Protein AF-A0A1V6HUH7-F1 (afdb_monomer_lite)

Radius of gyration: 45.91 Å; chains: 1; bounding box: 106×110×140 Å

Secondary structure (DSSP, 8-state):
--------------------------------------------------PPPPPPPP-PPPPPPPP--HHHH-HHHHHGGGSSEE-GGGGSTTTHHHHB----SS----BSS-TTHHHHHHHHHHHHHT-SSEE-HHHHTT-HHHHB-SSEESSGGGBSS-HHHHHTTTS-HHHHSSTT--THHHH-GGGTB-SSEESSGGGBSS-TTHHHHTT--SSTTTT-GGGTT---TTS-GGGTB-TT--SSTT-B-SEE-GGGG-GGGTB--PPTTSPPPBSS-HHHHHHTT-HHHHHHTTSSEE-HHHHHT-HHHHB-SSEESSGGGBSS-HHHHHHTT-HHHHHHHTSSEE-HHHHHT-GGGTB-SSEESSGGGBSS-HHHHHHTT-THHHHHHTSSEE-HHHHTT-GGGTB-SSEESBTTTBSS-HHHHHHTT-HHHHHHHTSSEE-HHHHTT-HHHHB-TTEESSGGGBSS-HHHHHHHHTHHHHHHTTTSEEPHHHHHT-HHHHB-SSEESSGGGBSS-HHHHHHTT---HHHHTT-SEE-HHHHHT--TTTB-TTEESSGGGBSS-HHHHHTTT-HHHHHHHTSTT-EE-HHHHHT-HHHHB-SSEESSGGGBSS-HHHHHHTTS-TT-HHHHHHTTT---TTS-HHHHB-SSEESSGGGB-SEE-HHHHHT-GGGTEEPPPTT-TT---EESS-HHHHHHHHH--GGGGTS-SEE-HHHHTT-GGGTB-SSEESSGGGBSS-HHHHHHHH-HHHHHHTTSSEE-HHHHHT-HHHHB-SSEESSGGGBSS-HHHHHTTT-HHHHGGGGSSEE-HHHHTT-GGGTB-SSEESSGGGBSS-HHHHHTTT--TTSHHHHHH-SS-GGGS-HHHHB-SSEESSGGGB-SEE-TTTT-GGGTB-TTS-BSS-HHHHHTTT-TTHHHHTTSTTB-GGGGG-TTTTB-SSEESSGGGBSSSSHHHHHHHH-HHHHHHHHH-SB-----SGGG-HHHHB-SSB-SSGGGBSS-HHHHHHHHHTTGGGTSS--STT-B-TTTSSB--HHHHB-TT-BSSGGGBSS-TTTTTGGGTB-TTS-B---TT--------

Structure (mmCIF, N/CA/C/O backbone):
data_AF-A0A1V6HUH7-F1
#
_entry.id   AF-A0A1V6HUH7-F1
#
loop_
_atom_site.group_PDB
_atom_site.id
_atom_site.type_symbol
_atom_site.label_atom_id
_atom_site.label_alt_id
_atom_site.label_comp_id
_atom_site.label_asym_id
_atom_site.label_entity_id
_atom_site.label_seq_id
_atom_site.pdbx_PDB_ins_code
_atom_site.Cartn_x
_atom_site.Cartn_y
_atom_site.Cartn_z
_atom_site.occupancy
_atom_site.B_iso_or_equiv
_atom_site.auth_seq_id
_atom_site.auth_comp_id
_atom_site.auth_asym_id
_atom_site.auth_atom_id
_atom_site.pdbx_PDB_model_num
ATOM 1 N N . MET A 1 1 ? 53.514 27.948 12.349 1.00 33.12 1 MET A N 1
ATOM 2 C CA . MET A 1 1 ? 53.124 29.070 13.242 1.00 33.12 1 MET A CA 1
ATOM 3 C C . MET A 1 1 ? 51.648 28.864 13.582 1.00 33.12 1 MET A C 1
ATOM 5 O O . MET A 1 1 ? 50.913 28.508 12.678 1.00 33.12 1 MET A O 1
ATOM 9 N N . MET A 1 2 ? 51.278 28.674 14.856 1.00 27.22 2 MET A N 1
ATOM 10 C CA . MET A 1 2 ? 50.781 29.710 15.797 1.00 27.22 2 MET A CA 1
ATOM 11 C C . MET A 1 2 ? 49.550 30.485 15.288 1.00 27.22 2 MET A C 1
ATOM 13 O O . MET A 1 2 ? 49.614 30.989 14.176 1.00 27.22 2 MET A O 1
ATOM 17 N N . ARG A 1 3 ? 48.463 30.707 16.048 1.00 28.12 3 ARG A N 1
ATOM 18 C CA . ARG A 1 3 ? 47.975 30.233 17.378 1.00 28.12 3 ARG A CA 1
ATOM 19 C C . ARG A 1 3 ? 46.440 30.488 17.391 1.00 28.12 3 ARG A C 1
ATOM 21 O O . ARG A 1 3 ? 46.024 31.475 16.806 1.00 28.12 3 ARG A O 1
ATOM 28 N N . GLU A 1 4 ? 45.547 29.588 17.822 1.00 32.38 4 GLU A N 1
ATOM 29 C CA . GLU A 1 4 ? 45.215 29.111 19.191 1.00 32.38 4 GLU A CA 1
ATOM 30 C C . GLU A 1 4 ? 44.094 29.937 19.894 1.00 32.38 4 GLU A C 1
ATOM 32 O O . GLU A 1 4 ? 43.924 31.113 19.606 1.00 32.38 4 GLU A O 1
ATOM 37 N N . HIS A 1 5 ? 43.379 29.309 20.848 1.00 30.08 5 HIS A N 1
ATOM 38 C CA . HIS A 1 5 ? 42.247 29.785 21.690 1.00 30.08 5 HIS A CA 1
ATOM 39 C C . HIS A 1 5 ? 40.830 29.689 21.060 1.00 30.08 5 HIS A C 1
ATOM 41 O O . HIS A 1 5 ? 40.658 30.003 19.892 1.00 30.08 5 HIS A O 1
ATOM 47 N N . ARG A 1 6 ? 39.781 29.095 21.683 1.00 30.72 6 ARG A N 1
ATOM 48 C CA . ARG A 1 6 ? 39.228 29.087 23.081 1.00 30.72 6 ARG A CA 1
ATOM 49 C C . ARG A 1 6 ? 38.495 30.405 23.429 1.00 30.72 6 ARG A C 1
ATOM 51 O O . ARG A 1 6 ? 39.038 31.452 23.129 1.00 30.72 6 ARG A O 1
ATOM 58 N N . ARG A 1 7 ? 37.354 30.459 24.146 1.00 29.11 7 ARG A N 1
ATOM 59 C CA . ARG A 1 7 ? 36.340 29.477 24.639 1.00 29.11 7 ARG A CA 1
ATOM 60 C C . ARG A 1 7 ? 35.140 30.280 25.227 1.00 29.11 7 ARG A C 1
ATOM 62 O O . ARG A 1 7 ? 35.404 31.317 25.811 1.00 29.11 7 ARG A O 1
ATOM 69 N N . ARG A 1 8 ? 33.931 29.682 25.263 1.00 27.91 8 ARG A N 1
ATOM 70 C CA . ARG A 1 8 ? 32.873 29.800 26.321 1.00 27.91 8 ARG A CA 1
ATOM 71 C C . ARG A 1 8 ? 32.186 31.153 26.660 1.00 27.91 8 ARG A C 1
ATOM 73 O O . ARG A 1 8 ? 32.861 32.113 26.977 1.00 27.91 8 ARG A O 1
ATOM 80 N N . GLU A 1 9 ? 30.853 31.056 26.853 1.00 26.16 9 GLU A N 1
ATOM 81 C CA . GLU A 1 9 ? 30.036 31.655 27.956 1.00 26.16 9 GLU A CA 1
ATOM 82 C C . GLU A 1 9 ? 29.889 33.212 28.013 1.00 26.16 9 GLU A C 1
ATOM 84 O O . GLU A 1 9 ? 30.775 33.931 27.585 1.00 26.16 9 GLU A O 1
ATOM 89 N N . ARG A 1 10 ? 28.793 33.843 28.496 1.00 26.03 10 ARG A N 1
ATOM 90 C CA . ARG A 1 10 ? 27.577 33.389 29.220 1.00 26.03 10 ARG A CA 1
ATOM 91 C C . ARG A 1 10 ? 26.394 34.397 29.119 1.00 26.03 10 ARG A C 1
ATOM 93 O O . ARG A 1 10 ? 26.531 35.481 28.572 1.00 26.03 10 ARG A O 1
ATOM 100 N N . GLU A 1 11 ? 25.256 33.981 29.685 1.00 25.92 11 GLU A N 1
ATOM 101 C CA . GLU A 1 11 ? 24.039 34.697 30.158 1.00 25.92 11 GLU A CA 1
ATOM 102 C C . GLU A 1 11 ? 24.117 36.252 30.304 1.00 25.92 11 GLU A C 1
ATOM 104 O O . GLU A 1 11 ? 25.067 36.772 30.877 1.00 25.92 11 GLU A O 1
ATOM 109 N N . THR A 1 12 ? 23.115 37.071 29.918 1.00 26.47 12 THR A N 1
ATOM 110 C CA . THR A 1 12 ? 21.889 37.378 30.723 1.00 26.47 12 THR A CA 1
ATOM 111 C C . THR A 1 12 ? 20.906 38.388 30.038 1.00 26.47 12 THR A C 1
ATOM 113 O O . THR A 1 12 ? 21.226 39.003 29.027 1.00 26.47 12 THR A O 1
ATOM 116 N N . LYS A 1 13 ? 19.686 38.562 30.601 1.00 28.05 13 LYS A N 1
ATOM 117 C CA . LYS A 1 13 ? 18.668 39.644 30.353 1.00 28.05 13 LYS A CA 1
ATOM 118 C C . LYS A 1 13 ? 18.924 40.864 31.295 1.00 28.05 13 LYS A C 1
ATOM 120 O O . LYS A 1 13 ? 19.726 40.643 32.200 1.00 28.05 13 LYS A O 1
ATOM 125 N N . PRO A 1 14 ? 18.255 42.064 31.245 1.00 38.94 14 PRO A N 1
ATOM 126 C CA . PRO A 1 14 ? 16.984 42.509 30.595 1.00 38.94 14 PRO A CA 1
ATOM 127 C C . PRO A 1 14 ? 17.091 43.892 29.855 1.00 38.94 14 PRO A C 1
ATOM 129 O O . PRO A 1 14 ? 18.195 44.354 29.619 1.00 38.94 14 PRO A O 1
ATOM 132 N N . GLY A 1 15 ? 16.048 44.662 29.462 1.00 25.06 15 GLY A N 1
ATOM 133 C CA . GLY A 1 15 ? 14.610 44.386 29.229 1.00 25.06 15 GLY A CA 1
ATOM 134 C C . GLY A 1 15 ? 13.552 45.264 29.965 1.00 25.06 15 GLY A C 1
ATOM 135 O O . GLY A 1 15 ? 13.201 44.891 31.080 1.00 25.06 15 GLY A O 1
ATOM 136 N N . ARG A 1 16 ? 12.973 46.326 29.329 1.00 27.45 16 ARG A N 1
ATOM 137 C CA . ARG A 1 16 ? 11.622 46.982 29.541 1.00 27.45 16 ARG A CA 1
ATOM 138 C C . ARG A 1 16 ? 11.537 48.495 29.134 1.00 27.45 16 ARG A C 1
ATOM 140 O O . ARG A 1 16 ? 12.169 49.300 29.798 1.00 27.45 16 ARG A O 1
ATOM 147 N N . ARG A 1 17 ? 10.533 48.861 28.293 1.00 29.30 17 ARG A N 1
ATOM 148 C CA . ARG A 1 17 ? 9.677 50.110 28.318 1.00 29.30 17 ARG A CA 1
ATOM 149 C C . ARG A 1 17 ? 10.360 51.496 28.042 1.00 29.30 17 ARG A C 1
ATOM 151 O O . ARG A 1 17 ? 11.567 51.579 28.156 1.00 29.30 17 ARG A O 1
ATOM 158 N N . ARG A 1 18 ? 9.690 52.622 27.673 1.00 29.50 18 ARG A N 1
ATOM 159 C CA . ARG A 1 18 ? 8.258 53.013 27.430 1.00 29.50 18 ARG A CA 1
ATOM 160 C C . ARG A 1 18 ? 8.142 54.345 26.614 1.00 29.50 18 ARG A C 1
ATOM 162 O O . ARG A 1 18 ? 8.992 55.195 26.822 1.00 29.50 18 ARG A O 1
ATOM 169 N N . SER A 1 19 ? 7.013 54.571 25.906 1.00 27.91 19 SER A N 1
ATOM 170 C CA . SER A 1 19 ? 6.429 55.889 25.470 1.00 27.91 19 SER A CA 1
ATOM 171 C C . SER A 1 19 ? 7.223 56.786 24.474 1.00 27.91 19 SER A C 1
ATOM 173 O O . SER A 1 19 ? 8.429 56.635 24.371 1.00 27.91 19 SER A O 1
ATOM 175 N N . GLY A 1 20 ? 6.644 57.753 23.724 1.00 26.67 20 GLY A N 1
ATOM 176 C CA . GLY A 1 20 ? 5.230 58.027 23.353 1.00 26.67 20 GLY A CA 1
ATOM 177 C C . GLY A 1 20 ? 4.867 59.521 23.072 1.00 26.67 20 GLY A C 1
ATOM 178 O O . GLY A 1 20 ? 5.392 60.387 23.761 1.00 26.67 20 GLY A O 1
ATOM 179 N N . VAL A 1 21 ? 3.855 59.781 22.204 1.00 30.52 21 VAL A N 1
ATOM 180 C CA . VAL A 1 21 ? 3.099 61.073 21.978 1.00 30.52 21 VAL A CA 1
ATOM 181 C C . VAL A 1 21 ? 3.918 62.173 21.202 1.00 30.52 21 VAL A C 1
ATOM 183 O O . VAL A 1 21 ? 5.135 62.053 21.178 1.00 30.52 21 VAL A O 1
ATOM 186 N N . LEU A 1 22 ? 3.424 63.198 20.450 1.00 29.03 22 LEU A N 1
ATOM 187 C CA . LEU A 1 22 ? 2.208 64.066 20.487 1.00 29.03 22 LEU A CA 1
ATOM 188 C C . LEU A 1 22 ? 1.906 64.833 19.142 1.00 29.03 22 LEU A C 1
ATOM 190 O O . LEU A 1 22 ? 2.706 64.759 18.218 1.00 29.03 22 LEU A O 1
ATOM 194 N N . LEU A 1 23 ? 0.798 65.616 19.107 1.00 26.67 23 LEU A N 1
ATOM 195 C CA . LEU A 1 23 ? 0.203 66.513 18.055 1.00 26.67 23 LEU A CA 1
ATOM 196 C C . LEU A 1 23 ? -0.615 65.809 16.925 1.00 26.67 23 LEU A C 1
ATOM 198 O O . LEU A 1 23 ? -0.088 64.879 16.332 1.00 26.67 23 LEU A O 1
ATOM 202 N N . THR A 1 24 ? -1.913 66.043 16.590 1.00 34.25 24 THR A N 1
ATOM 203 C CA . THR A 1 24 ? -2.933 67.163 16.541 1.00 34.25 24 THR A CA 1
ATOM 204 C C . THR A 1 24 ? -3.090 67.802 15.137 1.00 34.25 24 THR A C 1
ATOM 206 O O . THR A 1 24 ? -2.081 67.932 14.462 1.00 34.25 24 THR A O 1
ATOM 209 N N . LEU A 1 25 ? -4.262 68.240 14.614 1.00 29.91 25 LEU A N 1
ATOM 210 C CA . LEU A 1 25 ? -5.561 68.682 15.205 1.00 29.91 25 LEU A CA 1
ATOM 211 C C . LEU A 1 25 ? -6.788 68.477 14.230 1.00 29.91 25 LEU A C 1
ATOM 213 O O . LEU A 1 25 ? -6.630 67.849 13.190 1.00 29.91 25 LEU A O 1
ATOM 217 N N . ALA A 1 26 ? -8.003 68.957 14.575 1.00 32.00 26 ALA A N 1
ATOM 218 C CA . ALA A 1 26 ? -9.331 68.705 13.930 1.00 32.00 26 ALA A CA 1
ATOM 219 C C . ALA A 1 26 ? -9.796 69.813 12.924 1.00 32.00 26 ALA A C 1
ATOM 221 O O . ALA A 1 26 ? -9.052 70.771 12.741 1.00 32.00 26 ALA A O 1
ATOM 222 N N . GLY A 1 27 ? -10.974 69.818 12.250 1.00 29.88 27 GLY A N 1
ATOM 223 C CA . GLY A 1 27 ? -12.229 69.005 12.280 1.00 29.88 27 GLY A CA 1
ATOM 224 C C . GLY A 1 27 ? -13.001 69.052 10.920 1.00 29.88 27 GLY A C 1
ATOM 225 O O . GLY A 1 27 ? -12.342 68.860 9.908 1.00 29.88 27 GLY A O 1
ATOM 226 N N . LEU A 1 28 ? -14.324 69.300 10.747 1.00 28.30 28 LEU A N 1
ATOM 227 C CA . LEU A 1 28 ? -15.473 69.570 11.651 1.00 28.30 28 LEU A CA 1
ATOM 228 C C . LEU A 1 28 ? -16.851 69.632 10.875 1.00 28.30 28 LEU A C 1
ATOM 230 O O . LEU A 1 28 ? -16.940 70.437 9.958 1.00 28.30 28 LEU A O 1
ATOM 234 N N . LEU A 1 29 ? -17.929 68.927 11.315 1.00 28.75 29 LEU A N 1
ATOM 235 C CA . LEU A 1 29 ? -19.394 69.082 10.957 1.00 28.75 29 LEU A CA 1
ATOM 236 C C . LEU A 1 29 ? -19.836 68.864 9.463 1.00 28.75 29 LEU A C 1
ATOM 238 O O . LEU A 1 29 ? -19.012 69.004 8.575 1.00 28.75 29 LEU A O 1
ATOM 242 N N . ALA A 1 30 ? -21.071 68.506 9.032 1.00 30.23 30 ALA A N 1
ATOM 243 C CA . ALA A 1 30 ? -22.425 68.181 9.580 1.00 30.23 30 ALA A CA 1
ATOM 244 C C . ALA A 1 30 ? -23.266 67.428 8.465 1.00 30.23 30 ALA A C 1
ATOM 246 O O . ALA A 1 30 ? -22.713 67.241 7.387 1.00 30.23 30 ALA A O 1
ATOM 247 N N . VAL A 1 31 ? -24.574 67.048 8.494 1.00 28.53 31 VAL A N 1
ATOM 248 C CA . VAL A 1 31 ? -25.590 66.538 9.474 1.00 28.53 31 VAL A CA 1
ATOM 249 C C . VAL A 1 31 ? -26.885 66.071 8.708 1.00 28.53 31 VAL A C 1
ATOM 251 O O . VAL A 1 31 ? -27.250 66.710 7.733 1.00 28.53 31 VAL A O 1
ATOM 254 N N . LEU A 1 32 ? -27.555 64.982 9.158 1.00 27.91 32 LEU A N 1
ATOM 255 C CA . LEU A 1 32 ? -28.967 64.484 8.966 1.00 27.91 32 LEU A CA 1
ATOM 256 C C . LEU A 1 32 ? -29.867 64.839 7.737 1.00 27.91 32 LEU A C 1
ATOM 258 O O . LEU A 1 32 ? -30.107 66.014 7.491 1.00 27.91 32 LEU A O 1
ATOM 262 N N . ALA A 1 33 ? -30.604 63.836 7.186 1.00 27.78 33 ALA A N 1
ATOM 263 C CA . ALA A 1 33 ? -32.102 63.782 7.183 1.00 27.78 33 ALA A CA 1
ATOM 264 C C . ALA A 1 33 ? -32.773 62.521 6.530 1.00 27.78 33 ALA A C 1
ATOM 266 O O . ALA A 1 33 ? -32.511 62.179 5.386 1.00 27.78 33 ALA A O 1
ATOM 267 N N . LEU A 1 34 ? -33.702 61.899 7.280 1.00 27.98 34 LEU A N 1
ATOM 268 C CA . LEU A 1 34 ? -35.026 61.308 6.926 1.00 27.98 34 LEU A CA 1
ATOM 269 C C . LEU A 1 34 ? -35.337 60.596 5.569 1.00 27.98 34 LEU A C 1
ATOM 271 O O . LEU A 1 34 ? -35.591 61.254 4.570 1.00 27.98 34 LEU A O 1
ATOM 275 N N . GLY A 1 35 ? -35.641 59.284 5.651 1.00 24.25 35 GLY A N 1
ATOM 276 C CA . GLY A 1 35 ? -36.964 58.692 5.304 1.00 24.25 35 GLY A CA 1
ATOM 277 C C . GLY A 1 35 ? -37.366 58.364 3.841 1.00 24.25 35 GLY A C 1
ATOM 278 O O . GLY A 1 35 ? -37.070 59.104 2.915 1.00 24.25 35 GLY A O 1
ATOM 279 N N . GLY A 1 36 ? -38.159 57.288 3.655 1.00 24.41 36 GLY A N 1
ATOM 280 C CA . GLY A 1 36 ? -38.955 57.038 2.430 1.00 24.41 36 GLY A CA 1
ATOM 281 C C . GLY A 1 36 ? -39.114 55.565 1.995 1.00 24.41 36 GLY A C 1
ATOM 282 O O . GLY A 1 36 ? -38.124 54.864 1.819 1.00 24.41 36 GLY A O 1
ATOM 283 N N . VAL A 1 37 ? -40.358 55.109 1.765 1.00 32.62 37 VAL A N 1
ATOM 284 C CA . VAL A 1 37 ? -40.715 53.824 1.110 1.00 32.62 37 VAL A CA 1
ATOM 285 C C . VAL A 1 37 ? -41.872 54.065 0.127 1.00 32.62 37 VAL A C 1
ATOM 287 O O . VAL A 1 37 ? -42.890 54.628 0.527 1.00 32.62 37 VAL A O 1
ATOM 290 N N . PRO A 1 38 ? -41.718 53.679 -1.152 1.00 34.59 38 PRO A N 1
ATOM 291 C CA . PRO A 1 38 ? -42.667 52.762 -1.818 1.00 34.59 38 PRO A CA 1
ATOM 292 C C . PRO A 1 38 ? -41.907 51.671 -2.628 1.00 34.59 38 PRO A C 1
ATOM 294 O O . PRO A 1 38 ? -40.770 51.900 -3.022 1.00 34.59 38 PRO A O 1
ATOM 297 N N . LEU A 1 39 ? -42.345 50.426 -2.876 1.00 26.42 39 LEU A N 1
ATOM 298 C CA . LEU A 1 39 ? -43.655 49.744 -2.954 1.00 26.42 39 LEU A CA 1
ATOM 299 C C . LEU A 1 39 ? -44.374 49.887 -4.323 1.00 26.42 39 LEU A C 1
ATOM 301 O O . LEU A 1 39 ? -44.527 50.992 -4.829 1.00 26.42 39 LEU A O 1
ATOM 305 N N . LEU A 1 40 ? -44.852 48.745 -4.861 1.00 26.80 40 LEU A N 1
ATOM 306 C CA . LEU A 1 40 ? -45.458 48.505 -6.199 1.00 26.80 40 LEU A CA 1
ATOM 307 C C . LEU A 1 40 ? -44.445 48.464 -7.377 1.00 26.80 40 LEU A C 1
ATOM 309 O O . LEU A 1 40 ? -43.486 49.220 -7.392 1.00 26.80 40 LEU A O 1
ATOM 313 N N . ALA A 1 41 ? -44.567 47.585 -8.386 1.00 27.20 41 ALA A N 1
ATOM 314 C CA . ALA A 1 41 ? -45.742 46.836 -8.866 1.00 27.20 41 ALA A CA 1
ATOM 315 C C . ALA A 1 41 ? -45.476 45.342 -9.218 1.00 27.20 41 ALA A C 1
ATOM 317 O O . ALA A 1 41 ? -44.340 44.880 -9.248 1.00 27.20 41 ALA A O 1
ATOM 318 N N . GLN A 1 42 ? -46.552 44.586 -9.490 1.00 30.86 42 GLN A N 1
ATOM 319 C CA . GLN A 1 42 ? -46.575 43.140 -9.800 1.00 30.86 42 GLN A CA 1
ATOM 320 C C . GLN A 1 42 ? -46.895 42.856 -11.285 1.00 30.86 42 GLN A C 1
ATOM 322 O O . GLN A 1 42 ? -47.629 43.648 -11.879 1.00 30.86 42 GLN A O 1
ATOM 327 N N . LYS A 1 43 ? -46.520 41.670 -11.819 1.00 26.80 43 LYS A N 1
ATOM 328 C CA . LYS A 1 43 ? -47.393 40.793 -12.658 1.00 26.80 43 LYS A CA 1
ATOM 329 C C . LYS A 1 43 ? -46.732 39.472 -13.119 1.00 26.80 43 LYS A C 1
ATOM 331 O O . LYS A 1 43 ? -45.542 39.457 -13.388 1.00 26.80 43 LYS A O 1
ATOM 336 N N . GLY A 1 44 ? -47.556 38.426 -13.310 1.00 25.28 44 GLY A N 1
ATOM 337 C CA . GLY A 1 44 ? -47.246 37.170 -14.038 1.00 25.28 44 GLY A CA 1
ATOM 338 C C . GLY A 1 44 ? -46.491 36.112 -13.210 1.00 25.28 44 GLY A C 1
ATOM 339 O O . GLY A 1 44 ? -45.307 36.285 -12.972 1.00 25.28 44 GLY A O 1
ATOM 340 N N . LEU A 1 45 ? -47.098 35.083 -12.598 1.00 25.78 45 LEU A N 1
ATOM 341 C CA . LEU A 1 45 ? -47.948 33.967 -13.085 1.00 25.78 45 LEU A CA 1
ATOM 342 C C . LEU A 1 45 ? -47.191 32.863 -13.855 1.00 25.78 45 LEU A C 1
ATOM 344 O O . LEU A 1 45 ? -46.742 33.069 -14.975 1.00 25.78 45 LEU A O 1
ATOM 348 N N . GLY A 1 46 ? -47.152 31.668 -13.252 1.00 26.31 46 GLY A N 1
ATOM 349 C CA . GLY A 1 46 ? -46.595 30.419 -13.792 1.00 26.31 46 GLY A CA 1
ATOM 350 C C . GLY A 1 46 ? -46.311 29.444 -12.642 1.00 26.31 46 GLY A C 1
ATOM 351 O O . GLY A 1 46 ? -45.442 29.719 -11.821 1.00 26.31 46 GLY A O 1
ATOM 352 N N . GLY A 1 47 ? -47.095 28.369 -12.504 1.00 26.53 47 GLY A N 1
ATOM 353 C CA . GLY A 1 47 ? -47.101 27.515 -11.303 1.00 26.53 47 GLY A CA 1
ATOM 354 C C . GLY A 1 47 ? -46.495 26.120 -11.495 1.00 26.53 47 GLY A C 1
ATOM 355 O O . GLY A 1 47 ? -46.443 25.608 -12.609 1.00 26.53 47 GLY A O 1
ATOM 356 N N . GLY A 1 48 ? -46.094 25.482 -10.388 1.00 28.73 48 GLY A N 1
ATOM 357 C CA . GLY A 1 48 ? -45.612 24.095 -10.371 1.00 28.73 48 GLY A CA 1
ATOM 358 C C . GLY A 1 48 ? -45.002 23.692 -9.026 1.00 28.73 48 GLY A C 1
ATOM 359 O O . GLY A 1 48 ? -43.797 23.812 -8.836 1.00 28.73 48 GLY A O 1
ATOM 360 N N . GLN A 1 49 ? -45.819 23.221 -8.078 1.00 27.69 49 GLN A N 1
ATOM 361 C CA . GLN A 1 49 ? -45.325 22.715 -6.790 1.00 27.69 49 GLN A CA 1
ATOM 362 C C . GLN A 1 49 ? -44.921 21.235 -6.879 1.00 27.69 49 GLN A C 1
ATOM 364 O O . GLN A 1 49 ? -45.709 20.401 -7.320 1.00 27.69 49 GLN A O 1
ATOM 369 N N . LYS A 1 50 ? -43.737 20.903 -6.353 1.00 26.97 50 LYS A N 1
ATOM 370 C CA . LYS A 1 50 ? -43.382 19.580 -5.806 1.00 26.97 50 LYS A CA 1
ATOM 371 C C . LYS A 1 50 ? -42.487 19.780 -4.561 1.00 26.97 50 LYS A C 1
ATOM 373 O O . LYS A 1 50 ? -41.995 20.892 -4.366 1.00 26.97 50 LYS A O 1
ATOM 378 N N . PRO A 1 51 ? -42.393 18.791 -3.652 1.00 29.50 51 PRO A N 1
ATOM 379 C CA . PRO A 1 51 ? -42.161 19.055 -2.229 1.00 29.50 51 PRO A CA 1
ATOM 380 C C . PRO A 1 51 ? -40.725 19.453 -1.864 1.00 29.50 51 PRO A C 1
ATOM 382 O O . PRO A 1 51 ? -39.763 19.111 -2.548 1.00 29.50 51 PRO A O 1
ATOM 385 N N . ALA A 1 52 ? -40.599 20.149 -0.731 1.00 24.12 52 ALA A N 1
ATOM 386 C CA . ALA A 1 52 ? -39.320 20.549 -0.158 1.00 24.12 52 ALA A CA 1
ATOM 387 C C . ALA A 1 52 ? -38.557 19.355 0.446 1.00 24.12 52 ALA A C 1
ATOM 389 O O . ALA A 1 52 ? -39.128 18.541 1.172 1.00 24.12 52 ALA A O 1
ATOM 390 N N . ALA A 1 53 ? -37.248 19.302 0.196 1.00 28.11 53 ALA A N 1
ATOM 391 C CA . ALA A 1 53 ? -36.319 18.451 0.937 1.00 28.11 53 ALA A CA 1
ATOM 392 C C . ALA A 1 53 ? -35.946 19.109 2.288 1.00 28.11 53 ALA A C 1
ATOM 394 O O . ALA A 1 53 ? -35.942 20.340 2.376 1.00 28.11 53 ALA A O 1
ATOM 395 N N . PRO A 1 54 ? -35.620 18.331 3.338 1.00 30.03 54 PRO A N 1
ATOM 396 C CA . PRO A 1 54 ? -35.321 18.876 4.661 1.00 30.03 54 PRO A CA 1
ATOM 397 C C . PRO A 1 54 ? -34.035 19.714 4.684 1.00 30.03 54 PRO A C 1
ATOM 399 O O . PRO A 1 54 ? -33.035 19.389 4.038 1.00 30.03 54 PRO A O 1
ATOM 402 N N . SER A 1 55 ? -34.060 20.789 5.474 1.00 25.75 55 SER A N 1
ATOM 403 C CA . SER A 1 55 ? -32.960 21.744 5.625 1.00 25.75 55 SER A CA 1
ATOM 404 C C . SER A 1 55 ? -31.668 21.078 6.100 1.00 25.75 55 SER A C 1
ATOM 406 O O . SER A 1 55 ? -31.600 20.556 7.213 1.00 25.75 55 SER A O 1
ATOM 408 N N . ARG A 1 56 ? -30.599 21.167 5.299 1.00 30.25 56 ARG A N 1
ATOM 409 C CA . ARG A 1 56 ? -29.240 20.895 5.790 1.00 30.25 56 ARG A CA 1
ATOM 410 C C . ARG A 1 56 ? -28.785 22.036 6.701 1.00 30.25 56 ARG A C 1
ATOM 412 O O . ARG A 1 56 ? -29.053 23.203 6.418 1.00 30.25 56 ARG A O 1
ATOM 419 N N . LEU A 1 57 ? -28.092 21.679 7.782 1.00 32.94 57 LEU A N 1
ATOM 420 C CA . LEU A 1 57 ? -27.509 22.619 8.742 1.00 32.94 57 LEU A CA 1
ATOM 421 C C . LEU A 1 57 ? -26.581 23.625 8.041 1.00 32.94 57 LEU A C 1
ATOM 423 O O . LEU A 1 57 ? -25.867 23.279 7.098 1.00 32.94 57 LEU A O 1
ATOM 427 N N . GLY A 1 58 ? -26.622 24.878 8.496 1.00 29.83 58 GLY A N 1
ATOM 428 C CA . GLY A 1 58 ? -25.942 25.989 7.838 1.00 29.83 58 GLY A CA 1
ATOM 429 C C . GLY A 1 58 ? -24.417 25.898 7.906 1.00 29.83 58 GLY A C 1
ATOM 430 O O . GLY A 1 58 ? -23.843 25.683 8.970 1.00 29.83 58 GLY A O 1
ATOM 431 N N . VAL A 1 59 ? -23.767 26.144 6.767 1.00 29.25 59 VAL A N 1
ATOM 432 C CA . VAL A 1 59 ? -22.333 26.447 6.677 1.00 29.25 59 VAL A CA 1
ATOM 433 C C . VAL A 1 59 ? -22.200 27.794 5.976 1.00 29.25 59 VAL A C 1
ATOM 435 O O . VAL A 1 59 ? -22.487 27.912 4.783 1.00 29.25 59 VAL A O 1
ATOM 438 N N . GLU A 1 60 ? -21.794 28.823 6.717 1.00 29.53 60 GLU A N 1
ATOM 439 C CA . GLU A 1 60 ? -21.595 30.163 6.166 1.00 29.53 60 GLU A CA 1
ATOM 440 C C . GLU A 1 60 ? -20.415 30.178 5.184 1.00 29.53 60 GLU A C 1
ATOM 442 O O . GLU A 1 60 ? -19.295 29.779 5.513 1.00 29.53 60 GLU A O 1
ATOM 447 N N . ARG A 1 61 ? -20.647 30.666 3.960 1.00 32.84 61 ARG A N 1
ATOM 448 C CA . ARG A 1 61 ? -19.579 30.873 2.973 1.00 32.84 61 ARG A CA 1
ATOM 449 C C . ARG A 1 61 ? -18.930 32.238 3.188 1.00 32.84 61 ARG A C 1
ATOM 451 O O . ARG A 1 61 ? -19.599 33.263 3.086 1.00 32.84 61 ARG A O 1
ATOM 458 N N . LYS A 1 62 ? -17.615 32.258 3.421 1.00 32.47 62 LYS A N 1
ATOM 459 C CA . LYS A 1 62 ? -16.818 33.497 3.405 1.00 32.47 62 LYS A CA 1
ATOM 460 C C . LYS A 1 62 ? -16.709 34.065 1.974 1.00 32.47 62 LYS A C 1
ATOM 462 O O . LYS A 1 62 ? -16.773 33.283 1.023 1.00 32.47 62 LYS A O 1
ATOM 467 N N . PRO A 1 63 ? -16.518 35.388 1.796 1.00 40.53 63 PRO A N 1
ATOM 468 C CA . PRO A 1 63 ? -16.371 35.996 0.471 1.00 40.53 63 PRO A CA 1
ATOM 469 C C . PRO A 1 63 ? -15.086 35.554 -0.245 1.00 40.53 63 PRO A C 1
ATOM 471 O O . PRO A 1 63 ? -14.044 35.386 0.389 1.00 40.53 63 PRO A O 1
ATOM 474 N N . GLY A 1 64 ? -15.156 35.408 -1.571 1.00 35.69 64 GLY A N 1
ATOM 475 C CA . GLY A 1 64 ? -13.997 35.146 -2.430 1.00 35.69 64 GLY A CA 1
ATOM 476 C C . GLY A 1 64 ? -13.278 36.425 -2.878 1.00 35.69 64 GLY A C 1
ATOM 477 O O . GLY A 1 64 ? -13.860 37.508 -2.891 1.00 35.69 64 GLY A O 1
ATOM 478 N N . LEU A 1 65 ? -12.009 36.288 -3.270 1.00 45.28 65 LEU A N 1
ATOM 479 C CA . LEU A 1 65 ? -11.202 37.362 -3.861 1.00 45.28 65 LEU A CA 1
ATOM 480 C C . LEU A 1 65 ? -11.585 37.598 -5.334 1.00 45.28 65 LEU A C 1
ATOM 482 O O . LEU A 1 65 ? -11.869 36.650 -6.064 1.00 45.28 65 LEU A O 1
ATOM 486 N N . ALA A 1 66 ? -11.556 38.857 -5.779 1.00 51.47 66 ALA A N 1
ATOM 487 C CA . ALA A 1 66 ? -11.791 39.222 -7.177 1.00 51.47 66 ALA A CA 1
ATOM 488 C C . ALA A 1 66 ? -10.545 38.982 -8.055 1.00 51.47 66 ALA A C 1
ATOM 490 O O . ALA A 1 66 ? -9.413 39.165 -7.604 1.00 51.47 66 ALA A O 1
ATOM 491 N N . ALA A 1 67 ? -10.758 38.596 -9.315 1.00 57.62 67 ALA A N 1
ATOM 492 C CA . ALA A 1 67 ? -9.689 38.328 -10.278 1.00 57.62 67 ALA A CA 1
ATOM 493 C C . ALA A 1 67 ? -9.140 39.612 -10.933 1.00 57.62 67 ALA A C 1
ATOM 495 O O . ALA A 1 67 ? -9.876 40.574 -11.147 1.00 57.62 67 ALA A O 1
ATOM 496 N N . LYS A 1 68 ? -7.851 39.586 -11.290 1.00 68.62 68 LYS A N 1
ATOM 497 C CA . LYS A 1 68 ? -7.112 40.660 -11.983 1.00 68.62 68 LYS A CA 1
ATOM 498 C C . LYS A 1 68 ? -6.777 40.289 -13.432 1.00 68.62 68 LYS A C 1
ATOM 500 O O . LYS A 1 68 ? -6.852 39.114 -13.804 1.00 68.62 68 LYS A O 1
ATOM 505 N N . ALA A 1 69 ? -6.369 41.266 -14.241 1.00 75.62 69 ALA A N 1
ATOM 506 C CA . ALA A 1 69 ? -5.797 41.016 -15.563 1.00 75.62 69 ALA A CA 1
ATOM 507 C C . ALA A 1 69 ? -4.342 40.517 -15.461 1.00 75.62 69 ALA A C 1
ATOM 509 O O . ALA A 1 69 ? -3.571 40.970 -14.616 1.00 75.62 69 ALA A O 1
ATOM 510 N N . CYS A 1 70 ? -3.936 39.602 -16.348 1.00 77.00 70 CYS A N 1
ATOM 511 C CA . CYS A 1 70 ? -2.639 38.915 -16.269 1.00 77.00 70 CYS A CA 1
ATOM 512 C C . CYS A 1 70 ? -1.438 39.880 -16.236 1.00 77.00 70 CYS A C 1
ATOM 514 O O . CYS A 1 70 ? -0.509 39.695 -15.448 1.00 77.00 70 CYS A O 1
ATOM 516 N N . ILE A 1 71 ? -1.480 40.945 -17.040 1.00 77.94 71 ILE A N 1
ATOM 517 C CA . ILE A 1 71 ? -0.409 41.949 -17.134 1.00 77.94 71 ILE A CA 1
ATOM 518 C C . ILE A 1 71 ? -0.310 42.908 -15.931 1.00 77.94 71 ILE A C 1
ATOM 520 O O . ILE A 1 71 ? 0.649 43.674 -15.859 1.00 77.94 71 ILE A O 1
ATOM 524 N N . GLU A 1 72 ? -1.260 42.886 -14.985 1.00 75.19 72 GLU A N 1
ATOM 525 C CA . GLU A 1 72 ? -1.128 43.618 -13.711 1.00 75.19 72 GLU A CA 1
ATOM 526 C C . GLU A 1 72 ? -0.082 42.976 -12.791 1.00 75.19 72 GLU A C 1
ATOM 528 O O . GLU A 1 72 ? 0.531 43.666 -11.978 1.00 75.19 72 GLU A O 1
ATOM 533 N N . CYS A 1 73 ? 0.117 41.660 -12.916 1.00 74.38 73 CYS A N 1
ATOM 534 C CA . CYS A 1 73 ? 1.130 40.909 -12.177 1.00 74.38 73 CYS A CA 1
ATOM 535 C C . CYS A 1 73 ? 2.364 40.622 -13.047 1.00 74.38 73 CYS A C 1
ATOM 537 O O . CYS A 1 73 ? 3.488 40.761 -12.576 1.00 74.38 73 CYS A O 1
ATOM 539 N N . HIS A 1 74 ? 2.179 40.310 -14.335 1.00 78.19 74 HIS A N 1
ATOM 540 C CA . HIS A 1 74 ? 3.265 39.999 -15.281 1.00 78.19 74 HIS A CA 1
ATOM 541 C C . HIS A 1 74 ? 3.824 41.249 -15.984 1.00 78.19 74 HIS A C 1
ATOM 543 O O . HIS A 1 74 ? 3.928 41.317 -17.211 1.00 78.19 74 HIS A O 1
ATOM 549 N N . GLY A 1 75 ? 4.173 42.268 -15.192 1.00 75.12 75 GLY A N 1
ATOM 550 C CA . GLY A 1 75 ? 4.633 43.571 -15.690 1.00 75.12 75 GLY A CA 1
ATOM 551 C C . GLY A 1 75 ? 5.955 43.524 -16.469 1.00 75.12 75 GLY A C 1
ATOM 552 O O . GLY A 1 75 ? 6.126 44.285 -17.421 1.00 75.12 75 GLY A O 1
ATOM 553 N N . GLU A 1 76 ? 6.858 42.607 -16.111 1.00 76.12 76 GLU A N 1
ATOM 554 C CA . GLU A 1 76 ? 8.123 42.379 -16.822 1.00 76.12 76 GLU A CA 1
ATOM 555 C C . GLU A 1 76 ? 7.882 41.784 -18.214 1.00 76.12 76 GLU A C 1
ATOM 557 O O . GLU A 1 76 ? 8.388 42.312 -19.203 1.00 76.12 76 GLU A O 1
ATOM 562 N N . VAL A 1 77 ? 7.026 40.762 -18.323 1.00 79.75 77 VAL A N 1
ATOM 563 C CA . VAL A 1 77 ? 6.642 40.168 -19.614 1.00 79.75 77 VAL A CA 1
ATOM 564 C C . VAL A 1 77 ? 6.049 41.241 -20.529 1.00 79.75 77 VAL A C 1
ATOM 566 O O . VAL A 1 77 ? 6.495 41.383 -21.665 1.00 79.75 77 VAL A O 1
ATOM 569 N N . ARG A 1 78 ? 5.133 42.083 -20.021 1.00 81.75 78 ARG A N 1
ATOM 570 C CA . ARG A 1 78 ? 4.528 43.200 -20.777 1.00 81.75 78 ARG A CA 1
ATOM 571 C C . ARG A 1 78 ? 5.565 44.134 -21.424 1.00 81.75 78 ARG A C 1
ATOM 573 O O . ARG A 1 78 ? 5.277 44.700 -22.478 1.00 81.75 78 ARG A O 1
ATOM 580 N N . SER A 1 79 ? 6.755 44.293 -20.835 1.00 81.19 79 SER A N 1
ATOM 581 C CA . SER A 1 79 ? 7.817 45.144 -21.397 1.00 81.19 79 SER A CA 1
ATOM 582 C C . SER A 1 79 ? 8.352 44.646 -22.747 1.00 81.19 79 SER A C 1
ATOM 584 O O . SER A 1 79 ? 8.760 45.463 -23.566 1.00 81.19 79 SER A O 1
ATOM 586 N N . GLN A 1 80 ? 8.270 43.339 -23.033 1.00 83.69 80 GLN A N 1
ATOM 587 C CA . GLN A 1 80 ? 8.819 42.727 -24.252 1.00 83.69 80 GLN A CA 1
ATOM 588 C C . GLN A 1 80 ? 8.130 43.209 -25.544 1.00 83.69 80 GLN A C 1
ATOM 590 O O . GLN A 1 80 ? 8.690 43.057 -26.627 1.00 83.69 80 GLN A O 1
ATOM 595 N N . ARG A 1 81 ? 6.953 43.850 -25.447 1.00 84.94 81 ARG A N 1
ATOM 596 C CA . ARG A 1 81 ? 6.249 44.477 -26.584 1.00 84.94 81 ARG A CA 1
ATOM 597 C C . ARG A 1 81 ? 6.997 45.659 -27.224 1.00 84.94 81 ARG A C 1
ATOM 599 O O . ARG A 1 81 ? 6.533 46.163 -28.240 1.00 84.94 81 ARG A O 1
ATOM 606 N N . SER A 1 82 ? 8.109 46.120 -26.645 1.00 84.75 82 SER A N 1
ATOM 607 C CA . SER A 1 82 ? 8.963 47.177 -27.212 1.00 84.75 82 SER A CA 1
ATOM 608 C C . SER A 1 82 ? 10.009 46.678 -28.221 1.00 84.75 82 SER A C 1
ATOM 610 O O . SER A 1 82 ? 10.636 47.501 -28.888 1.00 84.75 82 SER A O 1
ATOM 612 N N . ARG A 1 83 ? 10.209 45.357 -28.336 1.00 88.19 83 ARG A N 1
ATOM 613 C CA . ARG A 1 83 ? 11.156 44.744 -29.282 1.00 88.19 83 ARG A CA 1
ATOM 614 C C . ARG A 1 83 ? 10.708 44.900 -30.736 1.00 88.19 83 ARG A C 1
ATOM 616 O O . ARG A 1 83 ? 9.518 45.038 -31.014 1.00 88.19 83 ARG A O 1
ATOM 623 N N . LYS A 1 84 ? 11.656 44.833 -31.677 1.00 90.56 84 LYS A N 1
ATOM 624 C CA . LYS A 1 84 ? 11.409 45.113 -33.110 1.00 90.56 84 LYS A CA 1
ATOM 625 C C . LYS A 1 84 ? 10.367 44.190 -33.755 1.00 90.56 84 LYS A C 1
ATOM 627 O O . LYS A 1 84 ? 9.587 44.644 -34.589 1.00 90.56 84 LYS A O 1
ATOM 632 N N . VAL A 1 85 ? 10.358 42.905 -33.396 1.00 91.75 85 VAL A N 1
ATOM 633 C CA . VAL A 1 85 ? 9.447 41.887 -33.939 1.00 91.75 85 VAL A CA 1
ATOM 634 C C . VAL A 1 85 ? 8.603 41.331 -32.795 1.00 91.75 85 VAL A C 1
ATOM 636 O O . VAL A 1 85 ? 9.105 40.626 -31.926 1.00 91.75 85 VAL A O 1
ATOM 639 N N . VAL A 1 86 ? 7.307 41.648 -32.794 1.00 90.62 86 VAL A N 1
ATOM 640 C CA . VAL A 1 86 ? 6.342 41.217 -31.767 1.00 90.62 86 VAL A CA 1
ATOM 641 C C . VAL A 1 86 ? 5.348 40.242 -32.389 1.00 90.62 86 VAL A C 1
ATOM 643 O O . VAL A 1 86 ? 4.786 40.530 -33.447 1.00 90.62 86 VAL A O 1
ATOM 646 N N . HIS A 1 87 ? 5.124 39.104 -31.734 1.00 91.06 87 HIS A N 1
ATOM 647 C CA . HIS A 1 87 ? 4.181 38.080 -32.172 1.00 91.06 87 HIS A CA 1
ATOM 648 C C . HIS A 1 87 ? 2.725 38.545 -31.969 1.00 91.06 87 HIS A C 1
ATOM 650 O O . HIS A 1 87 ? 2.395 39.138 -30.941 1.00 91.06 87 HIS A O 1
ATOM 656 N N . GLU A 1 88 ? 1.842 38.290 -32.940 1.00 86.56 88 GLU A N 1
ATOM 657 C CA . GLU A 1 88 ? 0.493 38.880 -32.974 1.00 86.56 88 GLU A CA 1
ATOM 658 C C . GLU A 1 88 ? -0.379 38.562 -31.739 1.00 86.56 88 GLU A C 1
ATOM 660 O O . GLU A 1 88 ? -0.902 39.509 -31.144 1.00 86.56 88 GLU A O 1
ATOM 665 N N . PRO A 1 89 ? -0.482 37.305 -31.246 1.00 85.44 89 PRO A N 1
ATOM 666 C CA . PRO A 1 89 ? -1.275 37.001 -30.048 1.00 85.44 89 PRO A CA 1
ATOM 667 C C . PRO A 1 89 ? -0.791 37.753 -28.801 1.00 85.44 89 PRO A C 1
ATOM 669 O O . PRO A 1 89 ? -1.576 38.068 -27.908 1.00 85.44 89 PRO A O 1
ATOM 672 N N . PHE A 1 90 ? 0.500 38.095 -28.754 1.00 87.19 90 PHE A N 1
ATOM 673 C CA . PHE A 1 90 ? 1.121 38.786 -27.631 1.00 87.19 90 PHE A CA 1
ATOM 674 C C . PHE A 1 90 ? 0.879 40.309 -27.632 1.00 87.19 90 PHE A C 1
ATOM 676 O O . PHE A 1 90 ? 1.049 40.961 -26.595 1.00 87.19 90 PHE A O 1
ATOM 683 N N . ARG A 1 91 ? 0.435 40.905 -28.751 1.00 82.19 91 ARG A N 1
ATOM 684 C CA . ARG A 1 91 ? 0.232 42.364 -28.880 1.00 82.19 91 ARG A CA 1
ATOM 685 C C . ARG A 1 91 ? -0.871 42.936 -27.984 1.00 82.19 91 ARG A C 1
ATOM 687 O O . ARG A 1 91 ? -0.820 44.124 -27.672 1.00 82.19 91 ARG A O 1
ATOM 694 N N . ASN A 1 92 ? -1.838 42.128 -27.544 1.00 76.44 92 ASN A N 1
ATOM 695 C CA . ASN A 1 92 ? -2.992 42.585 -26.762 1.00 76.44 92 ASN A CA 1
ATOM 696 C C . ASN A 1 92 ? -3.138 41.846 -25.416 1.00 76.44 92 ASN A C 1
ATOM 698 O O . ASN A 1 92 ? -2.672 40.722 -25.253 1.00 76.44 92 ASN A O 1
ATOM 702 N N . ASP A 1 93 ? -3.802 42.473 -24.440 1.00 68.94 93 ASP A N 1
ATOM 703 C CA . ASP A 1 93 ? -3.888 41.969 -23.054 1.00 68.94 93 ASP A CA 1
ATOM 704 C C . ASP A 1 93 ? -4.894 40.825 -22.839 1.00 68.94 93 ASP A C 1
ATOM 706 O O . ASP A 1 93 ? -4.977 40.287 -21.736 1.00 68.94 93 ASP A O 1
ATOM 710 N N . LYS A 1 94 ? -5.659 40.450 -23.872 1.00 70.38 94 LYS A N 1
ATOM 711 C CA . LYS A 1 94 ? -6.607 39.322 -23.839 1.00 70.38 94 LYS A CA 1
ATOM 712 C C . LYS A 1 94 ? -6.029 38.057 -24.483 1.00 70.38 94 LYS A C 1
ATOM 714 O O . LYS A 1 94 ? -6.460 36.959 -24.150 1.00 70.38 94 LYS A O 1
ATOM 719 N N . GLY A 1 95 ? -5.032 38.200 -25.359 1.00 76.38 95 GLY A N 1
ATOM 720 C CA . GLY A 1 95 ? -4.364 37.090 -26.044 1.00 76.38 95 GLY A CA 1
ATOM 721 C C . GLY A 1 95 ? -3.514 36.200 -25.133 1.00 76.38 95 GLY A C 1
ATOM 722 O O . GLY A 1 95 ? -3.237 35.063 -25.489 1.00 76.38 95 GLY A O 1
ATOM 723 N N . CYS A 1 96 ? -3.160 36.647 -23.921 1.00 83.81 96 CYS A N 1
ATOM 724 C CA . CYS A 1 96 ? -2.411 35.822 -22.965 1.00 83.81 96 CYS A CA 1
ATOM 725 C C . CYS A 1 96 ? -3.084 34.462 -22.692 1.00 83.81 96 CYS A C 1
ATOM 727 O O . CYS A 1 96 ? -2.391 33.466 -22.500 1.00 83.81 96 CYS A O 1
ATOM 729 N N . GLU A 1 97 ? -4.418 34.408 -22.708 1.00 84.12 97 GLU A N 1
ATOM 730 C CA . GLU A 1 97 ? -5.191 33.198 -22.408 1.00 84.12 97 GLU A CA 1
ATOM 731 C C . GLU A 1 97 ? -5.337 32.222 -23.586 1.00 84.12 97 GLU A C 1
ATOM 733 O O . GLU A 1 97 ? -5.773 31.094 -23.360 1.00 84.12 97 GLU A O 1
ATOM 738 N N . SER A 1 98 ? -4.940 32.587 -24.816 1.00 83.50 98 SER A N 1
ATOM 739 C CA . SER A 1 98 ? -4.862 31.609 -25.916 1.00 83.50 98 SER A CA 1
ATOM 740 C C . SER A 1 98 ? -3.658 30.676 -25.772 1.00 83.50 98 SER A C 1
ATOM 742 O O . SER A 1 98 ? -3.710 29.547 -26.246 1.00 83.50 98 SER A O 1
ATOM 744 N N . CYS A 1 99 ? -2.596 31.131 -25.096 1.00 84.38 99 CYS A N 1
ATOM 745 C CA . CYS A 1 99 ? -1.366 30.359 -24.901 1.00 84.38 99 CYS A CA 1
ATOM 746 C C . CYS A 1 99 ? -1.154 29.903 -23.451 1.00 84.38 99 CYS A C 1
ATOM 748 O O . CYS A 1 99 ? -0.601 28.828 -23.246 1.00 84.38 99 CYS A O 1
ATOM 750 N N . HIS A 1 100 ? -1.615 30.659 -22.446 1.00 84.12 100 HIS A N 1
ATOM 751 C CA . HIS A 1 100 ? -1.432 30.338 -21.025 1.00 84.12 100 HIS A CA 1
ATOM 752 C C . HIS A 1 100 ? -2.748 30.078 -20.286 1.00 84.12 100 HIS A C 1
ATOM 754 O O . HIS A 1 100 ? -3.762 30.734 -20.521 1.00 84.12 100 HIS A O 1
ATOM 760 N N . ARG A 1 101 ? -2.709 29.169 -19.308 1.00 82.69 101 ARG A N 1
ATOM 761 C CA . ARG A 1 101 ? -3.789 28.958 -18.334 1.00 82.69 101 ARG A CA 1
ATOM 762 C C . ARG A 1 101 ? -3.665 29.959 -17.178 1.00 82.69 101 ARG A C 1
ATOM 764 O O . ARG A 1 101 ? -2.563 30.337 -16.778 1.00 82.69 101 ARG A O 1
ATOM 771 N N . ARG A 1 102 ? -4.798 30.378 -16.601 1.00 75.19 102 ARG A N 1
ATOM 772 C CA . ARG A 1 102 ? -4.811 31.228 -15.396 1.00 75.19 102 ARG A CA 1
ATOM 773 C C . ARG A 1 102 ? -4.324 30.433 -14.181 1.00 75.19 102 ARG A C 1
ATOM 775 O O . ARG A 1 102 ? -4.902 29.400 -13.860 1.00 75.19 102 ARG A O 1
ATOM 782 N N . HIS A 1 103 ? -3.321 30.955 -13.478 1.00 61.50 103 HIS A N 1
ATOM 783 C CA . HIS A 1 103 ? -2.836 30.419 -12.202 1.00 61.50 103 HIS A CA 1
ATOM 784 C C . HIS A 1 103 ? -3.294 31.271 -11.009 1.00 61.50 103 HIS A C 1
ATOM 786 O O . HIS A 1 103 ? -3.753 32.403 -11.172 1.00 61.50 103 HIS A O 1
ATOM 792 N N . GLY A 1 104 ? -3.257 30.672 -9.816 1.00 62.00 104 GLY A N 1
ATOM 793 C CA . GLY A 1 104 ? -3.737 31.277 -8.572 1.00 62.00 104 GLY A CA 1
ATOM 794 C C . GLY A 1 104 ? -2.620 31.909 -7.738 1.00 62.00 104 GLY A C 1
ATOM 795 O O . GLY A 1 104 ? -1.610 32.369 -8.255 1.00 62.00 104 GLY A O 1
ATOM 796 N N . ILE A 1 105 ? -2.792 31.900 -6.411 1.00 51.41 105 ILE A N 1
ATOM 797 C CA . ILE A 1 105 ? -1.764 32.366 -5.457 1.00 51.41 105 ILE A CA 1
ATOM 798 C C . ILE A 1 105 ? -0.505 31.475 -5.508 1.00 51.41 105 ILE A C 1
ATOM 800 O O . ILE A 1 105 ? 0.601 31.956 -5.278 1.00 51.41 105 ILE A O 1
ATOM 804 N N . VAL A 1 106 ? -0.662 30.191 -5.851 1.00 46.59 106 VAL A N 1
ATOM 805 C CA . VAL A 1 106 ? 0.450 29.298 -6.205 1.00 46.59 106 VAL A CA 1
ATOM 806 C C . VAL A 1 106 ? 0.733 29.481 -7.699 1.00 46.59 106 VAL A C 1
ATOM 808 O O . VAL A 1 106 ? -0.023 29.004 -8.547 1.00 46.59 106 VAL A O 1
ATOM 811 N N . GLY A 1 107 ? 1.777 30.251 -8.006 1.00 49.78 107 GLY A N 1
ATOM 812 C CA . GLY A 1 107 ? 2.068 30.745 -9.352 1.00 49.78 107 GLY A CA 1
ATOM 813 C C . GLY A 1 107 ? 2.828 29.759 -10.237 1.00 49.78 107 GLY A C 1
ATOM 814 O O . GLY A 1 107 ? 4.001 29.984 -10.525 1.00 49.78 107 GLY A O 1
ATOM 815 N N . THR A 1 108 ? 2.165 28.701 -10.703 1.00 52.59 108 THR A N 1
ATOM 816 C CA . THR A 1 108 ? 2.711 27.804 -11.736 1.00 52.59 108 THR A CA 1
ATOM 817 C C . THR A 1 108 ? 2.277 28.283 -13.121 1.00 52.59 108 THR A C 1
ATOM 819 O O . THR A 1 108 ? 1.086 28.290 -13.431 1.00 52.59 108 THR A O 1
ATOM 822 N N . LEU A 1 109 ? 3.225 28.687 -13.972 1.00 58.56 109 LEU A N 1
ATOM 823 C CA . LEU A 1 109 ? 2.933 29.041 -15.363 1.00 58.56 109 LEU A CA 1
ATOM 824 C C . LEU A 1 109 ? 2.672 27.760 -16.169 1.00 58.56 109 LEU A C 1
ATOM 826 O O . LEU A 1 109 ? 3.590 26.976 -16.376 1.00 58.56 109 LEU A O 1
ATOM 830 N N . ALA A 1 110 ? 1.437 27.565 -16.629 1.00 72.25 110 ALA A N 1
ATOM 831 C CA . ALA A 1 110 ? 1.051 26.442 -17.481 1.00 72.25 110 ALA A CA 1
ATOM 832 C C . ALA A 1 110 ? 0.577 26.944 -18.850 1.00 72.25 110 ALA A C 1
ATOM 834 O O . ALA A 1 110 ? -0.122 27.962 -18.936 1.00 72.25 110 ALA A O 1
ATOM 835 N N . LEU A 1 111 ? 0.938 26.229 -19.915 1.00 82.81 111 LEU A N 1
ATOM 836 C CA . LEU A 1 111 ? 0.425 26.479 -21.259 1.00 82.81 111 LEU A CA 1
ATOM 837 C C . LEU A 1 111 ? -0.992 25.902 -21.430 1.00 82.81 111 LEU A C 1
ATOM 839 O O . LEU A 1 111 ? -1.466 25.109 -20.614 1.00 82.81 111 LEU A O 1
ATOM 843 N N . GLN A 1 112 ? -1.700 26.322 -22.480 1.00 82.81 112 GLN A N 1
ATOM 844 C CA . GLN A 1 112 ? -2.998 25.740 -22.846 1.00 82.81 112 GLN A CA 1
ATOM 845 C C . GLN A 1 112 ? -2.856 24.334 -23.442 1.00 82.81 112 GLN A C 1
ATOM 847 O O . GLN A 1 112 ? -3.704 23.478 -23.187 1.00 82.81 112 GLN A O 1
ATOM 852 N N . GLN A 1 113 ? -1.777 24.104 -24.185 1.00 85.19 113 GLN A N 1
ATOM 853 C CA . GLN A 1 113 ? -1.290 22.833 -24.726 1.00 85.19 113 GLN A CA 1
ATOM 854 C C . GLN A 1 113 ? 0.245 22.919 -24.751 1.00 85.19 113 GLN A C 1
ATOM 856 O O . GLN A 1 113 ? 0.773 24.030 -24.717 1.00 85.19 113 GLN A O 1
ATOM 861 N N . GLU A 1 114 ? 0.955 21.799 -24.838 1.00 82.69 114 GLU A N 1
ATOM 862 C CA . GLU A 1 114 ? 2.416 21.826 -24.992 1.00 82.69 114 GLU A CA 1
ATOM 863 C C . GLU A 1 114 ? 2.831 22.143 -26.445 1.00 82.69 114 GLU A C 1
ATOM 865 O O . GLU A 1 114 ? 2.017 22.080 -27.377 1.00 82.69 114 GLU A O 1
ATOM 870 N N . GLU A 1 115 ? 4.099 22.507 -26.654 1.00 83.38 115 GLU A N 1
ATOM 871 C CA . GLU A 1 115 ? 4.686 22.556 -28.001 1.00 83.38 115 GLU A CA 1
ATOM 872 C C . GLU A 1 115 ? 4.837 21.118 -28.560 1.00 83.38 115 GLU A C 1
ATOM 874 O O . GLU A 1 115 ? 5.000 20.181 -27.779 1.00 83.38 115 GLU A O 1
ATOM 879 N N . PRO A 1 116 ? 4.723 20.895 -29.885 1.00 88.50 116 PRO A N 1
ATOM 880 C CA . PRO A 1 116 ? 4.433 21.871 -30.938 1.00 88.50 116 PRO A CA 1
ATOM 881 C C . PRO A 1 116 ? 2.925 22.077 -31.183 1.00 88.50 116 PRO A C 1
ATOM 883 O O . PRO A 1 116 ? 2.546 22.965 -31.947 1.00 88.50 116 PRO A O 1
ATOM 886 N N . ALA A 1 117 ? 2.046 21.292 -30.545 1.00 87.75 117 ALA A N 1
ATOM 887 C CA . ALA A 1 117 ? 0.597 21.315 -30.783 1.00 87.75 117 ALA A CA 1
ATOM 888 C C . ALA A 1 117 ? -0.024 22.706 -30.549 1.00 87.75 117 ALA A C 1
ATOM 890 O O . ALA A 1 117 ? -0.831 23.181 -31.356 1.00 87.75 117 ALA A O 1
ATOM 891 N N . LEU A 1 118 ? 0.427 23.412 -29.503 1.00 89.12 118 LEU A N 1
ATOM 892 C CA . LEU A 1 118 ? 0.040 24.801 -29.255 1.00 89.12 118 LEU A CA 1
ATOM 893 C C . LEU A 1 118 ? 0.385 25.719 -30.438 1.00 89.12 118 LEU A C 1
ATOM 895 O O . LEU A 1 118 ? -0.423 26.563 -30.822 1.00 89.12 118 LEU A O 1
ATOM 899 N N . CYS A 1 119 ? 1.563 25.544 -31.035 1.00 88.25 119 CYS A N 1
ATOM 900 C CA . CYS A 1 119 ? 2.041 26.345 -32.157 1.00 88.25 119 CYS A CA 1
ATOM 901 C C . CYS A 1 119 ? 1.243 26.038 -33.431 1.00 88.25 119 CYS A C 1
ATOM 903 O O . CYS A 1 119 ? 0.750 26.961 -34.083 1.00 88.25 119 CYS A O 1
ATOM 905 N N . TYR A 1 120 ? 1.054 24.758 -33.768 1.00 89.69 120 TYR A N 1
ATOM 906 C CA . TYR A 1 120 ? 0.320 24.345 -34.972 1.00 89.69 120 TYR A CA 1
ATOM 907 C C . TYR A 1 120 ? -1.167 24.725 -34.936 1.00 89.69 120 TYR A C 1
ATOM 909 O O . TYR A 1 120 ? -1.738 24.981 -35.995 1.00 89.69 120 TYR A O 1
ATOM 917 N N . SER A 1 121 ? -1.762 24.923 -33.751 1.00 87.38 121 SER A N 1
ATOM 918 C CA . SER A 1 121 ? -3.119 25.486 -33.625 1.00 87.38 121 SER A CA 1
ATOM 919 C C . SER A 1 121 ? -3.300 26.851 -34.323 1.00 87.38 121 SER A C 1
ATOM 921 O O . SER A 1 121 ? -4.405 27.174 -34.761 1.00 87.38 121 SER A O 1
ATOM 923 N N . CYS A 1 122 ? -2.209 27.611 -34.499 1.00 86.50 122 CYS A N 1
ATOM 924 C CA . CYS A 1 122 ? -2.154 28.848 -35.289 1.00 86.50 122 CYS A CA 1
ATOM 925 C C . CYS A 1 122 ? -1.288 28.726 -36.563 1.00 86.50 122 CYS A C 1
ATOM 927 O O . CYS A 1 122 ? -1.506 29.467 -37.521 1.00 86.50 122 CYS A O 1
ATOM 929 N N . HIS A 1 123 ? -0.318 27.805 -36.595 1.00 87.31 123 HIS A N 1
ATOM 930 C CA . HIS A 1 123 ? 0.674 27.641 -37.669 1.00 87.31 123 HIS A CA 1
ATOM 931 C C . HIS A 1 123 ? 0.510 26.339 -38.481 1.00 87.31 123 HIS A C 1
ATOM 933 O O . HIS A 1 123 ? 1.487 25.796 -38.991 1.00 87.31 123 HIS A O 1
ATOM 939 N N . ALA A 1 124 ? -0.722 25.853 -38.653 1.00 84.44 124 ALA A N 1
ATOM 940 C CA . ALA A 1 124 ? -1.049 24.624 -39.391 1.00 84.44 124 ALA A CA 1
ATOM 941 C C . ALA A 1 124 ? -0.424 24.464 -40.808 1.00 84.44 124 ALA A C 1
ATOM 943 O O . ALA A 1 124 ? -0.185 23.328 -41.218 1.00 84.44 124 ALA A O 1
ATOM 944 N N . PRO A 1 125 ? -0.110 25.522 -41.592 1.00 85.69 125 PRO A N 1
ATOM 945 C CA . PRO A 1 125 ? 0.652 25.349 -42.835 1.00 85.69 125 PRO A CA 1
ATOM 946 C C . PRO A 1 125 ? 2.074 24.801 -42.617 1.00 85.69 125 PRO A C 1
ATOM 948 O O . PRO A 1 125 ? 2.564 24.041 -43.451 1.00 85.69 125 PRO A O 1
ATOM 951 N N . SER A 1 126 ? 2.719 25.152 -41.500 1.00 84.19 126 SER A N 1
ATOM 952 C CA . SER A 1 126 ? 4.078 24.711 -41.159 1.00 84.19 126 SER A CA 1
ATOM 953 C C . SER A 1 126 ? 4.128 23.237 -40.756 1.00 84.19 126 SER A C 1
ATOM 955 O O . SER A 1 126 ? 5.069 22.544 -41.121 1.00 84.19 126 SER A O 1
ATOM 957 N N . GLU A 1 127 ? 3.085 22.736 -40.085 1.00 83.56 127 GLU A N 1
ATOM 958 C CA . GLU A 1 127 ? 2.942 21.323 -39.696 1.00 83.56 127 GLU A CA 1
ATOM 959 C C . GLU A 1 127 ? 3.136 20.375 -40.893 1.00 83.56 127 GLU A C 1
ATOM 961 O O . GLU A 1 127 ? 3.841 19.376 -40.793 1.00 83.56 127 GLU A O 1
ATOM 966 N N . LYS A 1 128 ? 2.584 20.732 -42.060 1.00 79.56 128 LYS A N 1
ATOM 967 C CA . LYS A 1 128 ? 2.764 19.976 -43.313 1.00 79.56 128 LYS A CA 1
ATOM 968 C C . LYS A 1 128 ? 4.111 20.231 -43.986 1.00 79.56 128 LYS A C 1
ATOM 970 O O . LYS A 1 128 ? 4.631 19.347 -44.659 1.00 79.56 128 LYS A O 1
ATOM 975 N N . ALA A 1 129 ? 4.677 21.427 -43.827 1.00 78.06 129 ALA A N 1
ATOM 976 C CA . ALA A 1 129 ? 5.985 21.768 -44.382 1.00 78.06 129 ALA A CA 1
ATOM 977 C C . ALA A 1 129 ? 7.136 21.036 -43.669 1.00 78.06 129 ALA A C 1
ATOM 979 O O . ALA A 1 129 ? 8.179 20.819 -44.280 1.00 78.06 129 ALA A O 1
ATOM 980 N N . PHE A 1 130 ? 6.946 20.630 -42.412 1.00 86.69 130 PHE A N 1
ATOM 981 C CA . PHE A 1 130 ? 7.942 19.921 -41.603 1.00 86.69 130 PHE A CA 1
ATOM 982 C C . PHE A 1 130 ? 7.827 18.384 -41.663 1.00 86.69 130 PHE A C 1
ATOM 984 O O . PHE A 1 130 ? 8.526 17.693 -40.934 1.00 86.69 130 PHE A O 1
ATOM 991 N N . GLN A 1 131 ? 6.996 17.828 -42.555 1.00 81.19 131 GLN A N 1
ATOM 992 C CA . GLN A 1 131 ? 6.839 16.378 -42.782 1.00 81.19 131 GLN A CA 1
ATOM 993 C C . GLN A 1 131 ? 7.622 15.899 -44.025 1.00 81.19 131 GLN A C 1
ATOM 995 O O . GLN A 1 131 ? 7.095 15.173 -44.868 1.00 81.19 131 GLN A O 1
ATOM 1000 N N . GLN A 1 132 ? 8.868 16.357 -44.185 1.00 82.44 132 GLN A N 1
ATOM 1001 C CA . GLN A 1 132 ? 9.733 16.011 -45.326 1.00 82.44 132 GLN A CA 1
ATOM 1002 C C . GLN A 1 132 ? 10.738 14.903 -44.971 1.00 82.44 132 GLN A C 1
ATOM 1004 O O . GLN A 1 132 ? 10.869 14.528 -43.811 1.00 82.44 132 GLN A O 1
ATOM 1009 N N . ALA A 1 133 ? 11.449 14.371 -45.973 1.00 84.69 133 ALA A N 1
ATOM 1010 C CA . ALA A 1 133 ? 12.352 13.227 -45.806 1.00 84.69 133 ALA A CA 1
ATOM 1011 C C . ALA A 1 133 ? 13.509 13.480 -44.820 1.00 84.69 133 ALA A C 1
ATOM 1013 O O . ALA A 1 133 ? 13.939 12.554 -44.136 1.00 84.69 133 ALA A O 1
ATOM 1014 N N . HIS A 1 134 ? 13.987 14.724 -44.720 1.00 89.38 134 HIS A N 1
ATOM 1015 C CA . HIS A 1 134 ? 14.974 15.132 -43.726 1.00 89.38 134 HIS A CA 1
ATOM 1016 C C . HIS A 1 134 ? 14.463 16.357 -42.965 1.00 89.38 134 HIS A C 1
ATOM 1018 O O . HIS A 1 134 ? 14.236 17.421 -43.544 1.00 89.38 134 HIS A O 1
ATOM 1024 N N . VAL A 1 135 ? 14.285 16.192 -41.655 1.00 90.19 135 VAL A N 1
ATOM 1025 C CA . VAL A 1 135 ? 13.823 17.226 -40.721 1.00 90.19 135 VAL A CA 1
ATOM 1026 C C . VAL A 1 135 ? 14.940 17.491 -39.719 1.00 90.19 135 VAL A C 1
ATOM 1028 O O . VAL A 1 135 ? 15.610 16.566 -39.263 1.00 90.19 135 VAL A O 1
ATOM 1031 N N . HIS A 1 136 ? 15.166 18.756 -39.388 1.00 90.81 136 HIS A N 1
ATOM 1032 C CA . HIS A 1 136 ? 16.138 19.152 -38.381 1.00 90.81 136 HIS A CA 1
ATOM 1033 C C . HIS A 1 136 ? 15.624 18.767 -36.987 1.00 90.81 136 HIS A C 1
ATOM 1035 O O . HIS A 1 136 ? 14.473 19.060 -36.662 1.00 90.81 136 HIS A O 1
ATOM 1041 N N . ALA A 1 137 ? 16.454 18.110 -36.170 1.00 87.19 137 ALA A N 1
ATOM 1042 C CA . ALA A 1 137 ? 16.005 17.451 -34.938 1.00 87.19 137 ALA A CA 1
ATOM 1043 C C . ALA A 1 137 ? 15.168 18.353 -33.994 1.00 87.19 137 ALA A C 1
ATOM 1045 O O . ALA A 1 137 ? 14.046 17.952 -33.685 1.00 87.19 137 ALA A O 1
ATOM 1046 N N . PRO A 1 138 ? 15.543 19.621 -33.699 1.00 88.25 138 PRO A N 1
ATOM 1047 C CA . PRO A 1 138 ? 14.723 20.511 -32.860 1.00 88.25 138 PRO A CA 1
ATOM 1048 C C . PRO A 1 138 ? 13.319 20.823 -33.411 1.00 88.25 138 PRO A C 1
ATOM 1050 O O . PRO A 1 138 ? 12.446 21.272 -32.670 1.00 88.25 138 PRO A O 1
ATOM 1053 N N . VAL A 1 139 ? 13.086 20.615 -34.712 1.00 86.69 139 VAL A N 1
ATOM 1054 C CA . VAL A 1 139 ? 11.772 20.745 -35.363 1.00 86.69 139 VAL A CA 1
ATOM 1055 C C . VAL A 1 139 ? 11.013 19.416 -35.341 1.00 86.69 139 VAL A C 1
ATOM 1057 O O . VAL A 1 139 ? 9.811 19.420 -35.083 1.00 86.69 139 VAL A O 1
ATOM 1060 N N . GLY A 1 140 ? 11.702 18.287 -35.546 1.00 84.50 140 GLY A N 1
ATOM 1061 C CA . GLY A 1 140 ? 11.122 16.942 -35.430 1.00 84.50 140 GLY A CA 1
ATOM 1062 C C . GLY A 1 140 ? 10.663 16.608 -34.005 1.00 84.50 140 GLY A C 1
ATOM 1063 O O . GLY A 1 140 ? 9.577 16.070 -33.818 1.00 84.50 140 GLY A O 1
ATOM 1064 N N . GLU A 1 141 ? 11.437 17.029 -33.004 1.00 85.06 141 GLU A N 1
ATOM 1065 C CA . GLU A 1 141 ? 11.102 16.984 -31.572 1.00 85.06 141 GLU A CA 1
ATOM 1066 C C . GLU A 1 141 ? 9.960 17.946 -31.183 1.00 85.06 141 GLU A C 1
ATOM 1068 O O . GLU A 1 141 ? 9.430 17.875 -30.077 1.00 85.06 141 GLU A O 1
ATOM 1073 N N . GLY A 1 142 ? 9.600 18.895 -32.057 1.00 84.38 142 GLY A N 1
ATOM 1074 C CA . GLY A 1 142 ? 8.598 19.925 -31.773 1.00 84.38 142 GLY A CA 1
ATOM 1075 C C . GLY A 1 142 ? 9.058 21.052 -30.837 1.00 84.38 142 GLY A C 1
ATOM 1076 O O . GLY A 1 142 ? 8.232 21.859 -30.409 1.00 84.38 142 GLY A O 1
ATOM 1077 N N . ASN A 1 143 ? 10.361 21.155 -30.555 1.00 87.25 143 ASN A N 1
ATOM 1078 C CA . ASN A 1 143 ? 10.990 22.116 -29.641 1.00 87.25 143 ASN A CA 1
ATOM 1079 C C . ASN A 1 143 ? 11.074 23.550 -30.221 1.00 87.25 143 ASN A C 1
ATOM 1081 O O . ASN A 1 143 ? 12.123 24.201 -30.187 1.00 87.25 143 ASN A O 1
ATOM 1085 N N . CYS A 1 144 ? 9.967 24.079 -30.753 1.00 89.19 144 CYS A N 1
ATOM 1086 C CA . CYS A 1 144 ? 9.906 25.348 -31.490 1.00 89.19 144 CYS A CA 1
ATOM 1087 C C . CYS A 1 144 ? 10.461 26.554 -30.708 1.00 89.19 144 CYS A C 1
ATOM 1089 O O . CYS A 1 144 ? 11.162 27.400 -31.278 1.00 89.19 144 CYS A O 1
ATOM 1091 N N . SER A 1 145 ? 10.190 26.650 -29.402 1.00 89.50 145 SER A N 1
ATOM 1092 C CA . SER A 1 145 ? 10.685 27.764 -28.590 1.00 89.50 145 SER A CA 1
ATOM 1093 C C . SER A 1 145 ? 12.181 27.694 -28.258 1.00 89.50 145 SER A C 1
ATOM 1095 O O . SER A 1 145 ? 12.697 28.656 -27.687 1.00 89.50 145 SER A O 1
ATOM 1097 N N . SER A 1 146 ? 12.918 26.643 -28.634 1.00 88.12 146 SER A N 1
ATOM 1098 C CA . SER A 1 146 ? 14.383 26.590 -28.469 1.00 88.12 146 SER A CA 1
ATOM 1099 C C . SER A 1 146 ? 15.087 27.680 -29.294 1.00 88.12 146 SER A C 1
ATOM 1101 O O . SER A 1 146 ? 15.859 28.474 -28.751 1.00 88.12 146 SER A O 1
ATOM 1103 N N . CYS A 1 147 ? 14.743 27.798 -30.581 1.00 90.38 147 CYS A N 1
ATOM 1104 C CA . CYS A 1 147 ? 15.284 28.798 -31.503 1.00 90.38 147 CYS A CA 1
ATOM 1105 C C . CYS A 1 147 ? 14.461 30.097 -31.534 1.00 90.38 147 CYS A C 1
ATOM 1107 O O . CYS A 1 147 ? 15.037 31.182 -31.663 1.00 90.38 147 CYS A O 1
ATOM 1109 N N . HIS A 1 148 ? 13.132 30.022 -31.384 1.00 92.00 148 HIS A N 1
ATOM 1110 C CA . HIS A 1 148 ? 12.231 31.174 -31.524 1.00 92.00 148 HIS A CA 1
ATOM 1111 C C . HIS A 1 148 ? 11.754 31.742 -30.176 1.00 92.00 148 HIS A C 1
ATOM 1113 O O . HIS A 1 148 ? 11.534 31.029 -29.198 1.00 92.00 148 HIS A O 1
ATOM 1119 N N . ALA A 1 149 ? 11.548 33.058 -30.120 1.00 91.81 149 ALA A N 1
ATOM 1120 C CA . ALA A 1 149 ? 10.944 33.753 -28.988 1.00 91.81 149 ALA A CA 1
ATOM 1121 C C . ALA A 1 149 ? 9.446 33.995 -29.245 1.00 91.81 149 ALA A C 1
ATOM 1123 O O . ALA A 1 149 ? 9.068 35.008 -29.832 1.00 91.81 149 ALA A O 1
ATOM 1124 N N . ALA A 1 150 ? 8.587 33.097 -28.750 1.00 88.38 150 ALA A N 1
ATOM 1125 C CA . ALA A 1 150 ? 7.132 33.078 -28.988 1.00 88.38 150 ALA A CA 1
ATOM 1126 C C . ALA A 1 150 ? 6.335 34.343 -28.564 1.00 88.38 150 ALA A C 1
ATOM 1128 O O . ALA A 1 150 ? 5.136 34.431 -28.836 1.00 88.38 150 ALA A O 1
ATOM 1129 N N . HIS A 1 151 ? 6.976 35.330 -27.928 1.00 90.31 151 HIS A N 1
ATOM 1130 C CA . HIS A 1 151 ? 6.393 36.635 -27.587 1.00 90.31 151 HIS A CA 1
ATOM 1131 C C . HIS A 1 151 ? 6.953 37.775 -28.447 1.00 90.31 151 HIS A C 1
ATOM 1133 O O . HIS A 1 151 ? 6.195 38.438 -29.157 1.00 90.31 151 HIS A O 1
ATOM 1139 N N . ALA A 1 152 ? 8.264 38.031 -28.378 1.00 91.25 152 ALA A N 1
ATOM 1140 C CA . ALA A 1 152 ? 8.924 39.068 -29.169 1.00 91.25 152 ALA A CA 1
ATOM 1141 C C . ALA A 1 152 ? 10.455 38.897 -29.215 1.00 91.25 152 ALA A C 1
ATOM 1143 O O . ALA A 1 152 ? 11.076 38.510 -28.219 1.00 91.25 152 ALA A O 1
ATOM 1144 N N . SER A 1 153 ? 11.071 39.281 -30.335 1.00 93.00 153 SER A N 1
ATOM 1145 C CA . SER A 1 153 ? 12.526 39.331 -30.534 1.00 93.00 153 SER A CA 1
ATOM 1146 C C . SER A 1 153 ? 12.954 40.590 -31.295 1.00 93.00 153 SER A C 1
ATOM 1148 O O . SER A 1 153 ? 12.134 41.285 -31.890 1.00 93.00 153 SER A O 1
ATOM 1150 N N . ASP A 1 154 ? 14.252 40.873 -31.296 1.00 92.62 154 ASP A N 1
ATOM 1151 C CA . ASP A 1 154 ? 14.867 41.943 -32.088 1.00 92.62 154 ASP A CA 1
ATOM 1152 C C . ASP A 1 154 ? 15.497 41.440 -33.401 1.00 92.62 154 ASP A C 1
ATOM 1154 O O . ASP A 1 154 ? 15.994 42.248 -34.191 1.00 92.62 154 ASP A O 1
ATOM 1158 N N . ASN A 1 155 ? 15.436 40.125 -33.650 1.00 92.81 155 ASN A N 1
ATOM 1159 C CA . ASN A 1 155 ? 15.899 39.466 -34.874 1.00 92.81 155 ASN A CA 1
ATOM 1160 C C . ASN A 1 155 ? 14.716 39.073 -35.789 1.00 92.81 155 ASN A C 1
ATOM 1162 O O . ASN A 1 155 ? 13.603 38.850 -35.291 1.00 92.81 155 ASN A O 1
ATOM 1166 N N . PRO A 1 156 ? 14.934 38.937 -37.114 1.00 89.00 156 PRO A N 1
ATOM 1167 C CA . PRO A 1 156 ? 13.953 38.368 -38.040 1.00 89.00 156 PRO A CA 1
ATOM 1168 C C . PRO A 1 156 ? 13.460 36.978 -37.610 1.00 89.00 156 PRO A C 1
ATOM 1170 O O . PRO A 1 156 ? 14.130 36.266 -36.865 1.00 89.00 156 PRO A O 1
ATOM 1173 N N . GLY A 1 157 ? 12.261 36.592 -38.059 1.00 87.94 157 GLY A N 1
ATOM 1174 C CA . GLY A 1 157 ? 11.689 35.268 -37.767 1.00 87.94 157 GLY A CA 1
ATOM 1175 C C . GLY A 1 157 ? 11.457 34.970 -36.277 1.00 87.94 157 GLY A C 1
ATOM 1176 O O . GLY A 1 157 ? 11.304 33.810 -35.915 1.00 87.94 157 GLY A O 1
ATOM 1177 N N . LEU A 1 158 ? 11.462 35.986 -35.402 1.00 92.31 158 LEU A N 1
ATOM 1178 C CA . LEU A 1 158 ? 11.450 35.841 -33.937 1.00 92.31 158 LEU A CA 1
ATOM 1179 C C . LEU A 1 158 ? 12.649 35.055 -33.358 1.00 92.31 158 LEU A C 1
ATOM 1181 O O . LEU A 1 158 ? 12.586 34.643 -32.200 1.00 92.31 158 LEU A O 1
ATOM 1185 N N . LEU A 1 159 ? 13.748 34.867 -34.101 1.00 92.56 159 LEU A N 1
ATOM 1186 C CA . LEU A 1 159 ? 14.923 34.120 -33.625 1.00 92.56 159 LEU A CA 1
ATOM 1187 C C . LEU A 1 159 ? 15.506 34.728 -32.340 1.00 92.56 159 LEU A C 1
ATOM 1189 O O . LEU A 1 159 ? 15.594 35.951 -32.199 1.00 92.56 159 LEU A O 1
ATOM 1193 N N . ARG A 1 160 ? 15.927 33.893 -31.385 1.00 91.44 160 ARG A N 1
ATOM 1194 C CA . ARG A 1 160 ? 16.482 34.349 -30.094 1.00 91.44 160 ARG A CA 1
ATOM 1195 C C . ARG A 1 160 ? 17.848 35.035 -30.218 1.00 91.44 160 ARG A C 1
ATOM 1197 O O . ARG A 1 160 ? 18.188 35.833 -29.348 1.00 91.44 160 ARG A O 1
ATOM 1204 N N . ARG A 1 161 ? 18.602 34.750 -31.283 1.00 91.38 161 ARG A N 1
ATOM 1205 C CA . ARG A 1 161 ? 19.915 35.328 -31.629 1.00 91.38 161 ARG A CA 1
ATOM 1206 C C . ARG A 1 161 ? 19.963 35.620 -33.147 1.00 91.38 161 ARG A C 1
ATOM 1208 O O . ARG A 1 161 ? 18.999 35.286 -33.841 1.00 91.38 161 ARG A O 1
ATOM 1215 N N . PRO A 1 162 ? 21.032 36.233 -33.688 1.00 90.50 162 PRO A N 1
ATOM 1216 C CA . PRO A 1 162 ? 21.331 36.192 -35.124 1.00 90.50 162 PRO A CA 1
ATOM 1217 C C . PRO A 1 162 ? 21.381 34.755 -35.679 1.00 90.50 162 PRO A C 1
ATOM 1219 O O . PRO A 1 162 ? 21.509 33.801 -34.914 1.00 90.50 162 PRO A O 1
ATOM 1222 N N . GLU A 1 163 ? 21.288 34.585 -37.003 1.00 87.19 163 GLU A N 1
ATOM 1223 C CA . GLU A 1 163 ? 21.189 33.263 -37.657 1.00 87.19 163 GLU A CA 1
ATOM 1224 C C . GLU A 1 163 ? 22.349 32.327 -37.278 1.00 87.19 163 GLU A C 1
ATOM 1226 O O . GLU A 1 163 ? 22.128 31.295 -36.647 1.00 87.19 163 GLU A O 1
ATOM 1231 N N . VAL A 1 164 ? 23.590 32.725 -37.580 1.00 87.25 164 VAL A N 1
ATOM 1232 C CA . VAL A 1 164 ? 24.792 31.912 -37.319 1.00 87.25 164 VAL A CA 1
ATOM 1233 C C . VAL A 1 164 ? 24.964 31.626 -35.819 1.00 87.25 164 VAL A C 1
ATOM 1235 O O . VAL A 1 164 ? 25.259 30.497 -35.440 1.00 87.25 164 VAL A O 1
ATOM 1238 N N . GLU A 1 165 ? 24.690 32.600 -34.944 1.00 89.38 165 GLU A N 1
ATOM 1239 C CA . GLU A 1 165 ? 24.691 32.411 -33.480 1.00 89.38 165 GLU A CA 1
ATOM 1240 C C . GLU A 1 165 ? 23.566 31.494 -32.970 1.00 89.38 165 GLU A C 1
ATOM 1242 O O . GLU A 1 165 ? 23.659 30.956 -31.867 1.00 89.38 165 GLU A O 1
ATOM 1247 N N . THR A 1 166 ? 22.480 31.333 -33.728 1.00 90.00 166 THR A N 1
ATOM 1248 C CA . THR A 1 166 ? 21.396 30.405 -33.380 1.00 90.00 166 THR A CA 1
ATOM 1249 C C . THR A 1 166 ? 21.807 28.973 -33.711 1.00 90.00 166 THR A C 1
ATOM 1251 O O . THR A 1 166 ? 21.610 28.094 -32.878 1.00 90.00 166 THR A O 1
ATOM 1254 N N . CYS A 1 167 ? 22.456 28.746 -34.858 1.00 88.38 167 CYS A N 1
ATOM 1255 C CA . CYS A 1 167 ? 22.996 27.437 -35.237 1.00 88.38 167 CYS A CA 1
ATOM 1256 C C . CYS A 1 167 ? 24.183 27.023 -34.344 1.00 88.38 167 CYS A C 1
ATOM 1258 O O . CYS A 1 167 ? 24.200 25.927 -33.782 1.00 88.38 167 CYS A O 1
ATOM 1260 N N . LEU A 1 168 ? 25.156 27.919 -34.144 1.00 87.88 168 LEU A N 1
ATOM 1261 C CA . LEU A 1 168 ? 26.353 27.662 -33.327 1.00 87.88 168 LEU A CA 1
ATOM 1262 C C . LEU A 1 168 ? 26.092 27.675 -31.806 1.00 87.88 168 LEU A C 1
ATOM 1264 O O . LEU A 1 168 ? 27.021 27.545 -31.014 1.00 87.88 168 LEU A O 1
ATOM 1268 N N . ALA A 1 169 ? 24.832 27.806 -31.378 1.00 86.88 169 ALA A N 1
ATOM 1269 C CA . ALA A 1 169 ? 24.429 27.503 -30.004 1.00 86.88 169 ALA A CA 1
ATOM 1270 C C . ALA A 1 169 ? 24.291 25.989 -29.740 1.00 86.88 169 ALA A C 1
ATOM 1272 O O . ALA A 1 169 ? 24.229 25.591 -28.578 1.00 86.88 169 ALA A O 1
ATOM 1273 N N . CYS A 1 170 ? 24.237 25.170 -30.799 1.00 86.38 170 CYS A N 1
ATOM 1274 C CA . CYS A 1 170 ? 24.134 23.708 -30.731 1.00 86.38 170 CYS A CA 1
ATOM 1275 C C . CYS A 1 170 ? 25.233 22.997 -31.543 1.00 86.38 170 CYS A C 1
ATOM 1277 O O . CYS A 1 170 ? 25.686 21.930 -31.141 1.00 86.38 170 CYS A O 1
ATOM 1279 N N . HIS A 1 171 ? 25.693 23.582 -32.655 1.00 84.62 171 HIS A N 1
ATOM 1280 C CA . HIS A 1 171 ? 26.806 23.053 -33.450 1.00 84.62 171 HIS A CA 1
ATOM 1281 C C . HIS A 1 171 ? 28.152 23.661 -33.024 1.00 84.62 171 HIS A C 1
ATOM 1283 O O . HIS A 1 171 ? 28.237 24.862 -32.773 1.00 84.62 171 HIS A O 1
ATOM 1289 N N . ASP A 1 172 ? 29.216 22.852 -32.982 1.00 82.62 172 ASP A N 1
ATOM 1290 C CA . ASP A 1 172 ? 30.551 23.298 -32.556 1.00 82.62 172 ASP A CA 1
ATOM 1291 C C . ASP A 1 172 ? 31.131 24.394 -33.468 1.00 82.62 172 ASP A C 1
ATOM 1293 O O . ASP A 1 172 ? 31.520 24.143 -34.608 1.00 82.62 172 ASP A O 1
ATOM 1297 N N . ALA A 1 173 ? 31.272 25.607 -32.933 1.00 77.56 173 ALA A N 1
ATOM 1298 C CA . ALA A 1 173 ? 31.881 26.734 -33.631 1.00 77.56 173 ALA A CA 1
ATOM 1299 C C . ALA A 1 173 ? 33.341 26.479 -34.061 1.00 77.56 173 ALA A C 1
ATOM 1301 O O . ALA A 1 173 ? 33.770 27.031 -35.078 1.00 77.56 173 ALA A O 1
ATOM 1302 N N . ALA A 1 174 ? 34.103 25.640 -33.348 1.00 75.44 174 ALA A N 1
ATOM 1303 C CA . ALA A 1 174 ? 35.488 25.337 -33.707 1.00 75.44 174 ALA A CA 1
ATOM 1304 C C . ALA A 1 174 ? 35.596 24.503 -34.998 1.00 75.44 174 ALA A C 1
ATOM 1306 O O . ALA A 1 174 ? 36.595 24.619 -35.714 1.00 75.44 174 ALA A O 1
ATOM 1307 N N . ALA A 1 175 ? 34.564 23.736 -35.362 1.00 70.31 175 ALA A N 1
ATOM 1308 C CA . ALA A 1 175 ? 34.476 23.056 -36.652 1.00 70.31 175 ALA A CA 1
ATOM 1309 C C . ALA A 1 175 ? 34.359 24.037 -37.839 1.00 70.31 175 ALA A C 1
ATOM 1311 O O . ALA A 1 175 ? 34.990 23.809 -38.872 1.00 70.31 175 ALA A O 1
ATOM 1312 N N . PHE A 1 176 ? 33.615 25.141 -37.680 1.00 74.75 176 PHE A N 1
ATOM 1313 C CA . PHE A 1 176 ? 33.230 26.064 -38.766 1.00 74.75 176 PHE A CA 1
ATOM 1314 C C . PHE A 1 176 ? 34.019 27.387 -38.811 1.00 74.75 176 PHE A C 1
ATOM 1316 O O . PHE A 1 176 ? 33.724 28.249 -39.635 1.00 74.75 176 PHE A O 1
ATOM 1323 N N . GLN A 1 177 ? 35.012 27.595 -37.939 1.00 73.31 177 GLN A N 1
ATOM 1324 C CA . GLN A 1 177 ? 35.769 28.861 -37.856 1.00 73.31 177 GLN A CA 1
ATOM 1325 C C . GLN A 1 177 ? 37.285 28.689 -38.081 1.00 73.31 177 GLN A C 1
ATOM 1327 O O . GLN A 1 177 ? 38.094 29.513 -37.655 1.00 73.31 177 GLN A O 1
ATOM 1332 N N . LYS A 1 178 ? 37.688 27.630 -38.792 1.00 70.06 178 LYS A N 1
ATOM 1333 C CA . LYS A 1 178 ? 39.097 27.284 -39.041 1.00 70.06 178 LYS A CA 1
ATOM 1334 C C . LYS A 1 178 ? 39.731 28.146 -40.147 1.00 70.06 178 LYS A C 1
ATOM 1336 O O . LYS A 1 178 ? 39.030 28.624 -41.051 1.00 70.06 178 LYS A O 1
ATOM 1341 N N . PRO A 1 179 ? 41.069 28.313 -40.163 1.00 59.44 179 PRO A N 1
ATOM 1342 C CA . PRO A 1 179 ? 41.792 28.648 -41.389 1.00 59.44 179 PRO A CA 1
ATOM 1343 C C . PRO A 1 179 ? 41.454 27.606 -42.467 1.00 59.44 179 PRO A C 1
ATOM 1345 O O . PRO A 1 179 ? 41.439 26.418 -42.177 1.00 59.44 179 PRO A O 1
ATOM 1348 N N . GLY A 1 180 ? 41.133 28.041 -43.687 1.00 69.44 180 GLY A N 1
ATOM 1349 C CA . GLY A 1 180 ? 40.666 27.140 -44.751 1.00 69.44 180 GLY A CA 1
ATOM 1350 C C . GLY A 1 180 ? 39.152 26.879 -44.800 1.00 69.44 180 GLY A C 1
ATOM 1351 O O . GLY A 1 180 ? 38.692 26.345 -45.800 1.00 69.44 180 GLY A O 1
ATOM 1352 N N . THR A 1 181 ? 38.345 27.305 -43.816 1.00 77.88 181 THR A N 1
ATOM 1353 C CA . THR A 1 181 ? 36.870 27.255 -43.933 1.00 77.88 181 THR A CA 1
ATOM 1354 C C . THR A 1 181 ? 36.368 27.975 -45.191 1.00 77.88 181 THR A C 1
ATOM 1356 O O . THR A 1 181 ? 36.757 29.115 -45.468 1.00 77.88 181 THR A O 1
ATOM 1359 N N . HIS A 1 182 ? 35.451 27.321 -45.909 1.00 84.62 182 HIS A N 1
ATOM 1360 C CA . HIS A 1 182 ? 34.777 27.842 -47.097 1.00 84.62 182 HIS A CA 1
ATOM 1361 C C . HIS A 1 182 ? 33.900 29.071 -46.749 1.00 84.62 182 HIS A C 1
ATOM 1363 O O . HIS A 1 182 ? 33.098 28.973 -45.819 1.00 84.62 182 HIS A O 1
ATOM 1369 N N . PRO A 1 183 ? 34.009 30.227 -47.444 1.00 81.69 183 PRO A N 1
ATOM 1370 C CA . PRO A 1 183 ? 33.424 31.487 -46.963 1.00 81.69 183 PRO A CA 1
ATOM 1371 C C . PRO A 1 183 ? 31.917 31.474 -46.631 1.00 81.69 183 PRO A C 1
ATOM 1373 O O . PRO A 1 183 ? 31.577 31.966 -45.553 1.00 81.69 183 PRO A O 1
ATOM 1376 N N . PRO A 1 184 ? 31.017 30.857 -47.432 1.00 83.38 184 PRO A N 1
ATOM 1377 C CA . PRO A 1 184 ? 29.586 30.800 -47.106 1.00 83.38 184 PRO A CA 1
ATOM 1378 C C . PRO A 1 184 ? 29.280 30.198 -45.725 1.00 83.38 184 PRO A C 1
ATOM 1380 O O . PRO A 1 184 ? 28.367 30.664 -45.045 1.00 83.38 184 PRO A O 1
ATOM 1383 N N . ALA A 1 185 ? 30.086 29.231 -45.266 1.00 79.62 185 ALA A N 1
ATOM 1384 C CA . ALA A 1 185 ? 29.920 28.575 -43.966 1.00 79.62 185 ALA A CA 1
ATOM 1385 C C . ALA A 1 185 ? 30.221 29.488 -42.757 1.00 79.62 185 ALA A C 1
ATOM 1387 O O . ALA A 1 185 ? 29.914 29.112 -41.628 1.00 79.62 185 ALA A O 1
ATOM 1388 N N . ARG A 1 186 ? 30.789 30.686 -42.971 1.00 76.38 186 ARG A N 1
ATOM 1389 C CA . ARG A 1 186 ? 30.981 31.711 -41.925 1.00 76.38 186 ARG A CA 1
ATOM 1390 C C . ARG A 1 186 ? 29.903 32.794 -41.916 1.00 76.38 186 ARG A C 1
ATOM 1392 O O . ARG A 1 186 ? 29.774 33.497 -40.918 1.00 76.38 186 ARG A O 1
ATOM 1399 N N . GLU A 1 187 ? 29.190 32.973 -43.026 1.00 79.62 187 GLU A N 1
ATOM 1400 C CA . GLU A 1 187 ? 28.385 34.175 -43.283 1.00 79.62 187 GLU A CA 1
ATOM 1401 C C . GLU A 1 187 ? 26.875 33.901 -43.252 1.00 79.62 187 GLU A C 1
ATOM 1403 O O . GLU A 1 187 ? 26.133 34.691 -42.669 1.00 79.62 187 GLU A O 1
ATOM 1408 N N . ALA A 1 188 ? 26.414 32.781 -43.825 1.00 85.38 188 ALA A N 1
ATOM 1409 C CA . ALA A 1 188 ? 25.002 32.389 -43.812 1.00 85.38 188 ALA A CA 1
ATOM 1410 C C . ALA A 1 188 ? 24.839 30.871 -43.996 1.00 85.38 188 ALA A C 1
ATOM 1412 O O . ALA A 1 188 ? 24.877 30.356 -45.116 1.00 85.38 188 ALA A O 1
ATOM 1413 N N . CYS A 1 189 ? 24.599 30.139 -42.903 1.00 87.31 189 CYS A N 1
ATOM 1414 C CA . CYS A 1 189 ? 24.334 28.696 -42.949 1.00 87.31 189 CYS A CA 1
ATOM 1415 C C . CYS A 1 189 ? 23.104 28.377 -43.823 1.00 87.31 189 CYS A C 1
ATOM 1417 O O . CYS A 1 189 ? 23.105 27.409 -44.587 1.00 87.31 189 CYS A O 1
ATOM 1419 N N . GLY A 1 190 ? 22.085 29.245 -43.773 1.00 88.12 190 GLY A N 1
ATOM 1420 C CA . GLY A 1 190 ? 20.866 29.158 -44.571 1.00 88.12 190 GLY A CA 1
ATOM 1421 C C . GLY A 1 190 ? 21.048 29.374 -46.079 1.00 88.12 190 GLY A C 1
ATOM 1422 O O . GLY A 1 190 ? 20.061 29.264 -46.809 1.00 88.12 190 GLY A O 1
ATOM 1423 N N . ALA A 1 191 ? 22.261 29.667 -46.568 1.00 87.62 191 ALA A N 1
ATOM 1424 C CA . ALA A 1 191 ? 22.560 29.719 -48.000 1.00 87.62 191 ALA A CA 1
ATOM 1425 C C . ALA A 1 191 ? 22.613 28.314 -48.630 1.00 87.62 191 ALA A C 1
ATOM 1427 O O . ALA A 1 191 ? 22.057 28.105 -49.708 1.00 87.62 191 ALA A O 1
ATOM 1428 N N . CYS A 1 192 ? 23.235 27.349 -47.943 1.00 89.19 192 CYS A N 1
ATOM 1429 C CA . CYS A 1 192 ? 23.366 25.965 -48.414 1.00 89.19 192 CYS A CA 1
ATOM 1430 C C . CYS A 1 192 ? 22.339 25.016 -47.782 1.00 89.19 192 CYS A C 1
ATOM 1432 O O . CYS A 1 192 ? 21.916 24.074 -48.451 1.00 89.19 192 CYS A O 1
ATOM 1434 N N . HIS A 1 193 ? 21.912 25.273 -46.540 1.00 91.00 193 HIS A N 1
ATOM 1435 C CA . HIS A 1 193 ? 20.985 24.414 -45.795 1.00 91.00 193 HIS A CA 1
ATOM 1436 C C . HIS A 1 193 ? 19.588 25.030 -45.641 1.00 91.00 193 HIS A C 1
ATOM 1438 O O . HIS A 1 193 ? 19.431 26.254 -45.677 1.00 91.00 193 HIS A O 1
ATOM 1444 N N . ASP A 1 194 ? 18.576 24.192 -45.404 1.00 91.75 194 ASP A N 1
ATOM 1445 C CA . ASP A 1 194 ? 17.337 24.616 -44.751 1.00 91.75 194 ASP A CA 1
ATOM 1446 C C . ASP A 1 194 ? 17.353 24.234 -43.257 1.00 91.75 194 ASP A C 1
ATOM 1448 O O . ASP A 1 194 ? 17.531 23.059 -42.935 1.00 91.75 194 ASP A O 1
ATOM 1452 N N . PRO A 1 195 ? 17.166 25.189 -42.326 1.00 90.06 195 PRO A N 1
ATOM 1453 C CA . PRO A 1 195 ? 17.272 24.926 -40.891 1.00 90.06 195 PRO A CA 1
ATOM 1454 C C . PRO A 1 195 ? 16.045 24.223 -40.279 1.00 90.06 195 PRO A C 1
ATOM 1456 O O . PRO A 1 195 ? 16.029 24.025 -39.063 1.00 90.06 195 PRO A O 1
ATOM 1459 N N . HIS A 1 196 ? 15.028 23.859 -41.075 1.00 91.94 196 HIS A N 1
ATOM 1460 C CA . HIS A 1 196 ? 13.848 23.134 -40.590 1.00 91.94 196 HIS A CA 1
ATOM 1461 C C . HIS A 1 196 ? 13.645 21.787 -41.286 1.00 91.94 196 HIS A C 1
ATOM 1463 O O . HIS A 1 196 ? 13.597 20.764 -40.606 1.00 91.94 196 HIS A O 1
ATOM 1469 N N . ALA A 1 197 ? 13.474 21.771 -42.613 1.00 90.12 197 ALA A N 1
ATOM 1470 C CA . ALA A 1 197 ? 13.126 20.555 -43.351 1.00 90.12 197 ALA A CA 1
ATOM 1471 C C . ALA A 1 197 ? 13.391 20.679 -44.861 1.00 90.12 197 ALA A C 1
ATOM 1473 O O . ALA A 1 197 ? 13.167 21.731 -45.460 1.00 90.12 197 ALA A O 1
ATOM 1474 N N . THR A 1 198 ? 13.819 19.582 -45.487 1.00 90.56 198 THR A N 1
ATOM 1475 C CA . THR A 1 198 ? 14.105 19.489 -46.930 1.00 90.56 198 THR A CA 1
ATOM 1476 C C . THR A 1 198 ? 13.965 18.037 -47.425 1.00 90.56 198 THR A C 1
ATOM 1478 O O . THR A 1 198 ? 14.048 17.101 -46.620 1.00 90.56 198 THR A O 1
ATOM 1481 N N . PRO A 1 199 ? 13.782 17.783 -48.736 1.00 87.19 199 PRO A N 1
ATOM 1482 C CA . PRO A 1 199 ? 13.817 16.432 -49.291 1.00 87.19 199 PRO A CA 1
ATOM 1483 C C . PRO A 1 199 ? 15.235 15.856 -49.450 1.00 87.19 199 PRO A C 1
ATOM 1485 O O . PRO A 1 199 ? 15.353 14.683 -49.787 1.00 87.19 199 PRO A O 1
ATOM 1488 N N . THR A 1 200 ? 16.304 16.644 -49.259 1.00 88.25 200 THR A N 1
ATOM 1489 C CA . THR A 1 200 ? 17.698 16.216 -49.511 1.00 88.25 200 THR A CA 1
ATOM 1490 C C . THR A 1 200 ? 18.520 16.017 -48.239 1.00 88.25 200 THR A C 1
ATOM 1492 O O . THR A 1 200 ? 18.411 16.789 -47.284 1.00 88.25 200 THR A O 1
ATOM 1495 N N . ALA A 1 201 ? 19.385 14.999 -48.250 1.00 81.44 201 ALA A N 1
ATOM 1496 C CA . ALA A 1 201 ? 20.272 14.655 -47.140 1.00 81.44 201 ALA A CA 1
ATOM 1497 C C . ALA A 1 201 ? 21.199 15.818 -46.726 1.00 81.44 201 ALA A C 1
ATOM 1499 O O . ALA A 1 201 ? 21.439 16.758 -47.486 1.00 81.44 201 ALA A O 1
ATOM 1500 N N . GLY A 1 202 ? 21.702 15.774 -45.487 1.00 83.50 202 GLY A N 1
ATOM 1501 C CA . GLY A 1 202 ? 22.537 16.846 -44.922 1.00 83.50 202 GLY A CA 1
ATOM 1502 C C . GLY A 1 202 ? 21.804 18.182 -44.721 1.00 83.50 202 GLY A C 1
ATOM 1503 O O . GLY A 1 202 ? 22.447 19.218 -44.575 1.00 83.50 202 GLY A O 1
ATOM 1504 N N . LEU A 1 203 ? 20.465 18.173 -44.748 1.00 90.56 203 LEU A N 1
ATOM 1505 C CA . LEU A 1 203 ? 19.602 19.358 -44.716 1.00 90.56 203 LEU A CA 1
ATOM 1506 C C . LEU A 1 203 ? 19.903 20.397 -45.815 1.00 90.56 203 LEU A C 1
ATOM 1508 O O . LEU A 1 203 ? 19.649 21.584 -45.634 1.00 90.56 203 LEU A O 1
ATOM 1512 N N . LEU A 1 204 ? 20.451 19.980 -46.959 1.00 90.69 204 LEU A N 1
ATOM 1513 C CA . LEU A 1 204 ? 20.799 20.892 -48.053 1.00 90.69 204 LEU A CA 1
ATOM 1514 C C . LEU A 1 204 ? 19.555 21.496 -48.743 1.00 90.69 204 LEU A C 1
ATOM 1516 O O . LEU A 1 204 ? 18.441 20.985 -48.634 1.00 90.69 204 LEU A O 1
ATOM 1520 N N . ARG A 1 205 ? 19.733 22.590 -49.494 1.00 89.31 205 ARG A N 1
ATOM 1521 C CA . ARG A 1 205 ? 18.684 23.158 -50.370 1.00 89.31 205 ARG A CA 1
ATOM 1522 C C . ARG A 1 205 ? 18.582 22.474 -51.737 1.00 89.31 205 ARG A C 1
ATOM 1524 O O . ARG A 1 205 ? 17.573 22.634 -52.421 1.00 89.31 205 ARG A O 1
ATOM 1531 N N . GLN A 1 206 ? 19.640 21.782 -52.152 1.00 88.81 206 GLN A N 1
ATOM 1532 C CA . GLN A 1 206 ? 19.791 21.032 -53.404 1.00 88.81 206 GLN A CA 1
ATOM 1533 C C . GLN A 1 206 ? 20.746 19.849 -53.129 1.00 88.81 206 GLN A C 1
ATOM 1535 O O . GLN A 1 206 ? 21.525 19.941 -52.179 1.00 88.81 206 GLN A O 1
ATOM 1540 N N . PRO A 1 207 ? 20.709 18.750 -53.903 1.00 85.81 207 PRO A N 1
ATOM 1541 C CA . PRO A 1 207 ? 21.653 17.642 -53.724 1.00 85.81 207 PRO A CA 1
ATOM 1542 C C . PRO A 1 207 ? 23.114 18.035 -54.035 1.00 85.81 207 PRO A C 1
ATOM 1544 O O . PRO A 1 207 ? 23.386 19.122 -54.543 1.00 85.81 207 PRO A O 1
ATOM 1547 N N . ASP A 1 208 ? 24.062 17.157 -53.700 1.00 81.25 208 ASP A N 1
ATOM 1548 C CA . ASP A 1 208 ? 25.443 17.201 -54.208 1.00 81.25 208 ASP A CA 1
ATOM 1549 C C . ASP A 1 208 ? 25.488 16.411 -55.534 1.00 81.25 208 ASP A C 1
ATOM 1551 O O . ASP A 1 208 ? 24.996 15.278 -55.545 1.00 81.25 208 ASP A O 1
ATOM 1555 N N . PRO A 1 209 ? 26.050 16.953 -56.635 1.00 79.62 209 PRO A N 1
ATOM 1556 C CA . PRO A 1 209 ? 26.853 18.179 -56.733 1.00 79.62 209 PRO A CA 1
ATOM 1557 C C . PRO A 1 209 ? 26.079 19.481 -57.019 1.00 79.62 209 PRO A C 1
ATOM 1559 O O . PRO A 1 209 ? 26.704 20.546 -57.056 1.00 79.62 209 PRO A O 1
ATOM 1562 N N . GLU A 1 210 ? 24.759 19.445 -57.234 1.00 85.19 210 GLU A N 1
ATOM 1563 C CA . GLU A 1 210 ? 23.929 20.590 -57.654 1.00 85.19 210 GLU A CA 1
ATOM 1564 C C . GLU A 1 210 ? 24.132 21.840 -56.783 1.00 85.19 210 GLU A C 1
ATOM 1566 O O . GLU A 1 210 ? 24.373 22.927 -57.313 1.00 85.19 210 GLU A O 1
ATOM 1571 N N . VAL A 1 211 ? 24.111 21.695 -55.454 1.00 86.56 211 VAL A N 1
ATOM 1572 C CA . VAL A 1 211 ? 24.301 22.802 -54.503 1.00 86.56 211 VAL A CA 1
ATOM 1573 C C . VAL A 1 211 ? 25.678 23.456 -54.648 1.00 86.56 211 VAL A C 1
ATOM 1575 O O . VAL A 1 211 ? 25.789 24.680 -54.557 1.00 86.56 211 VAL A O 1
ATOM 1578 N N . CYS A 1 212 ? 26.719 22.678 -54.946 1.00 83.38 212 CYS A N 1
ATOM 1579 C CA . CYS A 1 212 ? 28.080 23.172 -55.135 1.00 83.38 212 CYS A CA 1
ATOM 1580 C C . CYS A 1 212 ? 28.229 23.874 -56.491 1.00 83.38 212 CYS A C 1
ATOM 1582 O O . CYS A 1 212 ? 28.677 25.025 -56.550 1.00 83.38 212 CYS A O 1
ATOM 1584 N N . VAL A 1 213 ? 27.789 23.243 -57.586 1.00 79.81 213 VAL A N 1
ATOM 1585 C CA . VAL A 1 213 ? 27.828 23.878 -58.916 1.00 79.81 213 VAL A CA 1
ATOM 1586 C C . VAL A 1 213 ? 26.871 25.067 -59.019 1.00 79.81 213 VAL A C 1
ATOM 1588 O O . VAL A 1 213 ? 27.091 25.938 -59.856 1.00 79.81 213 VAL A O 1
ATOM 1591 N N . SER A 1 214 ? 25.880 25.197 -58.125 1.00 81.50 214 SER A N 1
ATOM 1592 C CA . SER A 1 214 ? 25.022 26.387 -58.038 1.00 81.50 214 SER A CA 1
ATOM 1593 C C . SER A 1 214 ? 25.822 27.684 -57.837 1.00 81.50 214 SER A C 1
ATOM 1595 O O . SER A 1 214 ? 25.392 28.724 -58.341 1.00 81.50 214 SER A O 1
ATOM 1597 N N . CYS A 1 215 ? 27.006 27.618 -57.215 1.00 81.31 215 CYS A N 1
ATOM 1598 C CA . CYS A 1 215 ? 27.973 28.717 -57.117 1.00 81.31 215 CYS A CA 1
ATOM 1599 C C . CYS A 1 215 ? 29.204 28.514 -58.023 1.00 81.31 215 CYS A C 1
ATOM 1601 O O . CYS A 1 215 ? 29.734 29.485 -58.558 1.00 81.31 215 CYS A O 1
ATOM 1603 N N . HIS A 1 216 ? 29.643 27.272 -58.251 1.00 78.12 216 HIS A N 1
ATOM 1604 C CA . HIS A 1 216 ? 30.839 26.937 -59.039 1.00 78.12 216 HIS A CA 1
ATOM 1605 C C . HIS A 1 216 ? 30.527 26.578 -60.509 1.00 78.12 216 HIS A C 1
ATOM 1607 O O . HIS A 1 216 ? 30.951 25.535 -61.004 1.00 78.12 216 HIS A O 1
ATOM 1613 N N . ARG A 1 217 ? 29.772 27.434 -61.214 1.00 64.75 217 ARG A N 1
ATOM 1614 C CA . ARG A 1 217 ? 29.194 27.122 -62.543 1.00 64.75 217 ARG A CA 1
ATOM 1615 C C . ARG A 1 217 ? 30.219 26.969 -63.673 1.00 64.75 217 ARG A C 1
ATOM 1617 O O . ARG A 1 217 ? 30.079 26.076 -64.503 1.00 64.75 217 ARG A O 1
ATOM 1624 N N . ASP A 1 218 ? 31.255 27.806 -63.705 1.00 55.78 218 ASP A N 1
ATOM 1625 C CA . ASP A 1 218 ? 32.152 27.939 -64.867 1.00 55.78 218 ASP A CA 1
ATOM 1626 C C . ASP A 1 218 ? 33.365 26.984 -64.831 1.00 55.78 218 ASP A C 1
ATOM 1628 O O . ASP A 1 218 ? 34.516 27.400 -64.950 1.00 55.78 218 ASP A O 1
ATOM 1632 N N . GLY A 1 219 ? 33.123 25.683 -64.626 1.00 52.81 219 GLY A N 1
ATOM 1633 C CA . GLY A 1 219 ? 34.098 24.599 -64.864 1.00 52.81 219 GLY A CA 1
ATOM 1634 C C . GLY A 1 219 ? 35.363 24.558 -63.984 1.00 52.81 219 GLY A C 1
ATOM 1635 O O . GLY A 1 219 ? 36.174 23.645 -64.133 1.00 52.81 219 GLY A O 1
ATOM 1636 N N . GLY A 1 220 ? 35.535 25.498 -63.047 1.00 54.66 220 GLY A N 1
ATOM 1637 C CA . GLY A 1 220 ? 36.772 25.718 -62.277 1.00 54.66 220 GLY A CA 1
ATOM 1638 C C . GLY A 1 220 ? 37.240 24.583 -61.348 1.00 54.66 220 GLY A C 1
ATOM 1639 O O . GLY A 1 220 ? 38.311 24.701 -60.754 1.00 54.66 220 GLY A O 1
ATOM 1640 N N . SER A 1 221 ? 36.470 23.499 -61.230 1.00 55.38 221 SER A N 1
ATOM 1641 C CA . SER A 1 221 ? 36.822 22.259 -60.519 1.00 55.38 221 SER A CA 1
ATOM 1642 C C . SER A 1 221 ? 36.722 21.016 -61.419 1.00 55.38 221 SER A C 1
ATOM 1644 O O . SER A 1 221 ? 37.636 20.192 -61.420 1.00 55.38 221 SER A O 1
ATOM 1646 N N . ALA A 1 222 ? 35.658 20.899 -62.223 1.00 52.56 222 ALA A N 1
ATOM 1647 C CA . ALA A 1 222 ? 35.278 19.685 -62.959 1.00 52.56 222 ALA A CA 1
ATOM 1648 C C . ALA A 1 222 ? 36.354 19.098 -63.898 1.00 52.56 222 ALA A C 1
ATOM 1650 O O . ALA A 1 222 ? 36.346 17.891 -64.145 1.00 52.56 222 ALA A O 1
ATOM 1651 N N . THR A 1 223 ? 37.274 19.924 -64.409 1.00 54.19 223 THR A N 1
ATOM 1652 C CA . THR A 1 223 ? 38.435 19.518 -65.233 1.00 54.19 223 THR A CA 1
ATOM 1653 C C . THR A 1 223 ? 39.682 20.357 -64.912 1.00 54.19 223 THR A C 1
ATOM 1655 O O . THR A 1 223 ? 40.458 20.718 -65.799 1.00 54.19 223 THR A O 1
ATOM 1658 N N . ALA A 1 224 ? 39.844 20.781 -63.656 1.00 57.19 224 ALA A N 1
ATOM 1659 C CA . ALA A 1 224 ? 40.924 21.688 -63.273 1.00 57.19 224 ALA A CA 1
ATOM 1660 C C . ALA A 1 224 ? 42.306 20.993 -63.275 1.00 57.19 224 ALA A C 1
ATOM 1662 O O . ALA A 1 224 ? 42.404 19.839 -62.856 1.00 57.19 224 ALA A O 1
ATOM 1663 N N . PRO A 1 225 ? 43.413 21.709 -63.575 1.00 59.31 225 PRO A N 1
ATOM 1664 C CA . PRO A 1 225 ? 44.776 21.187 -63.385 1.00 59.31 225 PRO A CA 1
ATOM 1665 C C . PRO A 1 225 ? 45.081 20.734 -61.945 1.00 59.31 225 PRO A C 1
ATOM 1667 O O . PRO A 1 225 ? 46.019 19.980 -61.718 1.00 59.31 225 PRO A O 1
ATOM 1670 N N . ARG A 1 226 ? 44.276 21.181 -60.969 1.00 65.44 226 ARG A N 1
ATOM 1671 C CA . ARG A 1 226 ? 44.341 20.775 -59.556 1.00 65.44 226 ARG A CA 1
ATOM 1672 C C . ARG A 1 226 ? 43.837 19.350 -59.287 1.00 65.44 226 ARG A C 1
ATOM 1674 O O . ARG A 1 226 ? 44.091 18.844 -58.206 1.00 65.44 226 ARG A O 1
ATOM 1681 N N . HIS A 1 227 ? 43.171 18.716 -60.253 1.00 72.00 227 HIS A N 1
ATOM 1682 C CA . HIS A 1 227 ? 42.770 17.303 -60.218 1.00 72.00 227 HIS A CA 1
ATOM 1683 C C . HIS A 1 227 ? 43.589 16.474 -61.226 1.00 72.00 227 HIS A C 1
ATOM 1685 O O . HIS A 1 227 ? 43.063 15.575 -61.871 1.00 72.00 227 HIS A O 1
ATOM 1691 N N . ALA A 1 228 ? 44.860 16.845 -61.439 1.00 65.81 228 ALA A N 1
ATOM 1692 C CA . ALA A 1 228 ? 45.816 16.196 -62.349 1.00 65.81 228 ALA A CA 1
ATOM 1693 C C . ALA A 1 228 ? 45.339 15.990 -63.811 1.00 65.81 228 ALA A C 1
ATOM 1695 O O . ALA A 1 228 ? 45.942 15.231 -64.564 1.00 65.81 228 ALA A O 1
ATOM 1696 N N . GLY A 1 229 ? 44.283 16.692 -64.241 1.00 63.78 229 GLY A N 1
ATOM 1697 C CA . GLY A 1 229 ? 43.669 16.541 -65.566 1.00 63.78 229 GLY A CA 1
ATOM 1698 C C . GLY A 1 229 ? 42.542 15.502 -65.645 1.00 63.78 229 GLY A C 1
ATOM 1699 O O . GLY A 1 229 ? 41.886 15.418 -66.683 1.00 63.78 229 GLY A O 1
ATOM 1700 N N . PHE A 1 230 ? 42.257 14.765 -64.567 1.00 64.50 230 PHE A N 1
ATOM 1701 C CA . PHE A 1 230 ? 41.064 13.923 -64.476 1.00 64.50 230 PHE A CA 1
ATOM 1702 C C . PHE A 1 230 ? 39.795 14.783 -64.438 1.00 64.50 230 PHE A C 1
ATOM 1704 O O . PHE A 1 230 ? 39.792 15.900 -63.910 1.00 64.50 230 PHE A O 1
ATOM 1711 N N . SER A 1 231 ? 38.692 14.259 -64.985 1.00 68.25 231 SER A N 1
ATOM 1712 C CA . SER A 1 231 ? 37.392 14.916 -64.856 1.00 68.25 231 SER A CA 1
ATOM 1713 C C . SER A 1 231 ? 36.600 14.344 -63.688 1.00 68.25 231 SER A C 1
ATOM 1715 O O . SER A 1 231 ? 36.335 13.147 -63.646 1.00 68.25 231 SER A O 1
ATOM 1717 N N . VAL A 1 232 ? 36.163 15.226 -62.790 1.00 68.19 232 VAL A N 1
ATOM 1718 C CA . VAL A 1 232 ? 35.283 14.904 -61.652 1.00 68.19 232 VAL A CA 1
ATOM 1719 C C . VAL A 1 232 ? 33.809 15.222 -61.959 1.00 68.19 232 VAL A C 1
ATOM 1721 O O . VAL A 1 232 ? 32.990 15.400 -61.062 1.00 68.19 232 VAL A O 1
ATOM 1724 N N . THR A 1 233 ? 33.452 15.321 -63.244 1.00 68.19 233 THR A N 1
ATOM 1725 C CA . THR A 1 233 ? 32.078 15.595 -63.692 1.00 68.19 233 THR A CA 1
ATOM 1726 C C . THR A 1 233 ? 31.157 14.434 -63.313 1.00 68.19 233 THR A C 1
ATOM 1728 O O . THR A 1 233 ? 31.325 13.327 -63.815 1.00 68.19 233 THR A O 1
ATOM 1731 N N . GLY A 1 234 ? 30.178 14.688 -62.441 1.00 65.94 234 GLY A N 1
ATOM 1732 C CA . GLY A 1 234 ? 29.273 13.658 -61.915 1.00 65.94 234 GLY A CA 1
ATOM 1733 C 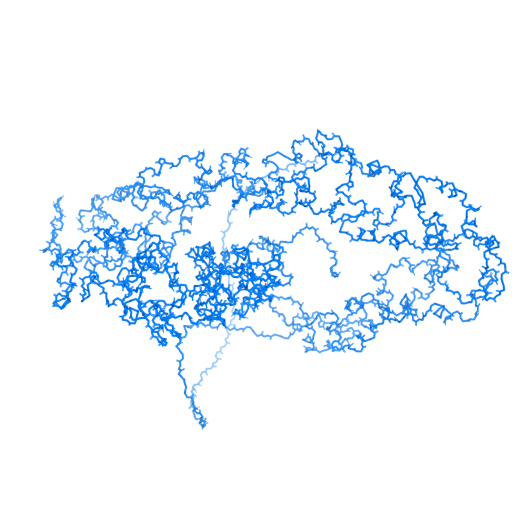C . GLY A 1 234 ? 29.816 12.878 -60.710 1.00 65.94 234 GLY A C 1
ATOM 1734 O O . GLY A 1 234 ? 29.139 11.970 -60.235 1.00 65.94 234 GLY A O 1
ATOM 1735 N N . ALA A 1 235 ? 30.997 13.226 -60.188 1.00 71.12 235 ALA A N 1
ATOM 1736 C CA . ALA A 1 235 ? 31.449 12.740 -58.888 1.00 71.12 235 ALA A CA 1
ATOM 1737 C C . ALA A 1 235 ? 30.789 13.546 -57.754 1.00 71.12 235 ALA A C 1
ATOM 1739 O O . ALA A 1 235 ? 30.658 14.767 -57.856 1.00 71.12 235 ALA A O 1
ATOM 1740 N N . ALA A 1 236 ? 30.431 12.873 -56.657 1.00 79.81 236 ALA A N 1
ATOM 1741 C CA . ALA A 1 236 ? 30.013 13.535 -55.423 1.00 79.81 236 ALA A CA 1
ATOM 1742 C C . ALA A 1 236 ? 31.190 14.351 -54.864 1.00 79.81 236 ALA A C 1
ATOM 1744 O O . ALA A 1 236 ? 32.204 13.779 -54.463 1.00 79.81 236 ALA A O 1
ATOM 1745 N N . CYS A 1 237 ? 31.097 15.683 -54.859 1.00 81.19 237 CYS A N 1
ATOM 1746 C CA . CYS A 1 237 ? 32.218 16.549 -54.486 1.00 81.19 237 CYS A CA 1
ATOM 1747 C C . CYS A 1 237 ? 32.624 16.364 -53.016 1.00 81.19 237 CYS A C 1
ATOM 1749 O O . CYS A 1 237 ? 33.798 16.518 -52.670 1.00 81.19 237 CYS A O 1
ATOM 1751 N N . ILE A 1 238 ? 31.677 15.975 -52.159 1.00 82.69 238 ILE A N 1
ATOM 1752 C CA . ILE A 1 238 ? 31.911 15.750 -50.728 1.00 82.69 238 ILE A CA 1
ATOM 1753 C C . ILE A 1 238 ? 32.639 14.433 -50.401 1.00 82.69 238 ILE A C 1
ATOM 1755 O O . ILE A 1 238 ? 32.948 14.197 -49.233 1.00 82.69 238 ILE A O 1
ATOM 1759 N N . SER A 1 239 ? 32.917 13.557 -51.378 1.00 78.56 239 SER A N 1
ATOM 1760 C CA . SER A 1 239 ? 33.672 12.313 -51.136 1.00 78.56 239 SER A CA 1
ATOM 1761 C C . SER A 1 239 ? 35.162 12.576 -50.888 1.00 78.56 239 SER A C 1
ATOM 1763 O O . SER A 1 239 ? 35.757 11.949 -50.016 1.00 78.56 239 SER A O 1
ATOM 1765 N N . CYS A 1 240 ? 35.742 13.549 -51.598 1.00 80.69 240 CYS A N 1
ATOM 1766 C CA . CYS A 1 240 ? 37.145 13.954 -51.464 1.00 80.69 240 CYS A CA 1
ATOM 1767 C C . CYS A 1 240 ? 37.322 15.284 -50.713 1.00 80.69 240 CYS A C 1
ATOM 1769 O O . CYS A 1 240 ? 38.381 15.510 -50.122 1.00 80.69 240 CYS A O 1
ATOM 1771 N N . HIS A 1 241 ? 36.306 16.158 -50.714 1.00 83.94 241 HIS A N 1
ATOM 1772 C CA . HIS A 1 241 ? 36.371 17.469 -50.064 1.00 83.94 241 HIS A CA 1
ATOM 1773 C C . HIS A 1 241 ? 35.522 17.570 -48.792 1.00 83.94 241 HIS A C 1
ATOM 1775 O O . HIS A 1 241 ? 34.429 17.015 -48.702 1.00 83.94 241 HIS A O 1
ATOM 1781 N N . ALA A 1 242 ? 35.993 18.380 -47.845 1.00 85.31 242 ALA A N 1
ATOM 1782 C CA . ALA A 1 242 ? 35.253 18.825 -46.670 1.00 85.31 242 ALA A CA 1
ATOM 1783 C C . ALA A 1 242 ? 34.696 20.250 -46.920 1.00 85.31 242 ALA A C 1
ATOM 1785 O O . ALA A 1 242 ? 35.416 21.238 -46.731 1.00 85.31 242 ALA A O 1
ATOM 1786 N N . PRO A 1 243 ? 33.421 20.409 -47.339 1.00 80.75 243 PRO A N 1
ATOM 1787 C CA . PRO A 1 243 ? 32.881 21.681 -47.849 1.00 80.75 243 PRO A CA 1
ATOM 1788 C C . PRO A 1 243 ? 32.750 22.796 -46.797 1.00 80.75 243 PRO A C 1
ATOM 1790 O O . PRO A 1 243 ? 32.516 23.950 -47.151 1.00 80.75 243 PRO A O 1
ATOM 1793 N N . HIS A 1 244 ? 32.919 22.479 -45.511 1.00 84.31 244 HIS A N 1
ATOM 1794 C CA . HIS A 1 244 ? 32.930 23.445 -44.404 1.00 84.31 244 HIS A CA 1
ATOM 1795 C C . HIS A 1 244 ? 34.352 23.906 -44.016 1.00 84.31 244 HIS A C 1
ATOM 1797 O O . HIS A 1 244 ? 34.512 24.865 -43.260 1.00 84.31 244 HIS A O 1
ATOM 1803 N N . GLY A 1 245 ? 35.394 23.267 -44.557 1.00 74.81 245 GLY A N 1
ATOM 1804 C CA . GLY A 1 245 ? 36.800 23.513 -44.231 1.00 74.81 245 GLY A CA 1
ATOM 1805 C C . GLY A 1 245 ? 37.562 22.203 -44.055 1.00 74.81 245 GLY A C 1
ATOM 1806 O O . GLY A 1 245 ? 37.322 21.480 -43.090 1.00 74.81 245 GLY A O 1
ATOM 1807 N N . GLY A 1 246 ? 38.471 21.914 -44.987 1.00 68.25 246 GLY A N 1
ATOM 1808 C CA . GLY A 1 246 ? 39.343 20.738 -44.946 1.00 68.25 246 GLY A CA 1
ATOM 1809 C C . GLY A 1 246 ? 40.642 20.956 -44.172 1.00 68.25 246 GLY A C 1
ATOM 1810 O O . GLY A 1 246 ? 40.817 21.968 -43.491 1.00 68.25 246 GLY A O 1
ATOM 1811 N N . GLY A 1 247 ? 41.572 20.008 -44.307 1.00 64.31 247 GLY A N 1
ATOM 1812 C CA . GLY A 1 247 ? 42.905 20.096 -43.695 1.00 64.31 247 GLY A CA 1
ATOM 1813 C C . GLY A 1 247 ? 43.798 21.195 -44.289 1.00 64.31 247 GLY A C 1
ATOM 1814 O O . GLY A 1 247 ? 44.762 21.620 -43.654 1.00 64.31 247 GLY A O 1
ATOM 1815 N N . ASP A 1 248 ? 43.478 21.679 -45.493 1.00 68.75 248 ASP A N 1
ATOM 1816 C CA . ASP A 1 248 ? 44.232 22.704 -46.213 1.00 68.75 248 ASP A CA 1
ATOM 1817 C C . ASP A 1 248 ? 43.339 23.609 -47.093 1.00 68.75 248 ASP A C 1
ATOM 1819 O O . ASP A 1 248 ? 42.109 23.525 -47.106 1.00 68.75 248 ASP A O 1
ATOM 1823 N N . THR A 1 249 ? 43.970 24.493 -47.872 1.00 69.62 249 THR A N 1
ATOM 1824 C CA . THR A 1 249 ? 43.296 25.403 -48.817 1.00 69.62 249 THR A CA 1
ATOM 1825 C C . THR A 1 249 ? 42.793 24.731 -50.104 1.00 69.62 249 THR A C 1
ATOM 1827 O O . THR A 1 249 ? 42.175 25.407 -50.928 1.00 69.62 249 THR A O 1
ATOM 1830 N N . ARG A 1 250 ? 43.018 23.420 -50.288 1.00 75.88 250 ARG A N 1
ATOM 1831 C CA . ARG A 1 250 ? 42.388 22.583 -51.327 1.00 75.88 250 ARG A CA 1
ATOM 1832 C C . ARG A 1 250 ? 41.082 21.945 -50.826 1.00 75.88 250 ARG A C 1
ATOM 1834 O O . ARG A 1 250 ? 40.408 21.274 -51.603 1.00 75.88 250 ARG A O 1
ATOM 1841 N N . LEU A 1 251 ? 40.707 22.175 -49.560 1.00 79.12 251 LEU A N 1
ATOM 1842 C CA . LEU A 1 251 ? 39.523 21.614 -48.897 1.00 79.12 251 LEU A CA 1
ATOM 1843 C C . LEU A 1 251 ? 39.501 20.077 -48.862 1.00 79.12 251 LEU A C 1
ATOM 1845 O O . LEU A 1 251 ? 38.421 19.501 -48.786 1.00 79.12 251 LEU A O 1
ATOM 1849 N N . LEU A 1 252 ? 40.650 19.401 -48.931 1.00 81.19 252 LEU A N 1
ATOM 1850 C CA . LEU A 1 252 ? 40.696 17.936 -48.836 1.00 81.19 252 LEU A CA 1
ATOM 1851 C C . LEU A 1 252 ? 40.296 17.453 -47.430 1.00 81.19 252 LEU A C 1
ATOM 1853 O O . LEU A 1 252 ? 40.505 18.163 -46.437 1.00 81.19 252 LEU A O 1
ATOM 1857 N N . ARG A 1 253 ? 39.719 16.246 -47.363 1.00 82.31 253 ARG A N 1
ATOM 1858 C CA . ARG A 1 253 ? 39.400 15.545 -46.106 1.00 82.31 253 ARG A CA 1
ATOM 1859 C C . ARG A 1 253 ? 40.634 15.342 -45.216 1.00 82.31 253 ARG A C 1
ATOM 1861 O O . ARG A 1 253 ? 41.770 15.401 -45.685 1.00 82.31 253 ARG A O 1
ATOM 1868 N N . ALA A 1 254 ? 40.408 15.149 -43.916 1.00 79.56 254 ALA A N 1
ATOM 1869 C CA . ALA A 1 254 ? 41.457 15.256 -42.893 1.00 79.56 254 ALA A CA 1
ATOM 1870 C C . ALA A 1 254 ? 42.599 14.223 -43.004 1.00 79.56 254 ALA A C 1
ATOM 1872 O O . ALA A 1 254 ? 43.716 14.504 -42.565 1.00 79.56 254 ALA A O 1
ATOM 1873 N N . ALA A 1 255 ? 42.338 13.055 -43.589 1.00 82.44 255 ALA A N 1
ATOM 1874 C CA . ALA A 1 255 ? 43.323 12.041 -43.927 1.00 82.44 255 ALA A CA 1
ATOM 1875 C C . ALA A 1 255 ? 43.234 11.721 -45.428 1.00 82.44 255 ALA A C 1
ATOM 1877 O O . ALA A 1 255 ? 42.173 11.393 -45.951 1.00 82.44 255 ALA A O 1
ATOM 1878 N N . VAL A 1 256 ? 44.368 11.760 -46.124 1.00 83.31 256 VAL A N 1
ATOM 1879 C CA . VAL A 1 256 ? 44.499 11.319 -47.523 1.00 83.31 256 VAL A CA 1
ATOM 1880 C C . VAL A 1 256 ? 45.429 10.115 -47.581 1.00 83.31 256 VAL A C 1
ATOM 1882 O O . VAL A 1 256 ? 46.324 9.993 -46.746 1.00 83.31 256 VAL A O 1
ATOM 1885 N N . HIS A 1 257 ? 45.165 9.179 -48.483 1.00 85.25 257 HIS A N 1
ATOM 1886 C CA . HIS A 1 257 ? 46.006 8.003 -48.662 1.00 85.25 257 HIS A CA 1
ATOM 1887 C C . HIS A 1 257 ? 47.230 8.406 -49.494 1.00 85.25 257 HIS A C 1
ATOM 1889 O O . HIS A 1 257 ? 47.060 8.945 -50.583 1.00 85.25 257 HIS A O 1
ATOM 1895 N N . ASP A 1 258 ? 48.447 8.188 -48.988 1.00 78.69 258 ASP A N 1
ATOM 1896 C CA . ASP A 1 258 ? 49.682 8.764 -49.554 1.00 78.69 258 ASP A CA 1
ATOM 1897 C C . ASP A 1 258 ? 49.880 8.574 -51.084 1.00 78.69 258 ASP A C 1
ATOM 1899 O O . ASP A 1 258 ? 50.374 9.507 -51.720 1.00 78.69 258 ASP A O 1
ATOM 1903 N N . PRO A 1 259 ? 49.441 7.469 -51.732 1.00 81.81 259 PRO A N 1
ATOM 1904 C CA . PRO A 1 259 ? 49.455 7.331 -53.196 1.00 81.81 259 PRO A CA 1
ATOM 1905 C C . PRO A 1 259 ? 48.554 8.303 -53.987 1.00 81.81 259 PRO A C 1
ATOM 1907 O O . PRO A 1 259 ? 48.538 8.240 -55.213 1.00 81.81 259 PRO A O 1
ATOM 1910 N N . ILE A 1 260 ? 47.792 9.197 -53.345 1.00 75.06 260 ILE A N 1
ATOM 1911 C CA . ILE A 1 260 ? 46.846 10.114 -54.013 1.00 75.06 260 ILE A CA 1
ATOM 1912 C C . ILE A 1 260 ? 47.500 11.042 -55.056 1.00 75.06 260 ILE A C 1
ATOM 1914 O O . ILE A 1 260 ? 46.838 11.424 -56.020 1.00 75.06 260 ILE A O 1
ATOM 1918 N N . ASP A 1 261 ? 48.790 11.363 -54.900 1.00 73.38 261 ASP A N 1
ATOM 1919 C CA . ASP A 1 261 ? 49.561 12.163 -55.864 1.00 73.38 261 ASP A CA 1
ATOM 1920 C C . ASP A 1 261 ? 50.121 11.330 -57.054 1.00 73.38 261 ASP A C 1
ATOM 1922 O O . ASP A 1 261 ? 50.575 11.918 -58.038 1.00 73.38 261 ASP A O 1
ATOM 1926 N N . ASP A 1 262 ? 50.048 9.987 -57.024 1.00 78.62 262 ASP A N 1
ATOM 1927 C CA . ASP A 1 262 ? 50.296 9.093 -58.176 1.00 78.62 262 ASP A CA 1
ATOM 1928 C C . ASP A 1 262 ? 49.150 8.088 -58.370 1.00 78.62 262 ASP A C 1
ATOM 1930 O O . ASP A 1 262 ? 49.199 6.920 -57.966 1.00 78.62 262 ASP A O 1
ATOM 1934 N N . CYS A 1 263 ? 48.126 8.533 -59.095 1.00 77.62 263 CYS A N 1
ATOM 1935 C CA . CYS A 1 263 ? 46.983 7.703 -59.452 1.00 77.62 263 CYS A CA 1
ATOM 1936 C C . CYS A 1 263 ? 47.347 6.470 -60.307 1.00 77.62 263 CYS A C 1
ATOM 1938 O O . CYS A 1 263 ? 46.559 5.527 -60.346 1.00 77.62 263 CYS A O 1
ATOM 1940 N N . THR A 1 264 ? 48.494 6.462 -61.006 1.00 80.94 264 THR A N 1
ATOM 1941 C CA . THR A 1 264 ? 48.845 5.407 -61.982 1.00 80.94 264 THR A CA 1
ATOM 1942 C C . THR A 1 264 ? 49.384 4.127 -61.343 1.00 80.94 264 THR A C 1
ATOM 1944 O O . THR A 1 264 ? 49.367 3.072 -61.975 1.00 80.94 264 THR A O 1
ATOM 1947 N N . SER A 1 265 ? 49.774 4.193 -60.068 1.00 81.94 265 SER A N 1
ATOM 1948 C CA . SER A 1 265 ? 50.072 3.028 -59.227 1.00 81.94 265 SER A CA 1
ATOM 1949 C C . SER A 1 265 ? 48.871 2.071 -59.094 1.00 81.94 265 SER A C 1
ATOM 1951 O O . SER A 1 265 ? 49.014 0.855 -59.235 1.00 81.94 265 SER A O 1
ATOM 1953 N N . CYS A 1 266 ? 47.672 2.626 -58.886 1.00 83.31 266 CYS A N 1
ATOM 1954 C CA . CYS A 1 266 ? 46.445 1.870 -58.615 1.00 83.31 266 CYS A CA 1
ATOM 1955 C C . CYS A 1 266 ? 45.444 1.845 -59.780 1.00 83.31 266 CYS A C 1
ATOM 1957 O O . CYS A 1 266 ? 44.602 0.949 -59.814 1.00 83.31 266 CYS A O 1
ATOM 1959 N N . HIS A 1 267 ? 45.490 2.810 -60.708 1.00 83.50 267 HIS A N 1
ATOM 1960 C CA . HIS A 1 267 ? 44.478 2.992 -61.755 1.00 83.50 267 HIS A CA 1
ATOM 1961 C C . HIS A 1 267 ? 45.067 3.143 -63.169 1.00 83.50 267 HIS A C 1
ATOM 1963 O O . HIS A 1 267 ? 46.050 3.853 -63.379 1.00 83.50 267 HIS A O 1
ATOM 1969 N N . GLU A 1 268 ? 44.403 2.565 -64.174 1.00 80.19 268 GLU A N 1
ATOM 1970 C CA . GLU A 1 268 ? 44.749 2.790 -65.586 1.00 80.19 268 GLU A CA 1
ATOM 1971 C C . GLU A 1 268 ? 44.188 4.126 -66.117 1.00 80.19 268 GLU A C 1
ATOM 1973 O O . GLU A 1 268 ? 43.104 4.573 -65.737 1.00 80.19 268 GLU A O 1
ATOM 1978 N N . MET A 1 269 ? 44.896 4.774 -67.049 1.00 67.00 269 MET A N 1
ATOM 1979 C CA . MET A 1 269 ? 44.485 6.072 -67.609 1.00 67.00 269 MET A CA 1
ATOM 1980 C C . MET A 1 269 ? 43.247 5.958 -68.522 1.00 67.00 269 MET A C 1
ATOM 1982 O O . MET A 1 269 ? 43.357 5.587 -69.691 1.00 67.00 269 MET A O 1
ATOM 1986 N N . ALA A 1 270 ? 42.073 6.338 -68.009 1.00 59.62 270 ALA A N 1
ATOM 1987 C CA . ALA A 1 270 ? 40.803 6.309 -68.742 1.00 59.62 270 ALA A CA 1
ATOM 1988 C C . ALA A 1 270 ? 40.430 7.656 -69.417 1.00 59.62 270 ALA A C 1
ATOM 1990 O O . ALA A 1 270 ? 40.858 8.721 -68.961 1.00 59.62 270 ALA A O 1
ATOM 1991 N N . PRO A 1 271 ? 39.598 7.649 -70.482 1.00 55.41 271 PRO A N 1
ATOM 1992 C CA . PRO A 1 271 ? 39.047 8.867 -71.081 1.00 55.41 271 PRO A CA 1
ATOM 1993 C C . PRO A 1 271 ? 38.111 9.645 -70.141 1.00 55.41 271 PRO A C 1
ATOM 1995 O O . PRO A 1 271 ? 37.517 9.097 -69.212 1.00 55.41 271 PRO A O 1
ATOM 1998 N N . ALA A 1 272 ? 37.917 10.936 -70.429 1.00 52.22 272 ALA A N 1
ATOM 1999 C CA . ALA A 1 272 ? 37.010 11.791 -69.665 1.00 52.22 272 ALA A CA 1
ATOM 2000 C C . ALA A 1 272 ? 35.554 11.281 -69.718 1.00 52.22 272 ALA A C 1
ATOM 2002 O O . ALA A 1 272 ? 34.968 11.180 -70.795 1.00 52.22 272 ALA A O 1
ATOM 2003 N N . GLY A 1 273 ? 34.969 11.015 -68.545 1.00 53.22 273 GLY A N 1
ATOM 2004 C CA . GLY A 1 273 ? 33.569 10.596 -68.384 1.00 53.22 273 GLY A CA 1
ATOM 2005 C C . GLY A 1 273 ? 33.362 9.172 -67.848 1.00 53.22 273 GLY A C 1
ATOM 2006 O O . GLY A 1 273 ? 32.221 8.789 -67.606 1.00 53.22 273 GLY A O 1
ATOM 2007 N N . THR A 1 274 ? 34.430 8.398 -67.629 1.00 55.50 274 THR A N 1
ATOM 2008 C CA . THR A 1 274 ? 34.372 7.048 -67.030 1.00 55.50 274 THR A CA 1
ATOM 2009 C C . THR A 1 274 ? 35.339 6.910 -65.846 1.00 55.50 274 THR A C 1
ATOM 2011 O O . THR A 1 274 ? 36.474 7.374 -65.972 1.00 55.50 274 THR A O 1
ATOM 2014 N N . PRO A 1 275 ? 34.956 6.248 -64.732 1.00 59.62 275 PRO A N 1
ATOM 2015 C CA . PRO A 1 275 ? 35.888 5.905 -63.655 1.00 59.62 275 PRO A CA 1
ATOM 2016 C C . PRO A 1 275 ? 37.045 5.029 -64.170 1.00 59.62 275 PRO A C 1
ATOM 2018 O O . PRO A 1 275 ? 36.787 4.100 -64.941 1.00 59.62 275 PRO A O 1
ATOM 2021 N N . PRO A 1 276 ? 38.302 5.290 -63.769 1.00 69.25 276 PRO A N 1
ATOM 2022 C CA . PRO A 1 276 ? 39.447 4.520 -64.243 1.00 69.25 276 PRO A CA 1
ATOM 2023 C C . PRO A 1 276 ? 39.536 3.142 -63.553 1.00 69.25 276 PRO A C 1
ATOM 2025 O O . PRO A 1 276 ? 39.404 3.070 -62.325 1.00 69.25 276 PRO A O 1
ATOM 2028 N N . PRO A 1 277 ? 39.757 2.042 -64.301 1.00 77.25 277 PRO A N 1
ATOM 2029 C CA . PRO A 1 277 ? 39.811 0.693 -63.737 1.00 77.25 277 PRO A CA 1
ATOM 2030 C C . PRO A 1 277 ? 41.076 0.486 -62.891 1.00 77.25 277 PRO A C 1
ATOM 2032 O O . PRO A 1 277 ? 42.056 1.214 -63.044 1.00 77.25 277 PRO A O 1
ATOM 2035 N N . LEU A 1 278 ? 41.042 -0.503 -61.994 1.00 84.88 278 LEU A N 1
ATOM 2036 C CA . LEU A 1 278 ? 42.173 -0.853 -61.129 1.00 84.88 278 LEU A CA 1
ATOM 2037 C C . LEU A 1 278 ? 43.220 -1.700 -61.866 1.00 84.88 278 LEU A C 1
ATOM 2039 O O . LEU A 1 278 ? 42.866 -2.545 -62.686 1.00 84.88 278 LEU A O 1
ATOM 2043 N N . THR A 1 279 ? 44.493 -1.524 -61.507 1.00 86.12 279 THR A N 1
ATOM 2044 C CA . THR A 1 279 ? 45.639 -2.262 -62.074 1.00 86.12 279 THR A CA 1
ATOM 2045 C C . THR A 1 279 ? 45.704 -3.737 -61.649 1.00 86.12 279 THR A C 1
ATOM 2047 O O . THR A 1 279 ? 46.289 -4.554 -62.360 1.00 86.12 279 THR A O 1
ATOM 2050 N N . ALA A 1 280 ? 45.081 -4.104 -60.524 1.00 85.12 280 ALA A N 1
ATOM 2051 C CA . ALA A 1 280 ? 44.911 -5.485 -60.063 1.00 85.12 280 ALA A CA 1
ATOM 2052 C C . ALA A 1 280 ? 43.628 -5.647 -59.218 1.00 85.12 280 ALA A C 1
ATOM 2054 O O . ALA A 1 280 ? 42.942 -4.673 -58.899 1.00 85.12 280 ALA A O 1
ATOM 2055 N N . ALA A 1 281 ? 43.280 -6.885 -58.849 1.00 81.88 281 ALA A N 1
ATOM 2056 C CA . ALA A 1 281 ? 42.121 -7.164 -57.998 1.00 81.88 281 ALA A CA 1
ATOM 2057 C C . ALA A 1 281 ? 42.334 -6.624 -56.571 1.00 81.88 281 ALA A C 1
ATOM 2059 O O . ALA A 1 281 ? 43.391 -6.840 -55.986 1.00 81.88 281 ALA A O 1
ATOM 2060 N N . GLY A 1 282 ? 41.321 -5.967 -55.989 1.00 80.94 282 GLY A N 1
ATOM 2061 C CA . GLY A 1 282 ? 41.464 -5.118 -54.791 1.00 80.94 282 GLY A CA 1
ATOM 2062 C C . GLY A 1 282 ? 42.275 -5.714 -53.631 1.00 80.94 282 GLY A C 1
ATOM 2063 O O . GLY A 1 282 ? 43.237 -5.094 -53.190 1.00 80.94 282 GLY A O 1
ATOM 2064 N N . ARG A 1 283 ? 41.957 -6.936 -53.176 1.00 85.06 283 ARG A N 1
ATOM 2065 C CA . ARG A 1 283 ? 42.706 -7.603 -52.091 1.00 85.06 283 ARG A CA 1
ATOM 2066 C C . ARG A 1 283 ? 44.189 -7.799 -52.433 1.00 85.06 283 ARG A C 1
ATOM 2068 O O . ARG A 1 283 ? 45.046 -7.599 -51.579 1.00 85.06 283 ARG A O 1
ATOM 2075 N N . GLU A 1 284 ? 44.484 -8.211 -53.663 1.00 85.62 284 GLU A N 1
ATOM 2076 C CA . GLU A 1 284 ? 45.853 -8.444 -54.131 1.00 85.62 284 GLU A CA 1
ATOM 2077 C C . GLU A 1 284 ? 46.608 -7.115 -54.258 1.00 85.62 284 GLU A C 1
ATOM 2079 O O . GLU A 1 284 ? 47.702 -6.983 -53.717 1.00 85.62 284 GLU A O 1
ATOM 2084 N N . LEU A 1 285 ? 45.974 -6.110 -54.872 1.00 87.88 285 LEU A N 1
ATOM 2085 C CA . LEU A 1 285 ? 46.502 -4.753 -55.026 1.00 87.88 285 LEU A CA 1
ATOM 2086 C C . LEU A 1 285 ? 46.855 -4.112 -53.673 1.00 87.88 285 LEU A C 1
ATOM 2088 O O . LEU A 1 285 ? 47.931 -3.544 -53.523 1.00 87.88 285 LEU A O 1
ATOM 2092 N N . CYS A 1 286 ? 45.989 -4.244 -52.662 1.00 87.38 286 CYS A N 1
ATOM 2093 C CA . CYS A 1 286 ? 46.271 -3.738 -51.319 1.00 87.38 286 CYS A CA 1
ATOM 2094 C C . CYS A 1 286 ? 47.431 -4.492 -50.646 1.00 87.38 286 CYS A C 1
ATOM 2096 O O . CYS A 1 286 ? 48.346 -3.866 -50.111 1.00 87.38 286 CYS A O 1
ATOM 2098 N N . LEU A 1 287 ? 47.428 -5.830 -50.667 1.00 86.81 287 LEU A N 1
ATOM 2099 C CA . LEU A 1 287 ? 48.444 -6.624 -49.962 1.00 86.81 287 LEU A CA 1
ATOM 2100 C C . LEU A 1 287 ? 49.839 -6.574 -50.615 1.00 86.81 287 LEU A C 1
ATOM 2102 O O . LEU A 1 287 ? 50.816 -6.863 -49.930 1.00 86.81 287 LEU A O 1
ATOM 2106 N N . GLN A 1 288 ? 49.959 -6.131 -51.873 1.00 87.12 288 GLN A N 1
ATOM 2107 C CA . GLN A 1 288 ? 51.249 -5.813 -52.509 1.00 87.12 288 GLN A CA 1
ATOM 2108 C C . GLN A 1 288 ? 51.996 -4.642 -51.840 1.00 87.12 288 GLN A C 1
ATOM 2110 O O . GLN A 1 288 ? 53.214 -4.550 -51.977 1.00 87.12 288 GLN A O 1
ATOM 2115 N N . CYS A 1 289 ? 51.301 -3.760 -51.109 1.00 85.25 289 CYS A N 1
ATOM 2116 C CA . CYS A 1 289 ? 51.921 -2.689 -50.313 1.00 85.25 289 CYS A CA 1
ATOM 2117 C C . CYS A 1 289 ? 51.732 -2.874 -48.796 1.00 85.25 289 CYS A C 1
ATOM 2119 O O . CYS A 1 289 ? 52.522 -2.359 -48.007 1.00 85.25 289 CYS A O 1
ATOM 2121 N N . HIS A 1 290 ? 50.718 -3.633 -48.376 1.00 86.38 290 HIS A N 1
ATOM 2122 C CA . HIS A 1 290 ? 50.407 -3.925 -46.974 1.00 86.38 290 HIS A CA 1
ATOM 2123 C C . HIS A 1 290 ? 50.961 -5.289 -46.517 1.00 86.38 290 HIS A C 1
ATOM 2125 O O . HIS A 1 290 ? 50.234 -6.124 -45.976 1.00 86.38 290 HIS A O 1
ATOM 2131 N N . GLU A 1 291 ? 52.266 -5.514 -46.713 1.00 81.06 291 GLU A N 1
ATOM 2132 C CA . GLU A 1 291 ? 52.945 -6.795 -46.433 1.00 81.06 291 GLU A CA 1
ATOM 2133 C C . GLU A 1 291 ? 52.672 -7.319 -45.008 1.00 81.06 291 GLU A C 1
ATOM 2135 O O . GLU A 1 291 ? 52.308 -8.479 -44.827 1.00 81.06 291 GLU A O 1
ATOM 2140 N N . THR A 1 292 ? 52.745 -6.451 -43.991 1.00 80.19 292 THR A N 1
ATOM 2141 C CA . THR A 1 292 ? 52.506 -6.847 -42.585 1.00 80.19 292 THR A CA 1
ATOM 2142 C C . THR A 1 292 ? 51.078 -7.339 -42.310 1.00 80.19 292 THR A C 1
ATOM 2144 O O . THR A 1 292 ? 50.869 -8.124 -41.390 1.00 80.19 292 THR A O 1
ATOM 2147 N N . GLN A 1 293 ? 50.088 -6.937 -43.115 1.00 83.88 293 GLN A N 1
ATOM 2148 C CA . GLN A 1 293 ? 48.715 -7.447 -43.013 1.00 83.88 293 GLN A CA 1
ATOM 2149 C C . GLN A 1 293 ? 48.590 -8.817 -43.698 1.00 83.88 293 GLN A C 1
ATOM 2151 O O . GLN A 1 293 ? 47.800 -9.653 -43.260 1.00 83.88 293 GLN A O 1
ATOM 2156 N N . ALA A 1 294 ? 49.394 -9.094 -44.731 1.00 77.94 294 ALA A N 1
ATOM 2157 C CA . ALA A 1 294 ? 49.429 -10.411 -45.367 1.00 77.94 294 ALA A CA 1
ATOM 2158 C C . ALA A 1 294 ? 49.941 -11.504 -44.406 1.00 77.94 294 ALA A C 1
ATOM 2160 O O . ALA A 1 294 ? 49.470 -12.638 -44.475 1.00 77.94 294 ALA A O 1
ATOM 2161 N N . GLU A 1 295 ? 50.839 -11.161 -43.475 1.00 77.38 295 GLU A N 1
ATOM 2162 C CA . GLU A 1 295 ? 51.305 -12.071 -42.417 1.00 77.38 295 GLU A CA 1
ATOM 2163 C C . GLU A 1 295 ? 50.222 -12.358 -41.356 1.00 77.38 295 GLU A C 1
ATOM 2165 O O . GLU A 1 295 ? 50.050 -13.509 -40.949 1.00 77.38 295 GLU A O 1
ATOM 2170 N N . GLU A 1 296 ? 49.436 -11.351 -40.940 1.00 75.19 296 GLU A N 1
ATOM 2171 C CA . GLU A 1 296 ? 48.358 -11.525 -39.944 1.00 75.19 296 GLU A CA 1
ATOM 2172 C C . GLU A 1 296 ? 47.272 -12.521 -40.395 1.00 75.19 296 GLU A C 1
ATOM 2174 O O . GLU A 1 296 ? 46.644 -13.172 -39.558 1.00 75.19 296 GLU A O 1
ATOM 2179 N N . ALA A 1 297 ? 47.084 -12.710 -41.706 1.00 73.00 297 ALA A N 1
ATOM 2180 C CA . ALA A 1 297 ? 46.104 -13.643 -42.270 1.00 73.00 297 ALA A CA 1
ATOM 2181 C C . ALA A 1 297 ? 46.347 -15.130 -41.915 1.00 73.00 297 ALA A C 1
ATOM 2183 O O . ALA A 1 297 ? 45.483 -15.964 -42.189 1.00 73.00 297 ALA A O 1
ATOM 2184 N N . GLY A 1 298 ? 47.498 -15.473 -41.318 1.00 73.44 298 GLY A N 1
ATOM 2185 C CA . GLY A 1 298 ? 47.830 -16.824 -40.849 1.00 73.44 298 GLY A CA 1
ATOM 2186 C C . GLY A 1 298 ? 47.532 -17.123 -39.369 1.00 73.44 298 GLY A C 1
ATOM 2187 O O . GLY A 1 298 ? 47.819 -18.236 -38.929 1.00 73.44 298 GLY A O 1
ATOM 2188 N N . ALA A 1 299 ? 47.013 -16.167 -38.587 1.00 82.88 299 ALA A N 1
ATOM 2189 C CA . ALA A 1 299 ? 46.792 -16.350 -37.145 1.00 82.88 299 ALA A CA 1
ATOM 2190 C C . ALA A 1 299 ? 45.591 -17.264 -36.811 1.00 82.88 299 ALA A C 1
ATOM 2192 O O . ALA A 1 299 ? 44.742 -17.562 -37.653 1.00 82.88 299 ALA A O 1
ATOM 2193 N N . ARG A 1 300 ? 45.500 -17.715 -35.552 1.00 86.12 300 ARG A N 1
ATOM 2194 C CA . ARG A 1 300 ? 44.527 -18.733 -35.109 1.00 86.12 300 ARG A CA 1
ATOM 2195 C C . ARG A 1 300 ? 43.057 -18.323 -35.229 1.00 86.12 300 ARG A C 1
ATOM 2197 O O . ARG A 1 300 ? 42.199 -19.191 -35.405 1.00 86.12 300 ARG A O 1
ATOM 2204 N N . VAL A 1 301 ? 42.751 -17.037 -35.085 1.00 89.69 301 VAL A N 1
ATOM 2205 C CA . VAL A 1 301 ? 41.414 -16.459 -35.265 1.00 89.69 301 VAL A CA 1
ATOM 2206 C C . VAL A 1 301 ? 41.546 -15.298 -36.242 1.00 89.69 301 VAL A C 1
ATOM 2208 O O . VAL A 1 301 ? 42.287 -14.356 -35.980 1.00 89.69 301 VAL A O 1
ATOM 2211 N N . VAL A 1 302 ? 40.819 -15.351 -37.357 1.00 90.19 302 VAL A N 1
ATOM 2212 C CA . VAL A 1 302 ? 40.827 -14.319 -38.406 1.00 90.19 302 VAL A CA 1
ATOM 2213 C C . VAL A 1 302 ? 39.417 -13.750 -38.550 1.00 90.19 302 VAL A C 1
ATOM 2215 O O . VAL A 1 302 ? 38.434 -14.490 -38.475 1.00 90.19 302 VAL A O 1
ATOM 2218 N N . HIS A 1 303 ? 39.304 -12.437 -38.730 1.00 92.00 303 HIS A N 1
ATOM 2219 C CA . HIS A 1 303 ? 38.037 -11.757 -38.969 1.00 92.00 303 HIS A CA 1
ATOM 2220 C C . HIS A 1 303 ? 37.507 -12.074 -40.377 1.00 92.00 303 HIS A C 1
ATOM 2222 O O . HIS A 1 303 ? 38.260 -12.009 -41.348 1.00 92.00 303 HIS A O 1
ATOM 2228 N N . ALA A 1 304 ? 36.214 -12.394 -40.505 1.00 88.81 304 ALA A N 1
ATOM 2229 C CA . ALA A 1 304 ? 35.636 -12.895 -41.758 1.00 88.81 304 ALA A CA 1
ATOM 2230 C C . ALA A 1 304 ? 35.845 -11.925 -42.936 1.00 88.81 304 ALA A C 1
ATOM 2232 O O . ALA A 1 304 ? 36.482 -12.289 -43.920 1.00 88.81 304 ALA A O 1
ATOM 2233 N N . ALA A 1 305 ? 35.452 -10.656 -42.779 1.00 87.88 305 ALA A N 1
ATOM 2234 C CA . ALA A 1 305 ? 35.627 -9.629 -43.811 1.00 87.88 305 ALA A CA 1
ATOM 2235 C C . ALA A 1 305 ? 37.099 -9.430 -44.238 1.00 87.88 305 ALA A C 1
ATOM 2237 O O . ALA A 1 305 ? 37.378 -9.095 -45.388 1.00 87.88 305 ALA A O 1
ATOM 2238 N N . PHE A 1 306 ? 38.058 -9.685 -43.338 1.00 89.00 306 PHE A N 1
ATOM 2239 C CA . PHE A 1 306 ? 39.486 -9.630 -43.657 1.00 89.00 306 PHE A CA 1
ATOM 2240 C C . PHE A 1 306 ? 39.963 -10.880 -44.419 1.00 89.00 306 PHE A C 1
ATOM 2242 O O . PHE A 1 306 ? 40.715 -10.765 -45.389 1.00 89.00 306 PHE A O 1
ATOM 2249 N N . ALA A 1 307 ? 39.484 -12.069 -44.040 1.00 86.12 307 ALA A N 1
ATOM 2250 C CA . ALA A 1 307 ? 39.757 -13.318 -44.754 1.00 86.12 307 ALA A CA 1
ATOM 2251 C C . ALA A 1 307 ? 39.187 -13.310 -46.188 1.00 86.12 307 ALA A C 1
ATOM 2253 O O . ALA A 1 307 ? 39.865 -13.762 -47.119 1.00 86.12 307 ALA A O 1
ATOM 2254 N N . ASP A 1 308 ? 37.989 -12.745 -46.357 1.00 85.88 308 ASP A N 1
ATOM 2255 C CA . ASP A 1 308 ? 37.288 -12.585 -47.638 1.00 85.88 308 ASP A CA 1
ATOM 2256 C C . ASP A 1 308 ? 37.886 -11.462 -48.512 1.00 85.88 308 ASP A C 1
ATOM 2258 O O . ASP A 1 308 ? 37.716 -11.461 -49.731 1.00 85.88 308 ASP A O 1
ATOM 2262 N N . GLY A 1 309 ? 38.660 -10.541 -47.921 1.00 85.31 309 GLY A N 1
ATOM 2263 C CA . GLY A 1 309 ? 39.337 -9.453 -48.635 1.00 85.31 309 GLY A CA 1
ATOM 2264 C C . GLY A 1 309 ? 38.487 -8.202 -48.870 1.00 85.31 309 GLY A C 1
ATOM 2265 O O . GLY A 1 309 ? 38.792 -7.431 -49.779 1.00 85.31 309 GLY A O 1
ATOM 2266 N N . ALA A 1 310 ? 37.448 -7.984 -48.061 1.00 88.81 310 ALA A N 1
ATOM 2267 C CA . ALA A 1 310 ? 36.540 -6.836 -48.118 1.00 88.81 310 ALA A CA 1
ATOM 2268 C C . ALA A 1 310 ? 37.171 -5.550 -47.532 1.00 88.81 310 ALA A C 1
ATOM 2270 O O . ALA A 1 310 ? 36.599 -4.866 -46.688 1.00 88.81 310 ALA A O 1
ATOM 2271 N N . CYS A 1 311 ? 38.398 -5.222 -47.953 1.00 88.00 311 CYS A N 1
ATOM 2272 C CA . CYS A 1 311 ? 39.195 -4.131 -47.383 1.00 88.00 311 CYS A CA 1
ATOM 2273 C C . CYS A 1 311 ? 38.504 -2.759 -47.496 1.00 88.00 311 CYS A C 1
ATOM 2275 O O . CYS A 1 311 ? 38.626 -1.930 -46.595 1.00 88.00 311 CYS A O 1
ATOM 2277 N N . THR A 1 312 ? 37.764 -2.532 -48.585 1.00 89.31 312 THR A N 1
ATOM 2278 C CA . THR A 1 312 ? 37.071 -1.267 -48.886 1.00 89.31 312 THR A CA 1
ATOM 2279 C C . THR A 1 312 ? 35.840 -1.002 -48.029 1.00 89.31 312 THR A C 1
ATOM 2281 O O . THR A 1 312 ? 35.416 0.144 -47.914 1.00 89.31 312 THR A O 1
ATOM 2284 N N . ASP A 1 313 ? 35.285 -2.038 -47.404 1.00 90.06 313 ASP A N 1
ATOM 2285 C CA . ASP A 1 313 ? 34.109 -1.927 -46.539 1.00 90.06 313 ASP A CA 1
ATOM 2286 C C . ASP A 1 313 ? 34.503 -1.296 -45.190 1.00 90.06 313 ASP A C 1
ATOM 2288 O O . ASP A 1 313 ? 33.680 -0.691 -44.507 1.00 90.06 313 ASP A O 1
ATOM 2292 N N . CYS A 1 314 ? 35.795 -1.376 -44.840 1.00 89.31 314 CYS A N 1
ATOM 2293 C CA . CYS A 1 314 ? 36.393 -0.705 -43.690 1.00 89.31 314 CYS A CA 1
ATOM 2294 C C . CYS A 1 314 ? 37.235 0.525 -44.062 1.00 89.31 314 CYS A C 1
ATOM 2296 O O . CYS A 1 314 ? 37.210 1.497 -43.309 1.00 89.31 314 CYS A O 1
ATOM 2298 N N . HIS A 1 315 ? 37.961 0.521 -45.189 1.00 89.75 315 HIS A N 1
ATOM 2299 C CA . HIS A 1 315 ? 38.925 1.570 -45.555 1.00 89.75 315 HIS A CA 1
ATOM 2300 C C . HIS A 1 315 ? 38.613 2.262 -46.892 1.00 89.75 315 HIS A C 1
ATOM 2302 O O . HIS A 1 315 ? 38.477 1.625 -47.932 1.00 89.75 315 HIS A O 1
ATOM 2308 N N . SER A 1 316 ? 38.611 3.595 -46.888 1.00 89.31 316 SER A N 1
ATOM 2309 C CA . SER A 1 316 ? 38.620 4.423 -48.094 1.00 89.31 316 SER A CA 1
ATOM 2310 C C . SER A 1 316 ? 40.005 4.371 -48.759 1.00 89.31 316 SER A C 1
ATOM 2312 O O . SER A 1 316 ? 40.983 4.793 -48.143 1.00 89.31 316 SER A O 1
ATOM 2314 N N . PRO A 1 317 ? 40.138 3.916 -50.017 1.00 86.50 317 PRO A N 1
ATOM 2315 C CA . PRO A 1 317 ? 41.439 3.806 -50.683 1.00 86.50 317 PRO A CA 1
ATOM 2316 C C . PRO A 1 317 ? 42.025 5.155 -51.146 1.00 86.50 317 PRO A C 1
ATOM 2318 O O . PRO A 1 317 ? 43.124 5.178 -51.701 1.00 86.50 317 PRO A O 1
ATOM 2321 N N . HIS A 1 318 ? 41.313 6.274 -50.943 1.00 85.44 318 HIS A N 1
ATOM 2322 C CA . HIS A 1 318 ? 41.715 7.604 -51.424 1.00 85.44 318 HIS A CA 1
ATOM 2323 C C . HIS A 1 318 ? 41.773 8.658 -50.310 1.00 85.44 318 HIS A C 1
ATOM 2325 O O . HIS A 1 318 ? 42.810 9.294 -50.132 1.00 85.44 318 HIS A O 1
ATOM 2331 N N . ALA A 1 319 ? 40.680 8.868 -49.567 1.00 84.38 319 ALA A N 1
ATOM 2332 C CA . ALA A 1 319 ? 40.620 9.862 -48.489 1.00 84.38 319 ALA A CA 1
ATOM 2333 C C . ALA A 1 319 ? 39.468 9.615 -47.500 1.00 84.38 319 ALA A C 1
ATOM 2335 O O . ALA A 1 319 ? 38.388 9.154 -47.881 1.00 84.38 319 ALA A O 1
ATOM 2336 N N . SER A 1 320 ? 39.662 10.003 -46.242 1.00 86.00 320 SER A N 1
ATOM 2337 C CA . SER A 1 320 ? 38.648 9.995 -45.186 1.00 86.00 320 SER A CA 1
ATOM 2338 C C . SER A 1 320 ? 38.860 11.158 -44.213 1.00 86.00 320 SER A C 1
ATOM 2340 O O . SER A 1 320 ? 39.930 11.750 -44.148 1.00 86.00 320 SER A O 1
ATOM 2342 N N . ASP A 1 321 ? 37.849 11.486 -43.413 1.00 80.12 321 ASP A N 1
ATOM 2343 C CA . ASP A 1 321 ? 38.022 12.369 -42.252 1.00 80.12 321 ASP A CA 1
ATOM 2344 C C . ASP A 1 321 ? 38.458 11.594 -40.990 1.00 80.12 321 ASP A C 1
ATOM 2346 O O . ASP A 1 321 ? 38.661 12.184 -39.928 1.00 80.12 321 ASP A O 1
ATOM 2350 N N . VAL A 1 322 ? 38.639 10.271 -41.106 1.00 84.12 322 VAL A N 1
ATOM 2351 C CA . VAL A 1 322 ? 39.021 9.360 -40.020 1.00 84.12 322 VAL A CA 1
ATOM 2352 C C . VAL A 1 322 ? 40.442 8.822 -40.226 1.00 84.12 322 VAL A C 1
ATOM 2354 O O . VAL A 1 322 ? 40.852 8.456 -41.329 1.00 84.12 322 VAL A O 1
ATOM 2357 N N . LYS A 1 323 ? 41.208 8.751 -39.129 1.00 80.94 323 LYS A N 1
ATOM 2358 C CA . LYS A 1 323 ? 42.563 8.174 -39.084 1.00 80.94 323 LYS A CA 1
ATOM 2359 C C . LYS A 1 323 ? 42.566 6.722 -39.593 1.00 80.94 323 LYS A C 1
ATOM 2361 O O . LYS A 1 323 ? 41.583 6.008 -39.436 1.00 80.94 323 LYS A O 1
ATOM 2366 N N . ALA A 1 324 ? 43.687 6.291 -40.181 1.00 83.94 324 ALA A N 1
ATOM 2367 C CA . ALA A 1 324 ? 43.835 4.990 -40.853 1.00 83.94 324 ALA A CA 1
ATOM 2368 C C . ALA A 1 324 ? 42.853 4.771 -42.027 1.00 83.94 324 ALA A C 1
ATOM 2370 O O . ALA A 1 324 ? 42.563 3.637 -42.400 1.00 83.94 324 ALA A O 1
ATOM 2371 N N . GLN A 1 325 ? 42.368 5.867 -42.624 1.00 88.56 325 GLN A N 1
ATOM 2372 C CA . GLN A 1 325 ? 41.466 5.883 -43.778 1.00 88.56 325 GLN A CA 1
ATOM 2373 C C . GLN A 1 325 ? 40.126 5.163 -43.578 1.00 88.56 325 GLN A C 1
ATOM 2375 O O . GLN A 1 325 ? 39.496 4.781 -44.558 1.00 88.56 325 GLN A O 1
ATOM 2380 N N . LEU A 1 326 ? 39.656 4.972 -42.342 1.00 89.69 326 LEU A N 1
ATOM 2381 C CA . LEU A 1 326 ? 38.396 4.257 -42.112 1.00 89.69 326 LEU A CA 1
ATOM 2382 C C . LEU A 1 326 ? 37.214 4.970 -42.795 1.00 89.69 326 LEU A C 1
ATOM 2384 O O . LEU A 1 326 ? 37.128 6.197 -42.747 1.00 89.69 326 LEU A O 1
ATOM 2388 N N . VAL A 1 327 ? 36.296 4.231 -43.429 1.00 87.88 327 VAL A N 1
ATOM 2389 C CA . VAL A 1 327 ? 35.135 4.820 -44.140 1.00 87.88 327 VAL A CA 1
ATOM 2390 C C . VAL A 1 327 ? 34.156 5.533 -43.199 1.00 87.88 327 VAL A C 1
ATOM 2392 O O . VAL A 1 327 ? 33.473 6.472 -43.606 1.00 87.88 327 VAL A O 1
ATOM 2395 N N . ALA A 1 328 ? 34.136 5.122 -41.931 1.00 88.06 328 ALA A N 1
ATOM 2396 C CA . ALA A 1 328 ? 33.372 5.714 -40.842 1.00 88.06 328 ALA A CA 1
ATOM 2397 C C . ALA A 1 328 ? 34.219 5.751 -39.557 1.00 88.06 328 ALA A C 1
ATOM 2399 O O . ALA A 1 328 ? 35.297 5.159 -39.482 1.00 88.06 328 ALA A O 1
ATOM 2400 N N . ALA A 1 329 ? 33.738 6.449 -38.524 1.00 88.88 329 ALA A N 1
ATOM 2401 C CA . ALA A 1 329 ? 34.361 6.392 -37.202 1.00 88.88 329 ALA A CA 1
ATOM 2402 C C . ALA A 1 329 ? 34.330 4.951 -36.662 1.00 88.88 329 ALA A C 1
ATOM 2404 O O . ALA A 1 329 ? 33.343 4.246 -36.860 1.00 88.88 329 ALA A O 1
ATOM 2405 N N . GLN A 1 330 ? 35.386 4.530 -35.957 1.00 88.56 330 GLN A N 1
ATOM 2406 C CA . GLN A 1 330 ? 35.598 3.133 -35.552 1.00 88.56 330 GLN A CA 1
ATOM 2407 C C . GLN A 1 330 ? 34.394 2.503 -34.833 1.00 88.56 330 GLN A C 1
ATOM 2409 O O . GLN A 1 330 ? 34.037 1.370 -35.140 1.00 88.56 330 GLN A O 1
ATOM 2414 N N . LYS A 1 331 ? 33.731 3.257 -33.943 1.00 89.31 331 LYS A N 1
ATOM 2415 C CA . LYS A 1 331 ? 32.482 2.843 -33.284 1.00 89.31 331 LYS A CA 1
ATOM 2416 C C . LYS A 1 331 ? 31.425 2.407 -34.301 1.00 89.31 331 LYS A C 1
ATOM 2418 O O . LYS A 1 331 ? 31.011 1.254 -34.279 1.00 89.31 331 LYS A O 1
ATOM 2423 N N . ASN A 1 332 ? 31.051 3.328 -35.191 1.00 88.94 332 ASN A N 1
ATOM 2424 C CA . ASN A 1 332 ? 30.024 3.138 -36.213 1.00 88.94 332 ASN A CA 1
ATOM 2425 C C . ASN A 1 332 ? 30.386 1.965 -37.129 1.00 88.94 332 ASN A C 1
ATOM 2427 O O . ASN A 1 332 ? 29.598 1.042 -37.278 1.00 88.94 332 ASN A O 1
ATOM 2431 N N . LEU A 1 333 ? 31.623 1.954 -37.640 1.00 89.75 333 LEU A N 1
ATOM 2432 C CA . LEU A 1 333 ? 32.120 0.905 -38.529 1.00 89.75 333 LEU A CA 1
ATOM 2433 C C . LEU A 1 333 ? 31.993 -0.503 -37.919 1.00 89.75 333 LEU A C 1
ATOM 2435 O O . LEU A 1 333 ? 31.666 -1.455 -38.623 1.00 89.75 333 LEU A O 1
ATOM 2439 N N . CYS A 1 334 ? 32.236 -0.650 -36.614 1.00 89.31 334 CYS A N 1
ATOM 2440 C CA . CYS A 1 334 ? 32.015 -1.917 -35.926 1.00 89.31 334 CYS A CA 1
ATOM 2441 C C . CYS A 1 334 ? 30.519 -2.210 -35.712 1.00 89.31 334 CYS A C 1
ATOM 2443 O O . CYS A 1 334 ? 30.089 -3.337 -35.949 1.00 89.31 334 CYS A O 1
ATOM 2445 N N . THR A 1 335 ? 29.716 -1.232 -35.280 1.00 90.88 335 THR A N 1
ATOM 2446 C CA . THR A 1 335 ? 28.279 -1.428 -34.996 1.00 90.88 335 THR A CA 1
ATOM 2447 C C . THR A 1 335 ? 27.427 -1.690 -36.238 1.00 90.88 335 THR A C 1
ATOM 2449 O O . THR A 1 335 ? 26.469 -2.452 -36.149 1.00 90.88 335 THR A O 1
ATOM 2452 N N . ASP A 1 336 ? 27.802 -1.143 -37.398 1.00 89.12 336 ASP A N 1
ATOM 2453 C CA . ASP A 1 336 ? 27.075 -1.312 -38.666 1.00 89.12 336 ASP A CA 1
ATOM 2454 C C . ASP A 1 336 ? 27.041 -2.789 -39.126 1.00 89.12 336 ASP A C 1
ATOM 2456 O O . ASP A 1 336 ? 26.109 -3.205 -39.814 1.00 89.12 336 ASP A O 1
ATOM 2460 N N . CYS A 1 337 ? 28.015 -3.599 -38.685 1.00 88.62 337 CYS A N 1
ATOM 2461 C CA . CYS A 1 337 ? 28.056 -5.055 -38.881 1.00 88.62 337 CYS A CA 1
ATOM 2462 C C . CYS A 1 337 ? 27.748 -5.864 -37.604 1.00 88.62 337 CYS A C 1
ATOM 2464 O O . CYS A 1 337 ? 27.283 -7.001 -37.697 1.00 88.62 337 CYS A O 1
ATOM 2466 N N . HIS A 1 338 ? 28.001 -5.313 -36.411 1.00 89.56 338 HIS A N 1
ATOM 2467 C CA . HIS A 1 338 ? 27.746 -5.967 -35.124 1.00 89.56 338 HIS A CA 1
ATOM 2468 C C . HIS A 1 338 ? 26.533 -5.344 -34.411 1.00 89.56 338 HIS A C 1
ATOM 2470 O O . HIS A 1 338 ? 26.671 -4.524 -33.498 1.00 89.56 338 HIS A O 1
ATOM 2476 N N . SER A 1 339 ? 25.332 -5.795 -34.788 1.00 85.44 339 SER A N 1
ATOM 2477 C CA . SER A 1 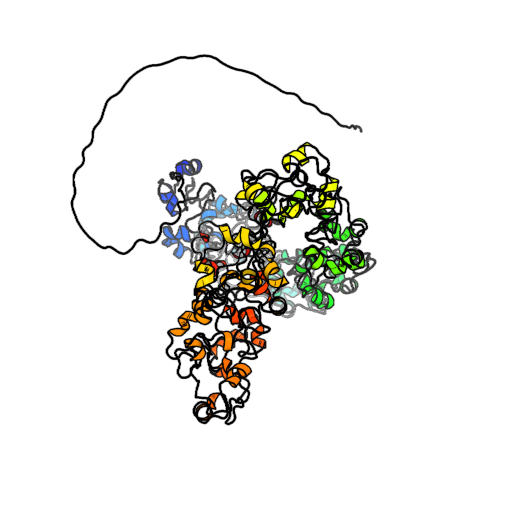339 ? 24.052 -5.433 -34.151 1.00 85.44 339 SER A CA 1
ATOM 2478 C C . SER A 1 339 ? 24.096 -5.533 -32.626 1.00 85.44 339 SER A C 1
ATOM 2480 O O . SER A 1 339 ? 23.731 -4.597 -31.921 1.00 85.44 339 SER A O 1
ATOM 2482 N N . ASP A 1 340 ? 24.625 -6.640 -32.118 1.00 86.50 340 ASP A N 1
ATOM 2483 C CA . ASP A 1 340 ? 24.621 -6.989 -30.698 1.00 86.50 340 ASP A CA 1
ATOM 2484 C C . ASP A 1 340 ? 25.506 -6.022 -29.886 1.00 86.50 340 ASP A C 1
ATOM 2486 O O . ASP A 1 340 ? 25.184 -5.668 -28.751 1.00 86.50 340 ASP A O 1
ATOM 2490 N N . LEU A 1 341 ? 26.585 -5.518 -30.503 1.00 88.00 341 LEU A N 1
ATOM 2491 C CA . LEU A 1 341 ? 27.439 -4.473 -29.935 1.00 88.00 341 LEU A CA 1
ATOM 2492 C C . LEU A 1 341 ? 26.711 -3.120 -29.897 1.00 88.00 341 LEU A C 1
ATOM 2494 O O . LEU A 1 341 ? 26.895 -2.350 -28.957 1.00 88.00 341 LEU A O 1
ATOM 2498 N N . THR A 1 342 ? 25.854 -2.838 -30.881 1.00 88.12 342 THR A N 1
ATOM 2499 C CA . THR A 1 342 ? 25.001 -1.636 -30.891 1.00 88.12 342 THR A CA 1
ATOM 2500 C C . THR A 1 342 ? 24.049 -1.645 -29.699 1.00 88.12 342 THR A C 1
ATOM 2502 O O . THR A 1 342 ? 23.940 -0.642 -28.994 1.00 88.12 342 THR A O 1
ATOM 2505 N N . GLU A 1 343 ? 23.422 -2.793 -29.419 1.00 87.12 343 GLU A N 1
ATOM 2506 C CA . GLU A 1 343 ? 22.587 -2.972 -28.229 1.00 87.12 343 GLU A CA 1
ATOM 2507 C C . GLU A 1 343 ? 23.406 -2.833 -26.939 1.00 87.12 343 GLU A C 1
ATOM 2509 O O . GLU A 1 343 ? 23.011 -2.077 -26.055 1.00 87.12 343 GLU A O 1
ATOM 2514 N N . GLN A 1 344 ? 24.563 -3.499 -26.828 1.00 88.69 344 GLN A N 1
ATOM 2515 C CA . GLN A 1 344 ? 25.442 -3.412 -25.651 1.00 88.69 344 GLN A CA 1
ATOM 2516 C C . GLN A 1 344 ? 25.892 -1.975 -25.344 1.00 88.69 344 GLN A C 1
ATOM 2518 O O . GLN A 1 344 ? 25.836 -1.550 -24.190 1.00 88.69 344 GLN A O 1
ATOM 2523 N N . LEU A 1 345 ? 26.302 -1.214 -26.363 1.00 88.44 345 LEU A N 1
ATOM 2524 C CA . LEU A 1 345 ? 26.762 0.173 -26.227 1.00 88.44 345 LEU A CA 1
ATOM 2525 C C . LEU A 1 345 ? 25.630 1.176 -25.945 1.00 88.44 345 LEU A C 1
ATOM 2527 O O . LEU A 1 345 ? 25.921 2.312 -25.566 1.00 88.44 345 LEU A O 1
ATOM 2531 N N . ALA A 1 346 ? 24.368 0.772 -26.115 1.00 87.38 346 ALA A N 1
ATOM 2532 C CA . ALA A 1 346 ? 23.180 1.557 -25.779 1.00 87.38 346 ALA A CA 1
ATOM 2533 C C . ALA A 1 346 ? 22.622 1.266 -24.367 1.00 87.38 346 ALA A C 1
ATOM 2535 O O . ALA A 1 346 ? 21.669 1.918 -23.938 1.00 87.38 346 ALA A O 1
ATOM 2536 N N . ARG A 1 347 ? 23.191 0.301 -23.627 1.00 89.19 347 ARG A N 1
ATOM 2537 C CA . ARG A 1 347 ? 22.761 -0.029 -22.254 1.00 89.19 347 ARG A CA 1
ATOM 2538 C C . ARG A 1 347 ? 23.160 1.067 -21.245 1.00 89.19 347 ARG A C 1
ATOM 2540 O O . ARG A 1 347 ? 24.099 1.813 -21.512 1.00 89.19 347 ARG A O 1
ATOM 2547 N N . PRO A 1 348 ? 22.509 1.158 -20.064 1.00 86.25 348 PRO A N 1
ATOM 2548 C CA . PRO A 1 348 ? 22.698 2.269 -19.120 1.00 86.25 348 PRO A CA 1
ATOM 2549 C C . PRO A 1 348 ? 24.110 2.456 -18.541 1.00 86.25 348 PRO A C 1
ATOM 2551 O O . PRO A 1 348 ? 24.433 3.557 -18.095 1.00 86.25 348 PRO A O 1
ATOM 2554 N N . SER A 1 349 ? 24.952 1.417 -18.522 1.00 88.88 349 SER A N 1
ATOM 2555 C CA . SER A 1 349 ? 26.341 1.492 -18.046 1.00 88.88 349 SER A CA 1
ATOM 2556 C C . SER A 1 349 ? 27.325 1.036 -19.136 1.00 88.88 349 SER A C 1
ATOM 2558 O O . SER A 1 349 ? 27.953 -0.017 -18.975 1.00 88.88 349 SER A O 1
ATOM 2560 N N . PRO A 1 350 ? 27.502 1.797 -20.233 1.00 89.50 350 PRO A N 1
ATOM 2561 C CA . PRO A 1 350 ? 28.445 1.444 -21.287 1.00 89.50 350 PRO A CA 1
ATOM 2562 C C . PRO A 1 350 ? 29.888 1.580 -20.773 1.00 89.50 350 PRO A C 1
ATOM 2564 O O . PRO A 1 350 ? 30.187 2.454 -19.955 1.00 89.50 350 PRO A O 1
ATOM 2567 N N . HIS A 1 351 ? 30.798 0.718 -21.225 1.00 92.25 351 HIS A N 1
ATOM 2568 C CA . HIS A 1 351 ? 32.201 0.784 -20.808 1.00 92.25 351 HIS A CA 1
ATOM 2569 C C . HIS A 1 351 ? 32.931 1.890 -21.575 1.00 92.25 351 HIS A C 1
ATOM 2571 O O . HIS A 1 351 ? 32.900 1.886 -22.800 1.00 92.25 351 HIS A O 1
ATOM 2577 N N . GLU A 1 352 ? 33.584 2.833 -20.884 1.00 89.31 352 GLU A N 1
ATOM 2578 C CA . GLU A 1 352 ? 34.101 4.074 -21.492 1.00 89.31 352 GLU A CA 1
ATOM 2579 C C . GLU A 1 352 ? 34.941 3.871 -22.773 1.00 89.31 352 GLU A C 1
ATOM 2581 O O . GLU A 1 352 ? 34.580 4.491 -23.776 1.00 89.31 352 GLU A O 1
ATOM 2586 N N . PRO A 1 353 ? 35.957 2.982 -22.839 1.00 90.31 353 PRO A N 1
ATOM 2587 C CA . PRO A 1 353 ? 36.735 2.789 -24.069 1.00 90.31 353 PRO A CA 1
ATOM 2588 C C . PRO A 1 353 ? 35.875 2.264 -25.229 1.00 90.31 353 PRO A C 1
ATOM 2590 O O . PRO A 1 353 ? 35.994 2.715 -26.368 1.00 90.31 353 PRO A O 1
ATOM 2593 N N . ALA A 1 354 ? 34.934 1.358 -24.943 1.00 89.19 354 ALA A N 1
ATOM 2594 C CA . ALA A 1 354 ? 34.000 0.834 -25.938 1.00 89.19 354 ALA A CA 1
ATOM 2595 C C . ALA A 1 354 ? 32.963 1.899 -26.362 1.00 89.19 354 ALA A C 1
ATOM 2597 O O . ALA A 1 354 ? 32.637 2.026 -27.543 1.00 89.19 354 ALA A O 1
ATOM 2598 N N . ALA A 1 355 ? 32.498 2.725 -25.420 1.00 88.00 355 ALA A N 1
ATOM 2599 C CA . ALA A 1 355 ? 31.572 3.830 -25.648 1.00 88.00 355 ALA A CA 1
ATOM 2600 C C . ALA A 1 355 ? 32.190 4.948 -26.504 1.00 88.00 355 ALA A C 1
ATOM 2602 O O . ALA A 1 355 ? 31.493 5.513 -27.354 1.00 88.00 355 ALA A O 1
ATOM 2603 N N . ALA A 1 356 ? 33.482 5.227 -26.306 1.00 87.94 356 ALA A N 1
ATOM 2604 C CA . ALA A 1 356 ? 34.297 6.142 -27.102 1.00 87.94 356 ALA A CA 1
ATOM 2605 C C . ALA A 1 356 ? 34.644 5.587 -28.498 1.00 87.94 356 ALA A C 1
ATOM 2607 O O . ALA A 1 356 ? 34.976 6.356 -29.399 1.00 87.94 356 ALA A O 1
ATOM 2608 N N . GLY A 1 357 ? 34.512 4.271 -28.707 1.00 87.12 357 GLY A N 1
ATOM 2609 C CA . GLY A 1 357 ? 34.809 3.605 -29.976 1.00 87.12 357 GLY A CA 1
ATOM 2610 C C . GLY A 1 357 ? 36.238 3.085 -30.107 1.00 87.12 357 GLY A C 1
ATOM 2611 O O . GLY A 1 357 ? 36.642 2.724 -31.208 1.00 87.12 357 GLY A O 1
ATOM 2612 N N . GLU A 1 358 ? 37.002 3.018 -29.016 1.00 89.50 358 GLU A N 1
ATOM 2613 C CA . GLU A 1 358 ? 38.400 2.573 -28.981 1.00 89.50 358 GLU A CA 1
ATOM 2614 C C . GLU A 1 358 ? 38.519 1.037 -29.037 1.00 89.50 358 GLU A C 1
ATOM 2616 O O . GLU A 1 358 ? 39.282 0.418 -28.299 1.00 89.50 358 GLU A O 1
ATOM 2621 N N . CYS A 1 359 ? 37.756 0.383 -29.919 1.00 90.12 359 CYS A N 1
ATOM 2622 C CA . CYS A 1 359 ? 37.623 -1.077 -29.978 1.00 90.12 359 CYS A CA 1
ATOM 2623 C C . CYS A 1 359 ? 38.983 -1.795 -30.122 1.00 90.12 359 CYS A C 1
ATOM 2625 O O . CYS A 1 359 ? 39.173 -2.886 -29.583 1.00 90.12 359 CYS A O 1
ATOM 2627 N N . THR A 1 360 ? 39.952 -1.157 -30.789 1.00 90.25 360 THR A N 1
ATOM 2628 C CA . THR A 1 360 ? 41.338 -1.639 -30.951 1.00 90.25 360 THR A CA 1
ATOM 2629 C C . THR A 1 360 ? 42.197 -1.621 -29.686 1.00 90.25 360 THR A C 1
ATOM 2631 O O . THR A 1 360 ? 43.292 -2.173 -29.710 1.00 90.25 360 THR A O 1
ATOM 2634 N N . ALA A 1 361 ? 41.739 -1.022 -28.583 1.00 89.44 361 ALA A N 1
ATOM 2635 C CA . ALA A 1 361 ? 42.405 -1.152 -27.286 1.00 89.44 361 ALA A CA 1
ATOM 2636 C C . ALA A 1 361 ? 42.257 -2.573 -26.705 1.00 89.44 361 ALA A C 1
ATOM 2638 O O . ALA A 1 361 ? 43.134 -3.039 -25.983 1.00 89.44 361 ALA A O 1
ATOM 2639 N N . CYS A 1 362 ? 41.169 -3.277 -27.049 1.00 90.19 362 CYS A N 1
ATOM 2640 C CA . CYS A 1 362 ? 40.873 -4.620 -26.539 1.00 90.19 362 CYS A CA 1
ATOM 2641 C C . CYS A 1 362 ? 40.840 -5.707 -27.627 1.00 90.19 362 CYS A C 1
ATOM 2643 O O . CYS A 1 362 ? 41.091 -6.868 -27.308 1.00 90.19 362 CYS A O 1
ATOM 2645 N N . HIS A 1 363 ? 40.550 -5.361 -28.888 1.00 91.88 363 HIS A N 1
ATOM 2646 C CA . HIS A 1 363 ? 40.390 -6.304 -30.004 1.00 91.88 363 HIS A CA 1
ATOM 2647 C C . HIS A 1 363 ? 41.388 -6.050 -31.151 1.00 91.88 363 HIS A C 1
ATOM 2649 O O . HIS A 1 363 ? 41.763 -4.914 -31.429 1.00 91.88 363 HIS A O 1
ATOM 2655 N N . ARG A 1 364 ? 41.767 -7.100 -31.888 1.00 91.19 364 ARG A N 1
ATOM 2656 C CA . ARG A 1 364 ? 42.561 -7.027 -33.126 1.00 91.19 364 ARG A CA 1
ATOM 2657 C C . ARG A 1 364 ? 41.635 -7.199 -34.345 1.00 91.19 364 ARG A C 1
ATOM 2659 O O . ARG A 1 364 ? 41.171 -8.310 -34.578 1.00 91.19 364 ARG A O 1
ATOM 2666 N N . PRO A 1 365 ? 41.344 -6.148 -35.135 1.00 89.75 365 PRO A N 1
ATOM 2667 C CA . PRO A 1 365 ? 40.257 -6.174 -36.125 1.00 89.75 365 PRO A CA 1
ATOM 2668 C C . PRO A 1 365 ? 40.511 -7.069 -37.351 1.00 89.75 365 PRO A C 1
ATOM 2670 O O . PRO A 1 365 ? 39.565 -7.387 -38.065 1.00 89.75 365 PRO A O 1
ATOM 2673 N N . HIS A 1 366 ? 41.756 -7.487 -37.601 1.00 90.75 366 HIS A N 1
ATOM 2674 C CA . HIS A 1 366 ? 42.100 -8.407 -38.692 1.00 90.75 366 HIS A CA 1
ATOM 2675 C C . HIS A 1 366 ? 42.223 -9.853 -38.209 1.00 90.75 366 HIS A C 1
ATOM 2677 O O . HIS A 1 366 ? 41.528 -10.733 -38.714 1.00 90.75 366 HIS A O 1
ATOM 2683 N N . ALA A 1 367 ? 43.112 -10.109 -37.243 1.00 89.00 367 ALA A N 1
ATOM 2684 C CA . ALA A 1 367 ? 43.401 -11.448 -36.743 1.00 89.00 367 ALA A CA 1
ATOM 2685 C C . ALA A 1 367 ? 44.094 -11.432 -35.363 1.00 89.00 367 ALA A C 1
ATOM 2687 O O . ALA A 1 367 ? 44.682 -10.427 -34.953 1.00 89.00 367 ALA A O 1
ATOM 2688 N N . GLY A 1 368 ? 44.049 -12.559 -34.647 1.00 87.81 368 GLY A N 1
ATOM 2689 C CA . GLY A 1 368 ? 44.680 -12.741 -33.338 1.00 87.81 368 GLY A CA 1
ATOM 2690 C C . GLY A 1 368 ? 44.547 -14.164 -32.783 1.00 87.81 368 GLY A C 1
ATOM 2691 O O . GLY A 1 368 ? 43.969 -15.044 -33.414 1.00 87.81 368 GLY A O 1
ATOM 2692 N N . GLU A 1 369 ? 45.073 -14.397 -31.577 1.00 85.62 369 GLU A N 1
ATOM 2693 C CA . GLU A 1 369 ? 45.134 -15.742 -30.972 1.00 85.62 369 GLU A CA 1
ATOM 2694 C C . GLU A 1 369 ? 43.959 -16.089 -30.041 1.00 85.62 369 GLU A C 1
ATOM 2696 O O . GLU A 1 369 ? 43.711 -17.264 -29.754 1.00 85.62 369 GLU A O 1
ATOM 2701 N N . HIS A 1 370 ? 43.215 -15.086 -29.570 1.00 87.50 370 HIS A N 1
ATOM 2702 C CA . HIS A 1 370 ? 42.151 -15.260 -28.582 1.00 87.50 370 HIS A CA 1
ATOM 2703 C C . HIS A 1 370 ? 40.750 -15.231 -29.216 1.00 87.50 370 HIS A C 1
ATOM 2705 O O . HIS A 1 370 ? 40.492 -14.542 -30.207 1.00 87.50 370 HIS A O 1
ATOM 2711 N N . ARG A 1 371 ? 39.802 -15.972 -28.621 1.00 83.50 371 ARG A N 1
ATOM 2712 C CA . ARG A 1 371 ? 38.385 -15.958 -29.031 1.00 83.50 371 ARG A CA 1
ATOM 2713 C C . ARG A 1 371 ? 37.827 -14.535 -28.910 1.00 83.50 371 ARG A C 1
ATOM 2715 O O . ARG A 1 371 ? 38.090 -13.859 -27.923 1.00 83.50 371 ARG A O 1
ATOM 2722 N N . GLY A 1 372 ? 37.053 -14.099 -29.905 1.00 86.25 372 GLY A N 1
ATOM 2723 C CA . GLY A 1 372 ? 36.578 -12.711 -29.982 1.00 86.25 372 GLY A CA 1
ATOM 2724 C C . GLY A 1 372 ? 37.665 -11.712 -30.395 1.00 86.25 372 GLY A C 1
ATOM 2725 O O . GLY A 1 372 ? 37.486 -10.516 -30.191 1.00 86.25 372 GLY A O 1
ATOM 2726 N N . LEU A 1 373 ? 38.787 -12.194 -30.953 1.00 91.00 373 LEU A N 1
ATOM 2727 C CA . LEU A 1 373 ? 39.922 -11.386 -31.413 1.00 91.00 373 LEU A CA 1
ATOM 2728 C C . LEU A 1 373 ? 40.550 -10.513 -30.311 1.00 91.00 373 LEU A C 1
ATOM 2730 O O . LEU A 1 373 ? 41.131 -9.474 -30.608 1.00 91.00 373 LEU A O 1
ATOM 2734 N N . LEU A 1 374 ? 40.439 -10.911 -29.040 1.00 90.19 374 LEU A N 1
ATOM 2735 C CA . LEU A 1 374 ? 41.004 -10.150 -27.923 1.00 90.19 374 LEU A CA 1
ATOM 2736 C C . LEU A 1 374 ? 42.534 -10.026 -28.029 1.00 90.19 374 LEU A C 1
ATOM 2738 O O . LEU A 1 374 ? 43.213 -10.933 -28.516 1.00 90.19 374 LEU A O 1
ATOM 2742 N N . ALA A 1 375 ? 43.076 -8.907 -27.549 1.00 88.81 375 ALA A N 1
ATOM 2743 C CA . ALA A 1 375 ? 44.512 -8.624 -27.560 1.00 88.81 375 ALA A CA 1
ATOM 2744 C C . ALA A 1 375 ? 45.314 -9.459 -26.538 1.00 88.81 375 ALA A C 1
ATOM 2746 O O . ALA A 1 375 ? 46.497 -9.707 -26.762 1.00 88.81 375 ALA A O 1
ATOM 2747 N N . ALA A 1 376 ? 44.669 -9.912 -25.456 1.00 88.31 376 ALA A N 1
ATOM 2748 C CA . ALA A 1 376 ? 45.213 -10.812 -24.433 1.00 88.31 376 ALA A CA 1
ATOM 2749 C C . ALA A 1 376 ? 44.088 -11.680 -23.819 1.00 88.31 376 ALA A C 1
ATOM 2751 O O . ALA A 1 376 ? 42.920 -11.565 -24.208 1.00 88.31 376 ALA A O 1
ATOM 2752 N N . ALA A 1 377 ? 44.411 -12.544 -22.850 1.00 83.50 377 ALA A N 1
ATOM 2753 C CA . ALA A 1 377 ? 43.414 -13.330 -22.115 1.00 83.50 377 ALA A CA 1
ATOM 2754 C C . ALA A 1 377 ? 42.573 -12.450 -21.164 1.00 83.50 377 ALA A C 1
ATOM 2756 O O . ALA A 1 377 ? 43.082 -11.487 -20.608 1.00 83.50 377 ALA A O 1
ATOM 2757 N N . GLY A 1 378 ? 41.296 -12.787 -20.937 1.00 79.88 378 GLY A N 1
ATOM 2758 C CA . GLY A 1 378 ? 40.306 -11.895 -20.298 1.00 79.88 378 GLY A CA 1
ATOM 2759 C C . GLY A 1 378 ? 40.752 -11.197 -19.002 1.00 79.88 378 GLY A C 1
ATOM 2760 O O . GLY A 1 378 ? 40.821 -9.972 -18.966 1.00 79.88 378 GLY A O 1
ATOM 2761 N N . GLY A 1 379 ? 41.089 -11.951 -17.949 1.00 80.12 379 GLY A N 1
ATOM 2762 C CA . GLY A 1 379 ? 41.519 -11.365 -16.669 1.00 80.12 379 GLY A CA 1
ATOM 2763 C C . GLY A 1 379 ? 42.822 -10.555 -16.762 1.00 80.12 379 GLY A C 1
ATOM 2764 O O . GLY A 1 379 ? 42.940 -9.503 -16.139 1.00 80.12 379 GLY A O 1
ATOM 2765 N N . GLU A 1 380 ? 43.767 -10.997 -17.596 1.00 83.75 380 GLU A N 1
ATOM 2766 C CA . GLU A 1 380 ? 45.035 -10.304 -17.875 1.00 83.75 380 GLU A CA 1
ATOM 2767 C C . GLU A 1 380 ? 44.813 -8.995 -18.652 1.00 83.75 380 GLU A C 1
ATOM 2769 O O . GLU A 1 380 ? 45.443 -7.981 -18.359 1.00 83.75 380 GLU A O 1
ATOM 2774 N N . LEU A 1 381 ? 43.885 -8.996 -19.613 1.00 87.38 381 LEU A N 1
ATOM 2775 C CA . LEU A 1 381 ? 43.482 -7.828 -20.396 1.00 87.38 381 LEU A CA 1
ATOM 2776 C C . LEU A 1 381 ? 42.798 -6.775 -19.513 1.00 87.38 381 LEU A C 1
ATOM 2778 O O . LEU A 1 381 ? 43.098 -5.591 -19.623 1.00 87.38 381 LEU A O 1
ATOM 2782 N N . CYS A 1 382 ? 41.929 -7.201 -18.593 1.00 85.94 382 CYS A N 1
ATOM 2783 C CA . CYS A 1 382 ? 41.303 -6.307 -17.618 1.00 85.94 382 CYS A CA 1
ATOM 2784 C C . CYS A 1 382 ? 42.324 -5.717 -16.629 1.00 85.94 382 CYS A C 1
ATOM 2786 O O . CYS A 1 382 ? 42.256 -4.527 -16.315 1.00 85.94 382 CYS A O 1
ATOM 2788 N N . ALA A 1 383 ? 43.285 -6.516 -16.150 1.00 83.94 383 ALA A N 1
ATOM 2789 C CA . ALA A 1 383 ? 44.300 -6.070 -15.191 1.00 83.94 383 ALA A CA 1
ATOM 2790 C C . ALA A 1 383 ? 45.214 -4.958 -15.745 1.00 83.94 383 ALA A C 1
ATOM 2792 O O . ALA A 1 383 ? 45.624 -4.079 -14.990 1.00 83.94 383 ALA A O 1
ATOM 2793 N N . GLN A 1 384 ? 45.455 -4.925 -17.063 1.00 86.25 384 GLN A N 1
ATOM 2794 C CA . GLN A 1 384 ? 46.251 -3.882 -17.735 1.00 86.25 384 GLN A CA 1
ATOM 2795 C C . GLN A 1 384 ? 45.680 -2.457 -17.593 1.00 86.25 384 GLN A C 1
ATOM 2797 O O . GLN A 1 384 ? 46.406 -1.489 -17.820 1.00 86.25 384 GLN A O 1
ATOM 2802 N N . CYS A 1 385 ? 44.402 -2.303 -17.224 1.00 85.81 385 CYS A N 1
ATOM 2803 C CA . CYS A 1 385 ? 43.770 -0.995 -16.992 1.00 85.81 385 CYS A CA 1
ATOM 2804 C C . CYS A 1 385 ? 43.073 -0.875 -15.625 1.00 85.81 385 CYS A C 1
ATOM 2806 O O . CYS A 1 385 ? 42.912 0.233 -15.112 1.00 85.81 385 CYS A O 1
ATOM 2808 N N . HIS A 1 386 ? 42.665 -1.986 -15.007 1.00 84.50 386 HIS A N 1
ATOM 2809 C CA . HIS A 1 386 ? 41.945 -2.003 -13.734 1.00 84.50 386 HIS A CA 1
ATOM 2810 C C . HIS A 1 386 ? 42.827 -2.534 -12.590 1.00 84.50 386 HIS A C 1
ATOM 2812 O O . HIS A 1 386 ? 42.570 -3.611 -12.052 1.00 84.50 386 HIS A O 1
ATOM 2818 N N . GLU A 1 387 ? 43.826 -1.742 -12.179 1.00 73.19 387 GLU A N 1
ATOM 2819 C CA . GLU A 1 387 ? 44.764 -1.988 -11.053 1.00 73.19 387 GLU A CA 1
ATOM 2820 C C . GLU A 1 387 ? 44.078 -2.523 -9.776 1.00 73.19 387 GLU A C 1
ATOM 2822 O O . GLU A 1 387 ? 44.627 -3.335 -9.034 1.00 73.19 387 GLU A O 1
ATOM 2827 N N . SER A 1 388 ? 42.821 -2.133 -9.540 1.00 66.12 388 SER A N 1
ATOM 2828 C CA . SER A 1 388 ? 42.005 -2.632 -8.428 1.00 66.12 388 SER A CA 1
ATOM 2829 C C . SER A 1 388 ? 41.835 -4.160 -8.401 1.00 66.12 388 SER A C 1
ATOM 2831 O O . SER A 1 388 ? 41.650 -4.709 -7.315 1.00 66.12 388 SER A O 1
ATOM 2833 N N . SER A 1 389 ? 41.951 -4.853 -9.538 1.00 68.62 389 SER A N 1
ATOM 2834 C CA . SER A 1 389 ? 41.902 -6.321 -9.632 1.00 68.62 389 SER A CA 1
ATOM 2835 C C . SER A 1 389 ? 42.925 -7.016 -8.727 1.00 68.62 389 SER A C 1
ATOM 2837 O O . SER A 1 389 ? 42.571 -7.952 -8.007 1.00 68.62 389 SER A O 1
ATOM 2839 N N . GLU A 1 390 ? 44.149 -6.489 -8.653 1.00 67.25 390 GLU A N 1
ATOM 2840 C CA . GLU A 1 390 ? 45.193 -6.992 -7.756 1.00 67.25 390 GLU A CA 1
ATOM 2841 C C . GLU A 1 390 ? 44.798 -6.822 -6.278 1.00 67.25 390 GLU A C 1
ATOM 2843 O O . GLU A 1 390 ? 45.081 -7.680 -5.441 1.00 67.25 390 GLU A O 1
ATOM 2848 N N . THR A 1 391 ? 44.068 -5.749 -5.949 1.00 67.94 391 THR A N 1
ATOM 2849 C CA . THR A 1 391 ? 43.682 -5.432 -4.563 1.00 67.94 391 THR A CA 1
ATOM 2850 C C . THR A 1 391 ? 42.631 -6.383 -3.990 1.00 67.94 391 THR A C 1
ATOM 2852 O O . THR A 1 391 ? 42.697 -6.686 -2.798 1.00 67.94 391 THR A O 1
ATOM 2855 N N . PHE A 1 392 ? 41.691 -6.895 -4.802 1.00 71.75 392 PHE A N 1
ATOM 2856 C CA . PHE A 1 392 ? 40.770 -7.946 -4.344 1.00 71.75 392 PHE A CA 1
ATOM 2857 C C . PHE A 1 392 ? 41.351 -9.358 -4.486 1.00 71.75 392 PHE A C 1
ATOM 2859 O O . PHE A 1 392 ? 41.044 -10.193 -3.639 1.00 71.75 392 PHE A O 1
ATOM 2866 N N . ALA A 1 393 ? 42.246 -9.617 -5.446 1.00 69.06 393 ALA A N 1
ATOM 2867 C CA . ALA A 1 393 ? 42.994 -10.879 -5.503 1.00 69.06 393 ALA A CA 1
ATOM 2868 C C . ALA A 1 393 ? 43.907 -11.084 -4.272 1.00 69.06 393 ALA A C 1
ATOM 2870 O O . ALA A 1 393 ? 44.120 -12.214 -3.837 1.00 69.06 393 ALA A O 1
ATOM 2871 N N . ALA A 1 394 ? 44.399 -9.996 -3.668 1.00 73.56 394 ALA A N 1
ATOM 2872 C CA . ALA A 1 394 ? 45.185 -10.010 -2.433 1.00 73.56 394 ALA A CA 1
ATOM 2873 C C . ALA A 1 394 ? 44.352 -10.064 -1.128 1.00 73.56 394 ALA A C 1
ATOM 2875 O O . ALA A 1 394 ? 44.928 -10.066 -0.036 1.00 73.56 394 ALA A O 1
ATOM 2876 N N . ALA A 1 395 ? 43.014 -10.082 -1.199 1.00 81.62 395 ALA A N 1
ATOM 2877 C CA . ALA A 1 395 ? 42.156 -10.075 -0.013 1.00 81.62 395 ALA A CA 1
ATOM 2878 C C . ALA A 1 395 ? 42.132 -11.436 0.712 1.00 81.62 395 ALA A C 1
ATOM 2880 O O . ALA A 1 395 ? 42.246 -12.495 0.099 1.00 81.62 395 ALA A O 1
ATOM 2881 N N . LYS A 1 396 ? 41.923 -11.428 2.038 1.00 85.69 396 LYS A N 1
ATOM 2882 C CA . LYS A 1 396 ? 41.949 -12.655 2.864 1.00 85.69 396 LYS A CA 1
ATOM 2883 C C . LYS A 1 396 ? 40.886 -13.694 2.462 1.00 85.69 396 LYS A C 1
ATOM 2885 O O . LYS A 1 396 ? 41.102 -14.891 2.640 1.00 85.69 396 LYS A O 1
ATOM 2890 N N . VAL A 1 397 ? 39.731 -13.240 1.978 1.00 88.50 397 VAL A N 1
ATOM 2891 C CA . VAL A 1 397 ? 38.657 -14.070 1.422 1.00 88.50 397 VAL A CA 1
ATOM 2892 C C . VAL A 1 397 ? 38.294 -13.482 0.064 1.00 88.50 397 VAL A C 1
ATOM 2894 O O . VAL A 1 397 ? 37.841 -12.343 -0.001 1.00 88.50 397 VAL A O 1
ATOM 2897 N N . VAL A 1 398 ? 38.488 -14.242 -1.012 1.00 88.50 398 VAL A N 1
ATOM 2898 C CA . VAL A 1 398 ? 38.164 -13.837 -2.391 1.00 88.50 398 VAL A CA 1
ATOM 2899 C C . VAL A 1 398 ? 36.922 -14.604 -2.851 1.00 88.50 398 VAL A C 1
ATOM 2901 O O . VAL A 1 398 ? 36.726 -15.759 -2.470 1.00 88.50 398 VAL A O 1
ATOM 2904 N N . HIS A 1 399 ? 36.052 -13.966 -3.630 1.00 89.62 399 HIS A N 1
ATOM 2905 C CA . HIS A 1 399 ? 34.880 -14.620 -4.211 1.00 89.62 399 HIS A CA 1
ATOM 2906 C C . HIS A 1 399 ? 35.312 -15.481 -5.417 1.00 89.62 399 HIS A C 1
ATOM 2908 O O . HIS A 1 399 ? 36.033 -14.951 -6.263 1.00 89.62 399 HIS A O 1
ATOM 2914 N N . PRO A 1 400 ? 34.915 -16.767 -5.547 1.00 86.69 400 PRO A N 1
ATOM 2915 C CA . PRO A 1 400 ? 35.557 -17.679 -6.502 1.00 86.69 400 PRO A CA 1
ATOM 2916 C C . PRO A 1 400 ? 35.604 -17.198 -7.965 1.00 86.69 400 PRO A C 1
ATOM 2918 O O . PRO A 1 400 ? 36.706 -17.173 -8.503 1.00 86.69 400 PRO A O 1
ATOM 2921 N N . PRO A 1 401 ? 34.525 -16.666 -8.584 1.00 85.81 401 PRO A N 1
ATOM 2922 C CA . PRO A 1 401 ? 34.599 -16.140 -9.956 1.00 85.81 401 PRO A CA 1
ATOM 2923 C C . PRO A 1 401 ? 35.621 -15.003 -10.140 1.00 85.81 401 PRO A C 1
ATOM 2925 O O . PRO A 1 401 ? 36.204 -14.856 -11.211 1.00 85.81 401 PRO A O 1
ATOM 2928 N N . ALA A 1 402 ? 35.876 -14.212 -9.089 1.00 84.00 402 ALA A N 1
ATOM 2929 C CA . ALA A 1 402 ? 36.893 -13.161 -9.098 1.00 84.00 402 ALA A CA 1
ATOM 2930 C C . ALA A 1 402 ? 38.314 -13.703 -8.847 1.00 84.00 402 ALA A C 1
ATOM 2932 O O . ALA A 1 402 ? 39.276 -13.099 -9.312 1.00 84.00 402 ALA A O 1
ATOM 2933 N N . ALA A 1 403 ? 38.453 -14.835 -8.148 1.00 82.12 403 ALA A N 1
ATOM 2934 C CA . ALA A 1 403 ? 39.726 -15.539 -7.975 1.00 82.12 403 ALA A CA 1
ATOM 2935 C C . ALA A 1 403 ? 40.144 -16.306 -9.245 1.00 82.12 403 ALA A C 1
ATOM 2937 O O . ALA A 1 403 ? 41.324 -16.329 -9.584 1.00 82.12 403 ALA A O 1
ATOM 2938 N N . ASP A 1 404 ? 39.174 -16.881 -9.961 1.00 81.81 404 ASP A N 1
ATOM 2939 C CA . ASP A 1 404 ? 39.378 -17.623 -11.213 1.00 81.81 404 ASP A CA 1
ATOM 2940 C C . ASP A 1 404 ? 39.547 -16.700 -12.443 1.00 81.81 404 ASP A C 1
ATOM 2942 O O . ASP A 1 404 ? 39.876 -17.162 -13.536 1.00 81.81 404 ASP A O 1
ATOM 2946 N N . GLY A 1 405 ? 39.339 -15.386 -12.280 1.00 79.25 405 GLY A N 1
ATOM 2947 C CA . GLY A 1 405 ? 39.485 -14.382 -13.341 1.00 79.25 405 GLY A CA 1
ATOM 2948 C C . GLY A 1 405 ? 38.317 -14.314 -14.335 1.00 79.25 405 GLY A C 1
ATOM 2949 O O . GLY A 1 405 ? 38.438 -13.658 -15.372 1.00 79.25 405 GLY A O 1
ATOM 2950 N N . ASP A 1 406 ? 37.182 -14.952 -14.033 1.00 84.81 406 ASP A N 1
ATOM 2951 C CA . ASP A 1 406 ? 35.978 -14.947 -14.872 1.00 84.81 406 ASP A CA 1
ATOM 2952 C C . ASP A 1 406 ? 35.117 -13.696 -14.623 1.00 84.81 406 ASP A C 1
ATOM 2954 O O . ASP A 1 406 ? 33.975 -13.749 -14.157 1.00 84.81 406 ASP A O 1
ATOM 2958 N N . CYS A 1 407 ? 35.682 -12.528 -14.940 1.00 85.38 407 CYS A N 1
ATOM 2959 C CA . CYS A 1 407 ? 34.987 -11.246 -14.814 1.00 85.38 407 CYS A CA 1
ATOM 2960 C C . CYS A 1 407 ? 33.719 -11.185 -15.688 1.00 85.38 407 CYS A C 1
ATOM 2962 O O . CYS A 1 407 ? 32.753 -10.515 -15.323 1.00 85.38 407 CYS A O 1
ATOM 2964 N N . ALA A 1 408 ? 33.719 -11.893 -16.823 1.00 86.69 408 ALA A N 1
ATOM 2965 C CA . ALA A 1 408 ? 32.642 -11.879 -17.811 1.00 86.69 408 ALA A CA 1
ATOM 2966 C C . ALA A 1 408 ? 31.382 -12.645 -17.365 1.00 86.69 408 ALA A C 1
ATOM 2968 O O . ALA A 1 408 ? 30.304 -12.407 -17.905 1.00 86.69 408 ALA A O 1
ATOM 2969 N N . SER A 1 409 ? 31.481 -13.515 -16.352 1.00 86.06 409 SER A N 1
ATOM 2970 C CA . SER A 1 409 ? 30.303 -14.130 -15.718 1.00 86.06 409 SER A CA 1
ATOM 2971 C C . SER A 1 409 ? 29.341 -13.099 -15.104 1.00 86.06 409 SER A C 1
ATOM 2973 O O . SER A 1 409 ? 28.126 -13.299 -15.121 1.00 86.06 409 SER A O 1
ATOM 2975 N N . CYS A 1 410 ? 29.876 -11.975 -14.606 1.00 87.44 410 CYS A N 1
ATOM 2976 C CA . CYS A 1 410 ? 29.125 -10.943 -13.884 1.00 87.44 410 CYS A CA 1
ATOM 2977 C C . CYS A 1 410 ? 29.129 -9.559 -14.553 1.00 87.44 410 CYS A C 1
ATOM 2979 O O . CYS A 1 410 ? 28.258 -8.744 -14.240 1.00 87.44 410 CYS A O 1
ATOM 2981 N N . HIS A 1 411 ? 30.078 -9.274 -15.453 1.00 89.31 411 HIS A N 1
ATOM 2982 C CA . HIS A 1 411 ? 30.223 -7.977 -16.121 1.00 89.31 411 HIS A CA 1
ATOM 2983 C C . HIS A 1 411 ? 30.185 -8.100 -17.649 1.00 89.31 411 HIS A C 1
ATOM 2985 O O . HIS A 1 411 ? 30.852 -8.956 -18.220 1.00 89.31 411 HIS A O 1
ATOM 2991 N N . GLU A 1 412 ? 29.473 -7.192 -18.319 1.00 91.62 412 GLU A N 1
ATOM 2992 C CA . GLU A 1 412 ? 29.532 -7.021 -19.773 1.00 91.62 412 GLU A CA 1
ATOM 2993 C C . GLU A 1 412 ? 30.616 -5.980 -20.123 1.00 91.62 412 GLU A C 1
ATOM 2995 O O . GLU A 1 412 ? 30.397 -4.785 -19.903 1.00 91.62 412 GLU A O 1
ATOM 3000 N N . PRO A 1 413 ? 31.770 -6.370 -20.696 1.00 89.56 413 PRO A N 1
ATOM 3001 C CA . PRO A 1 413 ? 32.900 -5.464 -20.928 1.00 89.56 413 PRO A CA 1
ATOM 3002 C C . PRO A 1 413 ? 32.657 -4.398 -22.012 1.00 89.56 413 PRO A C 1
ATOM 3004 O O . PRO A 1 413 ? 33.481 -3.497 -22.166 1.00 89.56 413 PRO A O 1
ATOM 3007 N N . HIS A 1 414 ? 31.543 -4.474 -22.748 1.00 91.25 414 HIS A N 1
ATOM 3008 C CA . HIS A 1 414 ? 31.101 -3.449 -23.702 1.00 91.25 414 HIS A CA 1
ATOM 3009 C C . HIS A 1 414 ? 30.039 -2.515 -23.097 1.00 91.25 414 HIS A C 1
ATOM 3011 O O . HIS A 1 414 ? 30.112 -1.301 -23.291 1.00 91.25 414 HIS A O 1
ATOM 3017 N N . GLY A 1 415 ? 29.106 -3.043 -22.297 1.00 90.25 415 GLY A N 1
ATOM 3018 C CA . GLY A 1 415 ? 28.132 -2.232 -21.561 1.00 90.25 415 GLY A CA 1
ATOM 3019 C C . GLY A 1 415 ? 27.178 -3.028 -20.669 1.00 90.25 415 GLY A C 1
ATOM 3020 O O . GLY A 1 415 ? 26.398 -3.861 -21.133 1.00 90.25 415 GLY A O 1
ATOM 3021 N N . GLY A 1 416 ? 27.210 -2.752 -19.367 1.00 89.00 416 GLY A N 1
ATOM 3022 C CA . GLY A 1 416 ? 26.298 -3.361 -18.400 1.00 89.00 416 GLY A CA 1
ATOM 3023 C C . GLY A 1 416 ? 24.886 -2.802 -18.498 1.00 89.00 416 GLY A C 1
ATOM 3024 O O . GLY A 1 416 ? 24.690 -1.629 -18.827 1.00 89.00 416 GLY A O 1
ATOM 3025 N N . LEU A 1 417 ? 23.905 -3.633 -18.134 1.00 86.19 417 LEU A N 1
ATOM 3026 C CA . LEU A 1 417 ? 22.576 -3.130 -17.783 1.00 86.19 417 LEU A CA 1
ATOM 3027 C C . LEU A 1 417 ? 22.659 -2.261 -16.519 1.00 86.19 417 LEU A C 1
ATOM 3029 O O . LEU A 1 417 ? 22.011 -1.223 -16.447 1.00 86.19 417 LEU A O 1
ATOM 3033 N N . GLU A 1 418 ? 23.525 -2.654 -15.581 1.00 85.12 418 GLU A N 1
ATOM 3034 C CA . GLU A 1 418 ? 23.697 -2.021 -14.276 1.00 85.12 418 GLU A CA 1
ATOM 3035 C C . GLU A 1 418 ? 25.035 -1.277 -14.115 1.00 85.12 418 GLU A C 1
ATOM 3037 O O . GLU A 1 418 ? 26.029 -1.625 -14.767 1.00 85.12 418 GLU A O 1
ATOM 3042 N N . PRO A 1 419 ? 25.114 -0.292 -13.192 1.00 83.75 419 PRO A N 1
ATOM 3043 C CA . PRO A 1 419 ? 26.339 0.443 -12.889 1.00 83.75 419 PRO A CA 1
ATOM 3044 C C . PRO A 1 419 ? 27.543 -0.462 -12.602 1.00 83.75 419 PRO A C 1
ATOM 3046 O O . PRO A 1 419 ? 27.438 -1.462 -11.894 1.00 83.75 419 PRO A O 1
ATOM 3049 N N . LYS A 1 420 ? 28.723 -0.045 -13.082 1.00 84.81 420 LYS A N 1
ATOM 3050 C CA . LYS A 1 420 ? 29.969 -0.844 -13.079 1.00 84.81 420 LYS A CA 1
ATOM 3051 C C . LYS A 1 420 ? 29.879 -2.089 -13.967 1.00 84.81 420 LYS A C 1
ATOM 3053 O O . LYS A 1 420 ? 30.439 -3.132 -13.635 1.00 84.81 420 LYS A O 1
ATOM 3058 N N . LEU A 1 421 ? 29.216 -1.955 -15.112 1.00 89.69 421 LEU A N 1
ATOM 3059 C CA . LEU A 1 421 ? 29.156 -2.970 -16.166 1.00 89.69 421 LEU A CA 1
ATOM 3060 C C . LEU A 1 421 ? 28.418 -4.265 -15.784 1.00 89.69 421 LEU A C 1
ATOM 3062 O O . LEU A 1 421 ? 28.532 -5.246 -16.510 1.00 89.69 421 LEU A O 1
ATOM 3066 N N . ALA A 1 422 ? 27.683 -4.314 -14.671 1.00 88.25 422 ALA A N 1
ATOM 3067 C CA . ALA A 1 422 ? 27.049 -5.556 -14.231 1.00 88.25 422 ALA A CA 1
ATOM 3068 C C . ALA A 1 422 ? 25.975 -6.030 -15.235 1.00 88.25 422 ALA A C 1
ATOM 3070 O O . ALA A 1 422 ? 25.220 -5.231 -15.803 1.00 88.25 422 ALA A O 1
ATOM 3071 N N . THR A 1 423 ? 25.934 -7.341 -15.490 1.00 87.44 423 THR A N 1
ATOM 3072 C CA . THR A 1 423 ? 25.111 -7.937 -16.561 1.00 87.44 423 THR A CA 1
ATOM 3073 C C . THR A 1 423 ? 23.610 -7.895 -16.278 1.00 87.44 423 THR A C 1
ATOM 3075 O O . THR A 1 423 ? 22.831 -7.916 -17.229 1.00 87.44 423 THR A O 1
ATOM 3078 N N . ARG A 1 424 ? 23.189 -7.835 -15.005 1.00 82.62 424 ARG A N 1
ATOM 3079 C CA . ARG A 1 424 ? 21.781 -7.794 -14.556 1.00 82.62 424 ARG A CA 1
ATOM 3080 C C . ARG A 1 424 ? 21.638 -7.014 -13.244 1.00 82.62 424 ARG A C 1
ATOM 3082 O O . ARG A 1 424 ? 22.619 -6.852 -12.520 1.00 82.62 424 ARG A O 1
ATOM 3089 N N . GLU A 1 425 ? 20.405 -6.609 -12.921 1.00 73.31 425 GLU A N 1
ATOM 3090 C CA . GLU A 1 425 ? 20.038 -6.031 -11.618 1.00 73.31 425 GLU A CA 1
ATOM 3091 C C . GLU A 1 425 ? 20.532 -6.889 -10.443 1.00 73.31 425 GLU A C 1
ATOM 3093 O O . GLU A 1 425 ? 20.441 -8.121 -10.467 1.00 73.31 425 GLU A O 1
ATOM 3098 N N . GLY A 1 426 ? 21.006 -6.220 -9.386 1.00 69.50 426 GLY A N 1
ATOM 3099 C CA . GLY A 1 426 ? 21.678 -6.829 -8.232 1.00 69.50 426 GLY A CA 1
ATOM 3100 C C . GLY A 1 426 ? 21.014 -8.067 -7.603 1.00 69.50 426 GLY A C 1
ATOM 3101 O O . GLY A 1 426 ? 21.744 -9.018 -7.311 1.00 69.50 426 GLY A O 1
ATOM 3102 N N . PRO A 1 427 ? 19.674 -8.144 -7.417 1.00 70.31 427 PRO A N 1
ATOM 3103 C CA . PRO A 1 427 ? 19.055 -9.352 -6.883 1.00 70.31 427 PRO A CA 1
ATOM 3104 C C . PRO A 1 427 ? 19.186 -10.508 -7.874 1.00 70.31 427 PRO A C 1
ATOM 3106 O O . PRO A 1 427 ? 19.603 -11.590 -7.481 1.00 70.31 427 PRO A O 1
ATOM 3109 N N . GLY A 1 428 ? 18.868 -10.274 -9.153 1.00 76.69 428 GLY A N 1
ATOM 3110 C CA . GLY A 1 428 ? 18.904 -11.292 -10.203 1.00 76.69 428 GLY A CA 1
ATOM 3111 C C . GLY A 1 428 ? 20.305 -11.862 -10.395 1.00 76.69 428 GLY A C 1
ATOM 3112 O O . GLY A 1 428 ? 20.486 -13.071 -10.279 1.00 76.69 428 GLY A O 1
ATOM 3113 N N . LEU A 1 429 ? 21.299 -10.984 -10.574 1.00 85.75 429 LEU A N 1
ATOM 3114 C CA . LEU A 1 429 ? 22.693 -11.387 -10.769 1.00 85.75 429 LEU A CA 1
ATOM 3115 C C . LEU A 1 429 ? 23.224 -12.245 -9.611 1.00 85.75 429 LEU A C 1
ATOM 3117 O O . LEU A 1 429 ? 23.895 -13.248 -9.839 1.00 85.75 429 LEU A O 1
ATOM 3121 N N . CYS A 1 430 ? 22.932 -11.871 -8.363 1.00 85.06 430 CYS A N 1
ATOM 3122 C CA . CYS A 1 430 ? 23.431 -12.620 -7.215 1.00 85.06 430 CYS A CA 1
ATOM 3123 C C . CYS A 1 430 ? 22.669 -13.933 -6.983 1.00 85.06 430 CYS A C 1
ATOM 3125 O O . CYS A 1 430 ? 23.301 -14.950 -6.694 1.00 85.06 430 CYS A O 1
ATOM 3127 N N . VAL A 1 431 ? 21.332 -13.951 -7.074 1.00 84.88 431 VAL A N 1
ATOM 3128 C CA . VAL A 1 431 ? 20.563 -15.137 -6.651 1.00 84.88 431 VAL A CA 1
ATOM 3129 C C . VAL A 1 431 ? 20.572 -16.298 -7.641 1.00 84.88 431 VAL A C 1
ATOM 3131 O O . VAL A 1 431 ? 20.260 -17.406 -7.219 1.00 84.88 431 VAL A O 1
ATOM 3134 N N . GLU A 1 432 ? 21.027 -16.104 -8.882 1.00 84.62 432 GLU A N 1
ATOM 3135 C CA . GLU A 1 432 ? 21.312 -17.205 -9.825 1.00 84.62 432 GLU A CA 1
ATOM 3136 C C . GLU A 1 432 ? 22.319 -18.235 -9.273 1.00 84.62 432 GLU A C 1
ATOM 3138 O O . GLU A 1 432 ? 22.252 -19.409 -9.632 1.00 84.62 432 GLU A O 1
ATOM 3143 N N . CYS A 1 433 ? 23.203 -17.820 -8.355 1.00 86.31 433 CYS A N 1
ATOM 3144 C CA . CYS A 1 433 ? 24.120 -18.702 -7.620 1.00 86.31 433 CYS A CA 1
ATOM 3145 C C . CYS A 1 433 ? 23.797 -18.805 -6.113 1.00 86.31 433 CYS A C 1
ATOM 3147 O O . CYS A 1 433 ? 24.448 -19.560 -5.391 1.00 86.31 433 CYS A O 1
ATOM 3149 N N . HIS A 1 434 ? 22.816 -18.042 -5.617 1.00 86.44 434 HIS A N 1
ATOM 3150 C CA . HIS A 1 434 ? 22.509 -17.883 -4.190 1.00 86.44 434 HIS A CA 1
ATOM 3151 C C . HIS A 1 434 ? 21.029 -18.184 -3.875 1.00 86.44 434 HIS A C 1
ATOM 3153 O O . HIS A 1 434 ? 20.300 -17.347 -3.335 1.00 86.44 434 HIS A O 1
ATOM 3159 N N . ASP A 1 435 ? 20.598 -19.422 -4.142 1.00 83.88 435 ASP A N 1
ATOM 3160 C CA . ASP A 1 435 ? 19.233 -19.937 -3.904 1.00 83.88 435 ASP A CA 1
ATOM 3161 C C . ASP A 1 435 ? 18.647 -19.599 -2.521 1.00 83.88 435 ASP A C 1
ATOM 3163 O O . ASP A 1 435 ? 17.438 -19.390 -2.374 1.00 83.88 435 ASP A O 1
ATOM 3167 N N . SER A 1 436 ? 19.476 -19.569 -1.470 1.00 82.56 436 SER A N 1
ATOM 3168 C CA . SER A 1 436 ? 18.992 -19.263 -0.117 1.00 82.56 436 SER A CA 1
ATOM 3169 C C . SER A 1 436 ? 18.587 -17.795 0.050 1.00 82.56 436 SER A C 1
ATOM 3171 O O . SER A 1 436 ? 17.677 -17.496 0.817 1.00 82.56 436 SER A O 1
ATOM 3173 N N . GLN A 1 437 ? 19.179 -16.888 -0.732 1.00 84.69 437 GLN A N 1
ATOM 3174 C CA . GLN A 1 437 ? 18.859 -15.460 -0.727 1.00 84.69 437 GLN A CA 1
ATOM 3175 C C . GLN A 1 437 ? 17.618 -15.177 -1.587 1.00 84.69 437 GLN A C 1
ATOM 3177 O O . GLN A 1 437 ? 16.814 -14.325 -1.212 1.00 84.69 437 GLN A O 1
ATOM 3182 N N . ALA A 1 438 ? 17.379 -15.947 -2.660 1.00 81.62 438 ALA A N 1
ATOM 3183 C CA . ALA A 1 438 ? 16.102 -15.918 -3.387 1.00 81.62 438 ALA A CA 1
ATOM 3184 C C . ALA A 1 438 ? 14.911 -16.245 -2.464 1.00 81.62 438 ALA A C 1
ATOM 3186 O O . ALA A 1 438 ? 13.875 -15.581 -2.502 1.00 81.62 438 ALA A O 1
ATOM 3187 N N . GLN A 1 439 ? 15.075 -17.242 -1.589 1.00 83.50 439 GLN A N 1
ATOM 3188 C CA . GLN A 1 439 ? 14.053 -17.637 -0.614 1.00 83.50 439 GLN A CA 1
ATOM 3189 C C . GLN A 1 439 ? 13.818 -16.575 0.472 1.00 83.50 439 GLN A C 1
ATOM 3191 O O . GLN A 1 439 ? 12.688 -16.428 0.937 1.00 83.50 439 GLN A O 1
ATOM 3196 N N . GLU A 1 440 ? 14.849 -15.816 0.858 1.00 82.00 440 GLU A N 1
ATOM 3197 C CA . GLU A 1 440 ? 14.712 -14.663 1.757 1.00 82.00 440 GLU A CA 1
ATOM 3198 C C . GLU A 1 440 ? 13.970 -13.500 1.072 1.00 82.00 440 GLU A C 1
ATOM 3200 O O . GLU A 1 440 ? 13.027 -12.962 1.650 1.00 82.00 440 GLU A O 1
ATOM 3205 N N . LEU A 1 441 ? 14.309 -13.167 -0.181 1.00 80.12 441 LEU A N 1
ATOM 3206 C CA . LEU A 1 441 ? 13.619 -12.135 -0.974 1.00 80.12 441 LEU A CA 1
ATOM 3207 C C . LEU A 1 441 ? 12.121 -12.426 -1.194 1.00 80.12 441 LEU A C 1
ATOM 3209 O O . LEU A 1 441 ? 11.335 -11.496 -1.359 1.00 80.12 441 LEU A O 1
ATOM 3213 N N . ALA A 1 442 ? 11.709 -13.697 -1.157 1.00 81.88 442 ALA A N 1
ATOM 3214 C CA . ALA A 1 442 ? 10.310 -14.115 -1.267 1.00 81.88 442 ALA A CA 1
ATOM 3215 C C . ALA A 1 442 ? 9.489 -13.974 0.040 1.00 81.88 442 ALA A C 1
ATOM 3217 O O . ALA A 1 442 ? 8.306 -14.332 0.074 1.00 81.88 442 ALA A O 1
ATOM 3218 N N . LEU A 1 443 ? 10.080 -13.489 1.140 1.00 80.69 443 LEU A N 1
ATOM 3219 C CA . LEU A 1 443 ? 9.370 -13.252 2.403 1.00 80.69 443 LEU A CA 1
ATOM 3220 C C . LEU A 1 443 ? 8.624 -11.898 2.393 1.00 80.69 443 LEU A C 1
ATOM 3222 O O . LEU A 1 443 ? 9.087 -10.939 1.785 1.00 80.69 443 LEU A O 1
ATOM 3226 N N . PRO A 1 444 ? 7.479 -11.764 3.095 1.00 79.12 444 PRO A N 1
ATOM 3227 C CA . PRO A 1 444 ? 6.596 -10.599 2.954 1.00 79.12 444 PRO A CA 1
ATOM 3228 C C . PRO A 1 444 ? 7.129 -9.299 3.584 1.00 79.12 444 PRO A C 1
ATOM 3230 O O . PRO A 1 444 ? 6.516 -8.247 3.411 1.00 79.12 444 PRO A O 1
ATOM 3233 N N . VAL A 1 445 ? 8.235 -9.348 4.334 1.00 82.31 445 VAL A N 1
ATOM 3234 C CA . VAL A 1 445 ? 8.938 -8.166 4.847 1.00 82.31 445 VAL A CA 1
ATOM 3235 C C . VAL A 1 445 ? 10.426 -8.328 4.549 1.00 82.31 445 VAL A C 1
ATOM 3237 O O . VAL A 1 445 ? 11.108 -9.105 5.211 1.00 82.31 445 VAL A O 1
ATOM 3240 N N . VAL A 1 446 ? 10.933 -7.586 3.567 1.00 84.81 446 VAL A N 1
ATOM 3241 C CA . VAL A 1 446 ? 12.349 -7.582 3.163 1.00 84.81 446 VAL A CA 1
ATOM 3242 C C . VAL A 1 446 ? 13.010 -6.282 3.637 1.00 84.81 446 VAL A C 1
ATOM 3244 O O . VAL A 1 446 ? 12.382 -5.221 3.648 1.00 84.81 446 VAL A O 1
ATOM 3247 N N . HIS A 1 447 ? 14.271 -6.349 4.063 1.00 86.38 447 HIS A N 1
ATOM 3248 C CA . HIS A 1 447 ? 15.068 -5.186 4.446 1.00 86.38 447 HIS A CA 1
ATOM 3249 C C . HIS A 1 447 ? 15.320 -4.294 3.224 1.00 86.38 447 HIS A C 1
ATOM 3251 O O . HIS A 1 447 ? 15.711 -4.790 2.171 1.00 86.38 447 HIS A O 1
ATOM 3257 N N . LEU A 1 448 ? 15.095 -2.980 3.341 1.00 82.75 448 LEU A N 1
ATOM 3258 C CA . LEU A 1 448 ? 14.977 -2.092 2.174 1.00 82.75 448 LEU A CA 1
ATOM 3259 C C . LEU A 1 448 ? 16.186 -2.131 1.207 1.00 82.75 448 LEU A C 1
ATOM 3261 O O . LEU A 1 448 ? 15.936 -2.268 0.012 1.00 82.75 448 LEU A O 1
ATOM 3265 N N . PRO A 1 449 ? 17.460 -2.095 1.654 1.00 82.69 449 PRO A N 1
ATOM 3266 C CA . PRO A 1 449 ? 18.611 -2.309 0.769 1.00 82.69 449 PRO A CA 1
ATOM 3267 C C . PRO A 1 449 ? 18.577 -3.640 0.004 1.00 82.69 449 PRO A C 1
ATOM 3269 O O . PRO A 1 449 ? 18.887 -3.666 -1.180 1.00 82.69 449 PRO A O 1
ATOM 3272 N N . MET A 1 450 ? 18.142 -4.732 0.642 1.00 80.38 450 MET A N 1
ATOM 3273 C CA . MET A 1 450 ? 18.038 -6.050 0.004 1.00 80.38 450 MET A CA 1
ATOM 3274 C C . MET A 1 450 ? 16.873 -6.098 -0.998 1.00 80.38 450 MET A C 1
ATOM 3276 O O . MET A 1 450 ? 17.033 -6.606 -2.102 1.00 80.38 450 MET A O 1
ATOM 3280 N N . ALA A 1 451 ? 15.729 -5.499 -0.651 1.00 80.00 451 ALA A N 1
ATOM 3281 C CA . ALA A 1 451 ? 14.575 -5.355 -1.543 1.00 80.00 451 ALA A CA 1
ATOM 3282 C C . ALA A 1 451 ? 14.876 -4.477 -2.773 1.00 80.00 451 ALA A C 1
ATOM 3284 O O . ALA A 1 451 ? 14.255 -4.645 -3.817 1.00 80.00 451 ALA A O 1
ATOM 3285 N N . ALA A 1 452 ? 15.822 -3.543 -2.637 1.00 76.62 452 ALA A N 1
ATOM 3286 C CA . ALA A 1 452 ? 16.331 -2.690 -3.706 1.00 76.62 452 ALA A CA 1
ATOM 3287 C C . ALA A 1 452 ? 17.545 -3.288 -4.448 1.00 76.62 452 ALA A C 1
ATOM 3289 O O . ALA A 1 452 ? 18.124 -2.607 -5.287 1.00 76.62 452 ALA A O 1
ATOM 3290 N N . GLY A 1 453 ? 17.961 -4.522 -4.131 1.00 76.25 453 GLY A N 1
ATOM 3291 C CA . GLY A 1 453 ? 19.084 -5.189 -4.798 1.00 76.25 453 GLY A CA 1
ATOM 3292 C C . GLY A 1 453 ? 20.481 -4.689 -4.435 1.00 76.25 453 GLY A C 1
ATOM 3293 O O . GLY A 1 453 ? 21.460 -5.164 -5.006 1.00 76.25 453 GLY A O 1
ATOM 3294 N N . ASP A 1 454 ? 20.609 -3.781 -3.465 1.00 83.12 454 ASP A N 1
ATOM 3295 C CA . ASP A 1 454 ? 21.885 -3.208 -3.026 1.00 83.12 454 ASP A CA 1
ATOM 3296 C C . ASP A 1 454 ? 22.630 -4.153 -2.062 1.00 83.12 454 ASP A C 1
ATOM 3298 O O . ASP A 1 454 ? 23.025 -3.808 -0.945 1.00 83.12 454 ASP A O 1
ATOM 3302 N N . CYS A 1 455 ? 22.828 -5.398 -2.504 1.00 84.56 455 CYS A N 1
ATOM 3303 C CA . CYS A 1 455 ? 23.643 -6.398 -1.817 1.00 84.56 455 CYS A CA 1
ATOM 3304 C C . CYS A 1 455 ? 25.077 -5.878 -1.604 1.00 84.56 455 CYS A C 1
ATOM 3306 O O . CYS A 1 455 ? 25.715 -6.158 -0.584 1.00 84.56 455 CYS A O 1
ATOM 3308 N N . ALA A 1 456 ? 25.565 -5.069 -2.549 1.00 84.62 456 ALA A N 1
ATOM 3309 C CA . ALA A 1 456 ? 26.892 -4.477 -2.534 1.00 84.62 456 ALA A CA 1
ATOM 3310 C C . ALA A 1 456 ? 27.076 -3.361 -1.487 1.00 84.62 456 ALA A C 1
ATOM 3312 O O . ALA A 1 456 ? 28.227 -3.066 -1.171 1.00 84.62 456 ALA A O 1
ATOM 3313 N N . ALA A 1 457 ? 26.029 -2.770 -0.899 1.00 86.12 457 ALA A N 1
ATOM 3314 C CA . ALA A 1 457 ? 26.183 -1.870 0.251 1.00 86.12 457 ALA A CA 1
ATOM 3315 C C . ALA A 1 457 ? 26.649 -2.598 1.522 1.00 86.12 457 ALA A C 1
ATOM 3317 O O . ALA A 1 457 ? 27.388 -2.024 2.324 1.00 86.12 457 ALA A O 1
ATOM 3318 N N . CYS A 1 458 ? 26.261 -3.865 1.705 1.00 87.50 458 CYS A N 1
ATOM 3319 C CA . CYS A 1 458 ? 26.635 -4.660 2.880 1.00 87.50 458 CYS A CA 1
ATOM 3320 C C . CYS A 1 458 ? 27.766 -5.664 2.605 1.00 87.50 458 CYS A C 1
ATOM 3322 O O . CYS A 1 458 ? 28.586 -5.899 3.497 1.00 87.50 458 CYS A O 1
ATOM 3324 N N . HIS A 1 459 ? 27.857 -6.204 1.386 1.00 89.12 459 HIS A N 1
ATOM 3325 C CA . HIS A 1 459 ? 28.872 -7.181 0.979 1.00 89.12 459 HIS A CA 1
ATOM 3326 C C . HIS A 1 459 ? 29.923 -6.587 0.025 1.00 89.12 459 HIS A C 1
ATOM 3328 O O . HIS A 1 459 ? 29.715 -5.560 -0.627 1.00 89.12 459 HIS A O 1
ATOM 3334 N N . ALA A 1 460 ? 31.080 -7.239 -0.050 1.00 89.38 460 ALA A N 1
ATOM 3335 C CA . ALA A 1 460 ? 32.183 -6.947 -0.955 1.00 89.38 460 ALA A CA 1
ATOM 3336 C C . ALA A 1 460 ? 32.309 -8.099 -1.978 1.00 89.38 460 ALA A C 1
ATOM 3338 O O . ALA A 1 460 ? 33.063 -9.039 -1.740 1.00 89.38 460 ALA A O 1
ATOM 3339 N N . PRO A 1 461 ? 31.554 -8.072 -3.096 1.00 86.88 461 PRO A N 1
ATOM 3340 C CA . PRO A 1 461 ? 31.288 -9.256 -3.928 1.00 86.88 461 PRO A CA 1
ATOM 3341 C C . PRO A 1 461 ? 32.492 -9.827 -4.698 1.00 86.88 461 PRO A C 1
ATOM 3343 O O . PRO A 1 461 ? 32.344 -10.847 -5.360 1.00 86.88 461 PRO A O 1
ATOM 3346 N N . HIS A 1 462 ? 33.668 -9.194 -4.639 1.00 88.69 462 HIS A N 1
ATOM 3347 C CA . HIS A 1 462 ? 34.902 -9.714 -5.247 1.00 88.69 462 HIS A CA 1
ATOM 3348 C C . HIS A 1 462 ? 35.858 -10.297 -4.195 1.00 88.69 462 HIS A C 1
ATOM 3350 O O . HIS A 1 462 ? 36.546 -11.275 -4.463 1.00 88.69 462 HIS A O 1
ATOM 3356 N N . GLY A 1 463 ? 35.895 -9.722 -2.990 1.00 87.56 463 GLY A N 1
ATOM 3357 C CA . GLY A 1 463 ? 36.796 -10.134 -1.916 1.00 87.56 463 GLY A CA 1
ATOM 3358 C C . GLY A 1 463 ? 36.839 -9.143 -0.749 1.00 87.56 463 GLY A C 1
ATOM 3359 O O . GLY A 1 463 ? 36.430 -7.988 -0.880 1.00 87.56 463 GLY A O 1
ATOM 3360 N N . GLY A 1 464 ? 37.329 -9.595 0.406 1.00 87.25 464 GLY A N 1
ATOM 3361 C CA . GLY A 1 464 ? 37.519 -8.786 1.611 1.00 87.25 464 GLY A CA 1
ATOM 3362 C C . GLY A 1 464 ? 38.072 -9.581 2.801 1.00 87.25 464 GLY A C 1
ATOM 3363 O O . GLY A 1 464 ? 38.280 -10.788 2.731 1.00 87.25 464 GLY A O 1
ATOM 3364 N N . ASP A 1 465 ? 38.295 -8.908 3.931 1.00 84.31 465 ASP A N 1
ATOM 3365 C CA . ASP A 1 465 ? 38.980 -9.505 5.095 1.00 84.31 465 ASP A CA 1
ATOM 3366 C C . ASP A 1 465 ? 38.096 -10.373 6.010 1.00 84.31 465 ASP A C 1
ATOM 3368 O O . ASP A 1 465 ? 38.566 -10.897 7.028 1.00 84.31 465 ASP A O 1
ATOM 3372 N N . ARG A 1 466 ? 36.798 -10.485 5.698 1.00 84.06 466 ARG A N 1
ATOM 3373 C CA . ARG A 1 466 ? 35.766 -11.039 6.588 1.00 84.06 466 ARG A CA 1
ATOM 3374 C C . ARG A 1 466 ? 34.995 -12.183 5.941 1.00 84.06 466 ARG A C 1
ATOM 3376 O O . ARG A 1 466 ? 34.715 -12.176 4.744 1.00 84.06 466 ARG A O 1
ATOM 3383 N N . GLU A 1 467 ? 34.602 -13.133 6.781 1.00 81.88 467 GLU A N 1
ATOM 3384 C CA . GLU A 1 467 ? 33.692 -14.223 6.427 1.00 81.88 467 GLU A CA 1
ATOM 3385 C C . GLU A 1 467 ? 32.358 -13.667 5.901 1.00 81.88 467 GLU A C 1
ATOM 3387 O O . GLU A 1 467 ? 31.927 -12.576 6.281 1.00 81.88 467 GLU A O 1
ATOM 3392 N N . HIS A 1 468 ? 31.736 -14.390 4.966 1.00 85.69 468 HIS A N 1
ATOM 3393 C CA . HIS A 1 468 ? 30.557 -13.941 4.205 1.00 85.69 468 HIS A CA 1
ATOM 3394 C C . HIS A 1 468 ? 30.737 -12.595 3.461 1.00 85.69 468 HIS A C 1
ATOM 3396 O O . HIS A 1 468 ? 29.755 -11.973 3.055 1.00 85.69 468 HIS A O 1
ATOM 3402 N N . LEU A 1 469 ? 31.986 -12.147 3.264 1.00 90.31 469 LEU A N 1
ATOM 3403 C CA . LEU A 1 469 ? 32.364 -10.938 2.521 1.00 90.31 469 LEU A CA 1
ATOM 3404 C C . LEU A 1 469 ? 31.709 -9.641 3.038 1.00 90.31 469 LEU A C 1
ATOM 3406 O O . LEU A 1 469 ? 31.539 -8.687 2.281 1.00 90.31 469 LEU A O 1
ATOM 3410 N N . VAL A 1 470 ? 31.331 -9.567 4.319 1.00 89.44 470 VAL A N 1
ATOM 3411 C CA . VAL A 1 470 ? 30.671 -8.370 4.875 1.00 89.44 470 VAL A CA 1
ATOM 3412 C C . VAL A 1 470 ? 31.639 -7.195 5.060 1.00 89.44 470 VAL A C 1
ATOM 3414 O O . VAL A 1 470 ? 32.759 -7.337 5.562 1.00 89.44 470 VAL A O 1
ATOM 3417 N N . ARG A 1 471 ? 31.193 -5.984 4.704 1.00 85.81 471 ARG A N 1
ATOM 3418 C CA . ARG A 1 471 ? 32.011 -4.755 4.760 1.00 85.81 471 ARG A CA 1
ATOM 3419 C C . ARG A 1 471 ? 32.321 -4.266 6.177 1.00 85.81 471 ARG A C 1
ATOM 3421 O O . ARG A 1 471 ? 33.263 -3.499 6.365 1.00 85.81 471 ARG A O 1
ATOM 3428 N N . GLY A 1 472 ? 31.563 -4.708 7.177 1.00 83.19 472 GLY A N 1
ATOM 3429 C CA . GLY A 1 472 ? 31.701 -4.287 8.570 1.00 83.19 472 GLY A CA 1
ATOM 3430 C C . GLY A 1 472 ? 31.129 -5.309 9.549 1.00 83.19 472 GLY A C 1
ATOM 3431 O O . GLY A 1 472 ? 30.610 -6.347 9.150 1.00 83.19 472 GLY A O 1
ATOM 3432 N N . THR A 1 473 ? 31.230 -5.012 10.842 1.00 79.81 473 THR A N 1
ATOM 3433 C CA . THR A 1 473 ? 30.847 -5.913 11.938 1.00 79.81 473 THR A CA 1
ATOM 3434 C C . THR A 1 473 ? 29.581 -5.440 12.646 1.00 79.81 473 THR A C 1
ATOM 3436 O O . THR A 1 473 ? 29.560 -4.336 13.189 1.00 79.81 473 THR A O 1
ATOM 3439 N N . GLY A 1 474 ? 28.546 -6.289 12.682 1.00 77.75 474 GLY A N 1
ATOM 3440 C CA . GLY A 1 474 ? 27.359 -6.137 13.537 1.00 77.75 474 GLY A CA 1
ATOM 3441 C C . GLY A 1 474 ? 26.786 -4.715 13.588 1.00 77.75 474 GLY A C 1
ATOM 3442 O O . GLY A 1 474 ? 26.432 -4.133 12.561 1.00 77.75 474 GLY A O 1
ATOM 3443 N N . ALA A 1 475 ? 26.731 -4.142 14.794 1.00 79.69 475 ALA A N 1
ATOM 3444 C CA . ALA A 1 475 ? 26.193 -2.807 15.051 1.00 79.69 475 ALA A CA 1
ATOM 3445 C C . ALA A 1 475 ? 26.856 -1.669 14.254 1.00 79.69 475 ALA A C 1
ATOM 3447 O O . ALA A 1 475 ? 26.202 -0.650 14.027 1.00 79.69 475 ALA A O 1
ATOM 3448 N N . ASP A 1 476 ? 28.113 -1.811 13.825 1.00 83.06 476 ASP A N 1
ATOM 3449 C CA . ASP A 1 476 ? 28.827 -0.784 13.053 1.00 83.06 476 ASP A CA 1
ATOM 3450 C C . ASP A 1 476 ? 28.610 -0.915 11.543 1.00 83.06 476 ASP A C 1
ATOM 3452 O O . ASP A 1 476 ? 28.722 0.078 10.824 1.00 83.06 476 ASP A O 1
ATOM 3456 N N . LEU A 1 477 ? 28.213 -2.096 11.055 1.00 87.06 477 LEU A N 1
ATOM 3457 C CA . LEU A 1 477 ? 27.632 -2.227 9.717 1.00 87.06 477 LEU A CA 1
ATOM 3458 C C . LEU A 1 477 ? 26.237 -1.585 9.699 1.00 87.06 477 LEU A C 1
ATOM 3460 O O . LEU A 1 477 ? 25.976 -0.681 8.909 1.00 87.06 477 LEU A O 1
ATOM 3464 N N . CYS A 1 478 ? 25.375 -1.961 10.649 1.00 85.69 478 CYS A N 1
ATOM 3465 C CA . CYS A 1 478 ? 24.016 -1.424 10.759 1.00 85.69 478 CYS A CA 1
ATOM 3466 C C . CYS A 1 478 ? 23.993 0.104 10.964 1.00 85.69 478 CYS A C 1
ATOM 3468 O O . CYS A 1 478 ? 23.148 0.798 10.397 1.00 85.69 478 CYS A O 1
ATOM 3470 N N . ALA A 1 479 ? 24.917 0.657 11.757 1.00 83.25 479 ALA A N 1
ATOM 3471 C CA . ALA A 1 479 ? 24.949 2.087 12.071 1.00 83.25 479 ALA A CA 1
ATOM 3472 C C . ALA A 1 479 ? 25.334 2.997 10.895 1.00 83.25 479 ALA A C 1
ATOM 3474 O O . ALA A 1 479 ? 25.091 4.199 10.991 1.00 83.25 479 ALA A O 1
ATOM 3475 N N . GLN A 1 480 ? 25.886 2.467 9.798 1.00 85.00 480 GLN A N 1
ATOM 3476 C CA . GLN A 1 480 ? 26.166 3.262 8.594 1.00 85.00 480 GLN A CA 1
ATOM 3477 C C . GLN A 1 480 ? 24.866 3.760 7.944 1.00 85.00 480 GLN A C 1
ATOM 3479 O O . GLN A 1 480 ? 24.788 4.917 7.537 1.00 85.00 480 GLN A O 1
ATOM 3484 N N . CYS A 1 481 ? 23.814 2.934 7.946 1.00 84.44 481 CYS A N 1
ATOM 3485 C CA . CYS A 1 481 ? 22.475 3.316 7.488 1.00 84.44 481 CYS A CA 1
ATOM 3486 C C . CYS A 1 481 ? 21.593 3.831 8.641 1.00 84.44 481 CYS A C 1
ATOM 3488 O O . CYS A 1 481 ? 20.906 4.841 8.504 1.00 84.44 481 CYS A O 1
ATOM 3490 N N . HIS A 1 482 ? 21.640 3.190 9.814 1.00 85.75 482 HIS A N 1
ATOM 3491 C CA . HIS A 1 482 ? 20.799 3.527 10.973 1.00 85.75 482 HIS A CA 1
ATOM 3492 C C . HIS A 1 482 ? 21.419 4.576 11.917 1.00 85.75 482 HIS A C 1
ATOM 3494 O O . HIS A 1 482 ? 21.077 4.637 13.102 1.00 85.75 482 HIS A O 1
ATOM 3500 N N . ALA A 1 483 ? 22.302 5.439 11.403 1.00 83.00 483 ALA A N 1
ATOM 3501 C CA . ALA A 1 483 ? 22.937 6.516 12.166 1.00 83.00 483 ALA A CA 1
ATOM 3502 C C . ALA A 1 483 ? 21.912 7.404 12.896 1.00 83.00 483 ALA A C 1
ATOM 3504 O O . ALA A 1 483 ? 22.135 7.801 14.041 1.00 83.00 483 ALA A O 1
ATOM 3505 N N . ASP A 1 484 ? 20.757 7.672 12.276 1.00 81.19 484 ASP A N 1
ATOM 3506 C CA . ASP A 1 484 ? 19.696 8.473 12.890 1.00 81.19 484 ASP A CA 1
ATOM 3507 C C . ASP A 1 484 ? 19.031 7.821 14.102 1.00 81.19 484 ASP A C 1
ATOM 3509 O O . ASP A 1 484 ? 18.627 8.543 15.010 1.00 81.19 484 ASP A O 1
ATOM 3513 N N . LEU A 1 485 ? 18.986 6.489 14.196 1.00 80.38 485 LEU A N 1
ATOM 3514 C CA . LEU A 1 485 ? 18.485 5.815 15.397 1.00 80.38 485 LEU A CA 1
ATOM 3515 C C . LEU A 1 485 ? 19.445 6.041 16.578 1.00 80.38 485 LEU A C 1
ATOM 3517 O O . LEU A 1 485 ? 19.009 6.453 17.655 1.00 80.38 485 LEU A O 1
ATOM 3521 N N . LYS A 1 486 ? 20.763 5.895 16.351 1.00 74.81 486 LYS A N 1
ATOM 3522 C CA . LYS A 1 486 ? 21.794 6.247 17.348 1.00 74.81 486 LYS A CA 1
ATOM 3523 C C . LYS A 1 486 ? 21.749 7.749 17.707 1.00 74.81 486 LYS A C 1
ATOM 3525 O O . LYS A 1 486 ? 21.923 8.088 18.875 1.00 74.81 486 LYS A O 1
ATOM 3530 N N . ARG A 1 487 ? 21.446 8.656 16.759 1.00 80.06 487 ARG A N 1
ATOM 3531 C CA . ARG A 1 487 ? 21.253 10.101 17.040 1.00 80.06 487 ARG A CA 1
ATOM 3532 C C . ARG A 1 487 ? 19.997 10.397 17.869 1.00 80.06 487 ARG A C 1
ATOM 3534 O O . ARG A 1 487 ? 20.069 11.188 18.804 1.00 80.06 487 ARG A O 1
ATOM 3541 N N . GLN A 1 488 ? 18.856 9.788 17.549 1.00 75.12 488 GLN A N 1
ATOM 3542 C CA . GLN A 1 488 ? 17.577 10.035 18.236 1.00 75.12 488 GLN A CA 1
ATOM 3543 C C . GLN A 1 488 ? 17.565 9.518 19.682 1.00 75.12 488 GLN A C 1
ATOM 3545 O O . GLN A 1 488 ? 16.901 10.106 20.540 1.00 75.12 488 GLN A O 1
ATOM 3550 N N . LEU A 1 489 ? 18.319 8.448 19.950 1.00 77.38 489 LEU A N 1
ATOM 3551 C CA . LEU A 1 489 ? 18.483 7.847 21.275 1.00 77.38 489 LEU A CA 1
ATOM 3552 C C . LEU A 1 489 ? 19.674 8.423 22.070 1.00 77.38 489 LEU A C 1
ATOM 3554 O O . LEU A 1 489 ? 19.926 7.992 23.194 1.00 77.38 489 LEU A O 1
ATOM 3558 N N . ALA A 1 490 ? 20.387 9.427 21.549 1.00 77.69 490 ALA A N 1
ATOM 3559 C CA . ALA A 1 490 ? 21.487 10.068 22.266 1.00 77.69 490 ALA A CA 1
ATOM 3560 C C . ALA A 1 490 ? 20.996 10.733 23.570 1.00 77.69 490 ALA A C 1
ATOM 3562 O O . ALA A 1 490 ? 20.164 11.642 23.554 1.00 77.69 490 ALA A O 1
ATOM 3563 N N . GLY A 1 491 ? 21.510 10.272 24.715 1.00 76.31 491 GLY A N 1
ATOM 3564 C CA . GLY A 1 491 ? 21.069 10.721 26.043 1.00 76.31 491 GLY A CA 1
ATOM 3565 C C . GLY A 1 491 ? 19.724 10.142 26.510 1.00 76.31 491 GLY A C 1
ATOM 3566 O O . GLY A 1 491 ? 19.204 10.571 27.540 1.00 76.31 491 GLY A O 1
ATOM 3567 N N . ALA A 1 492 ? 19.151 9.179 25.783 1.00 83.00 492 ALA A N 1
ATOM 3568 C CA . ALA A 1 492 ? 18.099 8.308 26.297 1.00 83.00 492 ALA A CA 1
ATOM 3569 C C . ALA A 1 492 ? 18.699 7.219 27.207 1.00 83.00 492 ALA A C 1
ATOM 3571 O O . ALA A 1 492 ? 19.892 6.926 27.136 1.00 83.00 492 ALA A O 1
ATOM 3572 N N . ARG A 1 493 ? 17.868 6.571 28.031 1.00 88.62 493 ARG A N 1
ATOM 3573 C CA . ARG A 1 493 ? 18.232 5.284 28.632 1.00 88.62 493 ARG A CA 1
ATOM 3574 C C . ARG A 1 493 ? 18.028 4.207 27.571 1.00 88.62 493 ARG A C 1
ATOM 3576 O O . ARG A 1 493 ? 16.909 4.054 27.083 1.00 88.62 493 ARG A O 1
ATOM 3583 N N . LEU A 1 494 ? 19.086 3.491 27.214 1.00 89.81 494 LEU A N 1
ATOM 3584 C CA . LEU A 1 494 ? 19.030 2.417 26.225 1.00 89.81 494 LEU A CA 1
ATOM 3585 C C . LEU A 1 494 ? 18.486 1.115 26.837 1.00 89.81 494 LEU A C 1
ATOM 3587 O O . LEU A 1 494 ? 18.377 0.970 28.061 1.00 89.81 494 LEU A O 1
ATOM 3591 N N . HIS A 1 495 ? 18.100 0.179 25.972 1.00 90.12 495 HIS A N 1
ATOM 3592 C CA . HIS A 1 495 ? 17.873 -1.221 26.339 1.00 90.12 495 HIS A CA 1
ATOM 3593 C C . HIS A 1 495 ? 19.196 -1.994 26.160 1.00 90.12 495 HIS A C 1
ATOM 3595 O O . HIS A 1 495 ? 19.818 -1.801 25.116 1.00 90.12 495 HIS A O 1
ATOM 3601 N N . PRO A 1 496 ? 19.661 -2.836 27.111 1.00 88.50 496 PRO A N 1
ATOM 3602 C CA . PRO A 1 496 ? 21.041 -3.340 27.081 1.00 88.50 496 PRO A CA 1
ATOM 3603 C C . PRO A 1 496 ? 21.460 -4.055 25.782 1.00 88.50 496 PRO A C 1
ATOM 3605 O O . PRO A 1 496 ? 22.460 -3.626 25.219 1.00 88.50 496 PRO A O 1
ATOM 3608 N N . PRO A 1 497 ? 20.666 -4.965 25.175 1.00 88.19 497 PRO A N 1
ATOM 3609 C CA . PRO A 1 497 ? 21.015 -5.570 23.882 1.00 88.19 497 PRO A CA 1
ATOM 3610 C C . PRO A 1 497 ? 21.175 -4.570 22.721 1.00 88.19 497 PRO A C 1
ATOM 3612 O O . PRO A 1 497 ? 21.836 -4.865 21.730 1.00 88.19 497 PRO A O 1
ATOM 3615 N N . PHE A 1 498 ? 20.574 -3.377 22.812 1.00 87.12 498 PHE A N 1
ATOM 3616 C CA . PHE A 1 498 ? 20.772 -2.296 21.840 1.00 87.12 498 PHE A CA 1
ATOM 3617 C C . PHE A 1 498 ? 22.018 -1.445 22.151 1.00 87.12 498 PHE A C 1
ATOM 3619 O O . PHE A 1 498 ? 22.664 -0.950 21.229 1.00 87.12 498 PHE A O 1
ATOM 3626 N N . GLU A 1 499 ? 22.368 -1.287 23.429 1.00 85.81 499 GLU A N 1
ATOM 3627 C CA . GLU A 1 499 ? 23.598 -0.623 23.890 1.00 85.81 499 GLU A CA 1
ATOM 3628 C C . GLU A 1 499 ? 24.848 -1.479 23.612 1.00 85.81 499 GLU A C 1
ATOM 3630 O O . GLU A 1 499 ? 25.871 -0.956 23.178 1.00 85.81 499 GLU A O 1
ATOM 3635 N N . GLU A 1 500 ? 24.723 -2.797 23.777 1.00 86.19 500 GLU A N 1
ATOM 3636 C CA . GLU A 1 500 ? 25.734 -3.826 23.494 1.00 86.19 500 GLU A CA 1
ATOM 3637 C C . GLU A 1 500 ? 25.910 -4.078 21.983 1.00 86.19 500 GLU A C 1
ATOM 3639 O O . GLU A 1 500 ? 26.988 -4.470 21.539 1.00 86.19 500 GLU A O 1
ATOM 3644 N N . GLY A 1 501 ? 24.889 -3.771 21.171 1.00 83.75 501 GLY A N 1
ATOM 3645 C CA . GLY A 1 501 ? 24.945 -3.844 19.706 1.00 83.75 501 GLY A CA 1
ATOM 3646 C C . GLY A 1 501 ? 24.416 -5.144 19.085 1.00 83.75 501 GLY A C 1
ATOM 3647 O O . GLY A 1 501 ? 24.529 -5.331 17.870 1.00 83.75 501 GLY A O 1
ATOM 3648 N N . ASP A 1 502 ? 23.779 -6.007 19.874 1.00 87.94 502 ASP A N 1
ATOM 3649 C CA . ASP A 1 502 ? 23.265 -7.326 19.483 1.00 87.94 502 ASP A CA 1
ATOM 3650 C C . ASP A 1 502 ? 21.933 -7.250 18.708 1.00 87.94 502 ASP A C 1
ATOM 3652 O O . ASP A 1 502 ? 20.944 -7.929 18.998 1.00 87.94 502 ASP A O 1
ATOM 3656 N N . CYS A 1 503 ? 21.899 -6.427 17.655 1.00 86.69 503 CYS A N 1
ATOM 3657 C CA . CYS A 1 503 ? 20.715 -6.207 16.819 1.00 86.69 503 CYS A CA 1
ATOM 3658 C C . CYS A 1 503 ? 20.137 -7.520 16.255 1.00 86.69 503 CYS A C 1
ATOM 3660 O O . CYS A 1 503 ? 18.917 -7.683 16.177 1.00 86.69 503 CYS A O 1
ATOM 3662 N N . ALA A 1 504 ? 21.014 -8.464 15.896 1.00 87.62 504 ALA A N 1
ATOM 3663 C CA . ALA A 1 504 ? 20.662 -9.753 15.303 1.00 87.62 504 ALA A CA 1
ATOM 3664 C C . ALA A 1 504 ? 19.964 -10.725 16.275 1.00 87.62 504 ALA A C 1
ATOM 3666 O O . ALA A 1 504 ? 19.388 -11.716 15.826 1.00 87.62 504 ALA A O 1
ATOM 3667 N N . THR A 1 505 ? 19.967 -10.455 17.585 1.00 88.44 505 THR A N 1
ATOM 3668 C CA . THR A 1 505 ? 19.219 -11.246 18.579 1.00 88.44 505 THR A CA 1
ATOM 3669 C C . THR A 1 505 ? 17.710 -11.049 18.421 1.00 88.44 505 THR A C 1
ATOM 3671 O O . THR A 1 505 ? 16.944 -12.003 18.538 1.00 88.44 505 THR A O 1
ATOM 3674 N N . CYS A 1 506 ? 17.274 -9.833 18.071 1.00 88.88 506 CYS A N 1
ATOM 3675 C CA . CYS A 1 506 ? 15.855 -9.493 17.913 1.00 88.88 506 CYS A CA 1
ATOM 3676 C C . CYS A 1 506 ? 15.410 -9.352 16.449 1.00 88.88 506 CYS A C 1
ATOM 3678 O O . CYS A 1 506 ? 14.256 -9.655 16.138 1.00 88.88 506 CYS A O 1
ATOM 3680 N N . HIS A 1 507 ? 16.303 -8.913 15.558 1.00 90.44 507 HIS A N 1
ATOM 3681 C CA . HIS A 1 507 ? 16.006 -8.622 14.153 1.00 90.44 507 HIS A CA 1
ATOM 3682 C C . HIS A 1 507 ? 16.683 -9.612 13.188 1.00 90.44 507 HIS A C 1
ATOM 3684 O O . HIS A 1 507 ? 17.704 -10.224 13.503 1.00 90.44 507 HIS A O 1
ATOM 3690 N N . LEU A 1 508 ? 16.115 -9.742 11.990 1.00 89.50 508 LEU A N 1
ATOM 3691 C CA . LEU A 1 508 ? 16.693 -10.419 10.829 1.00 89.50 508 LEU A CA 1
ATOM 3692 C C . LEU A 1 508 ? 17.281 -9.365 9.878 1.00 89.50 508 LEU A C 1
ATOM 3694 O O . LEU A 1 508 ? 16.607 -8.394 9.546 1.00 89.50 508 LEU A O 1
ATOM 3698 N N . SER A 1 509 ? 18.526 -9.547 9.436 1.00 85.38 509 SER A N 1
ATOM 3699 C CA . SER A 1 509 ? 19.255 -8.547 8.631 1.00 85.38 509 SER A CA 1
ATOM 3700 C C . SER A 1 509 ? 18.810 -8.463 7.164 1.00 85.38 509 SER A C 1
ATOM 3702 O O . SER A 1 509 ? 19.113 -7.483 6.487 1.00 85.38 509 SER A O 1
ATOM 3704 N N . HIS A 1 510 ? 18.140 -9.507 6.669 1.00 87.94 510 HIS A N 1
ATOM 3705 C CA . HIS A 1 510 ? 17.801 -9.712 5.258 1.00 87.94 510 HIS A CA 1
ATOM 3706 C C . HIS A 1 510 ? 16.296 -9.600 5.021 1.00 87.94 510 HIS A C 1
ATOM 3708 O O . HIS A 1 510 ? 15.820 -8.631 4.439 1.00 87.94 510 HIS A O 1
ATOM 3714 N N . ALA A 1 511 ? 15.529 -10.573 5.508 1.00 87.19 511 ALA A N 1
ATOM 3715 C CA . ALA A 1 511 ? 14.085 -10.618 5.341 1.00 87.19 511 ALA A CA 1
ATOM 3716 C C . ALA A 1 511 ? 13.421 -11.422 6.466 1.00 87.19 511 ALA A C 1
ATOM 3718 O O . ALA A 1 511 ? 14.083 -12.108 7.243 1.00 87.19 511 ALA A O 1
ATOM 3719 N N . GLY A 1 512 ? 12.098 -11.331 6.569 1.00 87.62 512 GLY A N 1
ATOM 3720 C CA . GLY A 1 512 ? 11.315 -11.981 7.609 1.00 87.62 512 GLY A CA 1
ATOM 3721 C C . GLY A 1 512 ? 9.818 -11.993 7.311 1.00 87.62 512 GLY A C 1
ATOM 3722 O O . GLY A 1 512 ? 9.328 -11.404 6.351 1.00 87.62 512 GLY A O 1
ATOM 3723 N N . ARG A 1 513 ? 9.056 -12.675 8.172 1.00 83.19 513 ARG A N 1
ATOM 3724 C CA . ARG A 1 513 ? 7.586 -12.764 8.068 1.00 83.19 513 ARG A CA 1
ATOM 3725 C C . ARG A 1 513 ? 6.844 -11.722 8.915 1.00 83.19 513 ARG A C 1
ATOM 3727 O O . ARG A 1 513 ? 5.625 -11.789 9.018 1.00 83.19 513 ARG A O 1
ATOM 3734 N N . ARG A 1 514 ? 7.565 -10.800 9.564 1.00 81.38 514 ARG A N 1
ATOM 3735 C CA . ARG A 1 514 ? 7.038 -9.899 10.603 1.00 81.38 514 ARG A CA 1
ATOM 3736 C C . ARG A 1 514 ? 7.490 -8.449 10.392 1.00 81.38 514 ARG A C 1
ATOM 3738 O O . ARG A 1 514 ? 8.622 -8.240 9.946 1.00 81.38 514 ARG A O 1
ATOM 3745 N N . PRO A 1 515 ? 6.657 -7.448 10.744 1.00 77.56 515 PRO A N 1
ATOM 3746 C CA . PRO A 1 515 ? 7.050 -6.040 10.740 1.00 77.56 515 PRO A CA 1
ATOM 3747 C C . PRO A 1 515 ? 8.337 -5.789 11.534 1.00 77.56 515 PRO A C 1
ATOM 3749 O O . PRO A 1 515 ? 8.629 -6.495 12.500 1.00 77.56 515 PRO A O 1
ATOM 3752 N N . ALA A 1 516 ? 9.112 -4.786 11.111 1.00 82.00 516 ALA A N 1
ATOM 3753 C CA . ALA A 1 516 ? 10.437 -4.470 11.661 1.00 82.00 516 ALA A CA 1
ATOM 3754 C C . ALA A 1 516 ? 11.423 -5.664 11.699 1.00 82.00 516 ALA A C 1
ATOM 3756 O O . ALA A 1 516 ? 12.374 -5.649 12.481 1.00 82.00 516 ALA A O 1
ATOM 3757 N N . LEU A 1 517 ? 11.210 -6.681 10.850 1.00 89.19 517 LEU A N 1
ATOM 3758 C CA . LEU A 1 517 ? 12.078 -7.855 10.685 1.00 89.19 517 LEU A CA 1
ATOM 3759 C C . LEU A 1 517 ? 12.299 -8.655 11.983 1.00 89.19 517 LEU A C 1
ATOM 3761 O O . LEU A 1 517 ? 13.349 -9.267 12.167 1.00 89.19 517 LEU A O 1
ATOM 3765 N N . LEU A 1 518 ? 11.329 -8.652 12.902 1.00 89.25 518 LEU A N 1
ATOM 3766 C CA . LEU A 1 518 ? 11.451 -9.363 14.179 1.00 89.25 518 LEU A CA 1
ATOM 3767 C C . LEU A 1 518 ? 11.520 -10.888 13.990 1.00 89.25 518 LEU A C 1
ATOM 3769 O O . LEU A 1 518 ? 10.737 -11.468 13.231 1.00 89.25 518 LEU A O 1
ATOM 3773 N N . ARG A 1 519 ? 12.426 -11.545 14.730 1.00 89.62 519 ARG A N 1
ATOM 3774 C CA . ARG A 1 519 ? 12.620 -13.009 14.677 1.00 89.62 519 ARG A CA 1
ATOM 3775 C C . ARG A 1 519 ? 11.379 -13.781 15.138 1.00 89.62 519 ARG A C 1
ATOM 3777 O O . ARG A 1 519 ? 10.982 -14.743 14.481 1.00 89.62 519 ARG A O 1
ATOM 3784 N N . ASP A 1 520 ? 10.737 -13.337 16.220 1.00 88.44 520 ASP A N 1
ATOM 3785 C CA . ASP A 1 520 ? 9.465 -13.886 16.712 1.00 88.44 520 ASP A CA 1
ATOM 3786 C C . ASP A 1 520 ? 8.428 -12.782 17.001 1.00 88.44 520 ASP A C 1
ATOM 3788 O O . ASP A 1 520 ? 8.722 -11.595 16.857 1.00 88.44 520 ASP A O 1
ATOM 3792 N N . ASP A 1 521 ? 7.199 -13.157 17.370 1.00 84.12 521 ASP A N 1
ATOM 3793 C CA . ASP A 1 521 ? 6.166 -12.202 17.791 1.00 84.12 521 ASP A CA 1
ATOM 3794 C C . ASP A 1 521 ? 6.674 -11.401 18.996 1.00 84.12 521 ASP A C 1
ATOM 3796 O O . ASP A 1 521 ? 7.206 -11.995 19.933 1.00 84.12 521 ASP A O 1
ATOM 3800 N N . ALA A 1 522 ? 6.490 -10.076 19.005 1.00 82.44 522 ALA A N 1
ATOM 3801 C CA . ALA A 1 522 ? 7.136 -9.185 19.977 1.00 82.44 522 ALA A CA 1
ATOM 3802 C C . ALA A 1 522 ? 6.977 -9.651 21.439 1.00 82.44 522 ALA A C 1
ATOM 3804 O O . ALA A 1 522 ? 7.961 -9.719 22.169 1.00 82.44 522 ALA A O 1
ATOM 3805 N N . GLY A 1 523 ? 5.773 -10.064 21.850 1.00 83.81 523 GLY A N 1
ATOM 3806 C CA . GLY A 1 523 ? 5.524 -10.592 23.194 1.00 83.81 523 GLY A CA 1
ATOM 3807 C C . GLY A 1 523 ? 6.268 -11.894 23.511 1.00 83.81 523 GLY A C 1
ATOM 3808 O O . GLY A 1 523 ? 6.783 -12.035 24.616 1.00 83.81 523 GLY A O 1
ATOM 3809 N N . LYS A 1 524 ? 6.388 -12.820 22.548 1.00 85.81 524 LYS A N 1
ATOM 3810 C CA . LYS A 1 524 ? 7.163 -14.066 22.708 1.00 85.81 524 LYS A CA 1
ATOM 3811 C C . LYS A 1 524 ? 8.660 -13.777 22.763 1.00 85.81 524 LYS A C 1
ATOM 3813 O O . LYS A 1 524 ? 9.347 -14.299 23.633 1.00 85.81 524 LYS A O 1
ATOM 3818 N N . LEU A 1 525 ? 9.140 -12.919 21.864 1.00 89.25 525 LEU A N 1
ATOM 3819 C CA . LEU A 1 525 ? 10.534 -12.492 21.782 1.00 89.25 525 LEU A CA 1
ATOM 3820 C C . LEU A 1 525 ? 10.967 -11.784 23.075 1.00 89.25 525 LEU A C 1
ATOM 3822 O O . LEU A 1 525 ? 12.003 -12.112 23.642 1.00 89.25 525 LEU A O 1
ATOM 3826 N N . CYS A 1 526 ? 10.138 -10.881 23.610 1.00 87.06 526 CYS A N 1
ATOM 3827 C CA . CYS A 1 526 ? 10.380 -10.264 24.913 1.00 87.06 526 CYS A CA 1
ATOM 3828 C C . CYS A 1 526 ? 10.331 -11.285 26.062 1.00 87.06 526 CYS A C 1
ATOM 3830 O O . CYS A 1 526 ? 11.185 -11.225 26.943 1.00 87.06 526 CYS A O 1
ATOM 3832 N N . ALA A 1 527 ? 9.382 -12.228 26.058 1.00 87.06 527 ALA A N 1
ATOM 3833 C CA . ALA A 1 527 ? 9.230 -13.230 27.120 1.00 87.06 527 ALA A CA 1
ATOM 3834 C C . ALA A 1 527 ? 10.399 -14.233 27.222 1.00 87.06 527 ALA A C 1
ATOM 3836 O O . ALA A 1 527 ? 10.534 -14.895 28.247 1.00 87.06 527 ALA A O 1
ATOM 3837 N N . GLN A 1 528 ? 11.275 -14.318 26.213 1.00 88.62 528 GLN A N 1
ATOM 3838 C CA . GLN A 1 528 ? 12.530 -15.082 26.296 1.00 88.62 528 GLN A CA 1
ATOM 3839 C C . GLN A 1 528 ? 13.532 -14.469 27.295 1.00 88.62 528 GLN A C 1
ATOM 3841 O O . GLN A 1 528 ? 14.413 -15.176 27.781 1.00 88.62 528 GLN A O 1
ATOM 3846 N N . CYS A 1 529 ? 13.398 -13.175 27.624 1.00 88.81 529 CYS A N 1
ATOM 3847 C CA . CYS A 1 529 ? 14.297 -12.458 28.541 1.00 88.81 529 CYS A CA 1
ATOM 3848 C C . CYS A 1 529 ? 13.582 -11.710 29.684 1.00 88.81 529 CYS A C 1
ATOM 3850 O O . CYS A 1 529 ? 14.209 -11.418 30.700 1.00 88.81 529 CYS A O 1
ATOM 3852 N N . HIS A 1 530 ? 12.294 -11.378 29.538 1.00 86.19 530 HIS A N 1
ATOM 3853 C CA . HIS A 1 530 ? 11.509 -10.613 30.514 1.00 86.19 530 HIS A CA 1
ATOM 3854 C C . HIS A 1 530 ? 10.367 -11.458 31.078 1.00 86.19 530 HIS A C 1
ATOM 3856 O O . HIS A 1 530 ? 9.346 -11.649 30.415 1.00 86.19 530 HIS A O 1
ATOM 3862 N N . ASP A 1 531 ? 10.505 -11.922 32.321 1.00 81.88 531 ASP A N 1
ATOM 3863 C CA . ASP A 1 531 ? 9.436 -12.675 32.975 1.00 81.88 531 ASP A CA 1
ATOM 3864 C C . ASP A 1 531 ? 8.290 -11.761 33.452 1.00 81.88 531 ASP A C 1
ATOM 3866 O O . ASP A 1 531 ? 8.374 -11.053 34.461 1.00 81.88 531 ASP A O 1
ATOM 3870 N N . VAL A 1 532 ? 7.189 -11.802 32.702 1.00 77.00 532 VAL A N 1
ATOM 3871 C CA . VAL A 1 532 ? 5.914 -11.149 33.033 1.00 77.00 532 VAL A CA 1
ATOM 3872 C C . VAL A 1 532 ? 4.872 -12.129 33.586 1.00 77.00 532 VAL A C 1
ATOM 3874 O O . VAL A 1 532 ? 3.805 -11.696 34.025 1.00 77.00 532 VAL A O 1
ATOM 3877 N N . ALA A 1 533 ? 5.142 -13.440 33.607 1.00 75.50 533 ALA A N 1
ATOM 3878 C CA . ALA A 1 533 ? 4.144 -14.439 33.987 1.00 75.50 533 ALA A CA 1
ATOM 3879 C C . ALA A 1 533 ? 3.673 -14.311 35.456 1.00 75.50 533 ALA A C 1
ATOM 3881 O O . ALA A 1 533 ? 2.456 -14.338 35.671 1.00 75.50 533 ALA A O 1
ATOM 3882 N N . PRO A 1 534 ? 4.540 -14.052 36.462 1.00 73.38 534 PRO A N 1
ATOM 3883 C CA . PRO A 1 534 ? 4.119 -13.781 37.841 1.00 73.38 534 PRO A CA 1
ATOM 3884 C C . PRO A 1 534 ? 3.223 -12.546 38.000 1.00 73.38 534 PRO A C 1
ATOM 3886 O O . PRO A 1 534 ? 2.471 -12.459 38.964 1.00 73.38 5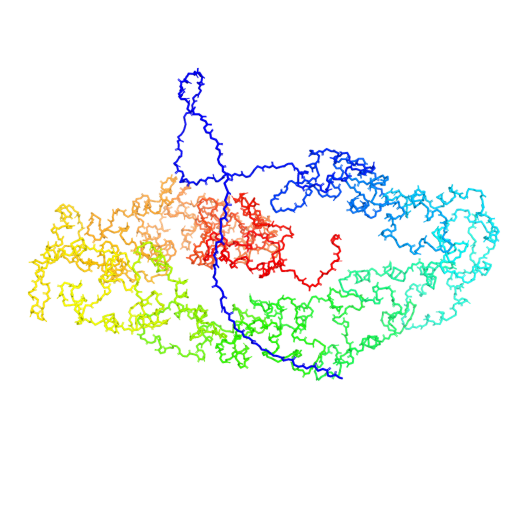34 PRO A O 1
ATOM 3889 N N . GLN A 1 535 ? 3.293 -11.588 37.071 1.00 68.00 535 GLN A N 1
ATOM 3890 C CA . GLN A 1 535 ? 2.501 -10.351 37.107 1.00 68.00 535 GLN A CA 1
ATOM 3891 C C . GLN A 1 535 ? 1.088 -10.562 36.536 1.00 68.00 535 GLN A C 1
ATOM 3893 O O . GLN A 1 535 ? 0.157 -9.829 36.869 1.00 68.00 535 GLN A O 1
ATOM 3898 N N . LEU A 1 536 ? 0.930 -11.577 35.682 1.00 74.31 536 LEU A N 1
ATOM 3899 C CA . LEU A 1 536 ? -0.341 -12.011 35.101 1.00 74.31 536 LEU A CA 1
ATOM 3900 C C . LEU A 1 536 ? -1.025 -13.088 35.962 1.00 74.31 536 LEU A C 1
ATOM 3902 O O . LEU A 1 536 ? -2.255 -13.151 36.017 1.00 74.31 536 LEU A O 1
ATOM 3906 N N . ALA A 1 537 ? -0.245 -13.914 36.665 1.00 70.81 537 ALA A N 1
ATOM 3907 C CA . ALA A 1 537 ? -0.735 -14.957 37.559 1.00 70.81 537 ALA A CA 1
ATOM 3908 C C . ALA A 1 537 ? -1.581 -14.373 38.710 1.00 70.81 537 ALA A C 1
ATOM 3910 O O . ALA A 1 537 ? -1.077 -13.715 39.616 1.00 70.81 537 ALA A O 1
ATOM 3911 N N . GLY A 1 538 ? -2.893 -14.626 38.682 1.00 67.25 538 GLY A N 1
ATOM 3912 C CA . GLY A 1 538 ? -3.838 -14.136 39.696 1.00 67.25 538 GLY A CA 1
ATOM 3913 C C . GLY A 1 538 ? -4.333 -12.696 39.495 1.00 67.25 538 GLY A C 1
ATOM 3914 O O . GLY A 1 538 ? -5.108 -12.204 40.318 1.00 67.25 538 GLY A O 1
ATOM 3915 N N . ALA A 1 539 ? -3.949 -12.019 38.408 1.00 77.38 539 ALA A N 1
ATOM 3916 C CA . ALA A 1 539 ? -4.477 -10.699 38.076 1.00 77.38 539 ALA A CA 1
ATOM 3917 C C . ALA A 1 539 ? -5.967 -10.770 37.683 1.00 77.38 539 ALA A C 1
ATOM 3919 O O . ALA A 1 539 ? -6.362 -11.567 36.834 1.00 77.38 539 ALA A O 1
ATOM 3920 N N . ARG A 1 540 ? -6.803 -9.898 38.267 1.00 79.69 540 ARG A N 1
ATOM 3921 C CA . ARG A 1 540 ? -8.226 -9.751 37.891 1.00 79.69 540 ARG A CA 1
ATOM 3922 C C . ARG A 1 540 ? -8.432 -8.761 36.749 1.00 79.69 540 ARG A C 1
ATOM 3924 O O . ARG A 1 540 ? -9.412 -8.862 36.022 1.00 79.69 540 ARG A O 1
ATOM 3931 N N . SER A 1 541 ? -7.524 -7.800 36.594 1.00 84.06 541 SER A N 1
ATOM 3932 C CA . SER A 1 541 ? -7.471 -6.886 35.452 1.00 84.06 541 SER A CA 1
ATOM 3933 C C . SER A 1 541 ? -6.101 -6.972 34.793 1.00 84.06 541 SER A C 1
ATOM 3935 O O . SER A 1 541 ? -5.080 -6.922 35.473 1.00 84.06 541 SER A O 1
ATOM 3937 N N . VAL A 1 542 ? -6.087 -7.061 33.464 1.00 86.62 542 VAL A N 1
ATOM 3938 C CA . VAL A 1 542 ? -4.880 -7.004 32.625 1.00 86.62 542 VAL A CA 1
ATOM 3939 C C . VAL A 1 542 ? -5.161 -6.045 31.472 1.00 86.62 542 VAL A C 1
ATOM 3941 O O . VAL A 1 542 ? -6.221 -6.135 30.840 1.00 86.62 542 VAL A O 1
ATOM 3944 N N . HIS A 1 543 ? -4.230 -5.126 31.226 1.00 86.88 543 HIS A N 1
ATOM 3945 C CA . HIS A 1 543 ? -4.305 -4.121 30.173 1.00 86.88 543 HIS A CA 1
ATOM 3946 C C . HIS A 1 543 ? -4.273 -4.790 28.788 1.00 86.88 543 HIS A C 1
ATOM 3948 O O . HIS A 1 543 ? -3.544 -5.762 28.580 1.00 86.88 543 HIS A O 1
ATOM 3954 N N . ALA A 1 544 ? -5.088 -4.318 27.840 1.00 82.56 544 ALA A N 1
ATOM 3955 C CA . ALA A 1 544 ? -5.347 -5.066 26.605 1.00 82.56 544 ALA A CA 1
ATOM 3956 C C . ALA A 1 544 ? -4.093 -5.324 25.733 1.00 82.56 544 ALA A C 1
ATOM 3958 O O . ALA A 1 544 ? -3.912 -6.483 25.356 1.00 82.56 544 ALA A O 1
ATOM 3959 N N . PRO A 1 545 ? -3.183 -4.351 25.499 1.00 82.94 545 PRO A N 1
ATOM 3960 C CA . PRO A 1 545 ? -1.910 -4.601 24.810 1.00 82.94 545 PRO A CA 1
ATOM 3961 C C . PRO A 1 545 ? -1.054 -5.686 25.478 1.00 82.94 545 PRO A C 1
ATOM 3963 O O . PRO A 1 545 ? -0.513 -6.549 24.796 1.00 82.94 545 PRO A O 1
ATOM 3966 N N . VAL A 1 546 ? -1.011 -5.727 26.816 1.00 84.00 546 VAL A N 1
ATOM 3967 C CA . VAL A 1 546 ? -0.249 -6.745 27.564 1.00 84.00 546 VAL A CA 1
ATOM 3968 C C . VAL A 1 546 ? -0.851 -8.138 27.372 1.00 84.00 546 VAL A C 1
ATOM 3970 O O . VAL A 1 546 ? -0.114 -9.095 27.159 1.00 84.00 546 VAL A O 1
ATOM 3973 N N . ARG A 1 547 ? -2.188 -8.263 27.360 1.00 80.44 547 ARG A N 1
ATOM 3974 C CA . ARG A 1 547 ? -2.862 -9.537 27.034 1.00 80.44 547 ARG A CA 1
ATOM 3975 C C . ARG A 1 547 ? -2.611 -9.975 25.583 1.00 80.44 547 ARG A C 1
ATOM 3977 O O . ARG A 1 547 ? -2.590 -11.171 25.318 1.00 80.44 547 ARG A O 1
ATOM 3984 N N . ALA A 1 548 ? -2.421 -9.029 24.664 1.00 75.12 548 ALA A N 1
ATOM 3985 C CA . ALA A 1 548 ? -2.084 -9.296 23.265 1.00 75.12 548 ALA A CA 1
ATOM 3986 C C . ALA A 1 548 ? -0.585 -9.582 23.026 1.00 75.12 548 ALA A C 1
ATOM 3988 O O . ALA A 1 548 ? -0.212 -9.968 21.922 1.00 75.12 548 ALA A O 1
ATOM 3989 N N . GLY A 1 549 ? 0.280 -9.388 24.030 1.00 77.62 549 GLY A N 1
ATOM 3990 C CA . GLY A 1 549 ? 1.735 -9.459 23.865 1.00 77.62 549 GLY A CA 1
ATOM 3991 C C . GLY A 1 549 ? 2.338 -8.265 23.112 1.00 77.62 549 GLY A C 1
ATOM 3992 O O . GLY A 1 549 ? 3.497 -8.327 22.704 1.00 77.62 549 GLY A O 1
ATOM 3993 N N . ASP A 1 550 ? 1.590 -7.176 22.926 1.00 83.75 550 ASP A N 1
ATOM 3994 C CA . ASP A 1 550 ? 2.092 -5.950 22.307 1.00 83.75 550 ASP A CA 1
ATOM 3995 C C . ASP A 1 550 ? 2.764 -5.053 23.355 1.00 83.75 550 ASP A C 1
ATOM 3997 O O . ASP A 1 550 ? 2.198 -4.090 23.881 1.00 83.75 550 ASP A O 1
ATOM 4001 N N . CYS A 1 551 ? 4.009 -5.404 23.676 1.00 83.56 551 CYS A N 1
ATOM 4002 C CA . CYS A 1 551 ? 4.888 -4.583 24.504 1.00 83.56 551 CYS A CA 1
ATOM 4003 C C . CYS A 1 551 ? 5.276 -3.269 23.797 1.00 83.56 551 CYS A C 1
ATOM 4005 O O . CYS A 1 551 ? 5.498 -2.254 24.463 1.00 83.56 551 CYS A O 1
ATOM 4007 N N . GLY A 1 552 ? 5.358 -3.290 22.460 1.00 82.38 552 GLY A N 1
ATOM 4008 C CA . GLY A 1 552 ? 5.865 -2.198 21.626 1.00 82.38 552 GLY A CA 1
ATOM 4009 C C . GLY A 1 552 ? 4.937 -0.986 21.572 1.00 82.38 552 GLY A C 1
ATOM 4010 O O . GLY A 1 552 ? 5.421 0.142 21.508 1.00 82.38 552 GLY A O 1
ATOM 4011 N N . ALA A 1 553 ? 3.624 -1.196 21.703 1.00 82.56 553 ALA A N 1
ATOM 4012 C CA . ALA A 1 553 ? 2.644 -0.120 21.838 1.00 82.56 553 ALA A CA 1
ATOM 4013 C C . ALA A 1 553 ? 2.977 0.866 22.972 1.00 82.56 553 ALA A C 1
ATOM 4015 O O . ALA A 1 553 ? 2.686 2.054 22.848 1.00 82.56 553 ALA A O 1
ATOM 4016 N N . CYS A 1 554 ? 3.582 0.395 24.074 1.00 82.31 554 CYS A N 1
ATOM 4017 C CA . CYS A 1 554 ? 3.882 1.218 25.253 1.00 82.31 554 CYS A CA 1
ATOM 4018 C C . CYS A 1 554 ? 5.378 1.419 25.532 1.00 82.31 554 CYS A C 1
ATOM 4020 O O . CYS A 1 554 ? 5.743 2.462 26.082 1.00 82.31 554 CYS A O 1
ATOM 4022 N N . HIS A 1 555 ? 6.239 0.459 25.184 1.00 87.44 555 HIS A N 1
ATOM 4023 C CA . HIS A 1 555 ? 7.668 0.477 25.506 1.00 87.44 555 HIS A CA 1
ATOM 4024 C C . HIS A 1 555 ? 8.533 0.566 24.242 1.00 87.44 555 HIS A C 1
ATOM 4026 O O . HIS A 1 555 ? 8.434 -0.258 23.335 1.00 87.44 555 HIS A O 1
ATOM 4032 N N . ALA A 1 556 ? 9.438 1.543 24.208 1.00 88.69 556 ALA A N 1
ATOM 4033 C CA . ALA A 1 556 ? 10.416 1.708 23.141 1.00 88.69 556 ALA A CA 1
ATOM 4034 C C . ALA A 1 556 ? 11.580 0.723 23.345 1.00 88.69 556 ALA A C 1
ATOM 4036 O O . ALA A 1 556 ? 12.493 0.974 24.132 1.00 88.69 556 ALA A O 1
ATOM 4037 N N . ALA A 1 557 ? 11.534 -0.405 22.630 1.00 86.31 557 ALA A N 1
ATOM 4038 C CA . ALA A 1 557 ? 12.420 -1.554 22.835 1.00 86.31 557 ALA A CA 1
ATOM 4039 C C . ALA A 1 557 ? 13.925 -1.280 22.633 1.00 86.31 557 ALA A C 1
ATOM 4041 O O . ALA A 1 557 ? 14.736 -2.045 23.134 1.00 86.31 557 ALA A O 1
ATOM 4042 N N . HIS A 1 558 ? 14.321 -0.203 21.944 1.00 89.06 558 HIS A N 1
ATOM 4043 C CA . HIS A 1 558 ? 15.734 0.191 21.799 1.00 89.06 558 HIS A CA 1
ATOM 4044 C C . HIS A 1 558 ? 16.206 1.177 22.883 1.00 89.06 558 HIS A C 1
ATOM 4046 O O . HIS A 1 558 ? 17.389 1.220 23.218 1.00 89.06 558 HIS A O 1
ATOM 4052 N N . GLY A 1 559 ? 15.294 1.967 23.456 1.00 88.50 559 GLY A N 1
ATOM 4053 C CA . GLY A 1 559 ? 15.610 2.981 24.462 1.00 88.50 559 GLY A CA 1
ATOM 4054 C C . GLY A 1 559 ? 14.599 4.129 24.528 1.00 88.50 559 GLY A C 1
ATOM 4055 O O . GLY A 1 559 ? 13.864 4.395 23.580 1.00 88.50 559 GLY A O 1
ATOM 4056 N N . SER A 1 560 ? 14.573 4.851 25.652 1.00 86.94 560 SER A N 1
ATOM 4057 C CA . SER A 1 560 ? 13.764 6.065 25.828 1.00 86.94 560 SER A CA 1
ATOM 4058 C C . SER A 1 560 ? 14.312 6.978 26.927 1.00 86.94 560 SER A C 1
ATOM 4060 O O . SER A 1 560 ? 14.980 6.548 27.865 1.00 86.94 560 SER A O 1
ATOM 4062 N N . ARG A 1 561 ? 13.992 8.273 26.836 1.00 87.00 561 ARG A N 1
ATOM 4063 C CA . ARG A 1 561 ? 14.221 9.260 27.910 1.00 87.00 561 ARG A CA 1
ATOM 4064 C C . ARG A 1 561 ? 13.187 9.182 29.042 1.00 87.00 561 ARG A C 1
ATOM 4066 O O . ARG A 1 561 ? 13.354 9.855 30.054 1.00 87.00 561 ARG A O 1
ATOM 4073 N N . TYR A 1 562 ? 12.111 8.412 28.871 1.00 85.81 562 TYR A N 1
ATOM 4074 C CA . TYR A 1 562 ? 11.055 8.265 29.873 1.00 85.81 562 TYR A CA 1
ATOM 4075 C C . TYR A 1 562 ? 11.304 7.027 30.761 1.00 85.81 562 TYR A C 1
ATOM 4077 O O . TYR A 1 562 ? 11.765 5.997 30.257 1.00 85.81 562 TYR A O 1
ATOM 4085 N N . PRO A 1 563 ? 11.016 7.090 32.080 1.00 82.12 563 PRO A N 1
ATOM 4086 C CA . PRO A 1 563 ? 11.176 5.950 32.985 1.00 82.12 563 PRO A CA 1
ATOM 4087 C C . PRO A 1 563 ? 10.440 4.695 32.494 1.00 82.12 563 PRO A C 1
ATOM 4089 O O . PRO A 1 563 ? 9.385 4.791 31.872 1.00 82.12 563 PRO A O 1
ATOM 4092 N N . GLY A 1 564 ? 11.003 3.513 32.764 1.00 84.56 564 GLY A N 1
ATOM 4093 C CA . GLY A 1 564 ? 10.436 2.238 32.299 1.00 84.56 564 GLY A CA 1
ATOM 4094 C C . GLY A 1 564 ? 10.504 2.020 30.780 1.00 84.56 564 GLY A C 1
ATOM 4095 O O . GLY A 1 564 ? 9.765 1.190 30.261 1.00 84.56 564 GLY A O 1
ATOM 4096 N N . LEU A 1 565 ? 11.356 2.769 30.069 1.00 89.38 565 LEU A N 1
ATOM 4097 C CA . LEU A 1 565 ? 11.472 2.769 28.603 1.00 89.38 565 LEU A CA 1
ATOM 4098 C C . LEU A 1 565 ? 10.160 3.114 27.868 1.00 89.38 565 LEU A C 1
ATOM 4100 O O . LEU A 1 565 ? 9.953 2.690 26.735 1.00 89.38 565 LEU A O 1
ATOM 4104 N N . LEU A 1 566 ? 9.261 3.883 28.491 1.00 86.88 566 LEU A N 1
ATOM 4105 C CA . LEU A 1 566 ? 7.975 4.242 27.883 1.00 86.88 566 LEU A CA 1
ATOM 4106 C C . LEU A 1 566 ? 8.147 5.073 26.600 1.00 86.88 566 LEU A C 1
ATOM 4108 O O . LEU A 1 566 ? 9.038 5.921 26.512 1.00 86.88 566 LEU A O 1
ATOM 4112 N N . ALA A 1 567 ? 7.260 4.878 25.624 1.00 83.44 567 ALA A N 1
ATOM 4113 C CA . ALA A 1 567 ? 7.275 5.595 24.345 1.00 83.44 567 ALA A CA 1
ATOM 4114 C C . ALA A 1 567 ? 6.980 7.108 24.477 1.00 83.44 567 ALA A C 1
ATOM 4116 O O . ALA A 1 567 ? 7.383 7.901 23.626 1.00 83.44 567 ALA A O 1
ATOM 4117 N N . GLY A 1 568 ? 6.317 7.536 25.558 1.00 84.62 568 GLY A N 1
ATOM 4118 C CA . GLY A 1 568 ? 5.987 8.940 25.808 1.00 84.62 568 GLY A CA 1
ATOM 4119 C C . GLY A 1 568 ? 5.779 9.281 27.291 1.00 84.62 568 GLY A C 1
ATOM 4120 O O . GLY A 1 568 ? 5.807 8.393 28.146 1.00 84.62 568 GLY A O 1
ATOM 4121 N N . PRO A 1 569 ? 5.542 10.565 27.624 1.00 84.38 569 PRO A N 1
ATOM 4122 C CA . PRO A 1 569 ? 5.197 10.980 28.981 1.00 84.38 569 PRO A CA 1
ATOM 4123 C C . PRO A 1 569 ? 3.841 10.392 29.393 1.00 84.38 569 PRO A C 1
ATOM 4125 O O . PRO A 1 569 ? 2.858 10.584 28.678 1.00 84.38 569 PRO A O 1
ATOM 4128 N N . VAL A 1 570 ? 3.780 9.740 30.561 1.00 85.38 570 VAL A N 1
ATOM 4129 C CA . VAL A 1 570 ? 2.626 8.960 31.070 1.00 85.38 570 VAL A CA 1
ATOM 4130 C C . VAL A 1 570 ? 1.271 9.613 30.776 1.00 85.38 570 VAL A C 1
ATOM 4132 O O . VAL A 1 570 ? 0.448 9.021 30.087 1.00 85.38 570 VAL A O 1
ATOM 4135 N N . ARG A 1 571 ? 1.049 10.854 31.237 1.00 84.69 571 ARG A N 1
ATOM 4136 C CA . ARG A 1 571 ? -0.239 11.555 31.087 1.00 84.69 571 ARG A CA 1
ATOM 4137 C C . ARG A 1 571 ? -0.666 11.712 29.628 1.00 84.69 571 ARG A C 1
ATOM 4139 O O . ARG A 1 571 ? -1.806 11.423 29.292 1.00 84.69 571 ARG A O 1
ATOM 4146 N N . SER A 1 572 ? 0.229 12.204 28.773 1.00 82.19 572 SER A N 1
ATOM 4147 C CA . SER A 1 572 ? -0.074 12.430 27.356 1.00 82.19 572 SER A CA 1
ATOM 4148 C C . SER A 1 572 ? -0.158 11.128 26.570 1.00 82.19 572 SER A C 1
ATOM 4150 O O . SER A 1 572 ? -0.931 11.056 25.629 1.00 82.19 572 SER A O 1
ATOM 4152 N N . PHE A 1 573 ? 0.621 10.117 26.960 1.00 85.00 573 PHE A N 1
ATOM 4153 C CA . PHE A 1 573 ? 0.676 8.823 26.294 1.00 85.00 573 PHE A CA 1
ATOM 4154 C C . PHE A 1 573 ? -0.573 7.978 26.588 1.00 85.00 573 PHE A C 1
ATOM 4156 O O . PHE A 1 573 ? -1.260 7.563 25.666 1.00 85.00 573 PHE A O 1
ATOM 4163 N N . CYS A 1 574 ? -0.954 7.792 27.856 1.00 84.94 574 CYS A N 1
ATOM 4164 C CA . CYS A 1 574 ? -2.158 7.022 28.193 1.00 84.94 574 CYS A CA 1
ATOM 4165 C C . CYS A 1 574 ? -3.442 7.656 27.617 1.00 84.94 574 CYS A C 1
ATOM 4167 O O . CYS A 1 574 ? -4.388 6.948 27.279 1.00 84.94 574 CYS A O 1
ATOM 4169 N N . LEU A 1 575 ? -3.475 8.985 27.458 1.00 85.50 575 LEU A N 1
ATOM 4170 C CA . LEU A 1 575 ? -4.609 9.695 26.862 1.00 85.50 575 LEU A CA 1
ATOM 4171 C C . LEU A 1 575 ? -4.715 9.569 25.328 1.00 85.50 575 LEU A C 1
ATOM 4173 O O . LEU A 1 575 ? -5.723 10.025 24.807 1.00 85.50 575 LEU A O 1
ATOM 4177 N N . THR A 1 576 ? -3.774 8.928 24.613 1.00 79.50 576 THR A N 1
ATOM 4178 C CA . THR A 1 576 ? -3.968 8.562 23.185 1.00 79.50 576 THR A CA 1
ATOM 4179 C C . THR A 1 576 ? -4.705 7.235 22.983 1.00 79.50 576 THR A C 1
ATOM 4181 O O . THR A 1 576 ? -4.851 6.781 21.852 1.00 79.50 576 THR A O 1
ATOM 4184 N N . CYS A 1 577 ? -5.081 6.558 24.073 1.00 80.00 577 CYS A N 1
ATOM 4185 C CA . CYS A 1 577 ? -5.893 5.336 24.047 1.00 80.00 577 CYS A CA 1
ATOM 4186 C C . CYS A 1 577 ? -7.128 5.429 24.963 1.00 80.00 577 CYS A C 1
ATOM 4188 O O . CYS A 1 577 ? -8.023 4.589 24.889 1.00 80.00 577 CYS A O 1
ATOM 4190 N N . HIS A 1 578 ? -7.190 6.440 25.834 1.00 84.81 578 HIS A N 1
ATOM 4191 C CA . HIS A 1 578 ? -8.320 6.722 26.719 1.00 84.81 578 HIS A CA 1
ATOM 4192 C C . HIS A 1 578 ? -9.104 7.949 26.232 1.00 84.81 578 HIS A C 1
ATOM 4194 O O . HIS A 1 578 ? -9.303 8.919 26.966 1.00 84.81 578 HIS A O 1
ATOM 4200 N N . ASP A 1 579 ? -9.556 7.894 24.981 1.00 77.94 579 ASP A N 1
ATOM 4201 C CA . ASP A 1 579 ? -10.146 9.030 24.267 1.00 77.94 579 ASP A CA 1
ATOM 4202 C C . ASP A 1 579 ? -11.443 9.555 24.906 1.00 77.94 579 ASP A C 1
ATOM 4204 O O . ASP A 1 579 ? -11.652 10.766 24.913 1.00 77.94 579 ASP A O 1
ATOM 4208 N N . ASP A 1 580 ? -12.283 8.707 25.525 1.00 80.75 580 ASP A N 1
ATOM 4209 C CA . ASP A 1 580 ? -13.429 9.186 26.329 1.00 80.75 580 ASP A CA 1
ATOM 4210 C C . ASP A 1 580 ? -12.958 10.073 27.487 1.00 80.75 580 ASP A C 1
ATOM 4212 O O . ASP A 1 580 ? -13.488 11.164 27.701 1.00 80.75 580 ASP A O 1
ATOM 4216 N N . LEU A 1 581 ? -11.910 9.652 28.203 1.00 85.62 581 LEU A N 1
ATOM 4217 C CA . LEU A 1 581 ? -11.357 10.445 29.292 1.00 85.62 581 LEU A CA 1
ATOM 4218 C C . LEU A 1 581 ? -10.755 11.748 28.757 1.00 85.62 581 LEU A C 1
ATOM 4220 O O . LEU A 1 581 ? -11.007 12.806 29.331 1.00 85.62 581 LEU A O 1
ATOM 4224 N N . MET A 1 582 ? -10.037 11.712 27.630 1.00 84.00 582 MET A N 1
ATOM 4225 C CA . MET A 1 582 ? -9.531 12.923 26.977 1.00 84.00 582 MET A CA 1
ATOM 4226 C C . MET A 1 582 ? -10.675 13.859 26.547 1.00 84.00 582 MET A C 1
ATOM 4228 O O . MET A 1 582 ? -10.610 15.065 26.795 1.00 84.00 582 MET A O 1
ATOM 4232 N N . ALA A 1 583 ? -11.762 13.328 25.988 1.00 82.75 583 ALA A N 1
ATOM 4233 C CA . ALA A 1 583 ? -12.934 14.103 25.596 1.00 82.75 583 ALA A CA 1
ATOM 4234 C C . ALA A 1 583 ? -13.647 14.710 26.815 1.00 82.75 583 ALA A C 1
ATOM 4236 O O . ALA A 1 583 ? -14.011 15.884 26.791 1.00 82.75 583 ALA A O 1
ATOM 4237 N N . ARG A 1 584 ? -13.804 13.952 27.909 1.00 85.62 584 ARG A N 1
ATOM 4238 C CA . ARG A 1 584 ? -14.406 14.407 29.176 1.00 85.62 584 ARG A CA 1
ATOM 4239 C C . ARG A 1 584 ? -13.574 15.476 29.881 1.00 85.62 584 ARG A C 1
ATOM 4241 O O . ARG A 1 584 ? -14.149 16.459 30.343 1.00 85.62 584 ARG A O 1
ATOM 4248 N N . LEU A 1 585 ? -12.247 15.322 29.907 1.00 84.38 585 LEU A N 1
ATOM 4249 C CA . LEU A 1 585 ? -11.291 16.337 30.375 1.00 84.38 585 LEU A CA 1
ATOM 4250 C C . LEU A 1 585 ? -11.359 17.634 29.552 1.00 84.38 585 LEU A C 1
ATOM 4252 O O . LEU A 1 585 ? -11.027 18.698 30.067 1.00 84.38 585 LEU A O 1
ATOM 4256 N N . SER A 1 586 ? -11.796 17.548 28.292 1.00 82.56 586 SER A N 1
ATOM 4257 C CA . SER A 1 586 ? -11.878 18.682 27.360 1.00 82.56 586 SER A CA 1
ATOM 4258 C C . SER A 1 586 ? -13.231 19.410 27.377 1.00 82.56 586 SER A C 1
ATOM 4260 O O . SER A 1 586 ? -13.408 20.388 26.650 1.00 82.56 586 SER A O 1
ATOM 4262 N N . ARG A 1 587 ? -14.208 18.959 28.181 1.00 85.62 587 ARG A N 1
ATOM 4263 C CA . ARG A 1 587 ? -15.539 19.592 28.252 1.00 85.62 587 ARG A CA 1
ATOM 4264 C C . ARG A 1 587 ? -15.477 20.902 29.058 1.00 85.62 587 ARG A C 1
ATOM 4266 O O . ARG A 1 587 ? -14.952 20.887 30.173 1.00 85.62 587 ARG A O 1
ATOM 4273 N N . PRO A 1 588 ? -16.060 22.020 28.580 1.00 81.06 588 PRO A N 1
ATOM 4274 C CA . PRO A 1 588 ? -16.211 23.230 29.391 1.00 81.06 588 PRO A CA 1
ATOM 4275 C C . PRO A 1 588 ? -16.903 22.925 30.727 1.00 81.06 588 PRO A C 1
ATOM 4277 O O . PRO A 1 588 ? -17.866 22.166 30.756 1.00 81.06 588 PRO A O 1
ATOM 4280 N N . GLY A 1 589 ? -16.403 23.493 31.829 1.00 83.12 589 GLY A N 1
ATOM 4281 C CA . GLY A 1 589 ? -16.924 23.239 33.182 1.00 83.12 589 GLY A CA 1
ATOM 4282 C C . GLY A 1 589 ? -16.395 21.975 33.877 1.00 83.12 589 GLY A C 1
ATOM 4283 O O . GLY A 1 589 ? -16.663 21.794 35.064 1.00 83.12 589 GLY A O 1
ATOM 4284 N N . ALA A 1 590 ? -15.601 21.137 33.195 1.00 86.50 590 ALA A N 1
ATOM 4285 C CA . ALA A 1 590 ? -15.029 19.921 33.773 1.00 86.50 590 ALA A CA 1
ATOM 4286 C C . ALA A 1 590 ? -14.181 20.191 35.031 1.00 86.50 590 ALA A C 1
ATOM 4288 O O . ALA A 1 590 ? -13.162 20.885 34.990 1.00 86.50 590 ALA A O 1
ATOM 4289 N N . ARG A 1 591 ? -14.569 19.573 36.150 1.00 89.81 591 ARG A N 1
ATOM 4290 C CA . ARG A 1 591 ? -13.788 19.515 37.388 1.00 89.81 591 ARG A CA 1
ATOM 4291 C C . ARG A 1 591 ? -12.866 18.306 37.310 1.00 89.81 591 ARG A C 1
ATOM 4293 O O . ARG A 1 591 ? -13.332 17.170 37.316 1.00 89.81 591 ARG A O 1
ATOM 4300 N N . ILE A 1 592 ? -11.566 18.563 37.203 1.00 90.38 592 ILE A N 1
ATOM 4301 C CA . ILE A 1 592 ? -10.526 17.541 37.035 1.00 90.38 592 ILE A CA 1
ATOM 4302 C C . ILE A 1 592 ? -9.899 17.245 38.398 1.00 90.38 592 ILE A C 1
ATOM 4304 O O . ILE A 1 592 ? -9.496 18.173 39.101 1.00 90.38 592 ILE A O 1
ATOM 4308 N N . HIS A 1 593 ? -9.779 15.969 38.763 1.00 91.69 593 HIS A N 1
ATOM 4309 C CA . HIS A 1 593 ? -9.095 15.575 39.993 1.00 91.69 593 HIS A CA 1
ATOM 4310 C C . HIS A 1 593 ? -7.583 15.871 39.902 1.00 91.69 593 HIS A C 1
ATOM 4312 O O . HIS A 1 593 ? -6.958 15.622 38.867 1.00 91.69 593 HIS A O 1
ATOM 4318 N N . ALA A 1 594 ? -6.983 16.422 40.966 1.00 89.38 594 ALA A N 1
ATOM 4319 C CA . ALA A 1 594 ? -5.620 16.966 40.919 1.00 89.38 594 ALA A CA 1
ATOM 4320 C C . ALA A 1 594 ? -4.548 15.958 40.440 1.00 89.38 594 ALA A C 1
ATOM 4322 O O . ALA A 1 594 ? -3.840 16.301 39.491 1.00 89.38 594 ALA A O 1
ATOM 4323 N N . PRO A 1 595 ? -4.486 14.698 40.928 1.00 90.12 595 PRO A N 1
ATOM 4324 C CA . PRO A 1 595 ? -3.524 13.714 40.421 1.00 90.12 595 PRO A CA 1
ATOM 4325 C C . PRO A 1 595 ? -3.641 13.455 38.907 1.00 90.12 595 PRO A C 1
ATOM 4327 O O . PRO A 1 595 ? -2.635 13.246 38.232 1.00 90.12 595 PRO A O 1
ATOM 4330 N N . LEU A 1 596 ? -4.846 13.528 38.323 1.00 87.94 596 LEU A N 1
ATOM 4331 C CA . LEU A 1 596 ? -5.047 13.361 36.875 1.00 87.94 596 LEU A CA 1
ATOM 4332 C C . LEU A 1 596 ? -4.677 14.620 36.069 1.00 87.94 596 LEU A C 1
ATOM 4334 O O . LEU A 1 596 ? -4.165 14.524 34.945 1.00 87.94 596 LEU A O 1
ATOM 4338 N N . ARG A 1 597 ? -4.908 15.812 36.632 1.00 84.44 597 ARG A N 1
ATOM 4339 C CA . ARG A 1 597 ? -4.404 17.072 36.062 1.00 84.44 597 ARG A CA 1
ATOM 4340 C C . ARG A 1 597 ? -2.877 17.045 35.987 1.00 84.44 597 ARG A C 1
ATOM 4342 O O . ARG A 1 597 ? -2.324 17.383 34.942 1.00 84.44 597 ARG A O 1
ATOM 4349 N N . ASP A 1 598 ? -2.238 16.578 37.055 1.00 84.19 598 ASP A N 1
ATOM 4350 C CA . ASP A 1 598 ? -0.789 16.657 37.251 1.00 84.19 598 ASP A CA 1
ATOM 4351 C C . ASP A 1 598 ? -0.045 15.422 36.688 1.00 84.19 598 ASP A C 1
ATOM 4353 O O . ASP A 1 598 ? 1.167 15.452 36.485 1.00 84.19 598 ASP A O 1
ATOM 4357 N N . GLY A 1 599 ? -0.784 14.375 36.294 1.00 84.19 599 GLY A N 1
ATOM 4358 C CA . GLY A 1 599 ? -0.311 13.283 35.433 1.00 84.19 599 GLY A CA 1
ATOM 4359 C C . GLY A 1 599 ? 0.017 11.963 36.128 1.00 84.19 599 GLY A C 1
ATOM 4360 O O . GLY A 1 599 ? 0.510 11.040 35.476 1.00 84.19 599 GLY A O 1
ATOM 4361 N N . GLN A 1 600 ? -0.316 11.848 37.410 1.00 89.69 600 GLN A N 1
ATOM 4362 C CA . GLN A 1 600 ? -0.048 10.735 38.326 1.00 89.69 600 GLN A CA 1
ATOM 4363 C C . GLN A 1 600 ? -0.940 9.499 38.079 1.00 89.69 600 GLN A C 1
ATOM 4365 O O . GLN A 1 600 ? -1.413 8.838 39.001 1.00 89.69 600 GLN A O 1
ATOM 4370 N N . CYS A 1 601 ? -1.178 9.155 36.810 1.00 89.50 601 CYS A N 1
ATOM 4371 C CA . CYS A 1 601 ? -2.048 8.042 36.412 1.00 89.50 601 CYS A CA 1
ATOM 4372 C C . CYS A 1 601 ? -1.580 6.708 37.025 1.00 89.50 601 CYS A C 1
ATOM 4374 O O . CYS A 1 601 ? -2.395 5.885 37.444 1.00 89.50 601 CYS A O 1
ATOM 4376 N N . LEU A 1 602 ? -0.257 6.530 37.114 1.00 90.38 602 LEU A N 1
ATOM 4377 C CA . LEU A 1 602 ? 0.393 5.338 37.654 1.00 90.38 602 LEU A CA 1
ATOM 4378 C C . LEU A 1 602 ? 0.449 5.285 39.186 1.00 90.38 602 LEU A C 1
ATOM 4380 O O . LEU A 1 602 ? 0.913 4.275 39.710 1.00 90.38 602 LEU A O 1
ATOM 4384 N N . ASP A 1 603 ? -0.025 6.299 39.911 1.00 91.06 603 ASP A N 1
ATOM 4385 C CA . ASP A 1 603 ? -0.093 6.249 41.379 1.00 91.06 603 ASP A CA 1
ATOM 4386 C C . ASP A 1 603 ? -1.373 5.514 41.817 1.00 91.06 603 ASP A C 1
ATOM 4388 O O . ASP A 1 603 ? -1.365 4.747 42.779 1.00 91.06 603 ASP A O 1
ATOM 4392 N N . CYS A 1 604 ? -2.453 5.652 41.037 1.00 90.88 604 CYS A N 1
ATOM 4393 C CA . CYS A 1 604 ? -3.714 4.930 41.233 1.00 90.88 604 CYS A CA 1
ATOM 4394 C C . CYS A 1 604 ? -3.784 3.603 40.455 1.00 90.88 604 CYS A C 1
ATOM 4396 O O . CYS A 1 604 ? -4.223 2.588 41.004 1.00 90.88 604 CYS A O 1
ATOM 4398 N N . HIS A 1 605 ? -3.356 3.596 39.187 1.00 91.69 605 HIS A N 1
ATOM 4399 C CA . HIS A 1 605 ? -3.461 2.437 38.295 1.00 91.69 605 HIS A CA 1
ATOM 4400 C C . HIS A 1 605 ? -2.110 1.726 38.102 1.00 91.69 605 HIS A C 1
ATOM 4402 O O . HIS A 1 605 ? -1.047 2.347 38.092 1.00 91.69 605 HIS A O 1
ATOM 4408 N N . ALA A 1 606 ? -2.143 0.411 37.903 1.00 89.75 606 ALA A N 1
ATOM 4409 C CA . ALA A 1 606 ? -1.018 -0.371 37.408 1.00 89.75 606 ALA A CA 1
ATOM 4410 C C . ALA A 1 606 ? -1.021 -0.375 35.869 1.00 89.75 606 ALA A C 1
ATOM 4412 O O . ALA A 1 606 ? -2.042 -0.662 35.249 1.00 89.75 606 ALA A O 1
ATOM 4413 N N . GLY A 1 607 ? 0.125 -0.091 35.242 1.00 85.56 607 GLY A N 1
ATOM 4414 C CA . GLY A 1 607 ? 0.230 0.026 33.777 1.00 85.56 607 GLY A CA 1
ATOM 4415 C C . GLY A 1 607 ? 0.105 -1.289 32.994 1.00 85.56 607 GLY A C 1
ATOM 4416 O O . GLY A 1 607 ? -0.022 -1.254 31.772 1.00 85.56 607 GLY A O 1
ATOM 4417 N N . HIS A 1 608 ? 0.137 -2.442 33.674 1.00 89.12 608 HIS A N 1
ATOM 4418 C CA . HIS A 1 608 ? 0.125 -3.766 33.040 1.00 89.12 608 HIS A CA 1
ATOM 4419 C C . HIS A 1 608 ? -0.999 -4.666 33.560 1.00 89.12 608 HIS A C 1
ATOM 4421 O O . HIS A 1 608 ? -1.875 -5.064 32.794 1.00 89.12 608 HIS A O 1
ATOM 4427 N N . ALA A 1 609 ? -0.991 -4.981 34.856 1.00 87.62 609 ALA A N 1
ATOM 4428 C CA . ALA A 1 609 ? -1.927 -5.910 35.484 1.00 87.62 609 ALA A CA 1
ATOM 4429 C C . ALA A 1 609 ? -2.155 -5.563 36.965 1.00 87.62 609 ALA A C 1
ATOM 4431 O O . ALA A 1 609 ? -1.294 -4.960 37.604 1.00 87.62 609 ALA A O 1
ATOM 4432 N N . ALA A 1 610 ? -3.314 -5.943 37.511 1.00 89.00 610 ALA A N 1
ATOM 4433 C CA . ALA A 1 610 ? -3.646 -5.762 38.923 1.00 89.00 610 ALA A CA 1
ATOM 4434 C C . ALA A 1 610 ? -4.615 -6.832 39.451 1.00 89.00 610 ALA A C 1
ATOM 4436 O O . ALA A 1 610 ? -5.436 -7.392 38.719 1.00 89.00 610 ALA A O 1
ATOM 4437 N N . ALA A 1 611 ? -4.587 -7.048 40.767 1.00 86.00 611 ALA A N 1
ATOM 4438 C CA . ALA A 1 611 ? -5.546 -7.894 41.481 1.00 86.00 611 ALA A CA 1
ATOM 4439 C C . ALA A 1 611 ? -6.948 -7.260 41.628 1.00 86.00 611 ALA A C 1
ATOM 4441 O O . ALA A 1 611 ? -7.881 -7.945 42.043 1.00 86.00 611 ALA A O 1
ATOM 4442 N N . GLN A 1 612 ? -7.113 -5.974 41.297 1.00 85.88 612 GLN A N 1
ATOM 4443 C CA . GLN A 1 612 ? -8.366 -5.222 41.443 1.00 85.88 612 GLN A CA 1
ATOM 4444 C C . GLN A 1 612 ? -8.989 -4.871 40.079 1.00 85.88 612 GLN A C 1
ATOM 4446 O O . GLN A 1 612 ? -8.264 -4.802 39.081 1.00 85.88 612 GLN A O 1
ATOM 4451 N N . PRO A 1 613 ? -10.313 -4.620 40.011 1.00 80.81 613 PRO A N 1
ATOM 4452 C CA . PRO A 1 613 ? -10.965 -4.044 38.833 1.00 80.81 613 PRO A CA 1
ATOM 4453 C C . PRO A 1 613 ? -10.337 -2.708 38.403 1.00 80.81 613 PRO A C 1
ATOM 4455 O O . PRO A 1 613 ? -9.750 -1.993 39.215 1.00 80.81 613 PRO A O 1
ATOM 4458 N N . GLY A 1 614 ? -10.461 -2.358 37.119 1.00 83.12 614 GLY A N 1
ATOM 4459 C CA . GLY A 1 614 ? -9.992 -1.066 36.594 1.00 83.12 614 GLY A CA 1
ATOM 4460 C C . GLY A 1 614 ? -8.478 -0.838 36.711 1.00 83.12 614 GLY A C 1
ATOM 4461 O O . GLY A 1 614 ? -8.033 0.309 36.720 1.00 83.12 614 GLY A O 1
ATOM 4462 N N . LEU A 1 615 ? -7.690 -1.915 36.835 1.00 90.00 615 LEU A N 1
ATOM 4463 C CA . LEU A 1 615 ? -6.238 -1.885 37.064 1.00 90.00 615 LEU A CA 1
ATOM 4464 C C . LEU A 1 615 ? -5.802 -1.124 38.335 1.00 90.00 615 LEU A C 1
ATOM 4466 O O . LEU A 1 615 ? -4.657 -0.686 38.417 1.00 90.00 615 LEU A O 1
ATOM 4470 N N . LEU A 1 616 ? -6.671 -0.950 39.335 1.00 89.69 616 LEU A N 1
ATOM 4471 C CA . LEU A 1 616 ? -6.315 -0.219 40.559 1.00 89.69 616 LEU A CA 1
ATOM 4472 C C . LEU A 1 616 ? -5.227 -0.950 41.367 1.00 89.69 616 LEU A C 1
ATOM 4474 O O . LEU A 1 616 ? -5.282 -2.166 41.555 1.00 89.69 616 LEU A O 1
ATOM 4478 N N . ARG A 1 617 ? -4.245 -0.207 41.898 1.00 89.31 617 ARG A N 1
ATOM 4479 C CA . ARG A 1 617 ? -3.156 -0.780 42.720 1.00 89.31 617 ARG A CA 1
ATOM 4480 C C . ARG A 1 617 ? -3.627 -1.360 44.057 1.00 89.31 617 ARG A C 1
ATOM 4482 O O . ARG A 1 617 ? -2.980 -2.253 44.596 1.00 89.31 617 ARG A O 1
ATOM 4489 N N . LYS A 1 618 ? -4.724 -0.829 44.597 1.00 88.44 618 LYS A N 1
ATOM 4490 C CA . LYS A 1 618 ? -5.336 -1.177 45.889 1.00 88.44 618 LYS A CA 1
ATOM 4491 C C . LYS A 1 618 ? -6.859 -1.161 45.758 1.00 88.44 618 LYS A C 1
ATOM 4493 O O . LYS A 1 618 ? -7.384 -0.640 44.774 1.00 88.44 618 LYS A O 1
ATOM 4498 N N . ALA A 1 619 ? -7.571 -1.718 46.737 1.00 85.75 619 ALA A N 1
ATOM 4499 C CA . ALA A 1 619 ? -9.025 -1.564 46.808 1.00 85.75 619 ALA A CA 1
ATOM 4500 C C . ALA A 1 619 ? -9.388 -0.073 46.941 1.00 85.75 619 ALA A C 1
ATOM 4502 O O . ALA A 1 619 ? -8.678 0.668 47.619 1.00 85.75 619 ALA A O 1
ATOM 4503 N N . ALA A 1 620 ? -10.473 0.375 46.304 1.00 83.81 620 ALA A N 1
ATOM 4504 C CA . ALA A 1 620 ? -10.730 1.802 46.088 1.00 83.81 620 ALA A CA 1
ATOM 4505 C C . ALA A 1 620 ? -10.737 2.650 47.373 1.00 83.81 620 ALA A C 1
ATOM 4507 O O . ALA A 1 620 ? -10.066 3.677 47.419 1.00 83.81 620 ALA A O 1
ATOM 4508 N N . GLY A 1 621 ? -11.407 2.192 48.437 1.00 82.25 621 GLY A N 1
ATOM 4509 C CA . GLY A 1 621 ? -11.409 2.888 49.730 1.00 82.25 621 GLY A CA 1
ATOM 4510 C C . GLY A 1 621 ? -10.015 3.005 50.362 1.00 82.25 621 GLY A C 1
ATOM 4511 O O . GLY A 1 621 ? -9.660 4.067 50.857 1.00 82.25 621 GLY A O 1
ATOM 4512 N N . GLU A 1 622 ? -9.184 1.959 50.284 1.00 85.38 622 GLU A N 1
ATOM 4513 C CA . GLU A 1 622 ? -7.795 1.981 50.779 1.00 85.38 622 GLU A CA 1
ATOM 4514 C C . GLU A 1 622 ? -6.891 2.877 49.913 1.00 85.38 622 GLU A C 1
ATOM 4516 O O . GLU A 1 622 ? -5.987 3.543 50.417 1.00 85.38 622 GLU A O 1
ATOM 4521 N N . LEU A 1 623 ? -7.141 2.907 48.600 1.00 89.19 623 LEU A N 1
ATOM 4522 C CA . LEU A 1 623 ? -6.421 3.752 47.653 1.00 89.19 623 LEU A CA 1
ATOM 4523 C C . LEU A 1 623 ? -6.727 5.234 47.903 1.00 89.19 623 LEU A C 1
ATOM 4525 O O . LEU A 1 623 ? -5.803 6.026 48.073 1.00 89.19 623 LEU A O 1
ATOM 4529 N N . CYS A 1 624 ? -8.007 5.599 48.008 1.00 87.50 624 CYS A N 1
ATOM 4530 C CA . CYS A 1 624 ? -8.430 6.956 48.347 1.00 87.50 624 CYS A CA 1
ATOM 4531 C C . CYS A 1 624 ? -7.949 7.365 49.748 1.00 87.50 624 CYS A C 1
ATOM 4533 O O . CYS A 1 624 ? -7.396 8.453 49.892 1.00 87.50 624 CYS A O 1
ATOM 4535 N N . ALA A 1 625 ? -8.050 6.483 50.750 1.00 86.38 625 ALA A N 1
ATOM 4536 C CA . ALA A 1 625 ? -7.559 6.740 52.108 1.00 86.38 625 ALA A CA 1
ATOM 4537 C C . ALA A 1 625 ? -6.031 6.929 52.198 1.00 86.38 625 ALA A C 1
ATOM 4539 O O . ALA A 1 625 ? -5.539 7.481 53.176 1.00 86.38 625 ALA A O 1
ATOM 4540 N N . SER A 1 626 ? -5.263 6.520 51.179 1.00 87.44 626 SER A N 1
ATOM 4541 C CA . SER A 1 626 ? -3.822 6.810 51.114 1.00 87.44 626 SER A CA 1
ATOM 4542 C C . SER A 1 626 ? -3.487 8.255 50.704 1.00 87.44 626 SER A C 1
ATOM 4544 O O . SER A 1 626 ? -2.318 8.638 50.736 1.00 87.44 626 SER A O 1
ATOM 4546 N N . CYS A 1 627 ? -4.491 9.065 50.340 1.00 88.56 627 CYS A N 1
ATOM 4547 C CA . CYS A 1 627 ? -4.343 10.491 50.007 1.00 88.56 627 CYS A CA 1
ATOM 4548 C C . CYS A 1 627 ? -5.393 11.409 50.668 1.00 88.56 627 CYS A C 1
ATOM 4550 O O . CYS A 1 627 ? -5.151 12.609 50.775 1.00 88.56 627 CYS A O 1
ATOM 4552 N N . HIS A 1 628 ? -6.537 10.875 51.108 1.00 86.75 628 HIS A N 1
ATOM 4553 C CA . HIS A 1 628 ? -7.616 11.611 51.771 1.00 86.75 628 HIS A CA 1
ATOM 4554 C C . HIS A 1 628 ? -7.865 11.038 53.169 1.00 86.75 628 HIS A C 1
ATOM 4556 O O . HIS A 1 628 ? -8.267 9.882 53.294 1.00 86.75 628 HIS A O 1
ATOM 4562 N N . ASP A 1 629 ? -7.667 11.841 54.216 1.00 84.81 629 ASP A N 1
ATOM 4563 C CA . ASP A 1 629 ? -7.994 11.424 55.581 1.00 84.81 629 ASP A CA 1
ATOM 4564 C C . ASP A 1 629 ? -9.518 11.421 55.787 1.00 84.81 629 ASP A C 1
ATOM 4566 O O . ASP A 1 629 ? -10.185 12.444 55.636 1.00 84.81 629 ASP A O 1
ATOM 4570 N N . ALA A 1 630 ? -10.079 10.264 56.142 1.00 73.19 630 ALA A N 1
ATOM 4571 C CA . ALA A 1 630 ? -11.504 10.120 56.432 1.00 73.19 630 ALA A CA 1
ATOM 4572 C C . ALA A 1 630 ? -11.917 10.704 57.800 1.00 73.19 630 ALA A C 1
ATOM 4574 O O . ALA A 1 630 ? -13.110 10.758 58.095 1.00 73.19 630 ALA A O 1
ATOM 4575 N N . GLY A 1 631 ? -10.953 11.120 58.628 1.00 74.75 631 GLY A N 1
ATOM 4576 C CA . GLY A 1 631 ? -11.167 11.894 59.851 1.00 74.75 631 GLY A CA 1
ATOM 4577 C C . GLY A 1 631 ? -11.147 13.416 59.655 1.00 74.75 631 GLY A C 1
ATOM 4578 O O . GLY A 1 631 ? -11.362 14.136 60.629 1.00 74.75 631 GLY A O 1
ATOM 4579 N N . ASP A 1 632 ? -10.890 13.916 58.440 1.00 84.94 632 ASP A N 1
ATOM 4580 C CA . ASP A 1 632 ? -10.830 15.357 58.177 1.00 84.94 632 ASP A CA 1
ATOM 4581 C C . ASP A 1 632 ? -12.189 16.060 58.366 1.00 84.94 632 ASP A C 1
ATOM 4583 O O . ASP A 1 632 ? -13.243 15.564 57.960 1.00 84.94 632 ASP A O 1
ATOM 4587 N N . ALA A 1 633 ? -12.158 17.254 58.964 1.00 79.19 633 ALA A N 1
ATOM 4588 C CA . ALA A 1 633 ? -13.355 18.001 59.340 1.00 79.19 633 ALA A CA 1
ATOM 4589 C C . ALA A 1 633 ? -14.049 18.687 58.149 1.00 79.19 633 ALA A C 1
ATOM 4591 O O . ALA A 1 633 ? -15.282 18.786 58.140 1.00 79.19 633 ALA A O 1
ATOM 4592 N N . GLU A 1 634 ? -13.305 19.134 57.130 1.00 82.31 634 GLU A N 1
ATOM 4593 C CA . GLU A 1 634 ? -13.905 19.687 55.908 1.00 82.31 634 GLU A CA 1
ATOM 4594 C C . GLU A 1 634 ? -14.555 18.566 55.088 1.00 82.31 634 GLU A C 1
ATOM 4596 O O . GLU A 1 634 ? -15.694 18.707 54.637 1.00 82.31 634 GLU A O 1
ATOM 4601 N N . LEU A 1 635 ? -13.887 17.413 54.976 1.00 81.69 635 LEU A N 1
ATOM 4602 C CA . LEU A 1 635 ? -14.404 16.222 54.306 1.00 81.69 635 LEU A CA 1
ATOM 4603 C C . LEU A 1 635 ? -15.632 15.648 55.029 1.00 81.69 635 LEU A C 1
ATOM 4605 O O . LEU A 1 635 ? -16.620 15.319 54.369 1.00 81.69 635 LEU A O 1
ATOM 4609 N N . ALA A 1 636 ? -15.624 15.584 56.364 1.00 79.31 636 ALA A N 1
ATOM 4610 C CA . ALA A 1 636 ? -16.790 15.197 57.161 1.00 79.31 636 ALA A CA 1
ATOM 4611 C C . ALA A 1 636 ? -17.976 16.151 56.943 1.00 79.31 636 ALA A C 1
ATOM 4613 O O . ALA A 1 636 ? -19.102 15.700 56.725 1.00 79.31 636 ALA A O 1
ATOM 4614 N N . THR A 1 637 ? -17.721 17.463 56.920 1.00 80.81 637 THR A N 1
ATOM 4615 C CA . THR A 1 637 ? -18.748 18.485 56.652 1.00 80.81 637 THR A CA 1
ATOM 4616 C C . THR A 1 637 ? -19.308 18.360 55.231 1.00 80.81 637 THR A C 1
ATOM 4618 O O . THR A 1 637 ? -20.525 18.397 55.041 1.00 80.81 637 THR A O 1
ATOM 4621 N N . ALA A 1 638 ? -18.450 18.129 54.232 1.00 81.25 638 ALA A N 1
ATOM 4622 C CA . ALA A 1 638 ? -18.850 17.927 52.838 1.00 81.25 638 ALA A CA 1
ATOM 4623 C C . ALA A 1 638 ? -19.728 16.676 52.627 1.00 81.25 638 ALA A C 1
ATOM 4625 O O . ALA A 1 638 ? -20.546 16.655 51.709 1.00 81.25 638 ALA A O 1
ATOM 4626 N N . HIS A 1 639 ? -19.605 15.668 53.498 1.00 82.88 639 HIS A N 1
ATOM 4627 C CA . HIS A 1 639 ? -20.447 14.465 53.520 1.00 82.88 639 HIS A CA 1
ATOM 4628 C C . HIS A 1 639 ? -21.571 14.527 54.575 1.00 82.88 639 HIS A C 1
ATOM 4630 O O . HIS A 1 639 ? -22.081 13.487 54.990 1.00 82.88 639 HIS A O 1
ATOM 4636 N N . GLN A 1 640 ? -21.968 15.726 55.025 1.00 77.12 640 GLN A N 1
ATOM 4637 C CA . GLN A 1 640 ? -23.061 15.947 55.990 1.00 77.12 640 GLN A CA 1
ATOM 4638 C C . GLN A 1 640 ? -22.904 15.176 57.324 1.00 77.12 640 GLN A C 1
ATOM 4640 O O . GLN A 1 640 ? -23.891 14.808 57.958 1.00 77.12 640 GLN A O 1
ATOM 4645 N N . GLY A 1 641 ? -21.668 14.897 57.754 1.00 71.38 641 GLY A N 1
ATOM 4646 C CA . GLY A 1 641 ? -21.375 14.121 58.967 1.00 71.38 641 GLY A CA 1
ATOM 4647 C C . GLY A 1 641 ? -21.634 12.610 58.855 1.00 71.38 641 GLY A C 1
ATOM 4648 O O . GLY A 1 641 ? -21.576 11.905 59.861 1.00 71.38 641 GLY A O 1
ATOM 4649 N N . LEU A 1 642 ? -21.919 12.088 57.657 1.00 73.06 642 LEU A N 1
ATOM 4650 C CA . LEU A 1 642 ? -22.152 10.659 57.433 1.00 73.06 642 LEU A CA 1
ATOM 4651 C C . LEU A 1 642 ? -20.850 9.843 57.533 1.00 73.06 642 LEU A C 1
ATOM 4653 O O . LEU A 1 642 ? -19.782 10.276 57.110 1.00 73.06 642 LEU A O 1
ATOM 4657 N N . ALA A 1 643 ? -20.937 8.612 58.042 1.00 71.69 643 ALA A N 1
ATOM 4658 C CA . ALA A 1 643 ? -19.775 7.743 58.245 1.00 71.69 643 ALA A CA 1
ATOM 4659 C C . ALA A 1 643 ? -19.330 7.021 56.950 1.00 71.69 643 ALA A C 1
ATOM 4661 O O . ALA A 1 643 ? -19.652 5.852 56.732 1.00 71.69 643 ALA A O 1
ATOM 4662 N N . PHE A 1 644 ? -18.554 7.697 56.095 1.00 73.69 644 PHE A N 1
ATOM 4663 C CA . PHE A 1 644 ? -18.084 7.163 54.801 1.00 73.69 644 PHE A CA 1
ATOM 4664 C C . PHE A 1 644 ? -16.757 6.375 54.850 1.00 73.69 644 PHE A C 1
ATOM 4666 O O . PHE A 1 644 ? -16.375 5.783 53.846 1.00 73.69 644 PHE A O 1
ATOM 4673 N N . ALA A 1 645 ? -16.066 6.290 55.994 1.00 69.50 645 ALA A N 1
ATOM 4674 C CA . ALA A 1 645 ? -14.715 5.705 56.122 1.00 69.50 645 ALA A CA 1
ATOM 4675 C C . ALA A 1 645 ? -14.567 4.202 55.752 1.00 69.50 645 ALA A C 1
ATOM 4677 O O . ALA A 1 645 ? -13.467 3.654 55.802 1.00 69.50 645 ALA A O 1
ATOM 4678 N N . LYS A 1 646 ? -15.664 3.512 55.407 1.00 68.88 646 LYS A N 1
ATOM 4679 C CA 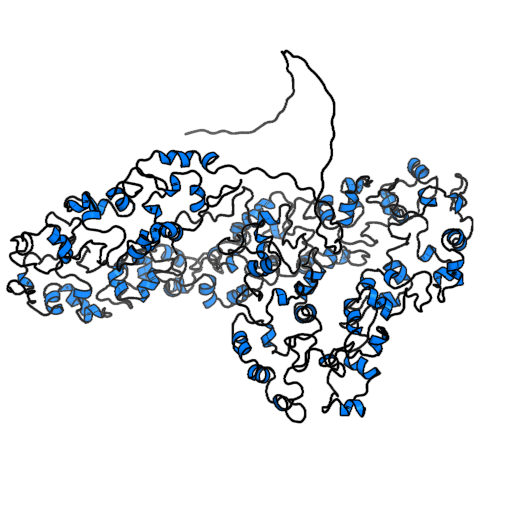. LYS A 1 646 ? -15.681 2.137 54.864 1.00 68.88 646 LYS A CA 1
ATOM 4680 C C . LYS A 1 646 ? -16.521 1.990 53.584 1.00 68.88 646 LYS A C 1
ATOM 4682 O O . LYS A 1 646 ? -16.796 0.868 53.167 1.00 68.88 646 LYS A O 1
ATOM 4687 N N . ALA A 1 647 ? -16.965 3.096 52.990 1.00 73.56 647 ALA A N 1
ATOM 4688 C CA . ALA A 1 647 ? -17.709 3.094 51.737 1.00 73.56 647 ALA A CA 1
ATOM 4689 C C . ALA A 1 647 ? -16.765 2.922 50.534 1.00 73.56 647 ALA A C 1
ATOM 4691 O O . ALA A 1 647 ? -15.597 3.308 50.588 1.00 73.56 647 ALA A O 1
ATOM 4692 N N . ASP A 1 648 ? -17.278 2.387 49.424 1.00 79.88 648 ASP A N 1
ATOM 4693 C CA . ASP A 1 648 ? -16.583 2.482 48.140 1.00 79.88 648 ASP A CA 1
ATOM 4694 C C . ASP A 1 648 ? -16.869 3.852 47.515 1.00 79.88 648 ASP A C 1
ATOM 4696 O O . ASP A 1 648 ? -17.954 4.097 46.976 1.00 79.88 648 ASP A O 1
ATOM 4700 N N . CYS A 1 649 ? -15.876 4.740 47.576 1.00 84.19 649 CYS A N 1
ATOM 4701 C CA . CYS A 1 649 ? -15.931 6.094 47.033 1.00 84.19 649 CYS A CA 1
ATOM 4702 C C . CYS A 1 649 ? -16.350 6.137 45.550 1.00 84.19 649 CYS A C 1
ATOM 4704 O O . CYS A 1 649 ? -16.955 7.119 45.122 1.00 84.19 649 CYS A O 1
ATOM 4706 N N . LEU A 1 650 ? -16.075 5.088 44.763 1.00 85.88 650 LEU A N 1
ATOM 4707 C CA . LEU A 1 650 ? -16.367 5.057 43.324 1.00 85.88 650 LEU A CA 1
ATOM 4708 C C . LEU A 1 650 ? -17.865 4.960 43.007 1.00 85.88 650 LEU A C 1
ATOM 4710 O O . LEU A 1 650 ? -18.279 5.351 41.912 1.00 85.88 650 LEU A O 1
ATOM 4714 N N . THR A 1 651 ? -18.675 4.480 43.957 1.00 80.44 651 THR A N 1
ATOM 4715 C CA . THR A 1 651 ? -20.141 4.410 43.821 1.00 80.44 651 THR A CA 1
ATOM 4716 C C . THR A 1 651 ? -20.770 5.804 43.753 1.00 80.44 651 THR A C 1
ATOM 4718 O O . THR A 1 651 ? -21.653 6.045 42.930 1.00 80.44 651 THR A O 1
ATOM 4721 N N . CYS A 1 652 ? -20.251 6.759 44.531 1.00 85.75 652 CYS A N 1
ATOM 4722 C CA . CYS A 1 652 ? -20.738 8.139 44.565 1.00 85.75 652 CYS A CA 1
ATOM 4723 C C . CYS A 1 652 ? -19.915 9.110 43.706 1.00 85.75 652 CYS A C 1
ATOM 4725 O O . CYS A 1 652 ? -20.495 10.058 43.181 1.00 85.75 652 CYS A O 1
ATOM 4727 N N . HIS A 1 653 ? -18.606 8.892 43.530 1.00 88.81 653 HIS A N 1
ATOM 4728 C CA . HIS A 1 653 ? -17.693 9.843 42.880 1.00 88.81 653 HIS A CA 1
ATOM 4729 C C . HIS A 1 653 ? -17.023 9.288 41.621 1.00 88.81 653 HIS A C 1
ATOM 4731 O O . HIS A 1 653 ? -16.719 8.097 41.520 1.00 88.81 653 HIS A O 1
ATOM 4737 N N . ASP A 1 654 ? -16.706 10.187 40.691 1.00 89.62 654 ASP A N 1
ATOM 4738 C CA . ASP A 1 654 ? -15.793 9.945 39.582 1.00 89.62 654 ASP A CA 1
ATOM 4739 C C . ASP A 1 654 ? -14.408 10.532 39.934 1.00 89.62 654 ASP A C 1
ATOM 4741 O O . ASP A 1 654 ? -14.243 11.754 39.947 1.00 89.62 654 ASP A O 1
ATOM 4745 N N . PRO A 1 655 ? -13.395 9.697 40.240 1.00 88.94 655 PRO A N 1
ATOM 4746 C CA . PRO A 1 655 ? -12.087 10.148 40.724 1.00 88.94 655 PRO A CA 1
ATOM 4747 C C . PRO A 1 655 ? -11.196 10.713 39.607 1.00 88.94 655 PRO A C 1
ATOM 4749 O O . PRO A 1 655 ? -10.012 10.971 39.836 1.00 88.94 655 PRO A O 1
ATOM 4752 N N . HIS A 1 656 ? -11.726 10.857 38.390 1.00 91.19 656 HIS A N 1
ATOM 4753 C CA . HIS A 1 656 ? -11.005 11.348 37.226 1.00 91.19 656 HIS A CA 1
ATOM 4754 C C . HIS A 1 656 ? -11.508 12.746 36.854 1.00 91.19 656 HIS A C 1
ATOM 4756 O O . HIS A 1 656 ? -10.765 13.726 36.971 1.00 91.19 656 HIS A O 1
ATOM 4762 N N . VAL A 1 657 ? -12.768 12.854 36.419 1.00 89.25 657 VAL A N 1
ATOM 4763 C CA . VAL A 1 657 ? -13.364 14.111 35.951 1.00 89.25 657 VAL A CA 1
ATOM 4764 C C . VAL A 1 657 ? -14.896 14.079 35.968 1.00 89.25 657 VAL A C 1
ATOM 4766 O O . VAL A 1 657 ? -15.526 13.231 35.329 1.00 89.25 657 VAL A O 1
ATOM 4769 N N . SER A 1 658 ? -15.505 15.079 36.611 1.00 89.06 658 SER A N 1
ATOM 4770 C CA . SER A 1 658 ? -16.964 15.266 36.636 1.00 89.06 658 SER A CA 1
ATOM 4771 C C . SER A 1 658 ? -17.386 16.699 36.295 1.00 89.06 658 SER A C 1
ATOM 4773 O O . SER A 1 658 ? -16.596 17.638 36.348 1.00 89.06 658 SER A O 1
ATOM 4775 N N . GLN A 1 659 ? -18.658 16.861 35.939 1.00 85.06 659 GLN A N 1
ATOM 4776 C CA . GLN A 1 659 ? -19.338 18.157 35.833 1.00 85.06 659 GLN A CA 1
ATOM 4777 C C . GLN A 1 659 ? -20.003 18.557 37.165 1.00 85.06 659 GLN A C 1
ATOM 4779 O O . GLN A 1 659 ? -20.168 19.743 37.454 1.00 85.06 659 GLN A O 1
ATOM 4784 N N . ALA A 1 660 ? -20.355 17.575 38.004 1.00 83.00 660 ALA A N 1
ATOM 4785 C CA . ALA A 1 660 ? -20.981 17.802 39.301 1.00 83.00 660 ALA A CA 1
ATOM 4786 C C . ALA A 1 660 ? -19.980 18.343 40.338 1.00 83.00 660 ALA A C 1
ATOM 4788 O O . ALA A 1 660 ? -18.771 18.106 40.261 1.00 83.00 660 ALA A O 1
ATOM 4789 N N . ALA A 1 661 ? -20.487 19.066 41.341 1.00 82.50 661 ALA A N 1
ATOM 4790 C CA . ALA A 1 661 ? -19.694 19.456 42.505 1.00 82.50 661 ALA A CA 1
ATOM 4791 C C . ALA A 1 661 ? -19.204 18.218 43.286 1.00 82.50 661 ALA A C 1
ATOM 4793 O O . ALA A 1 661 ? -19.756 17.128 43.153 1.00 82.50 661 ALA A O 1
ATOM 4794 N N . GLY A 1 662 ? -18.124 18.371 44.060 1.00 85.00 662 GLY A N 1
ATOM 4795 C CA . GLY A 1 662 ? -17.552 17.276 44.859 1.00 85.00 662 GLY A CA 1
ATOM 4796 C C . GLY A 1 662 ? -17.039 16.070 44.057 1.00 85.00 662 GLY A C 1
ATOM 4797 O O . GLY A 1 662 ? -16.852 15.009 44.637 1.00 85.00 662 GLY A O 1
ATOM 4798 N N . LEU A 1 663 ? -16.843 16.198 42.736 1.00 89.38 663 LEU A N 1
ATOM 4799 C CA . LEU A 1 663 ? -16.545 15.077 41.829 1.00 89.38 663 LEU A CA 1
ATOM 4800 C C . LEU A 1 663 ? -17.605 13.953 41.854 1.00 89.38 663 LEU A C 1
ATOM 4802 O O . LEU A 1 663 ? -17.291 12.809 41.544 1.00 89.38 663 LEU A O 1
ATOM 4806 N N . LEU A 1 664 ? -18.863 14.256 42.196 1.00 88.50 664 LEU A N 1
ATOM 4807 C CA . LEU A 1 664 ? -19.942 13.262 42.178 1.00 88.50 664 LEU A CA 1
ATOM 4808 C C . LEU A 1 664 ? -20.142 12.652 40.778 1.00 88.50 664 LEU A C 1
ATOM 4810 O O . LEU A 1 664 ? -19.905 13.301 39.756 1.00 88.50 664 LEU A O 1
ATOM 4814 N N . ASN A 1 665 ? -20.589 11.401 40.732 1.00 88.38 665 ASN A N 1
ATOM 4815 C CA . ASN A 1 665 ? -20.900 10.678 39.503 1.00 88.38 665 ASN A CA 1
ATOM 4816 C C . ASN A 1 665 ? -22.004 11.400 38.686 1.00 88.38 665 ASN A C 1
ATOM 4818 O O . ASN A 1 665 ? -22.897 12.018 39.267 1.00 88.38 665 ASN A O 1
ATOM 4822 N N . PRO A 1 666 ? -21.960 11.352 37.339 1.00 81.81 666 PRO A N 1
ATOM 4823 C CA . PRO A 1 666 ? -22.763 12.227 36.480 1.00 81.81 666 PRO A CA 1
ATOM 4824 C C . PRO A 1 666 ? -24.260 11.887 36.425 1.00 81.81 666 PRO A C 1
ATOM 4826 O O . PRO A 1 666 ? -25.042 12.740 36.009 1.00 81.81 666 PRO A O 1
ATOM 4829 N N . VAL A 1 667 ? -24.671 10.676 36.820 1.00 86.81 667 VAL A N 1
ATOM 4830 C CA . VAL A 1 667 ? -26.083 10.278 36.901 1.00 86.81 667 VAL A CA 1
ATOM 4831 C C . VAL A 1 667 ? -26.442 10.102 38.374 1.00 86.81 667 VAL A C 1
ATOM 4833 O O . VAL A 1 667 ? -26.043 9.129 39.008 1.00 86.81 667 VAL A O 1
ATOM 4836 N N . ALA A 1 668 ? -27.183 11.062 38.926 1.00 86.19 668 ALA A N 1
ATOM 4837 C CA . ALA A 1 668 ? -27.588 11.093 40.329 1.00 86.19 668 ALA A CA 1
ATOM 4838 C C . ALA A 1 668 ? -29.116 11.173 40.459 1.00 86.19 668 ALA A C 1
ATOM 4840 O O . ALA A 1 668 ? -29.782 11.873 39.693 1.00 86.19 668 ALA A O 1
ATOM 4841 N N . HIS A 1 669 ? -29.677 10.460 41.434 1.00 87.56 669 HIS A N 1
ATOM 4842 C CA . HIS A 1 669 ? -31.104 10.482 41.732 1.00 87.56 669 HIS A CA 1
ATOM 4843 C C . HIS A 1 669 ? -31.476 11.842 42.338 1.00 87.56 669 HIS A C 1
ATOM 4845 O O . HIS A 1 669 ? -30.786 12.344 43.222 1.00 87.56 669 HIS A O 1
ATOM 4851 N N . THR A 1 670 ? -32.571 12.451 41.877 1.00 84.19 670 THR A N 1
ATOM 4852 C CA . THR A 1 670 ? -32.888 13.865 42.158 1.00 84.19 670 THR A CA 1
ATOM 4853 C C . THR A 1 670 ? -32.861 14.284 43.641 1.00 84.19 670 THR A C 1
ATOM 4855 O O . THR A 1 670 ? -32.279 15.335 43.902 1.00 84.19 670 THR A O 1
ATOM 4858 N N . PRO A 1 671 ? -33.395 13.517 44.619 1.00 84.88 671 PRO A N 1
ATOM 4859 C CA . PRO A 1 671 ? -33.296 13.880 46.035 1.00 84.88 671 PRO A CA 1
ATOM 4860 C C . PRO A 1 671 ? -31.848 13.856 46.542 1.00 84.88 671 PRO A C 1
ATOM 4862 O O . PRO A 1 671 ? -31.401 14.814 47.166 1.00 84.88 671 PRO A O 1
ATOM 4865 N N . PHE A 1 672 ? -31.071 12.824 46.190 1.00 85.69 672 PHE A N 1
ATOM 4866 C CA . PHE A 1 672 ? -29.645 12.733 46.528 1.00 85.69 672 PHE A CA 1
ATOM 4867 C C . PHE A 1 672 ? -28.840 13.889 45.911 1.00 85.69 672 PHE A C 1
ATOM 4869 O O . PHE A 1 672 ? -28.062 14.538 46.603 1.00 85.69 672 PHE A O 1
ATOM 4876 N N . ALA A 1 673 ? -29.096 14.222 44.641 1.00 82.56 673 ALA A N 1
ATOM 4877 C CA . ALA A 1 673 ? -28.443 15.330 43.937 1.00 82.56 673 ALA A CA 1
ATOM 4878 C C . ALA A 1 673 ? -28.719 16.722 44.548 1.00 82.56 673 ALA A C 1
ATOM 4880 O O . ALA A 1 673 ? -27.977 17.665 44.277 1.00 82.56 673 ALA A O 1
ATOM 4881 N N . LYS A 1 674 ? -29.776 16.855 45.360 1.00 83.44 674 LYS A N 1
ATOM 4882 C CA . LYS A 1 674 ? -30.122 18.072 46.110 1.00 83.44 674 LYS A CA 1
ATOM 4883 C C . LYS A 1 674 ? -29.770 18.008 47.604 1.00 83.44 674 LYS A C 1
ATOM 4885 O O . LYS A 1 674 ? -29.856 19.032 48.274 1.00 83.44 674 LYS A O 1
ATOM 4890 N N . GLY A 1 675 ? -29.427 16.832 48.137 1.00 80.31 675 GLY A N 1
ATOM 4891 C CA . GLY A 1 675 ? -29.265 16.605 49.577 1.00 80.31 675 GLY A CA 1
ATOM 4892 C C . GLY A 1 675 ? -30.576 16.453 50.366 1.00 80.31 675 GLY A C 1
ATOM 4893 O O . GLY A 1 675 ? -30.566 16.674 51.569 1.00 80.31 675 GLY A O 1
ATOM 4894 N N . GLU A 1 676 ? -31.690 16.076 49.723 1.00 85.12 676 GLU A N 1
ATOM 4895 C CA . GLU A 1 676 ? -33.007 15.814 50.349 1.00 85.12 676 GLU A CA 1
ATOM 4896 C C . GLU A 1 676 ? -33.023 14.446 51.087 1.00 85.12 676 GLU A C 1
ATOM 4898 O O . GLU A 1 676 ? -33.855 13.570 50.817 1.00 85.12 676 GLU A O 1
ATOM 4903 N N . CYS A 1 677 ? -32.057 14.231 51.985 1.00 82.62 677 CYS A N 1
ATOM 4904 C CA . CYS A 1 677 ? -31.727 12.943 52.609 1.00 82.62 677 CYS A CA 1
ATOM 4905 C C . CYS A 1 677 ? -32.865 12.356 53.464 1.00 82.62 677 CYS A C 1
ATOM 4907 O O . CYS A 1 677 ? -33.128 11.149 53.416 1.00 82.62 677 CYS A O 1
ATOM 4909 N N . GLU A 1 678 ? -33.572 13.200 54.217 1.00 82.38 678 GLU A N 1
ATOM 4910 C CA . GLU A 1 678 ? -34.599 12.796 55.185 1.00 82.38 678 GLU A CA 1
ATOM 4911 C C . GLU A 1 678 ? -35.864 12.219 54.535 1.00 82.38 678 GLU A C 1
ATOM 4913 O O . GLU A 1 678 ? -36.647 11.538 55.196 1.00 82.38 678 GLU A O 1
ATOM 4918 N N . SER A 1 679 ? -36.048 12.431 53.225 1.00 81.12 679 SER A N 1
ATOM 4919 C CA . SER A 1 679 ? -37.149 11.836 52.453 1.00 81.12 679 SER A CA 1
ATOM 4920 C C . SER A 1 679 ? -37.099 10.302 52.425 1.00 81.12 679 SER A C 1
ATOM 4922 O O . SER A 1 679 ? -38.138 9.650 52.340 1.00 81.12 679 SER A O 1
ATOM 4924 N N . CYS A 1 680 ? -35.894 9.728 52.513 1.00 82.62 680 CYS A N 1
ATOM 4925 C CA . CYS A 1 680 ? -35.652 8.288 52.402 1.00 82.62 680 CYS A CA 1
ATOM 4926 C C . CYS A 1 680 ? -34.949 7.701 53.636 1.00 82.62 680 CYS A C 1
ATOM 4928 O O . CYS A 1 680 ? -35.154 6.526 53.946 1.00 82.62 680 CYS A O 1
ATOM 4930 N N . HIS A 1 681 ? -34.156 8.495 54.366 1.00 83.62 681 HIS A N 1
ATOM 4931 C CA . HIS A 1 681 ? -33.352 8.051 55.507 1.00 83.62 681 HIS A CA 1
ATOM 4932 C C . HIS A 1 681 ? -33.709 8.768 56.813 1.00 83.62 681 HIS A C 1
ATOM 4934 O O . HIS A 1 681 ? -33.843 9.984 56.859 1.00 83.62 681 HIS A O 1
ATOM 4940 N N . ARG A 1 682 ? -33.721 8.036 57.930 1.00 80.38 682 ARG A N 1
ATOM 4941 C CA . ARG A 1 682 ? -33.628 8.632 59.269 1.00 80.38 682 ARG A CA 1
ATOM 4942 C C . ARG A 1 682 ? -32.159 8.927 59.561 1.00 80.38 682 ARG A C 1
ATOM 4944 O O . ARG A 1 682 ? -31.364 7.999 59.728 1.00 80.38 682 ARG A O 1
ATOM 4951 N N . MET A 1 683 ? -31.803 10.206 59.609 1.00 66.94 683 MET A N 1
ATOM 4952 C CA . MET A 1 683 ? -30.480 10.644 60.056 1.00 66.94 683 MET A CA 1
ATOM 4953 C C . MET A 1 683 ? -30.384 10.515 61.583 1.00 66.94 683 MET A C 1
ATOM 4955 O O . MET A 1 683 ? -31.343 10.800 62.301 1.00 66.94 683 MET A O 1
ATOM 4959 N N . ALA A 1 684 ? -29.245 10.033 62.080 1.00 59.22 684 ALA A N 1
ATOM 4960 C CA . ALA A 1 684 ? -28.980 9.909 63.513 1.00 59.22 684 ALA A CA 1
ATOM 4961 C C . ALA A 1 684 ? -28.291 11.182 64.050 1.00 59.22 684 ALA A C 1
ATOM 4963 O O . ALA A 1 684 ? -27.649 11.885 63.269 1.00 59.22 684 ALA A O 1
ATOM 4964 N N . PRO A 1 685 ? -28.373 11.478 65.363 1.00 57.47 685 PRO A N 1
ATOM 4965 C CA . PRO A 1 685 ? -27.622 12.578 65.967 1.00 57.47 685 PRO A CA 1
ATOM 4966 C C . PRO A 1 685 ? -26.109 12.436 65.746 1.00 57.47 685 PRO A C 1
ATOM 4968 O O . PRO A 1 685 ? -25.576 11.324 65.805 1.00 57.47 685 PRO A O 1
ATOM 4971 N N . ALA A 1 686 ? -25.428 13.568 65.541 1.00 50.97 686 ALA A N 1
ATOM 4972 C CA . ALA A 1 686 ? -24.004 13.633 65.193 1.00 50.97 686 ALA A CA 1
ATOM 4973 C C . ALA A 1 686 ? -23.077 12.935 66.208 1.00 50.97 686 ALA A C 1
ATOM 4975 O O . ALA A 1 686 ? -22.032 12.411 65.834 1.00 50.97 686 ALA A O 1
ATOM 4976 N N . ASP A 1 687 ? -23.490 12.854 67.475 1.00 51.44 687 ASP A N 1
ATOM 4977 C CA . ASP A 1 687 ? -22.715 12.252 68.568 1.00 51.44 687 ASP A CA 1
ATOM 4978 C C . ASP A 1 687 ? -22.688 10.707 68.539 1.00 51.44 687 ASP A C 1
ATOM 4980 O O . ASP A 1 687 ? -22.133 10.073 69.439 1.00 51.44 687 ASP A O 1
ATOM 4984 N N . SER A 1 688 ? -23.318 10.064 67.545 1.00 47.03 688 SER A N 1
ATOM 4985 C CA . SER A 1 688 ? -23.450 8.604 67.477 1.00 47.03 688 SER A CA 1
ATOM 4986 C C . SER A 1 688 ? -22.405 7.949 66.553 1.00 47.03 688 SER A C 1
ATOM 4988 O O . SER A 1 688 ? -22.581 7.948 65.332 1.00 47.03 688 SER A O 1
ATOM 4990 N N . PRO A 1 689 ? -21.367 7.258 67.079 1.00 43.84 689 PRO A N 1
ATOM 4991 C CA . PRO A 1 689 ? -20.305 6.631 66.272 1.00 43.84 689 PRO A CA 1
ATOM 4992 C C . PRO A 1 689 ? -20.753 5.377 65.486 1.00 43.84 689 PRO A C 1
ATOM 4994 O O . PRO A 1 689 ? -19.926 4.584 65.033 1.00 43.84 689 PRO A O 1
ATOM 4997 N N . LYS A 1 690 ? -22.067 5.161 65.343 1.00 46.34 690 LYS A N 1
ATOM 4998 C CA . LYS A 1 690 ? -22.698 4.116 64.520 1.00 46.34 690 LYS A CA 1
ATOM 4999 C C . LYS A 1 690 ? -23.922 4.657 63.763 1.00 46.34 690 LYS A C 1
ATOM 5001 O O . LYS A 1 690 ? -24.919 3.951 63.624 1.00 46.34 690 LYS A O 1
ATOM 5006 N N . ALA A 1 691 ? -23.844 5.894 63.270 1.00 46.81 691 ALA A N 1
ATOM 5007 C CA . ALA A 1 691 ? -24.863 6.552 62.447 1.00 46.81 691 ALA A CA 1
ATOM 5008 C C . ALA A 1 691 ? -25.034 5.911 61.046 1.00 46.81 691 ALA A C 1
ATOM 5010 O O . ALA A 1 691 ? -24.805 6.539 60.014 1.00 46.81 691 ALA A O 1
ATOM 5011 N N . ALA A 1 692 ? -25.454 4.645 60.998 1.00 51.34 692 ALA A N 1
ATOM 5012 C CA . ALA A 1 692 ? -25.993 4.037 59.788 1.00 51.34 692 ALA A CA 1
ATOM 5013 C C . ALA A 1 692 ? -27.395 4.613 59.532 1.00 51.34 692 ALA A C 1
ATOM 5015 O O . ALA A 1 692 ? -28.302 4.443 60.349 1.00 51.34 692 ALA A O 1
ATOM 5016 N N . THR A 1 693 ? -27.576 5.294 58.402 1.00 65.75 693 THR A N 1
ATOM 5017 C CA . THR A 1 693 ? -28.841 5.918 58.001 1.00 65.75 693 THR A CA 1
ATOM 5018 C C . THR A 1 693 ? -29.907 4.866 57.682 1.00 65.75 693 THR A C 1
ATOM 5020 O O . THR A 1 693 ? -29.998 4.342 56.571 1.00 65.75 693 THR A O 1
ATOM 5023 N N . ALA A 1 694 ? -30.754 4.554 58.663 1.00 73.38 694 ALA A N 1
ATOM 5024 C CA . ALA A 1 694 ? -31.841 3.594 58.497 1.00 73.38 694 ALA A CA 1
ATOM 5025 C C . ALA A 1 694 ? -32.926 4.155 57.564 1.00 73.38 694 ALA A C 1
ATOM 5027 O O . ALA A 1 694 ? -33.386 5.278 57.764 1.00 73.38 694 ALA A O 1
ATOM 5028 N N . LEU A 1 695 ? -33.370 3.378 56.572 1.00 81.62 695 LEU A N 1
ATOM 5029 C CA . LEU A 1 695 ? -34.456 3.800 55.680 1.00 81.62 695 LEU A CA 1
ATOM 5030 C C . LEU A 1 695 ? -35.748 4.078 56.470 1.00 81.62 695 LEU A C 1
ATOM 5032 O O . LEU A 1 695 ? -36.064 3.378 57.438 1.00 81.62 695 LEU A O 1
ATOM 5036 N N . VAL A 1 696 ? -36.509 5.097 56.058 1.00 85.56 696 VAL A N 1
ATOM 5037 C CA . VAL A 1 696 ? -37.761 5.478 56.740 1.00 85.56 696 VAL A CA 1
ATOM 5038 C C . VAL A 1 696 ? -38.836 4.391 56.608 1.00 85.56 696 VAL A C 1
ATOM 5040 O O . VAL A 1 696 ? -39.569 4.157 57.571 1.00 85.56 696 VAL A O 1
ATOM 5043 N N . ALA A 1 697 ? -38.850 3.680 55.475 1.00 83.56 697 ALA A N 1
ATOM 5044 C CA . ALA A 1 697 ? -39.686 2.524 55.138 1.00 83.56 697 ALA A CA 1
ATOM 5045 C C . ALA A 1 697 ? -38.873 1.514 54.280 1.00 83.56 697 ALA A C 1
ATOM 5047 O O . ALA A 1 697 ? -37.751 1.835 53.883 1.00 83.56 697 ALA A O 1
ATOM 5048 N N . PRO A 1 698 ? -39.369 0.294 53.985 1.00 84.69 698 PRO A N 1
ATOM 5049 C CA . PRO A 1 698 ? -38.663 -0.663 53.127 1.00 84.69 698 PRO A CA 1
ATOM 5050 C C . PRO A 1 698 ? -38.347 -0.100 51.731 1.00 84.69 698 PRO A C 1
ATOM 5052 O O . PRO A 1 698 ? -39.187 0.561 51.124 1.00 84.69 698 PRO A O 1
ATOM 5055 N N . ALA A 1 699 ? -37.160 -0.413 51.194 1.00 78.75 699 ALA A N 1
ATOM 5056 C CA . ALA A 1 699 ? -36.662 0.146 49.929 1.00 78.75 699 ALA A CA 1
ATOM 5057 C C . ALA A 1 699 ? -37.647 -0.017 48.755 1.00 78.75 699 ALA A C 1
ATOM 5059 O O . ALA A 1 699 ? -37.919 0.950 48.051 1.00 78.75 699 ALA A O 1
ATOM 5060 N N . ALA A 1 700 ? -38.247 -1.204 48.608 1.00 77.50 700 ALA A N 1
ATOM 5061 C CA . ALA A 1 700 ? -39.291 -1.485 47.620 1.00 77.50 700 ALA A CA 1
ATOM 5062 C C . ALA A 1 700 ? -40.431 -0.451 47.651 1.00 77.50 700 ALA A C 1
ATOM 5064 O O . ALA A 1 700 ? -40.803 0.104 46.619 1.00 77.50 700 ALA A O 1
ATOM 5065 N N . GLN A 1 701 ? -40.944 -0.161 48.850 1.00 81.06 701 GLN A N 1
ATOM 5066 C CA . GLN A 1 701 ? -42.071 0.742 49.067 1.00 81.06 701 GLN A CA 1
ATOM 5067 C C . GLN A 1 701 ? -41.689 2.199 48.771 1.00 81.06 701 GLN A C 1
ATOM 5069 O O . GLN A 1 701 ? -42.473 2.919 48.157 1.00 81.06 701 GLN A O 1
ATOM 5074 N N . LEU A 1 702 ? -40.474 2.618 49.149 1.00 83.69 702 LEU A N 1
ATOM 5075 C CA . LEU A 1 702 ? -39.941 3.951 48.835 1.00 83.69 702 LEU A CA 1
ATOM 5076 C C . LEU A 1 702 ? -39.747 4.155 47.326 1.00 83.69 702 LEU A C 1
ATOM 5078 O O . LEU A 1 702 ? -40.106 5.201 46.795 1.00 83.69 702 LEU A O 1
ATOM 5082 N N . CYS A 1 703 ? -39.230 3.152 46.611 1.00 81.56 703 CYS A N 1
ATOM 5083 C CA . CYS A 1 703 ? -39.096 3.223 45.156 1.00 81.56 703 CYS A CA 1
ATOM 5084 C C . CYS A 1 703 ? -40.468 3.258 44.460 1.00 81.56 703 CYS A C 1
ATOM 5086 O O . CYS A 1 703 ? -40.674 4.060 43.549 1.00 81.56 703 CYS A O 1
ATOM 5088 N N . GLN A 1 704 ? -41.416 2.424 44.900 1.00 77.56 704 GLN A N 1
ATOM 5089 C CA . GLN A 1 704 ? -42.756 2.329 44.311 1.00 77.56 704 GLN A CA 1
ATOM 5090 C C . GLN A 1 704 ? -43.560 3.631 44.439 1.00 77.56 704 GLN A C 1
ATOM 5092 O O . GLN A 1 704 ? -44.227 4.003 43.480 1.00 77.56 704 GLN A O 1
ATOM 5097 N N . GLN A 1 705 ? -43.425 4.369 45.550 1.00 77.62 705 GLN A N 1
ATOM 5098 C CA . GLN A 1 705 ? -44.096 5.663 45.770 1.00 77.62 705 GLN A CA 1
ATOM 5099 C C . GLN A 1 705 ? -43.825 6.720 44.681 1.00 77.62 705 GLN A C 1
ATOM 5101 O O . GLN A 1 705 ? -44.639 7.628 44.520 1.00 77.62 705 GLN A O 1
ATOM 5106 N N . CYS A 1 706 ? -42.712 6.612 43.942 1.00 76.88 706 CYS A N 1
ATOM 5107 C CA . CYS A 1 706 ? -42.298 7.606 42.944 1.00 76.88 706 CYS A CA 1
ATOM 5108 C C . CYS A 1 706 ? -42.053 7.042 41.532 1.00 76.88 706 CYS A C 1
ATOM 5110 O O . CYS A 1 706 ? -42.184 7.789 40.566 1.00 76.88 706 CYS A O 1
ATOM 5112 N N . HIS A 1 707 ? -41.674 5.764 41.389 1.00 74.19 707 HIS A N 1
ATOM 5113 C CA . HIS A 1 707 ? -41.223 5.189 40.104 1.00 74.19 707 HIS A CA 1
ATOM 5114 C C . HIS A 1 707 ? -42.147 4.126 39.502 1.00 74.19 707 HIS A C 1
ATOM 5116 O O . HIS A 1 707 ? -41.920 3.716 38.365 1.00 74.19 707 HIS A O 1
ATOM 5122 N N . VAL A 1 708 ? -43.169 3.657 40.226 1.00 65.31 708 VAL A N 1
ATOM 5123 C CA . VAL A 1 708 ? -44.080 2.609 39.736 1.00 65.31 708 VAL A CA 1
ATOM 5124 C C . VAL A 1 708 ? -45.524 3.118 39.792 1.00 65.31 708 VAL A C 1
ATOM 5126 O O . VAL A 1 708 ? -46.162 2.996 40.836 1.00 65.31 708 VAL A O 1
ATOM 5129 N N . PRO A 1 709 ? -46.056 3.705 38.700 1.00 57.50 709 PRO A N 1
ATOM 5130 C CA . PRO A 1 709 ? -47.467 4.055 38.638 1.00 57.50 709 PRO A CA 1
ATOM 5131 C C . PRO A 1 709 ? -48.329 2.790 38.663 1.00 57.50 709 PRO A C 1
ATOM 5133 O O . PRO A 1 709 ? -47.944 1.736 38.152 1.00 57.50 709 PRO A O 1
ATOM 5136 N N . ASP A 1 710 ? -49.508 2.919 39.259 1.00 55.44 710 ASP A N 1
ATOM 5137 C CA . ASP A 1 710 ? -50.406 1.815 39.599 1.00 55.44 710 ASP A CA 1
ATOM 5138 C C . ASP A 1 710 ? -50.868 1.009 38.360 1.00 55.44 710 ASP A C 1
ATOM 5140 O O . ASP A 1 710 ? -51.060 -0.204 38.451 1.00 55.44 710 ASP A O 1
ATOM 5144 N N . GLU A 1 711 ? -50.991 1.637 37.180 1.00 53.44 711 GLU A N 1
ATOM 5145 C CA . GLU A 1 711 ? -51.274 0.935 35.915 1.00 53.44 711 GLU A CA 1
ATOM 5146 C C . GLU A 1 711 ? -50.177 -0.069 35.504 1.00 53.44 711 GLU A C 1
ATOM 5148 O O . GLU A 1 711 ? -50.488 -1.138 34.974 1.00 53.44 711 GLU A O 1
ATOM 5153 N N . LEU A 1 712 ? -48.898 0.216 35.787 1.00 54.22 712 LEU A N 1
ATOM 5154 C CA . LEU A 1 712 ? -47.749 -0.583 35.316 1.00 54.22 712 LEU A CA 1
ATOM 5155 C C . LEU A 1 712 ? -47.680 -1.988 35.952 1.00 54.22 712 LEU A C 1
ATOM 5157 O O . LEU A 1 712 ? -46.924 -2.844 35.493 1.00 54.22 712 LEU A O 1
ATOM 5161 N N . LEU A 1 713 ? -48.479 -2.234 36.996 1.00 56.81 713 LEU A N 1
ATOM 5162 C CA . LEU A 1 713 ? -48.626 -3.529 37.667 1.00 56.81 713 LEU A CA 1
ATOM 5163 C C . LEU A 1 713 ? -49.997 -4.194 37.437 1.00 56.81 713 LEU A C 1
ATOM 5165 O O . LEU A 1 713 ? -50.210 -5.298 37.936 1.00 56.81 713 LEU A O 1
ATOM 5169 N N . ARG A 1 714 ? -50.931 -3.545 36.724 1.00 56.03 714 ARG A N 1
ATOM 5170 C CA . ARG A 1 714 ? -52.332 -4.001 36.601 1.00 56.03 714 ARG A CA 1
ATOM 5171 C C . ARG A 1 714 ? -52.680 -4.664 35.272 1.00 56.03 714 ARG A C 1
ATOM 5173 O O . ARG A 1 714 ? -53.543 -5.537 35.268 1.00 56.03 714 ARG A O 1
ATOM 5180 N N . GLU A 1 715 ? -52.029 -4.275 34.178 1.00 55.56 715 GLU A N 1
ATOM 5181 C CA . GLU A 1 715 ? -52.381 -4.743 32.827 1.00 55.56 715 GLU A CA 1
ATOM 5182 C C . GLU A 1 715 ? -51.389 -5.709 32.133 1.00 55.56 715 GLU A C 1
ATOM 5184 O O . GLU A 1 715 ? -51.874 -6.602 31.432 1.00 55.56 715 GLU A O 1
ATOM 5189 N N . PRO A 1 716 ? -50.045 -5.624 32.291 1.00 56.84 716 PRO A N 1
ATOM 5190 C CA . PRO A 1 716 ? -49.133 -6.420 31.464 1.00 56.84 716 PRO A CA 1
ATOM 5191 C C . PRO A 1 716 ? -49.104 -7.902 31.858 1.00 56.84 716 PRO A C 1
ATOM 5193 O O . PRO A 1 716 ? -48.971 -8.257 33.032 1.00 56.84 716 PRO A O 1
ATOM 5196 N N . ARG A 1 717 ? -49.148 -8.795 30.860 1.00 64.75 717 ARG A N 1
ATOM 5197 C CA . ARG A 1 717 ? -49.243 -10.257 31.089 1.00 64.75 717 ARG A CA 1
ATOM 5198 C C . ARG A 1 717 ? -48.030 -10.901 31.772 1.00 64.75 717 ARG A C 1
ATOM 5200 O O . ARG A 1 717 ? -48.167 -11.995 32.321 1.00 64.75 717 ARG A O 1
ATOM 5207 N N . VAL A 1 718 ? -46.848 -10.284 31.714 1.00 82.31 718 VAL A N 1
ATOM 5208 C CA . VAL A 1 718 ? -45.606 -10.799 32.311 1.00 82.31 718 VAL A CA 1
ATOM 5209 C C . VAL A 1 718 ? -44.842 -9.665 33.000 1.00 82.31 718 VAL A C 1
ATOM 5211 O O . VAL A 1 718 ? -44.265 -8.802 32.344 1.00 82.31 718 VAL A O 1
ATOM 5214 N N . VAL A 1 719 ? -44.776 -9.699 34.332 1.00 84.44 719 VAL A N 1
ATOM 5215 C CA . VAL A 1 719 ? -43.923 -8.808 35.142 1.00 84.44 719 VAL A CA 1
ATOM 5216 C C . VAL A 1 719 ? -42.620 -9.531 35.497 1.00 84.44 719 VAL A C 1
ATOM 5218 O O . VAL A 1 719 ? -42.611 -10.735 35.761 1.00 84.44 719 VAL A O 1
ATOM 5221 N N . HIS A 1 720 ? -41.498 -8.812 35.495 1.00 88.75 720 HIS A N 1
ATOM 5222 C CA . HIS A 1 720 ? -40.189 -9.375 35.805 1.00 88.75 720 HIS A CA 1
ATOM 5223 C C . HIS A 1 720 ? -40.046 -9.673 37.308 1.00 88.75 720 HIS A C 1
ATOM 5225 O O . HIS A 1 720 ? -40.322 -8.827 38.159 1.00 88.75 720 HIS A O 1
ATOM 5231 N N . ALA A 1 721 ? -39.567 -10.873 37.649 1.00 86.25 721 ALA A N 1
ATOM 5232 C CA . ALA A 1 721 ? -39.556 -11.380 39.023 1.00 86.25 721 ALA A CA 1
ATOM 5233 C C . ALA A 1 721 ? -38.840 -10.500 40.080 1.00 86.25 721 ALA A C 1
ATOM 5235 O O . ALA A 1 721 ? -39.322 -10.485 41.215 1.00 86.25 721 ALA A O 1
ATOM 5236 N N . PRO A 1 722 ? -37.744 -9.762 39.789 1.00 86.44 722 PRO A N 1
ATOM 5237 C CA . PRO A 1 722 ? -37.176 -8.794 40.733 1.00 86.44 722 PRO A CA 1
ATOM 5238 C C . PRO A 1 722 ? -38.137 -7.636 41.036 1.00 86.44 722 PRO A C 1
ATOM 5240 O O . PRO A 1 722 ? -38.292 -7.261 42.195 1.00 86.44 722 PRO A O 1
ATOM 5243 N N . VAL A 1 723 ? -38.860 -7.133 40.027 1.00 82.12 723 VAL A N 1
ATOM 5244 C CA . VAL A 1 723 ? -39.856 -6.058 40.186 1.00 82.12 723 VAL A CA 1
ATOM 5245 C C . VAL A 1 723 ? -41.047 -6.539 41.015 1.00 82.12 723 VAL A C 1
ATOM 5247 O O . VAL A 1 723 ? -41.438 -5.858 41.959 1.00 82.12 723 VAL A O 1
ATOM 5250 N N . THR A 1 724 ? -41.555 -7.752 40.763 1.00 78.56 724 THR A N 1
ATOM 5251 C CA . THR A 1 724 ? -42.615 -8.373 41.587 1.00 78.56 724 THR A CA 1
ATOM 5252 C C . THR A 1 724 ? -42.203 -8.540 43.058 1.00 78.56 724 THR A C 1
ATOM 5254 O O . THR A 1 724 ? -43.053 -8.518 43.943 1.00 78.56 724 THR A O 1
ATOM 5257 N N . LYS A 1 725 ? -40.902 -8.700 43.335 1.00 81.75 725 LYS A N 1
ATOM 5258 C CA . LYS A 1 725 ? -40.339 -8.796 44.693 1.00 81.75 725 LYS A CA 1
ATOM 5259 C C . LYS A 1 725 ? -39.967 -7.441 45.310 1.00 81.75 725 LYS A C 1
ATOM 5261 O O . LYS A 1 725 ? -39.592 -7.408 46.479 1.00 81.75 725 LYS A O 1
ATOM 5266 N N . GLY A 1 726 ? -40.044 -6.346 44.551 1.00 78.94 726 GLY A N 1
ATOM 5267 C CA . GLY A 1 726 ? -39.592 -5.022 44.985 1.00 78.94 726 GLY A CA 1
ATOM 5268 C C . GLY A 1 726 ? -38.067 -4.871 45.091 1.00 78.94 726 GLY A C 1
ATOM 5269 O O . GLY A 1 726 ? -37.587 -3.945 45.742 1.00 78.94 726 GLY A O 1
ATOM 5270 N N . ASP A 1 727 ? -37.295 -5.762 44.465 1.00 86.00 727 ASP A N 1
ATOM 5271 C CA . ASP A 1 727 ? -35.830 -5.817 44.553 1.00 86.00 727 ASP A CA 1
ATOM 5272 C C . ASP A 1 727 ? -35.155 -4.835 43.572 1.00 86.00 727 ASP A C 1
ATOM 5274 O O . ASP A 1 727 ? -34.305 -5.186 42.753 1.00 86.00 727 ASP A O 1
ATOM 5278 N N . CYS A 1 728 ? -35.589 -3.572 43.608 1.00 84.88 728 CYS A N 1
ATOM 5279 C CA . CYS A 1 728 ? -35.146 -2.525 42.683 1.00 84.88 728 CYS A CA 1
ATOM 5280 C C . CYS A 1 728 ? -33.632 -2.255 42.792 1.00 84.88 728 CYS A C 1
ATOM 5282 O O . CYS A 1 728 ? -32.975 -1.948 41.795 1.00 84.88 728 CYS A O 1
ATOM 5284 N N . ALA A 1 729 ? -33.074 -2.408 43.998 1.00 86.00 729 ALA A N 1
ATOM 5285 C CA . ALA A 1 729 ? -31.666 -2.160 44.300 1.00 86.00 729 ALA A CA 1
ATOM 5286 C C . ALA A 1 729 ? -30.709 -3.246 43.768 1.00 86.00 729 ALA A C 1
ATOM 5288 O O . ALA A 1 729 ? -29.509 -2.998 43.681 1.00 86.00 729 ALA A O 1
ATOM 5289 N N . ALA A 1 730 ? -31.209 -4.422 43.364 1.00 87.12 730 ALA A N 1
ATOM 5290 C CA . ALA A 1 730 ? -30.389 -5.434 42.692 1.00 87.12 730 ALA A CA 1
ATOM 5291 C C . ALA A 1 730 ? -29.943 -5.005 41.279 1.00 87.12 730 ALA A C 1
ATOM 5293 O O . ALA A 1 730 ? -28.966 -5.539 40.758 1.00 87.12 730 ALA A O 1
ATOM 5294 N N . CYS A 1 731 ? -30.649 -4.051 40.657 1.00 87.88 731 CYS A N 1
ATOM 5295 C CA . CYS A 1 731 ? -30.324 -3.520 39.328 1.00 87.88 731 CYS A CA 1
ATOM 5296 C C . CYS A 1 731 ? -29.950 -2.028 39.344 1.00 87.88 731 CYS A C 1
ATOM 5298 O O . CYS A 1 731 ? -29.102 -1.612 38.552 1.00 87.88 731 CYS A O 1
ATOM 5300 N N . HIS A 1 732 ? -30.544 -1.226 40.235 1.00 88.62 732 HIS A N 1
ATOM 5301 C CA . HIS A 1 732 ? -30.350 0.226 40.282 1.00 88.62 732 HIS A CA 1
ATOM 5302 C C . HIS A 1 732 ? -29.562 0.700 41.511 1.00 88.62 732 HIS A C 1
ATOM 5304 O O . HIS A 1 732 ? -29.803 0.262 42.633 1.00 88.62 732 HIS A O 1
ATOM 5310 N N . ALA A 1 733 ? -28.677 1.676 41.307 1.00 88.25 733 ALA A N 1
ATOM 5311 C CA . ALA A 1 733 ? -28.032 2.455 42.356 1.00 88.25 733 ALA A CA 1
ATOM 5312 C C . ALA A 1 733 ? -28.930 3.654 42.740 1.00 88.25 733 ALA A C 1
ATOM 5314 O O . ALA A 1 733 ? -29.038 4.605 41.964 1.00 88.25 733 ALA A O 1
ATOM 5315 N N . PRO A 1 734 ? -29.568 3.667 43.928 1.00 85.00 734 PRO A N 1
ATOM 5316 C CA . PRO A 1 734 ? -30.591 4.663 44.270 1.00 85.00 734 PRO A CA 1
ATOM 5317 C C . PRO A 1 734 ? -30.049 6.073 44.574 1.00 85.00 734 PRO A C 1
ATOM 5319 O O . PRO A 1 734 ? -30.841 6.985 44.792 1.00 85.00 734 PRO A O 1
ATOM 5322 N N . HIS A 1 735 ? -28.725 6.271 44.596 1.00 88.12 735 HIS A N 1
ATOM 5323 C CA . HIS A 1 735 ? -28.089 7.553 44.927 1.00 88.12 735 HIS A CA 1
ATOM 5324 C C . HIS A 1 735 ? -27.397 8.174 43.711 1.00 88.12 735 HIS A C 1
ATOM 5326 O O . HIS A 1 735 ? -27.878 9.170 43.173 1.00 88.12 735 HIS A O 1
ATOM 5332 N N . ALA A 1 736 ? -26.300 7.575 43.245 1.00 87.25 736 ALA A N 1
ATOM 5333 C CA . ALA A 1 736 ? -25.605 7.981 42.031 1.00 87.25 736 ALA A CA 1
ATOM 5334 C C . ALA A 1 736 ? -24.871 6.801 41.380 1.00 87.25 736 ALA A C 1
ATOM 5336 O O . ALA A 1 736 ? -24.642 5.769 42.007 1.00 87.25 736 ALA A O 1
ATOM 5337 N N . THR A 1 737 ? -24.522 6.964 40.105 1.00 87.38 737 THR A N 1
ATOM 5338 C CA . THR A 1 737 ? -23.758 6.012 39.290 1.00 87.38 737 THR A CA 1
ATOM 5339 C C . THR A 1 737 ? -23.218 6.719 38.040 1.00 87.38 737 THR A C 1
ATOM 5341 O O . THR A 1 737 ? -23.605 7.842 37.707 1.00 87.38 737 THR A O 1
ATOM 5344 N N . ARG A 1 738 ? -22.302 6.069 37.321 1.00 82.81 738 ARG A N 1
ATOM 5345 C CA . ARG A 1 738 ? -21.842 6.517 35.993 1.00 82.81 738 ARG A CA 1
ATOM 5346 C C . ARG A 1 738 ? -22.733 5.997 34.861 1.00 82.81 738 ARG A C 1
ATOM 5348 O O . ARG A 1 738 ? -22.586 6.448 33.731 1.00 82.81 738 ARG A O 1
ATOM 5355 N N . GLN A 1 739 ? -23.638 5.067 35.164 1.00 86.19 739 GLN A N 1
ATOM 5356 C CA . GLN A 1 739 ? -24.468 4.375 34.183 1.00 86.19 739 GLN A CA 1
ATOM 5357 C C . GLN A 1 739 ? -25.784 5.121 33.901 1.00 86.19 739 GLN A C 1
ATOM 5359 O O . GLN A 1 739 ? -26.361 5.719 34.817 1.00 86.19 739 GLN A O 1
ATOM 5364 N N . PRO A 1 740 ? -26.318 5.052 32.667 1.00 82.25 740 PRO A N 1
ATOM 5365 C CA . PRO A 1 740 ? -27.674 5.500 32.358 1.00 82.25 740 PRO A CA 1
ATOM 5366 C C . PRO A 1 740 ? -28.738 4.843 33.250 1.00 82.25 740 PRO A C 1
ATOM 5368 O O . PRO A 1 740 ? -28.528 3.773 33.820 1.00 82.25 740 PRO A O 1
ATOM 5371 N N . HIS A 1 741 ? -29.903 5.489 33.360 1.00 85.31 741 HIS A N 1
ATOM 5372 C CA . HIS A 1 741 ? -31.074 4.982 34.096 1.00 85.31 741 HIS A CA 1
ATOM 5373 C C . HIS A 1 741 ? -30.800 4.548 35.553 1.00 85.31 741 HIS A C 1
ATOM 5375 O O . HIS A 1 741 ? -31.515 3.708 36.095 1.00 85.31 741 HIS A O 1
ATOM 5381 N N . LEU A 1 742 ? -29.778 5.126 36.196 1.00 88.56 742 LEU A N 1
ATOM 5382 C CA . LEU A 1 742 ? -29.337 4.773 37.548 1.00 88.56 742 LEU A CA 1
ATOM 5383 C C . LEU A 1 742 ? -28.961 3.284 37.720 1.00 88.56 742 LEU A C 1
ATOM 5385 O O . LEU A 1 742 ? -29.169 2.731 38.792 1.00 88.56 742 LEU A O 1
ATOM 5389 N N . LEU A 1 743 ? -28.416 2.605 36.703 1.00 88.44 743 LEU A N 1
ATOM 5390 C CA . LEU A 1 743 ? -27.977 1.205 36.841 1.00 88.44 743 LEU A CA 1
ATOM 5391 C C . LEU A 1 743 ? -26.737 1.051 37.750 1.00 88.44 743 LEU A C 1
ATOM 5393 O O . LEU A 1 743 ? -25.828 1.886 37.749 1.00 88.44 743 LEU A O 1
ATOM 5397 N N . GLY A 1 744 ? -26.681 -0.034 38.527 1.00 85.56 744 GLY A N 1
ATOM 5398 C CA . GLY A 1 744 ? -25.579 -0.309 39.464 1.00 85.56 744 GLY A CA 1
ATOM 5399 C C . GLY A 1 744 ? -24.254 -0.708 38.797 1.00 85.56 744 GLY A C 1
ATOM 5400 O O . GLY A 1 744 ? -23.186 -0.461 39.350 1.00 85.56 744 GLY A O 1
ATOM 5401 N N . ALA A 1 745 ? -24.321 -1.280 37.595 1.00 83.50 745 ALA A N 1
ATOM 5402 C CA . ALA A 1 745 ? -23.194 -1.688 36.753 1.00 83.50 745 ALA A CA 1
ATOM 5403 C C . ALA A 1 745 ? -23.599 -1.532 35.263 1.00 83.50 745 ALA A C 1
ATOM 5405 O O . ALA A 1 745 ? -24.754 -1.178 35.000 1.00 83.50 745 ALA A O 1
ATOM 5406 N N . PRO A 1 746 ? -22.705 -1.744 34.276 1.00 85.38 746 PRO A N 1
ATOM 5407 C CA . PRO A 1 746 ? -23.090 -1.773 32.862 1.00 85.38 746 PRO A CA 1
ATOM 5408 C C . PRO A 1 746 ? -24.250 -2.748 32.606 1.00 85.38 746 PRO A C 1
ATOM 5410 O O . PRO A 1 746 ? -24.311 -3.808 33.226 1.00 85.38 746 PRO A O 1
ATOM 5413 N N . GLU A 1 747 ? -25.153 -2.419 31.677 1.00 84.06 747 GLU A N 1
ATOM 5414 C CA . GLU A 1 747 ? -26.406 -3.165 31.446 1.00 84.06 747 GLU A CA 1
ATOM 5415 C C . GLU A 1 747 ? -26.185 -4.677 31.271 1.00 84.06 747 GLU A C 1
ATOM 5417 O O . GLU A 1 747 ? -26.810 -5.489 31.957 1.00 84.06 747 GLU A O 1
ATOM 5422 N N . ARG A 1 748 ? -25.208 -5.057 30.437 1.00 84.50 748 ARG A N 1
ATOM 5423 C CA . ARG A 1 748 ? -24.804 -6.453 30.225 1.00 84.50 748 ARG A CA 1
ATOM 5424 C C . ARG A 1 748 ? -24.377 -7.162 31.518 1.00 84.50 748 ARG A C 1
ATOM 5426 O O . ARG A 1 748 ? -24.707 -8.333 31.682 1.00 84.50 748 ARG A O 1
ATOM 5433 N N . GLU A 1 749 ? -23.668 -6.489 32.424 1.00 84.94 749 GLU A N 1
ATOM 5434 C CA . GLU A 1 749 ? -23.202 -7.069 33.695 1.00 84.94 749 GLU A CA 1
ATOM 5435 C C . GLU A 1 749 ? -24.355 -7.248 34.691 1.00 84.94 749 GLU A C 1
ATOM 5437 O O . GLU A 1 749 ? -24.492 -8.324 35.279 1.00 84.94 749 GLU A O 1
ATOM 5442 N N . VAL A 1 750 ? -25.227 -6.237 34.817 1.00 87.19 750 VAL A N 1
ATOM 5443 C CA . VAL A 1 750 ? -26.442 -6.297 35.654 1.00 87.19 750 VAL A CA 1
ATOM 5444 C C . VAL A 1 750 ? -27.332 -7.464 35.222 1.00 87.19 750 VAL A C 1
ATOM 5446 O O . VAL A 1 750 ? -27.779 -8.250 36.057 1.00 87.19 750 VAL A O 1
ATOM 5449 N N . CYS A 1 751 ? -27.541 -7.634 33.913 1.00 86.81 751 CYS A N 1
ATOM 5450 C CA . CYS A 1 751 ? -28.297 -8.765 33.389 1.00 86.81 751 CYS A CA 1
ATOM 5451 C C . CYS A 1 751 ? -27.561 -10.103 33.591 1.00 86.81 751 CYS A C 1
ATOM 5453 O O . CYS A 1 751 ? -28.166 -11.059 34.080 1.00 86.81 751 CYS A O 1
ATOM 5455 N N . ALA A 1 752 ? -26.272 -10.205 33.247 1.00 84.44 752 ALA A N 1
ATOM 5456 C CA . ALA A 1 752 ? -25.524 -11.467 33.286 1.00 84.44 752 ALA A CA 1
ATOM 5457 C C . ALA A 1 752 ? -25.441 -12.089 34.692 1.00 84.44 752 ALA A C 1
ATOM 5459 O O . ALA A 1 752 ? -25.592 -13.306 34.822 1.00 84.44 752 ALA A O 1
ATOM 5460 N N . ALA A 1 753 ? -25.298 -11.268 35.743 1.00 85.44 753 ALA A N 1
ATOM 5461 C CA . ALA A 1 753 ? -25.197 -11.721 37.136 1.00 85.44 753 ALA A CA 1
ATOM 5462 C C . ALA A 1 753 ? -26.322 -12.701 37.546 1.00 85.44 753 ALA A C 1
ATOM 5464 O O . ALA A 1 753 ? -26.078 -13.695 38.251 1.00 85.44 753 ALA A O 1
ATOM 5465 N N . CYS A 1 754 ? -27.540 -12.458 37.048 1.00 87.56 754 CYS A N 1
ATOM 5466 C CA . CYS A 1 754 ? -28.691 -13.351 37.187 1.00 87.56 754 CYS A CA 1
ATOM 5467 C C . CYS A 1 754 ? -28.878 -14.272 35.966 1.00 87.56 754 CYS A C 1
ATOM 5469 O O . CYS A 1 754 ? -29.092 -15.475 36.128 1.00 87.56 754 CYS A O 1
ATOM 5471 N N . HIS A 1 755 ? -28.766 -13.751 34.742 1.00 88.38 755 HIS A N 1
ATOM 5472 C CA . HIS A 1 755 ? -29.045 -14.471 33.493 1.00 88.38 755 HIS A CA 1
ATOM 5473 C C . HIS A 1 755 ? -27.827 -15.247 32.951 1.00 88.38 755 HIS A C 1
ATOM 5475 O O . HIS A 1 755 ? -27.520 -15.202 31.761 1.00 88.38 755 HIS A O 1
ATOM 5481 N N . ARG A 1 756 ? -27.172 -16.045 33.804 1.00 85.12 756 ARG A N 1
ATOM 5482 C CA . ARG A 1 756 ? -25.934 -16.802 33.492 1.00 85.12 756 ARG A CA 1
ATOM 5483 C C . ARG A 1 756 ? -26.031 -17.776 32.306 1.00 85.12 756 ARG A C 1
ATOM 5485 O O . ARG A 1 756 ? -25.019 -18.218 31.773 1.00 85.12 756 ARG A O 1
ATOM 5492 N N . ASN A 1 757 ? -27.241 -18.144 31.882 1.00 83.69 757 ASN A N 1
ATOM 5493 C CA . ASN A 1 757 ? -27.438 -18.926 30.656 1.00 83.69 757 ASN A CA 1
ATOM 5494 C C . ASN A 1 757 ? -27.249 -18.065 29.395 1.00 83.69 757 ASN A C 1
ATOM 5496 O O . ASN A 1 757 ? -26.689 -18.550 28.419 1.00 83.69 757 ASN A O 1
ATOM 5500 N N . VAL A 1 758 ? -27.653 -16.790 29.430 1.00 82.88 758 VAL A N 1
ATOM 5501 C CA . VAL A 1 758 ? -27.378 -15.825 28.353 1.00 82.88 758 VAL A CA 1
ATOM 5502 C C . VAL A 1 758 ? -25.885 -15.506 28.322 1.00 82.88 758 VAL A C 1
ATOM 5504 O O . VAL A 1 758 ? -25.288 -15.541 27.257 1.00 82.88 758 VAL A O 1
ATOM 5507 N N . GLU A 1 759 ? -25.249 -15.311 29.481 1.00 81.44 759 GLU A N 1
ATOM 5508 C CA . GLU A 1 759 ? -23.792 -15.124 29.592 1.00 81.44 759 GLU A CA 1
ATOM 5509 C C . GLU A 1 759 ? -22.991 -16.237 28.885 1.00 81.44 759 GLU A C 1
ATOM 5511 O O . GLU A 1 759 ? -22.056 -15.943 28.143 1.00 81.44 759 GLU A O 1
ATOM 5516 N N . LYS A 1 760 ? -23.401 -17.505 29.047 1.00 82.50 760 LYS A N 1
ATOM 5517 C CA . LYS A 1 760 ? -22.809 -18.657 28.342 1.00 82.50 760 LYS A CA 1
ATOM 5518 C C . LYS A 1 760 ? -23.065 -18.649 26.835 1.00 82.50 760 LYS A C 1
ATOM 5520 O O . LYS A 1 760 ? -22.169 -19.001 26.076 1.00 82.50 760 LYS A O 1
ATOM 5525 N N . GLU A 1 761 ? -24.261 -18.264 26.393 1.00 81.19 761 GLU A N 1
ATOM 5526 C CA . GLU A 1 761 ? -24.558 -18.123 24.961 1.00 81.19 761 GLU A CA 1
ATOM 5527 C C . GLU A 1 761 ? -23.697 -17.015 24.328 1.00 81.19 761 GLU A C 1
ATOM 5529 O O . GLU A 1 761 ? -23.106 -17.230 23.274 1.00 81.19 761 GLU A O 1
ATOM 5534 N N . LEU A 1 762 ? -23.514 -15.877 25.010 1.00 81.62 762 LEU A N 1
ATOM 5535 C CA . LEU A 1 762 ? -22.662 -14.759 24.570 1.00 81.62 762 LEU A CA 1
ATOM 5536 C C . LEU A 1 762 ? -21.147 -15.073 24.543 1.00 81.62 762 LEU A C 1
ATOM 5538 O O . LEU A 1 762 ? -20.355 -14.183 24.230 1.00 81.62 762 LEU A O 1
ATOM 5542 N N . ALA A 1 763 ? -20.736 -16.305 24.866 1.00 80.50 763 ALA A N 1
ATOM 5543 C CA . ALA A 1 763 ? -19.366 -16.801 24.702 1.00 80.50 763 ALA A CA 1
ATOM 5544 C C . ALA A 1 763 ? -19.137 -17.567 23.377 1.00 80.50 763 ALA A C 1
ATOM 5546 O O . ALA A 1 763 ? -18.011 -17.979 23.097 1.00 80.50 763 ALA A O 1
ATOM 5547 N N . LYS A 1 764 ? -20.184 -17.769 22.563 1.00 83.12 764 LYS A N 1
ATOM 5548 C CA . LYS A 1 764 ? -20.099 -18.390 21.227 1.00 83.12 764 LYS A CA 1
ATOM 5549 C C . LYS A 1 764 ? -19.403 -17.472 20.207 1.00 83.12 764 LYS A C 1
ATOM 5551 O O . LYS A 1 764 ? -19.414 -16.254 20.380 1.00 83.12 764 LYS A O 1
ATOM 5556 N N . PRO A 1 765 ? -18.820 -18.017 19.118 1.00 75.94 765 PRO A N 1
ATOM 5557 C CA . PRO A 1 765 ? -17.997 -17.237 18.187 1.00 75.94 765 PRO A CA 1
ATOM 5558 C C . PRO A 1 765 ? -18.764 -16.173 17.386 1.00 75.94 765 PRO A C 1
ATOM 5560 O O . PRO A 1 765 ? -18.153 -15.203 16.939 1.00 75.94 765 PRO A O 1
ATOM 5563 N N . LEU A 1 766 ? -20.080 -16.325 17.188 1.00 79.81 766 LEU A N 1
ATOM 5564 C CA . LEU A 1 766 ? -20.905 -15.365 16.453 1.00 79.81 766 LEU A CA 1
ATOM 5565 C C . LEU A 1 766 ? -22.001 -14.817 17.369 1.00 79.81 766 LEU A C 1
ATOM 5567 O O . LEU A 1 766 ? -23.036 -15.446 17.571 1.00 79.81 766 LEU A O 1
ATOM 5571 N N . VAL A 1 767 ? -21.760 -13.632 17.930 1.00 84.94 767 VAL A N 1
ATOM 5572 C CA . VAL A 1 767 ? -22.703 -12.923 18.806 1.00 84.94 767 VAL A CA 1
ATOM 5573 C C . VAL A 1 767 ? -23.423 -11.829 18.015 1.00 84.94 767 VAL A C 1
ATOM 5575 O O . VAL A 1 767 ? -22.785 -11.020 17.337 1.00 84.94 767 VAL A O 1
ATOM 5578 N N . HIS A 1 768 ? -24.751 -11.800 18.114 1.00 87.56 768 HIS A N 1
ATOM 5579 C CA . HIS A 1 768 ? -25.614 -10.803 17.487 1.00 87.56 768 HIS A CA 1
ATOM 5580 C C . HIS A 1 768 ? -25.323 -9.406 18.058 1.00 87.56 768 HIS A C 1
ATOM 5582 O O . HIS A 1 768 ? -25.143 -9.264 19.267 1.00 87.56 768 HIS A O 1
ATOM 5588 N N . ALA A 1 769 ? -25.253 -8.374 17.209 1.00 82.00 769 ALA A N 1
ATOM 5589 C CA . ALA A 1 769 ? -24.650 -7.091 17.585 1.00 82.00 769 ALA A CA 1
ATOM 5590 C C . ALA A 1 769 ? -25.283 -6.422 18.829 1.00 82.00 769 ALA A C 1
ATOM 5592 O O . ALA A 1 769 ? -24.528 -6.175 19.769 1.00 82.00 769 ALA A O 1
ATOM 5593 N N . PRO A 1 770 ? -26.619 -6.252 18.949 1.00 84.06 770 PRO A N 1
ATOM 5594 C CA . PRO A 1 770 ? -27.218 -5.675 20.161 1.00 84.06 770 PRO A CA 1
ATOM 5595 C C . PRO A 1 770 ? -26.884 -6.465 21.439 1.00 84.06 770 PRO A C 1
ATOM 5597 O O . PRO A 1 770 ? -26.619 -5.890 22.491 1.00 84.06 770 PRO A O 1
ATOM 5600 N N . ALA A 1 771 ? -26.824 -7.798 21.346 1.00 84.12 771 ALA A N 1
ATOM 5601 C CA . ALA A 1 771 ? -26.525 -8.678 22.476 1.00 84.12 771 ALA A CA 1
ATOM 5602 C C . ALA A 1 771 ? -25.022 -8.720 22.833 1.00 84.12 771 ALA A C 1
ATOM 5604 O O . ALA A 1 771 ? -24.656 -8.932 23.991 1.00 84.12 771 ALA A O 1
ATOM 5605 N N . ARG A 1 772 ? -24.143 -8.493 21.848 1.00 82.56 772 ARG A N 1
ATOM 5606 C CA . ARG A 1 772 ? -22.695 -8.310 22.031 1.00 82.56 772 ARG A CA 1
ATOM 5607 C C . ARG A 1 772 ? -22.406 -7.000 22.761 1.00 82.56 772 ARG A C 1
ATOM 5609 O O . ARG A 1 772 ? -21.649 -7.008 23.735 1.00 82.56 772 ARG A O 1
ATOM 5616 N N . ASP A 1 773 ? -23.014 -5.920 22.278 1.00 78.00 773 ASP A N 1
ATOM 5617 C CA . ASP A 1 773 ? -22.727 -4.541 22.685 1.00 78.00 773 ASP A CA 1
ATOM 5618 C C . ASP A 1 773 ? -23.431 -4.164 24.003 1.00 78.00 773 ASP A C 1
ATOM 5620 O O . ASP A 1 773 ? -22.946 -3.308 24.738 1.00 78.00 773 ASP A O 1
ATOM 5624 N N . GLY A 1 774 ? -24.491 -4.896 24.371 1.00 78.69 774 GLY A N 1
ATOM 5625 C CA . GLY A 1 774 ? -25.154 -4.809 25.678 1.00 78.69 774 GLY A CA 1
ATOM 5626 C C . GLY A 1 774 ? -26.508 -4.099 25.667 1.00 78.69 774 GLY A C 1
ATOM 5627 O O . GLY A 1 774 ? -27.084 -3.906 26.735 1.00 78.69 774 GLY A O 1
ATOM 5628 N N . ASP A 1 775 ? -27.026 -3.770 24.483 1.00 84.62 775 ASP A N 1
ATOM 5629 C CA . ASP A 1 775 ? -28.294 -3.082 24.215 1.00 84.62 775 ASP A CA 1
ATOM 5630 C C . ASP A 1 775 ? -29.537 -3.979 24.429 1.00 84.62 775 ASP A C 1
ATOM 5632 O O . ASP A 1 775 ? -30.491 -3.981 23.642 1.00 84.62 775 ASP A O 1
ATOM 5636 N N . CYS A 1 776 ? -29.552 -4.772 25.504 1.00 86.75 776 CYS A N 1
ATOM 5637 C CA . CYS A 1 776 ? -30.625 -5.718 25.827 1.00 86.75 776 CYS A CA 1
ATOM 5638 C C . CYS A 1 776 ? -32.010 -5.042 25.830 1.00 86.75 776 CYS A C 1
ATOM 5640 O O . CYS A 1 776 ? -32.992 -5.621 25.352 1.00 86.75 776 CYS A O 1
ATOM 5642 N N . ARG A 1 777 ? -32.077 -3.793 26.311 1.00 87.88 777 ARG A N 1
ATOM 5643 C CA . ARG A 1 777 ? -33.270 -2.935 26.366 1.00 87.88 777 ARG A CA 1
ATOM 5644 C C . ARG A 1 777 ? -33.894 -2.560 25.019 1.00 87.88 777 ARG A C 1
ATOM 5646 O O . ARG A 1 777 ? -35.037 -2.108 25.018 1.00 87.88 777 ARG A O 1
ATOM 5653 N N . GLN A 1 778 ? -33.213 -2.761 23.887 1.00 87.31 778 GLN A N 1
ATOM 5654 C CA . GLN A 1 778 ? -33.838 -2.605 22.564 1.00 87.31 778 GLN A CA 1
ATOM 5655 C C . GLN A 1 778 ? -34.824 -3.745 22.260 1.00 87.31 778 GLN A C 1
ATOM 5657 O O . GLN A 1 778 ? -35.817 -3.534 21.570 1.00 87.31 778 GLN A O 1
ATOM 5662 N N . CYS A 1 779 ? -34.567 -4.946 22.791 1.00 88.44 779 CYS A N 1
ATOM 5663 C CA . CYS A 1 779 ? -35.389 -6.137 22.562 1.00 88.44 779 CYS A CA 1
ATOM 5664 C C . CYS A 1 779 ? -36.252 -6.526 23.770 1.00 88.44 779 CYS A C 1
ATOM 5666 O O . CYS A 1 779 ? -37.350 -7.046 23.579 1.00 88.44 779 CYS A O 1
ATOM 5668 N N . HIS A 1 780 ? -35.796 -6.266 25.000 1.00 90.00 780 HIS A N 1
ATOM 5669 C CA . HIS A 1 780 ? -36.469 -6.661 26.241 1.00 90.00 780 HIS A CA 1
ATOM 5670 C C . HIS A 1 780 ? -36.854 -5.458 27.111 1.00 90.00 780 HIS A C 1
ATOM 5672 O O . HIS A 1 780 ? -36.041 -4.573 27.362 1.00 90.00 780 HIS A O 1
ATOM 5678 N N . ASN A 1 781 ? -38.059 -5.467 27.682 1.00 89.00 781 ASN A N 1
ATOM 5679 C CA . ASN A 1 781 ? -38.418 -4.567 28.772 1.00 89.00 781 ASN A CA 1
ATOM 5680 C C . ASN A 1 781 ? -37.980 -5.193 30.115 1.00 89.00 781 ASN A C 1
ATOM 5682 O O . ASN A 1 781 ? -38.552 -6.204 30.522 1.00 89.00 781 ASN A O 1
ATOM 5686 N N . PRO A 1 782 ? -37.010 -4.619 30.852 1.00 87.69 782 PRO A N 1
ATOM 5687 C CA . PRO A 1 782 ? -36.505 -5.217 32.091 1.00 87.69 782 PRO A CA 1
ATOM 5688 C C . PRO A 1 782 ? -37.506 -5.186 33.261 1.00 87.69 782 PRO A C 1
ATOM 5690 O O . PRO A 1 782 ? -37.193 -5.724 34.325 1.00 87.69 782 PRO A O 1
ATOM 5693 N N . HIS A 1 783 ? -38.684 -4.567 33.098 1.00 86.31 783 HIS A N 1
ATOM 5694 C CA . HIS A 1 783 ? -39.706 -4.447 34.141 1.00 86.31 783 HIS A CA 1
ATOM 5695 C C . HIS A 1 783 ? -40.956 -5.295 33.868 1.00 86.31 783 HIS A C 1
ATOM 5697 O O . HIS A 1 783 ? -41.323 -6.108 34.716 1.00 86.31 783 HIS A O 1
ATOM 5703 N N . ALA A 1 784 ? -41.616 -5.121 32.718 1.00 84.81 784 ALA A N 1
ATOM 5704 C CA . ALA A 1 784 ? -42.840 -5.848 32.360 1.00 84.81 784 ALA A CA 1
ATOM 5705 C C . ALA A 1 784 ? -43.128 -5.803 30.847 1.00 84.81 784 ALA A C 1
ATOM 5707 O O . ALA A 1 784 ? -42.749 -4.849 30.172 1.00 84.81 784 ALA A O 1
ATOM 5708 N N . SER A 1 785 ? -43.824 -6.809 30.314 1.00 86.50 785 SER A N 1
ATOM 5709 C CA . SER A 1 785 ? -44.344 -6.828 28.938 1.00 86.50 785 SER A CA 1
ATOM 5710 C C . SER A 1 785 ? -45.535 -7.784 28.808 1.00 86.50 785 SER A C 1
ATOM 5712 O O . SER A 1 785 ? -45.726 -8.681 29.628 1.00 86.50 785 SER A O 1
ATOM 5714 N N . ASP A 1 786 ? -46.308 -7.647 27.734 1.00 84.19 786 ASP A N 1
ATOM 5715 C CA . ASP A 1 786 ? -47.315 -8.628 27.322 1.00 84.19 786 ASP A CA 1
ATOM 5716 C C . ASP A 1 786 ? -46.729 -9.881 26.660 1.00 84.19 786 ASP A C 1
ATOM 5718 O O . ASP A 1 786 ? -47.433 -10.883 26.503 1.00 84.19 786 ASP A O 1
ATOM 5722 N N . GLN A 1 787 ? -45.454 -9.837 26.260 1.00 85.00 787 GLN A N 1
ATOM 5723 C CA . GLN A 1 787 ? -44.788 -10.938 25.567 1.00 85.00 787 GLN A CA 1
ATOM 5724 C C . GLN A 1 787 ? -43.968 -11.816 26.520 1.00 85.00 787 GLN A C 1
ATOM 5726 O O . GLN A 1 787 ? -43.309 -11.354 27.458 1.00 85.00 787 GLN A O 1
ATOM 5731 N N . LYS A 1 788 ? -43.961 -13.123 26.238 1.00 83.25 788 LYS A N 1
ATOM 5732 C CA . LYS A 1 788 ? -43.120 -14.103 26.936 1.00 83.25 788 LYS A CA 1
ATOM 5733 C C . LYS A 1 788 ? -41.641 -13.735 26.760 1.00 83.25 788 LYS A C 1
ATOM 5735 O O . LYS A 1 788 ? -41.227 -13.299 25.694 1.00 83.25 788 LYS A O 1
ATOM 5740 N N . GLY A 1 789 ? -40.840 -13.906 27.812 1.00 85.25 789 GLY A N 1
ATOM 5741 C CA . GLY A 1 789 ? -39.434 -13.478 27.795 1.00 85.25 789 GLY A CA 1
ATOM 5742 C C . GLY A 1 789 ? -39.243 -11.958 27.876 1.00 85.25 789 GLY A C 1
ATOM 5743 O O . GLY A 1 789 ? -38.130 -11.488 27.667 1.00 85.25 789 GLY A O 1
ATOM 5744 N N . LEU A 1 790 ? -40.301 -11.203 28.205 1.00 89.38 790 LEU A N 1
ATOM 5745 C CA . LEU A 1 790 ? -40.293 -9.745 28.363 1.00 89.38 790 LEU A CA 1
ATOM 5746 C C . LEU A 1 790 ? -39.948 -8.962 27.081 1.00 89.38 790 LEU A C 1
ATOM 5748 O O . LEU A 1 790 ? -39.496 -7.823 27.163 1.00 89.38 790 LEU A O 1
ATOM 5752 N N . LEU A 1 791 ? -40.151 -9.545 25.896 1.00 89.06 791 LEU A N 1
ATOM 5753 C CA . LEU A 1 791 ? -39.861 -8.877 24.621 1.00 89.06 791 LEU A CA 1
ATOM 5754 C C . LEU A 1 791 ? -40.721 -7.613 24.437 1.00 89.06 791 LEU A C 1
ATOM 5756 O O . LEU A 1 791 ? -41.893 -7.609 24.811 1.00 89.06 791 LEU A O 1
ATOM 5760 N N . VAL A 1 792 ? -40.175 -6.544 23.848 1.00 87.44 792 VAL A N 1
ATOM 5761 C CA . VAL A 1 792 ? -40.923 -5.287 23.597 1.00 87.44 792 VAL A CA 1
ATOM 5762 C C . VAL A 1 792 ? -41.913 -5.389 22.426 1.00 87.44 792 VAL A C 1
ATOM 5764 O O . VAL A 1 792 ? -42.752 -4.512 22.243 1.00 87.44 792 VAL A O 1
ATOM 5767 N N . GLY A 1 793 ? -41.845 -6.472 21.650 1.00 84.69 793 GLY A N 1
ATOM 5768 C CA . GLY A 1 793 ? -42.741 -6.796 20.542 1.00 84.69 793 GLY A CA 1
ATOM 5769 C C . GLY A 1 793 ? -42.731 -8.299 20.246 1.00 84.69 793 GLY A C 1
ATOM 5770 O O . GLY A 1 793 ? -42.009 -9.054 20.895 1.00 84.69 793 GLY A O 1
ATOM 5771 N N . LYS A 1 794 ? -43.541 -8.742 19.278 1.00 81.31 794 LYS A N 1
ATOM 5772 C CA . LYS A 1 794 ? -43.513 -10.130 18.780 1.00 81.31 794 LYS A CA 1
ATOM 5773 C C . LYS A 1 794 ? -42.303 -10.355 17.871 1.00 81.31 794 LYS A C 1
ATOM 5775 O O . LYS A 1 794 ? -41.990 -9.469 17.083 1.00 81.31 794 LYS A O 1
ATOM 5780 N N . ASP A 1 795 ? -41.720 -11.549 17.928 1.00 76.50 795 ASP A N 1
ATOM 5781 C CA . ASP A 1 795 ? -40.483 -11.997 17.270 1.00 76.50 795 ASP A CA 1
ATOM 5782 C C . ASP A 1 795 ? -40.196 -11.337 15.906 1.00 76.50 795 ASP A C 1
ATOM 5784 O O . ASP A 1 795 ? -39.357 -10.440 15.840 1.00 76.50 795 ASP A O 1
ATOM 5788 N N . GLY A 1 796 ? -40.903 -11.697 14.828 1.00 81.75 796 GLY A N 1
ATOM 5789 C CA . GLY A 1 796 ? -40.651 -11.125 13.496 1.00 81.75 796 GLY A CA 1
ATOM 5790 C C . GLY A 1 796 ? -40.807 -9.600 13.430 1.00 81.75 796 GLY A C 1
ATOM 5791 O O . GLY A 1 796 ? -39.964 -8.910 12.861 1.00 81.75 796 GLY A O 1
ATOM 5792 N N . ALA A 1 797 ? -41.832 -9.043 14.084 1.00 84.44 797 ALA A N 1
ATOM 5793 C CA . ALA A 1 797 ? -42.051 -7.594 14.135 1.00 84.44 797 ALA A CA 1
ATOM 5794 C C . ALA A 1 797 ? -40.947 -6.842 14.903 1.00 84.44 797 ALA A C 1
ATOM 5796 O O . ALA A 1 797 ? -40.705 -5.672 14.615 1.00 84.44 797 ALA A O 1
ATOM 5797 N N . LEU A 1 798 ? -40.278 -7.510 15.849 1.00 88.56 798 LEU A N 1
ATOM 5798 C CA . LEU A 1 798 ? -39.117 -7.003 16.574 1.00 88.56 798 LEU A CA 1
ATOM 5799 C C . LEU A 1 798 ? -37.847 -7.084 15.712 1.00 88.56 798 LEU A C 1
ATOM 5801 O O . LEU A 1 798 ? -37.113 -6.104 15.617 1.00 88.56 798 LEU A O 1
ATOM 5805 N N . CYS A 1 799 ? -37.616 -8.212 15.030 1.00 87.88 799 CYS A N 1
ATOM 5806 C CA . CYS A 1 799 ? -36.496 -8.375 14.097 1.00 87.88 799 CYS A CA 1
ATOM 5807 C C . CYS A 1 799 ? -36.526 -7.312 12.986 1.00 87.88 799 CYS A C 1
ATOM 5809 O O . CYS A 1 799 ? -35.523 -6.641 12.742 1.00 87.88 799 CYS A O 1
ATOM 5811 N N . PHE A 1 800 ? -37.691 -7.089 12.370 1.00 88.62 800 PHE A N 1
ATOM 5812 C CA . PHE A 1 800 ? -37.896 -6.114 11.291 1.00 88.62 800 PHE A CA 1
ATOM 5813 C C . PHE A 1 800 ? -37.821 -4.628 11.724 1.00 88.62 800 PHE A C 1
ATOM 5815 O O . PHE A 1 800 ? -38.143 -3.750 10.919 1.00 88.62 800 PHE A O 1
ATOM 5822 N N . LEU A 1 801 ? -37.409 -4.321 12.964 1.00 84.62 801 LEU A N 1
ATOM 5823 C CA . LEU A 1 801 ? -36.970 -2.972 13.363 1.00 84.62 801 LEU A CA 1
ATOM 5824 C C . LEU A 1 801 ? -35.523 -2.673 12.934 1.00 84.62 801 LEU A C 1
ATOM 5826 O O . LEU A 1 801 ? -35.173 -1.509 12.758 1.00 84.62 801 LEU A O 1
ATOM 5830 N N . CYS A 1 802 ? -34.695 -3.712 12.777 1.00 83.81 802 CYS A N 1
ATOM 5831 C CA . CYS A 1 802 ? -33.286 -3.607 12.376 1.00 83.81 802 CYS A CA 1
ATOM 5832 C C . CYS A 1 802 ? -32.957 -4.414 11.107 1.00 83.81 802 CYS A C 1
ATOM 5834 O O . CYS A 1 802 ? -31.964 -4.127 10.450 1.00 83.81 802 CYS A O 1
ATOM 5836 N N . HIS A 1 803 ? -33.795 -5.396 10.766 1.00 85.50 803 HIS A N 1
ATOM 5837 C CA . HIS A 1 803 ? -33.742 -6.198 9.542 1.00 85.50 803 HIS A CA 1
ATOM 5838 C C . HIS A 1 803 ? -34.764 -5.683 8.518 1.00 85.50 803 HIS A C 1
ATOM 5840 O O . HIS A 1 803 ? -35.737 -6.356 8.175 1.00 85.50 803 HIS A O 1
ATOM 5846 N N . ASP A 1 804 ? -34.608 -4.427 8.097 1.00 81.69 804 ASP A N 1
ATOM 5847 C CA . ASP A 1 804 ? -35.499 -3.787 7.124 1.00 81.69 804 ASP A CA 1
ATOM 5848 C C . ASP A 1 804 ? -35.293 -4.332 5.701 1.00 81.69 804 ASP A C 1
ATOM 5850 O O . ASP A 1 804 ? -36.268 -4.537 4.980 1.00 81.69 804 ASP A O 1
ATOM 5854 N N . ALA A 1 805 ? -34.053 -4.662 5.333 1.00 78.69 805 ALA A N 1
ATOM 5855 C CA . ALA A 1 805 ? -33.724 -5.330 4.076 1.00 78.69 805 ALA A CA 1
ATOM 5856 C C . ALA A 1 805 ? -34.397 -6.709 3.947 1.00 78.69 805 ALA A C 1
ATOM 5858 O O . ALA A 1 805 ? -34.982 -7.014 2.909 1.00 78.69 805 ALA A O 1
ATOM 5859 N N . GLU A 1 806 ? -34.378 -7.538 4.997 1.00 84.88 806 GLU A N 1
ATOM 5860 C CA . GLU A 1 806 ? -35.075 -8.827 4.986 1.00 84.88 806 GLU A CA 1
ATOM 5861 C C . GLU A 1 806 ? -36.598 -8.652 4.927 1.00 84.88 806 GLU A C 1
ATOM 5863 O O . GLU A 1 806 ? -37.271 -9.405 4.228 1.00 84.88 806 GLU A O 1
ATOM 5868 N N . LYS A 1 807 ? -37.158 -7.636 5.596 1.00 85.19 807 LYS A N 1
ATOM 5869 C CA . LYS A 1 807 ? -38.603 -7.341 5.566 1.00 85.19 807 LYS A CA 1
ATOM 5870 C C . LYS A 1 807 ? -39.138 -7.132 4.146 1.00 85.19 807 LYS A C 1
ATOM 5872 O O . LYS A 1 807 ? -40.291 -7.461 3.868 1.00 85.19 807 LYS A O 1
ATOM 5877 N N . ASP A 1 808 ? -38.318 -6.598 3.247 1.00 85.50 808 ASP A N 1
ATOM 5878 C CA . ASP A 1 808 ? -38.702 -6.357 1.858 1.00 85.50 808 ASP A CA 1
ATOM 5879 C C . ASP A 1 808 ? -38.878 -7.649 1.038 1.00 85.50 808 ASP A C 1
ATOM 5881 O O . ASP A 1 808 ? -39.656 -7.644 0.083 1.00 85.50 808 ASP A O 1
ATOM 5885 N N . LEU A 1 809 ? -38.290 -8.775 1.466 1.00 84.31 809 LEU A N 1
ATOM 5886 C CA . LEU A 1 809 ? -38.501 -10.102 0.862 1.00 84.31 809 LEU A CA 1
ATOM 5887 C C . LEU A 1 809 ? -39.954 -10.597 0.993 1.00 84.31 809 LEU A C 1
ATOM 5889 O O . LEU A 1 809 ? -40.397 -11.423 0.202 1.00 84.31 809 LEU A O 1
ATOM 5893 N N . LEU A 1 810 ? -40.735 -10.054 1.937 1.00 87.69 810 LEU A N 1
ATOM 5894 C CA . LEU A 1 810 ? -42.170 -10.346 2.089 1.00 87.69 810 LEU A CA 1
ATOM 5895 C C . LEU A 1 810 ? -43.033 -9.848 0.909 1.00 87.69 810 LEU A C 1
ATOM 5897 O O . LEU A 1 810 ? -44.245 -10.063 0.908 1.00 87.69 810 LEU A O 1
ATOM 5901 N N . LYS A 1 811 ? -42.437 -9.147 -0.066 1.00 89.56 811 LYS A N 1
ATOM 5902 C CA . LYS A 1 811 ? -43.099 -8.637 -1.278 1.00 89.56 811 LYS A CA 1
ATOM 5903 C C . LYS A 1 811 ? -42.942 -9.556 -2.498 1.00 89.56 811 LYS A C 1
ATOM 5905 O O . LYS A 1 811 ? -43.629 -9.312 -3.488 1.00 89.56 811 LYS A O 1
ATOM 5910 N N . ALA A 1 812 ? -42.035 -10.534 -2.444 1.00 89.12 812 ALA A N 1
ATOM 5911 C CA . ALA A 1 812 ? -41.688 -11.385 -3.581 1.00 89.12 812 ALA A CA 1
ATOM 5912 C C . ALA A 1 812 ? -42.807 -12.379 -3.942 1.00 89.12 812 ALA A C 1
ATOM 5914 O O . ALA A 1 812 ? -43.669 -12.686 -3.114 1.00 89.12 812 ALA A O 1
ATOM 5915 N N . ALA A 1 813 ? -42.790 -12.889 -5.177 1.00 90.50 813 ALA A N 1
ATOM 5916 C CA . ALA A 1 813 ? -43.858 -13.723 -5.729 1.00 90.50 813 ALA A CA 1
ATOM 5917 C C . ALA A 1 813 ? -44.156 -14.998 -4.914 1.00 90.50 813 ALA A C 1
ATOM 5919 O O . ALA A 1 813 ? -45.327 -15.329 -4.714 1.00 90.50 813 ALA A O 1
ATOM 5920 N N . GLU A 1 814 ? -43.131 -15.703 -4.421 1.00 93.56 814 GLU A N 1
ATOM 5921 C CA . GLU A 1 814 ? -43.288 -16.836 -3.504 1.00 93.56 814 GLU A CA 1
ATOM 5922 C C . GLU A 1 814 ? -42.524 -16.586 -2.196 1.00 93.56 814 GLU A C 1
ATOM 5924 O O . GLU A 1 814 ? -41.300 -16.476 -2.172 1.00 93.56 814 GLU A O 1
ATOM 5929 N N . VAL A 1 815 ? -43.252 -16.537 -1.077 1.00 93.38 815 VAL A N 1
ATOM 5930 C CA . VAL A 1 815 ? -42.697 -16.343 0.273 1.00 93.38 815 VAL A CA 1
ATOM 5931 C C . VAL A 1 815 ? -42.818 -17.645 1.067 1.00 93.38 815 VAL A C 1
ATOM 5933 O O . VAL A 1 815 ? -43.860 -18.304 1.056 1.00 93.38 815 VAL A O 1
ATOM 5936 N N . HIS A 1 816 ? -41.758 -18.036 1.772 1.00 93.25 816 HIS A N 1
ATOM 5937 C CA . HIS A 1 816 ? -41.747 -19.234 2.605 1.00 93.25 816 HIS A CA 1
ATOM 5938 C C . HIS A 1 816 ? -42.624 -19.018 3.859 1.00 93.25 816 HIS A C 1
ATOM 5940 O O . HIS A 1 816 ? -42.362 -18.070 4.602 1.00 93.25 816 HIS A O 1
ATOM 5946 N N . PRO A 1 817 ? -43.640 -19.859 4.156 1.00 90.69 817 PRO A N 1
ATOM 5947 C CA . PRO A 1 817 ? -44.630 -19.535 5.190 1.00 90.69 817 PRO A CA 1
ATOM 5948 C C . PRO A 1 817 ? -44.068 -19.217 6.590 1.00 90.69 817 PRO A C 1
ATOM 5950 O O . PRO A 1 817 ? -44.437 -18.175 7.120 1.00 90.69 817 PRO A O 1
ATOM 5953 N N . PRO A 1 818 ? -43.093 -19.964 7.159 1.00 90.44 818 PRO A N 1
ATOM 5954 C CA . PRO A 1 818 ? -42.508 -19.617 8.463 1.00 90.44 818 PRO A CA 1
ATOM 5955 C C . PRO A 1 818 ? -41.806 -18.248 8.500 1.00 90.44 818 PRO A C 1
ATOM 5957 O O . PRO A 1 818 ? -41.635 -17.667 9.570 1.00 90.44 818 PRO A O 1
ATOM 5960 N N . PHE A 1 819 ? -41.385 -17.732 7.340 1.00 91.31 819 PHE A N 1
ATOM 5961 C CA . PHE A 1 819 ? -40.842 -16.383 7.198 1.00 91.31 819 PHE A CA 1
ATOM 5962 C C . PHE A 1 819 ? -41.958 -15.341 7.008 1.00 91.31 819 PHE A C 1
ATOM 5964 O O . PHE A 1 819 ? -41.901 -14.279 7.625 1.00 91.31 819 PHE A O 1
ATOM 5971 N N . ALA A 1 820 ? -43.007 -15.667 6.242 1.00 90.44 820 ALA A N 1
ATOM 5972 C CA . ALA A 1 820 ? -44.203 -14.832 6.087 1.00 90.44 820 ALA A CA 1
ATOM 5973 C C . ALA A 1 820 ? -44.938 -14.581 7.420 1.00 90.44 820 ALA A C 1
ATOM 5975 O O . ALA A 1 820 ? -45.367 -13.458 7.687 1.00 90.44 820 ALA A O 1
ATOM 5976 N N . ASP A 1 821 ? -45.032 -15.608 8.268 1.00 89.06 821 ASP A N 1
ATOM 5977 C CA . ASP A 1 821 ? -45.634 -15.541 9.606 1.00 89.06 821 ASP A CA 1
ATOM 5978 C C . ASP A 1 821 ? -44.736 -14.809 10.632 1.00 89.06 821 ASP A C 1
ATOM 5980 O O . ASP A 1 821 ? -45.207 -14.369 11.684 1.00 89.06 821 ASP A O 1
ATOM 5984 N N . GLY A 1 822 ? -43.445 -14.622 10.318 1.00 86.75 822 GLY A N 1
ATOM 5985 C CA . GLY A 1 822 ? -42.469 -13.937 11.172 1.00 86.75 822 GLY A CA 1
ATOM 5986 C C . GLY A 1 822 ? -41.852 -14.801 12.281 1.00 86.75 822 GLY A C 1
ATOM 5987 O O . GLY A 1 822 ? -41.281 -14.254 13.228 1.00 86.75 822 GLY A O 1
ATOM 5988 N N . ASP A 1 823 ? -41.920 -16.131 12.176 1.00 88.62 823 ASP A N 1
ATOM 5989 C CA . ASP A 1 823 ? -41.430 -17.096 13.176 1.00 88.62 823 ASP A CA 1
ATOM 5990 C C . ASP A 1 823 ? -39.904 -17.336 13.074 1.00 88.62 823 ASP A C 1
ATOM 5992 O O . ASP A 1 823 ? -39.404 -18.468 13.108 1.00 88.62 823 ASP A O 1
ATOM 5996 N N . CYS A 1 824 ? -39.130 -16.248 12.977 1.00 88.94 824 CYS A N 1
ATOM 5997 C CA . CYS A 1 824 ? -37.683 -16.240 12.725 1.00 88.94 824 CYS A CA 1
ATOM 5998 C C . CYS A 1 824 ? -36.884 -17.151 13.679 1.00 88.94 824 CYS A C 1
ATOM 6000 O O . CYS A 1 824 ? -35.940 -17.830 13.265 1.00 88.94 824 CYS A O 1
ATOM 6002 N N . LEU A 1 825 ? -37.274 -17.216 14.958 1.00 89.38 825 LEU A N 1
ATOM 6003 C CA . LEU A 1 825 ? -36.581 -18.022 15.972 1.00 89.38 825 LEU A CA 1
ATOM 6004 C C . LEU A 1 825 ? -36.763 -19.541 15.794 1.00 89.38 825 LEU A C 1
ATOM 6006 O O . LEU A 1 825 ? -36.125 -20.323 16.502 1.00 89.38 825 LEU A O 1
ATOM 6010 N N . THR A 1 826 ? -37.571 -19.988 14.827 1.00 89.69 826 THR A N 1
ATOM 6011 C CA . THR A 1 826 ? -37.623 -21.391 14.378 1.00 89.69 826 THR A CA 1
ATOM 6012 C C . THR A 1 826 ? -36.285 -21.828 13.777 1.00 89.69 826 THR A C 1
ATOM 6014 O O . THR A 1 826 ? -35.778 -22.898 14.122 1.00 89.69 826 THR A O 1
ATOM 6017 N N . CYS A 1 827 ? -35.669 -20.973 12.954 1.00 90.25 827 CYS A N 1
ATOM 6018 C CA . CYS A 1 827 ? -34.399 -21.247 12.272 1.00 90.25 827 CYS A CA 1
ATOM 6019 C C . CYS A 1 827 ? -33.198 -20.542 12.924 1.00 90.25 827 CYS A C 1
ATOM 6021 O O . CYS A 1 827 ? -32.106 -21.116 12.967 1.00 90.25 827 CYS A O 1
ATOM 6023 N N . HIS A 1 828 ? -33.392 -19.333 13.456 1.00 91.31 828 HIS A N 1
ATOM 6024 C CA . HIS A 1 828 ? -32.322 -18.453 13.940 1.00 91.31 828 HIS A CA 1
ATOM 6025 C C . HIS A 1 828 ? -32.250 -18.366 15.476 1.00 91.31 828 HIS A C 1
ATOM 6027 O O . HIS A 1 828 ? -33.179 -18.756 16.185 1.00 91.31 828 HIS A O 1
ATOM 6033 N N . THR A 1 829 ? -31.148 -17.831 16.006 1.00 89.94 829 THR A N 1
ATOM 6034 C CA . THR A 1 829 ? -31.008 -17.407 17.409 1.00 89.94 829 THR A CA 1
ATOM 6035 C C . THR A 1 829 ? -30.874 -15.884 17.516 1.00 89.94 829 THR A C 1
ATOM 6037 O O . THR A 1 829 ? -30.239 -15.241 16.685 1.00 89.94 829 THR A O 1
ATOM 6040 N N . SER A 1 830 ? -31.453 -15.286 18.563 1.00 87.25 830 SER A N 1
ATOM 6041 C CA . SER A 1 830 ? -31.479 -13.824 18.762 1.00 87.25 830 SER A CA 1
ATOM 6042 C C . SER A 1 830 ? -30.217 -13.235 19.408 1.00 87.25 830 SER A C 1
ATOM 6044 O O . SER A 1 830 ? -30.017 -12.021 19.360 1.00 87.25 830 SER A O 1
ATOM 6046 N N . HIS A 1 831 ? -29.391 -14.064 20.057 1.00 90.00 831 HIS A N 1
ATOM 6047 C CA . HIS A 1 831 ? -28.259 -13.610 20.878 1.00 90.00 831 HIS A CA 1
ATOM 6048 C C . HIS A 1 831 ? -26.907 -14.077 20.347 1.00 90.00 831 HIS A C 1
ATOM 6050 O O . HIS A 1 831 ? -26.011 -13.259 20.167 1.00 90.00 831 HIS A O 1
ATOM 6056 N N . ALA A 1 832 ? -26.738 -15.378 20.111 1.00 87.81 832 ALA A N 1
ATOM 6057 C CA . ALA A 1 832 ? -25.468 -15.942 19.672 1.00 87.81 832 ALA A CA 1
ATOM 6058 C C . ALA A 1 832 ? -25.649 -17.300 18.981 1.00 87.81 832 ALA A C 1
ATOM 6060 O O . ALA A 1 832 ? -26.608 -18.026 19.253 1.00 87.81 832 ALA A O 1
ATOM 6061 N N . ALA A 1 833 ? -24.721 -17.645 18.095 1.00 88.56 833 ALA A N 1
ATOM 6062 C CA . ALA A 1 833 ? -24.697 -18.893 17.350 1.00 88.56 833 ALA A CA 1
ATOM 6063 C C . ALA A 1 833 ? -23.262 -19.388 17.134 1.00 88.56 833 ALA A C 1
ATOM 6065 O O . ALA A 1 833 ? -22.287 -18.640 17.211 1.00 88.56 833 ALA A O 1
ATOM 6066 N N . ASP A 1 834 ? -23.156 -20.666 16.789 1.00 83.88 834 ASP A N 1
ATOM 6067 C CA . ASP A 1 834 ? -21.908 -21.306 16.364 1.00 83.88 834 ASP A CA 1
ATOM 6068 C C . ASP A 1 834 ? -21.751 -21.287 14.826 1.00 83.88 834 ASP A C 1
ATOM 6070 O O . ASP A 1 834 ? -20.803 -21.856 14.290 1.00 83.88 834 ASP A O 1
ATOM 6074 N N . ARG A 1 835 ? -22.712 -20.685 14.101 1.00 80.56 835 ARG A N 1
ATOM 6075 C CA . ARG A 1 835 ? -22.870 -20.770 12.636 1.00 80.56 835 ARG A CA 1
ATOM 6076 C C . ARG A 1 835 ? -23.227 -19.423 11.992 1.00 80.56 835 ARG A C 1
ATOM 6078 O O . ARG A 1 835 ? -23.977 -18.652 12.600 1.00 80.56 835 ARG A O 1
ATOM 6085 N N . PRO A 1 836 ? -22.751 -19.145 10.759 1.00 75.88 836 PRO A N 1
ATOM 6086 C CA . PRO A 1 836 ? -23.187 -17.996 9.966 1.00 75.88 836 PRO A CA 1
ATOM 6087 C C . PRO A 1 836 ? -24.712 -17.922 9.815 1.00 75.88 836 PRO A C 1
ATOM 6089 O O . PRO A 1 836 ? -25.407 -18.934 9.891 1.00 75.88 836 PRO A O 1
ATOM 6092 N N . GLY A 1 837 ? -25.239 -16.710 9.622 1.00 79.31 837 GLY A N 1
ATOM 6093 C CA . GLY A 1 837 ? -26.686 -16.479 9.539 1.00 79.31 837 GLY A CA 1
ATOM 6094 C C . GLY A 1 837 ? -27.445 -16.745 10.846 1.00 79.31 837 GLY A C 1
ATOM 6095 O O . GLY A 1 837 ? -28.660 -16.899 10.812 1.00 79.31 837 GLY A O 1
ATOM 6096 N N . MET A 1 838 ? -26.756 -16.830 11.992 1.00 88.19 838 MET A N 1
ATOM 6097 C CA . MET A 1 838 ? -27.347 -17.108 13.312 1.00 88.19 838 MET A CA 1
ATOM 6098 C C . MET A 1 838 ? -28.135 -18.433 13.388 1.00 88.19 838 MET A C 1
ATOM 6100 O O . MET A 1 838 ? -29.052 -18.568 14.196 1.00 88.19 838 MET A O 1
ATOM 6104 N N . LEU A 1 839 ? -27.817 -19.414 12.536 1.00 89.19 839 LEU A N 1
ATOM 6105 C CA . LEU A 1 839 ? -28.613 -20.638 12.399 1.00 89.19 839 LEU A CA 1
ATOM 6106 C C . LEU A 1 839 ? -28.491 -21.573 13.614 1.00 89.19 839 LEU A C 1
ATOM 6108 O O . LEU A 1 839 ? -27.394 -21.901 14.074 1.00 89.19 839 LEU A O 1
ATOM 6112 N N . ARG A 1 840 ? -29.639 -22.078 14.087 1.00 90.06 840 ARG A N 1
ATOM 6113 C CA . ARG A 1 840 ? -29.757 -22.993 15.238 1.00 90.06 840 ARG A CA 1
ATOM 6114 C C . ARG A 1 840 ? -29.071 -24.353 15.034 1.00 90.06 840 ARG A C 1
ATOM 6116 O O . ARG A 1 840 ? -28.674 -24.977 16.016 1.00 90.06 840 ARG A O 1
ATOM 6123 N N . LYS A 1 841 ? -28.958 -24.832 13.789 1.00 89.06 841 LYS A N 1
ATOM 6124 C CA . LYS A 1 841 ? -28.268 -26.072 13.364 1.00 89.06 841 LYS A CA 1
ATOM 6125 C C . LYS A 1 841 ? -27.745 -25.887 11.928 1.00 89.06 841 LYS A C 1
ATOM 6127 O O . LYS A 1 841 ? -27.877 -24.804 11.368 1.00 89.06 841 LYS A O 1
ATOM 6132 N N . GLU A 1 842 ? -27.177 -26.931 11.320 1.00 85.75 842 GLU A N 1
ATOM 6133 C CA . GLU A 1 842 ? -26.869 -26.925 9.878 1.00 85.75 842 GLU A CA 1
ATOM 6134 C C . GLU A 1 842 ? -28.127 -26.657 9.040 1.00 85.75 842 GLU A C 1
ATOM 6136 O O . GLU A 1 842 ? -29.179 -27.224 9.336 1.00 85.75 842 GLU A O 1
ATOM 6141 N N . ALA A 1 843 ? -28.020 -25.868 7.963 1.00 84.00 843 ALA A N 1
ATOM 6142 C CA . ALA A 1 843 ? -29.164 -25.462 7.135 1.00 84.00 843 ALA A CA 1
ATOM 6143 C C . ALA A 1 843 ? -30.003 -26.661 6.652 1.00 84.00 843 ALA A C 1
ATOM 6145 O O . ALA A 1 843 ? -31.194 -26.754 6.946 1.00 84.00 843 ALA A O 1
ATOM 6146 N N . ARG A 1 844 ? -29.359 -27.660 6.032 1.00 86.25 844 ARG A N 1
ATOM 6147 C CA . ARG A 1 844 ? -30.008 -28.923 5.644 1.00 86.25 844 ARG A CA 1
ATOM 6148 C C . ARG A 1 844 ? -30.670 -29.648 6.826 1.00 86.25 844 ARG A C 1
ATOM 6150 O O . ARG A 1 844 ? -31.700 -30.280 6.631 1.00 86.25 844 ARG A O 1
ATOM 6157 N N . ALA A 1 845 ? -30.100 -29.604 8.031 1.00 88.50 845 ALA A N 1
ATOM 6158 C CA . ALA A 1 845 ? -30.699 -30.254 9.199 1.00 88.50 845 ALA A CA 1
ATOM 6159 C C . ALA A 1 845 ? -31.959 -29.515 9.679 1.00 88.50 845 ALA A C 1
ATOM 6161 O O . ALA A 1 845 ? -32.949 -30.177 9.967 1.00 88.50 845 ALA A O 1
ATOM 6162 N N . LEU A 1 846 ? -31.942 -28.175 9.676 1.00 90.44 846 LEU A N 1
ATOM 6163 C CA . LEU A 1 846 ? -33.109 -27.338 9.977 1.00 90.44 846 LEU A CA 1
ATOM 6164 C C . LEU A 1 846 ? -34.257 -27.591 8.993 1.00 90.44 846 LEU A C 1
ATOM 6166 O O . LEU A 1 846 ? -35.375 -27.869 9.414 1.00 90.44 846 LEU A O 1
ATOM 6170 N N . CYS A 1 847 ? -33.985 -27.574 7.682 1.00 88.50 847 CYS A N 1
ATOM 6171 C CA . CYS A 1 847 ? -35.012 -27.843 6.670 1.00 88.50 847 CYS A CA 1
ATOM 6172 C C . CYS A 1 847 ? -35.677 -29.219 6.863 1.00 88.50 847 CYS A C 1
ATOM 6174 O O . CYS A 1 847 ? -36.876 -29.366 6.639 1.00 88.50 847 CYS A O 1
ATOM 6176 N N . LEU A 1 848 ? -34.915 -30.227 7.298 1.00 88.94 848 LEU A N 1
ATOM 6177 C CA . LEU A 1 848 ? -35.410 -31.591 7.509 1.00 88.94 848 LEU A CA 1
ATOM 6178 C C . LEU A 1 848 ? -36.216 -31.786 8.804 1.00 88.94 848 LEU A C 1
ATOM 6180 O O . LEU A 1 848 ? -36.763 -32.868 9.004 1.00 88.94 848 LEU A O 1
ATOM 6184 N N . GLU A 1 849 ? -36.333 -30.768 9.661 1.00 90.38 849 GLU A N 1
ATOM 6185 C CA . GLU A 1 849 ? -37.290 -30.782 10.779 1.00 90.38 849 GLU A CA 1
ATOM 6186 C C . GLU A 1 849 ? -38.732 -30.526 10.303 1.00 90.38 849 GLU A C 1
ATOM 6188 O O . GLU A 1 849 ? -39.670 -30.945 10.978 1.00 90.38 849 GLU A O 1
ATOM 6193 N N . CYS A 1 850 ? -38.909 -29.917 9.119 1.00 89.44 850 CYS A N 1
ATOM 6194 C CA . CYS A 1 850 ? -40.218 -29.597 8.533 1.00 89.44 850 CYS A CA 1
ATOM 6195 C C . CYS A 1 850 ? -40.490 -30.271 7.171 1.00 89.44 850 CYS A C 1
ATOM 6197 O O . CYS A 1 850 ? -41.651 -30.468 6.816 1.00 89.44 850 CYS A O 1
ATOM 6199 N N . HIS A 1 851 ? -39.459 -30.630 6.395 1.00 86.88 851 HIS A N 1
ATOM 6200 C CA . HIS A 1 851 ? -39.605 -31.163 5.033 1.00 86.88 851 HIS A CA 1
ATOM 6201 C C . HIS A 1 851 ? -39.008 -32.569 4.887 1.00 86.88 851 HIS A C 1
ATOM 6203 O O . HIS A 1 851 ? -37.843 -32.787 5.212 1.00 86.88 851 HIS A O 1
ATOM 6209 N N . SER A 1 852 ? -39.756 -33.518 4.311 1.00 85.31 852 SER A N 1
ATOM 6210 C CA . SER A 1 852 ? -39.271 -34.883 4.069 1.00 85.31 852 SER A CA 1
ATOM 6211 C C . SER A 1 852 ? -38.882 -35.116 2.590 1.00 85.31 852 SER A C 1
ATOM 6213 O O . SER A 1 852 ? -39.716 -35.015 1.686 1.00 85.31 852 SER A O 1
ATOM 6215 N N . PRO A 1 853 ? -37.628 -35.529 2.300 1.00 77.00 853 PRO A N 1
ATOM 6216 C CA . PRO A 1 853 ? -37.205 -35.995 0.972 1.00 77.00 853 PRO A CA 1
ATOM 6217 C C . PRO A 1 853 ? -37.931 -37.262 0.495 1.00 77.00 853 PRO A C 1
ATOM 6219 O O . PRO A 1 853 ? -37.821 -37.650 -0.669 1.00 77.00 853 PRO A O 1
ATOM 6222 N N . GLY A 1 854 ? -38.642 -37.946 1.398 1.00 73.94 854 GLY A N 1
ATOM 6223 C CA . GLY A 1 854 ? -39.445 -39.123 1.091 1.00 73.94 854 GLY A CA 1
ATOM 6224 C C . GLY A 1 854 ? -40.783 -38.799 0.424 1.00 73.94 854 GLY A C 1
ATOM 6225 O O . GLY A 1 854 ? -41.387 -39.705 -0.159 1.00 73.94 854 GLY A O 1
ATOM 6226 N N . ASP A 1 855 ? -41.237 -37.548 0.475 1.00 82.94 855 ASP A N 1
ATOM 6227 C CA . ASP A 1 855 ? -42.626 -37.201 0.181 1.00 82.94 855 ASP A CA 1
ATOM 6228 C C . ASP A 1 855 ? -42.938 -37.214 -1.316 1.00 82.94 855 ASP A C 1
ATOM 6230 O O . ASP A 1 855 ? -42.105 -36.872 -2.159 1.00 82.94 855 ASP A O 1
ATOM 6234 N N . ALA A 1 856 ? -44.179 -37.568 -1.662 1.00 76.19 856 ALA A N 1
ATOM 6235 C CA . ALA A 1 856 ? -44.628 -37.632 -3.052 1.00 76.19 856 ALA A CA 1
ATOM 6236 C C . ALA A 1 856 ? -44.520 -36.271 -3.768 1.00 76.19 856 ALA A C 1
ATOM 6238 O O . ALA A 1 856 ? -44.135 -36.225 -4.935 1.00 76.19 856 ALA A O 1
ATOM 6239 N N . GLY A 1 857 ? -44.792 -35.164 -3.065 1.00 77.31 857 GLY A N 1
ATOM 6240 C CA . GLY A 1 857 ? -44.574 -33.810 -3.585 1.00 77.31 857 GLY A CA 1
ATOM 6241 C C . GLY A 1 857 ? -43.093 -33.519 -3.837 1.00 77.31 857 GLY A C 1
ATOM 6242 O O . GLY A 1 857 ? -42.726 -33.101 -4.935 1.00 77.31 857 GLY A O 1
ATOM 6243 N N . MET A 1 858 ? -42.230 -33.834 -2.865 1.00 78.19 858 MET A N 1
ATOM 6244 C CA . MET A 1 858 ? -40.791 -33.574 -2.952 1.00 78.19 858 MET A CA 1
ATOM 6245 C C . MET A 1 858 ? -40.126 -34.371 -4.084 1.00 78.19 858 MET A C 1
ATOM 6247 O O . MET A 1 858 ? -39.347 -33.806 -4.849 1.00 78.19 858 MET A O 1
ATOM 6251 N N . LYS A 1 859 ? -40.502 -35.648 -4.253 1.00 77.31 859 LYS A N 1
ATOM 6252 C CA . LYS A 1 859 ? -40.069 -36.531 -5.356 1.00 77.31 859 LYS A CA 1
ATOM 6253 C C . LYS A 1 859 ? -40.642 -36.145 -6.726 1.00 77.31 859 LYS A C 1
ATOM 6255 O O . LYS A 1 859 ? -40.044 -36.471 -7.746 1.00 77.31 859 LYS A O 1
ATOM 6260 N N . LYS A 1 860 ? -41.803 -35.481 -6.771 1.00 77.88 860 LYS A N 1
ATOM 6261 C CA . LYS A 1 860 ? -42.404 -34.980 -8.020 1.00 77.88 860 LYS A CA 1
ATOM 6262 C C . LYS A 1 860 ? -41.726 -33.690 -8.491 1.00 77.88 860 LYS A C 1
ATOM 6264 O O . LYS A 1 860 ? -41.518 -33.534 -9.692 1.00 77.88 860 LYS A O 1
ATOM 6269 N N . ALA A 1 861 ? -41.380 -32.798 -7.561 1.00 76.50 861 ALA A N 1
ATOM 6270 C CA . ALA A 1 861 ? -40.614 -31.583 -7.841 1.00 76.50 861 ALA A CA 1
ATOM 6271 C C . ALA A 1 861 ? -39.155 -31.913 -8.207 1.00 76.50 861 ALA A C 1
ATOM 6273 O O . ALA A 1 861 ? -38.662 -31.511 -9.259 1.00 76.50 861 ALA A O 1
ATOM 6274 N N . HIS A 1 862 ? -38.483 -32.721 -7.385 1.00 79.00 862 HIS A N 1
ATOM 6275 C CA . HIS A 1 862 ? -37.084 -33.088 -7.580 1.00 79.00 862 HIS A CA 1
ATOM 6276 C C . HIS A 1 862 ? -36.967 -34.440 -8.289 1.00 79.00 862 HIS A C 1
ATOM 6278 O O . HIS A 1 862 ? -36.960 -35.499 -7.664 1.00 79.00 862 HIS A O 1
ATOM 6284 N N . ARG A 1 863 ? -36.797 -34.401 -9.617 1.00 68.94 863 ARG A N 1
ATOM 6285 C CA . ARG A 1 863 ? -36.559 -35.587 -10.473 1.00 68.94 863 ARG A CA 1
ATOM 6286 C C . ARG A 1 863 ? -35.191 -36.267 -10.252 1.00 68.94 863 ARG A C 1
ATOM 6288 O O . ARG A 1 863 ? -34.817 -37.157 -11.009 1.00 68.94 863 ARG A O 1
ATOM 6295 N N . PHE A 1 864 ? -34.437 -35.840 -9.242 1.00 69.31 864 PHE A N 1
ATOM 6296 C CA . PHE A 1 864 ? -33.107 -36.322 -8.876 1.00 69.31 864 PHE A CA 1
ATOM 6297 C C . PHE A 1 864 ? -32.996 -36.453 -7.350 1.00 69.31 864 PHE A C 1
ATOM 6299 O O . PHE A 1 864 ? -33.721 -35.808 -6.593 1.00 69.31 864 PHE A O 1
ATOM 6306 N N . GLY A 1 865 ? -32.084 -37.305 -6.878 1.00 70.19 865 GLY A N 1
ATOM 6307 C CA . GLY A 1 865 ? -31.961 -37.625 -5.457 1.00 70.19 865 GLY A CA 1
ATOM 6308 C C . GLY A 1 865 ? -31.350 -36.497 -4.621 1.00 70.19 865 GLY A C 1
ATOM 6309 O O . GLY A 1 865 ? -30.139 -36.466 -4.429 1.00 70.19 865 GLY A O 1
ATOM 6310 N N . VAL A 1 866 ? -32.180 -35.645 -4.011 1.00 71.38 866 VAL A N 1
ATOM 6311 C CA . VAL A 1 866 ? -31.755 -34.576 -3.073 1.00 71.38 866 VAL A CA 1
ATOM 6312 C C . VAL A 1 866 ? -31.140 -35.076 -1.751 1.00 71.38 866 VAL A C 1
ATOM 6314 O O . VAL A 1 866 ? -30.806 -34.288 -0.872 1.00 71.38 866 VAL A O 1
ATOM 6317 N N . GLY A 1 867 ? -30.939 -36.389 -1.591 1.00 66.44 867 GLY A N 1
ATOM 6318 C CA . GLY A 1 867 ? -30.600 -37.042 -0.322 1.00 66.44 867 GLY A CA 1
ATOM 6319 C C . GLY A 1 867 ? -29.321 -36.559 0.377 1.00 66.44 867 GLY A C 1
ATOM 6320 O O . GLY A 1 867 ? -29.212 -36.737 1.588 1.00 66.44 867 GLY A O 1
ATOM 6321 N N . ARG A 1 868 ? -28.377 -35.921 -0.330 1.00 67.75 868 ARG A N 1
ATOM 6322 C CA . ARG A 1 868 ? -27.147 -35.328 0.245 1.00 67.75 868 ARG A CA 1
ATOM 6323 C C . ARG A 1 868 ? -26.921 -33.852 -0.114 1.00 67.75 868 ARG A C 1
ATOM 6325 O O . ARG A 1 868 ? -25.906 -33.301 0.292 1.00 67.75 868 ARG A O 1
ATOM 6332 N N . LEU A 1 869 ? -27.832 -33.222 -0.855 1.00 74.75 869 LEU A N 1
ATOM 6333 C CA . LEU A 1 869 ? -27.696 -31.815 -1.239 1.00 74.75 869 LEU A CA 1
ATOM 6334 C C . LEU A 1 869 ? -28.065 -30.890 -0.075 1.00 74.75 869 LEU A C 1
ATOM 6336 O O . LEU A 1 869 ? -28.924 -31.229 0.742 1.00 74.75 869 LEU A O 1
ATOM 6340 N N . ASP A 1 870 ? -27.427 -29.722 -0.019 1.00 82.25 870 ASP A N 1
ATOM 6341 C CA . ASP A 1 870 ? -27.898 -28.612 0.803 1.00 82.25 870 ASP A CA 1
ATOM 6342 C C . ASP A 1 870 ? -29.039 -27.889 0.078 1.00 82.25 870 ASP A C 1
ATOM 6344 O O . ASP A 1 870 ? -28.866 -27.412 -1.047 1.00 82.25 870 ASP A O 1
ATOM 6348 N N . CYS A 1 871 ? -30.201 -27.801 0.723 1.00 85.25 871 CYS A N 1
ATOM 6349 C CA . CYS A 1 871 ? -31.368 -27.100 0.190 1.00 85.25 871 CYS A CA 1
ATOM 6350 C C . CYS A 1 871 ? -31.042 -25.620 -0.066 1.00 85.25 871 CYS A C 1
ATOM 6352 O O . CYS A 1 871 ? -31.381 -25.092 -1.125 1.00 85.25 871 CYS A O 1
ATOM 6354 N N . GLY A 1 872 ? -30.285 -25.002 0.852 1.00 83.44 872 GLY A N 1
ATOM 6355 C CA . GLY A 1 872 ? -29.840 -23.608 0.787 1.00 83.44 872 GLY A CA 1
ATOM 6356 C C . GLY A 1 872 ? -28.775 -23.315 -0.274 1.00 83.44 872 GLY A C 1
ATOM 6357 O O . GLY A 1 872 ? -28.286 -22.188 -0.337 1.00 83.44 872 GLY A O 1
ATOM 6358 N N . SER A 1 873 ? -28.414 -24.287 -1.123 1.00 80.75 873 SER A N 1
ATOM 6359 C CA . SER A 1 873 ? -27.582 -24.057 -2.312 1.00 80.75 873 SER A CA 1
ATOM 6360 C C . SER A 1 873 ? -28.400 -23.577 -3.516 1.00 80.75 873 SER A C 1
ATOM 6362 O O . SER A 1 873 ? -27.937 -22.705 -4.249 1.00 80.75 873 SER A O 1
ATOM 6364 N N . CYS A 1 874 ? -29.619 -24.100 -3.691 1.00 84.69 874 CYS A N 1
ATOM 6365 C CA . CYS A 1 874 ? -30.467 -23.862 -4.867 1.00 84.69 874 CYS A CA 1
ATOM 6366 C C . CYS A 1 874 ? -31.793 -23.162 -4.539 1.00 84.69 874 CYS A C 1
ATOM 6368 O O . CYS A 1 874 ? -32.403 -22.606 -5.448 1.00 84.69 874 CYS A O 1
ATOM 6370 N N . HIS A 1 875 ? -32.218 -23.173 -3.271 1.00 88.31 875 HIS A N 1
ATOM 6371 C CA . HIS A 1 875 ? -33.427 -22.501 -2.792 1.00 88.31 875 HIS A CA 1
ATOM 6372 C C . HIS A 1 875 ? -33.093 -21.364 -1.825 1.00 88.31 875 HIS A C 1
ATOM 6374 O O . HIS A 1 875 ? -32.140 -21.468 -1.047 1.00 88.31 875 HIS A O 1
ATOM 6380 N N . ASN A 1 876 ? -33.903 -20.309 -1.841 1.00 89.38 876 ASN A N 1
ATOM 6381 C CA . ASN A 1 876 ? -33.893 -19.244 -0.849 1.00 89.38 876 ASN A CA 1
ATOM 6382 C C . ASN A 1 876 ? -34.870 -19.606 0.296 1.00 89.38 876 ASN A C 1
ATOM 6384 O O . ASN A 1 876 ? -36.051 -19.838 0.041 1.00 89.38 876 ASN A O 1
ATOM 6388 N N . PRO A 1 877 ? -34.425 -19.693 1.565 1.00 89.38 877 PRO A N 1
ATOM 6389 C CA . PRO A 1 877 ? -35.271 -20.147 2.675 1.00 89.38 877 PRO A CA 1
ATOM 6390 C C . PRO A 1 877 ? -36.263 -19.090 3.200 1.00 89.38 877 PRO A C 1
ATOM 6392 O O . PRO A 1 877 ? -36.990 -19.381 4.154 1.00 89.38 877 PRO A O 1
ATOM 6395 N N . HIS A 1 878 ? -36.286 -17.883 2.621 1.00 91.56 878 HIS A N 1
ATOM 6396 C CA . HIS A 1 878 ? -37.156 -16.777 3.033 1.00 91.56 878 HIS A CA 1
ATOM 6397 C C . HIS A 1 878 ? -38.210 -16.447 1.970 1.00 91.56 878 HIS A C 1
ATOM 6399 O O . HIS A 1 878 ? -39.403 -16.538 2.253 1.00 91.56 878 HIS A O 1
ATOM 6405 N N . ALA A 1 879 ? -37.787 -16.087 0.756 1.00 91.00 879 ALA A N 1
ATOM 6406 C CA . ALA A 1 879 ? -38.665 -15.773 -0.372 1.00 91.00 879 ALA A CA 1
ATOM 6407 C C . ALA A 1 879 ? -37.885 -15.775 -1.699 1.00 91.00 879 ALA A C 1
ATOM 6409 O O . ALA A 1 879 ? -36.656 -15.733 -1.681 1.00 91.00 879 ALA A O 1
ATOM 6410 N N . SER A 1 880 ? -38.589 -15.793 -2.830 1.00 90.81 880 SER A N 1
ATOM 6411 C CA . SER A 1 880 ? -38.024 -15.569 -4.166 1.00 90.81 880 SER A CA 1
ATOM 6412 C C . SER A 1 880 ? -39.104 -15.126 -5.160 1.00 90.81 880 SER A C 1
ATOM 6414 O O . SER A 1 880 ? -40.291 -15.391 -4.967 1.00 90.81 880 SER A O 1
ATOM 6416 N N . GLU A 1 881 ? -38.688 -14.493 -6.255 1.00 90.00 881 GLU A N 1
ATOM 6417 C CA . GLU A 1 881 ? -39.532 -14.242 -7.426 1.00 90.00 881 GLU A CA 1
ATOM 6418 C C . GLU A 1 881 ? -39.745 -15.492 -8.312 1.00 90.00 881 GLU A C 1
ATOM 6420 O O . GLU A 1 881 ? -40.581 -15.471 -9.217 1.00 90.00 881 GLU A O 1
ATOM 6425 N N . GLN A 1 882 ? -39.018 -16.592 -8.073 1.00 88.69 882 GLN A N 1
ATOM 6426 C CA . GLN A 1 882 ? -39.143 -17.846 -8.828 1.00 88.69 882 GLN A CA 1
ATOM 6427 C C . GLN A 1 882 ? -40.071 -18.853 -8.134 1.00 88.69 882 GLN A C 1
ATOM 6429 O O . GLN A 1 882 ? -40.123 -18.967 -6.906 1.00 88.69 882 GLN A O 1
ATOM 6434 N N . GLU A 1 883 ? -40.751 -19.681 -8.935 1.00 86.62 883 GLU A N 1
ATOM 6435 C CA . GLU A 1 883 ? -41.583 -20.761 -8.404 1.00 86.62 883 GLU A CA 1
ATOM 6436 C C . GLU A 1 883 ? -40.801 -21.719 -7.487 1.00 86.62 883 GLU A C 1
ATOM 6438 O O . GLU A 1 883 ? -39.713 -22.202 -7.804 1.00 86.62 883 GLU A O 1
ATOM 6443 N N . LYS A 1 884 ? -41.443 -22.089 -6.377 1.00 87.12 884 LYS A N 1
ATOM 6444 C CA . LYS A 1 884 ? -40.986 -23.061 -5.378 1.00 87.12 884 LYS A CA 1
ATOM 6445 C C . LYS A 1 884 ? -39.694 -22.653 -4.673 1.00 87.12 884 LYS A C 1
ATOM 6447 O O . LYS A 1 884 ? -38.969 -23.534 -4.222 1.00 87.12 884 LYS A O 1
ATOM 6452 N N . LEU A 1 885 ? -39.473 -21.343 -4.521 1.00 90.19 885 LEU A N 1
ATOM 6453 C CA . LEU A 1 885 ? -38.364 -20.744 -3.768 1.00 90.19 885 LEU A CA 1
ATOM 6454 C C . LEU A 1 885 ? -36.969 -21.050 -4.342 1.00 90.19 885 LEU A C 1
ATOM 6456 O O . LEU A 1 885 ? -35.976 -20.916 -3.629 1.00 90.19 885 LEU A O 1
ATOM 6460 N N . ILE A 1 886 ? -36.871 -21.440 -5.617 1.00 89.38 886 ILE A N 1
ATOM 6461 C CA . ILE A 1 886 ? -35.586 -21.516 -6.334 1.00 89.38 886 ILE A CA 1
ATOM 6462 C C . ILE A 1 886 ? -34.970 -20.113 -6.331 1.00 89.38 886 ILE A C 1
ATOM 6464 O O . ILE A 1 886 ? -35.702 -19.152 -6.477 1.00 89.38 886 ILE A O 1
ATOM 6468 N N . ARG A 1 887 ? -33.656 -19.951 -6.155 1.00 89.88 887 ARG A N 1
ATOM 6469 C CA . ARG A 1 887 ? -33.062 -18.599 -6.075 1.00 89.88 887 ARG A CA 1
ATOM 6470 C C . ARG A 1 887 ? -33.275 -17.779 -7.353 1.00 89.88 887 ARG A C 1
ATOM 6472 O O . ARG A 1 887 ? -33.293 -18.343 -8.448 1.00 89.88 887 ARG A O 1
ATOM 6479 N N . ASP A 1 888 ? -33.358 -16.457 -7.189 1.00 88.44 888 ASP A N 1
ATOM 6480 C CA . ASP A 1 888 ? -33.872 -15.510 -8.192 1.00 88.44 888 ASP A CA 1
ATOM 6481 C C . ASP A 1 888 ? -33.156 -15.540 -9.551 1.00 88.44 888 ASP A C 1
ATOM 6483 O O . ASP A 1 888 ? -33.790 -15.304 -10.580 1.00 88.44 888 ASP A O 1
ATOM 6487 N N . GLU A 1 889 ? -31.865 -15.880 -9.570 1.00 88.81 889 GLU A N 1
ATOM 6488 C CA . GLU A 1 889 ? -31.019 -15.980 -10.763 1.00 88.81 889 GLU A CA 1
ATOM 6489 C C . GLU A 1 889 ? -30.662 -17.456 -11.051 1.00 88.81 889 GLU A C 1
ATOM 6491 O O . GLU A 1 889 ? -29.575 -17.925 -10.684 1.00 88.81 889 GLU A O 1
ATOM 6496 N N . PRO A 1 890 ? -31.556 -18.239 -11.690 1.00 87.88 890 PRO A N 1
ATOM 6497 C CA . PRO A 1 890 ? -31.234 -19.570 -12.189 1.00 87.88 890 PRO A CA 1
ATOM 6498 C C . PRO A 1 890 ? -30.325 -19.487 -13.425 1.00 87.88 890 PRO A C 1
ATOM 6500 O O . PRO A 1 890 ? -30.491 -18.641 -14.303 1.00 87.88 890 PRO A O 1
ATOM 6503 N N . HIS A 1 891 ? -29.374 -20.413 -13.548 1.00 89.19 891 HIS A N 1
ATOM 6504 C CA . HIS A 1 891 ? -28.501 -20.492 -14.719 1.00 89.19 891 HIS A CA 1
ATOM 6505 C C . HIS A 1 891 ? -29.340 -20.729 -15.985 1.00 89.19 891 HIS A C 1
ATOM 6507 O O . HIS A 1 891 ? -30.180 -21.620 -16.013 1.00 89.19 891 HIS A O 1
ATOM 6513 N N . ALA A 1 892 ? -29.058 -20.022 -17.083 1.00 83.81 892 ALA A N 1
ATOM 6514 C CA . ALA A 1 892 ? -29.776 -20.168 -18.361 1.00 83.81 892 ALA A CA 1
ATOM 6515 C C . ALA A 1 892 ? -29.852 -21.599 -18.969 1.00 83.81 892 ALA A C 1
ATOM 6517 O O . ALA A 1 892 ? -30.591 -21.811 -19.928 1.00 83.81 892 ALA A O 1
ATOM 6518 N N . VAL A 1 893 ? -29.109 -22.590 -18.446 1.00 82.25 893 VAL A N 1
ATOM 6519 C CA . VAL A 1 893 ? -29.216 -24.017 -18.835 1.00 82.25 893 VAL A CA 1
ATOM 6520 C C . VAL A 1 893 ? -29.863 -24.905 -17.758 1.00 82.25 893 VAL A C 1
ATOM 6522 O O . VAL A 1 893 ? -29.890 -26.129 -17.901 1.00 82.25 893 VAL A O 1
ATOM 6525 N N . PHE A 1 894 ? -30.387 -24.320 -16.680 1.00 78.31 894 PHE A N 1
ATOM 6526 C CA . PHE A 1 894 ? -31.074 -25.012 -15.591 1.00 78.31 894 PHE A CA 1
ATOM 6527 C C . PHE A 1 894 ? -32.256 -25.829 -16.144 1.00 78.31 894 PHE A C 1
ATOM 6529 O O . PHE A 1 894 ? -33.059 -25.349 -16.940 1.00 78.31 894 PHE A O 1
ATOM 6536 N N . GLY A 1 895 ? -32.308 -27.119 -15.799 1.00 72.38 895 GLY A N 1
ATOM 6537 C CA . GLY A 1 895 ? -33.221 -28.102 -16.402 1.00 72.38 895 GLY A CA 1
ATOM 6538 C C . GLY A 1 895 ? -32.661 -28.862 -17.618 1.00 72.38 895 GLY A C 1
ATOM 6539 O O . GLY A 1 895 ? -33.077 -29.994 -17.860 1.00 72.38 895 GLY A O 1
ATOM 6540 N N . SER A 1 896 ? -31.649 -28.343 -18.326 1.00 80.44 896 SER A N 1
ATOM 6541 C CA . SER A 1 896 ? -30.939 -29.056 -19.412 1.00 80.44 896 SER A CA 1
ATOM 6542 C C . SER A 1 896 ? -29.818 -29.969 -18.886 1.00 80.44 896 SER A C 1
ATOM 6544 O O . SER A 1 896 ? -28.719 -30.017 -19.443 1.00 80.44 896 SER A O 1
ATOM 6546 N N . CYS A 1 897 ? -30.081 -30.701 -17.796 1.00 79.31 897 CYS A N 1
ATOM 6547 C CA . CYS A 1 897 ? -29.064 -31.366 -16.968 1.00 79.31 897 CYS A CA 1
ATOM 6548 C C . CYS A 1 897 ? -28.117 -32.293 -17.752 1.00 79.31 897 CYS A C 1
ATOM 6550 O O . CYS A 1 897 ? -26.929 -32.353 -17.444 1.00 79.31 897 CYS A O 1
ATOM 6552 N N . GLY A 1 898 ? -28.618 -32.956 -18.803 1.00 80.88 898 GLY A N 1
ATOM 6553 C CA . GLY A 1 898 ? -27.846 -33.850 -19.679 1.00 80.88 898 GLY A CA 1
ATOM 6554 C C . GLY A 1 898 ? -26.707 -33.189 -20.471 1.00 80.88 898 GLY A C 1
ATOM 6555 O O . GLY A 1 898 ? -25.941 -33.892 -21.118 1.00 80.88 898 GLY A O 1
ATOM 6556 N N . ARG A 1 899 ? -26.570 -31.854 -20.430 1.00 84.38 899 ARG A N 1
ATOM 6557 C CA . ARG A 1 899 ? -25.416 -31.127 -20.995 1.00 84.38 899 ARG A CA 1
ATOM 6558 C C . ARG A 1 899 ? -24.193 -31.109 -20.070 1.00 84.38 899 ARG A C 1
ATOM 6560 O O . ARG A 1 899 ? -23.089 -30.887 -20.558 1.00 84.38 899 ARG A O 1
ATOM 6567 N N . CYS A 1 900 ? -24.387 -31.351 -18.770 1.00 84.94 900 CYS A N 1
ATOM 6568 C CA . CYS A 1 900 ? -23.331 -31.317 -17.750 1.00 84.94 900 CYS A CA 1
ATOM 6569 C C . CYS A 1 900 ? -23.235 -32.621 -16.937 1.00 84.94 900 CYS A C 1
ATOM 6571 O O . CYS A 1 900 ? -22.147 -32.958 -16.472 1.00 84.94 900 CYS A O 1
ATOM 6573 N N . HIS A 1 901 ? -24.338 -33.367 -16.792 1.00 84.12 901 HIS A N 1
ATOM 6574 C CA . HIS A 1 901 ? -24.425 -34.590 -15.991 1.00 84.12 901 HIS A CA 1
ATOM 6575 C C . HIS A 1 901 ? -24.861 -35.816 -16.805 1.00 84.12 901 HIS A C 1
ATOM 6577 O O . HIS A 1 901 ? -25.742 -35.746 -17.660 1.00 84.12 901 HIS A O 1
ATOM 6583 N N . GLU A 1 902 ? -24.306 -36.968 -16.447 1.00 82.12 902 GLU A N 1
ATOM 6584 C CA . GLU A 1 902 ? -24.803 -38.296 -16.803 1.00 82.12 902 GLU A CA 1
ATOM 6585 C C . GLU A 1 902 ? -26.126 -38.606 -16.068 1.00 82.12 902 GLU A C 1
ATOM 6587 O O . GLU A 1 902 ? -26.363 -38.087 -14.968 1.00 82.12 902 GLU A O 1
ATOM 6592 N N . PRO A 1 903 ? -26.980 -39.504 -16.598 1.00 69.12 903 PRO A N 1
ATOM 6593 C CA . PRO A 1 903 ? -28.102 -40.063 -15.846 1.00 69.12 903 PRO A CA 1
ATOM 6594 C C . PRO A 1 903 ? -27.620 -40.689 -14.526 1.00 69.12 903 PRO A C 1
ATOM 6596 O O . PRO A 1 903 ? -26.842 -41.638 -14.524 1.00 69.12 903 PRO A O 1
ATOM 6599 N N . GLY A 1 904 ? -28.066 -40.133 -13.395 1.00 66.19 904 GLY A N 1
ATOM 6600 C CA . GLY A 1 904 ? -27.553 -40.464 -12.056 1.00 66.19 904 GLY A CA 1
ATOM 6601 C C . GLY A 1 904 ? -26.754 -39.339 -11.379 1.00 66.19 904 GLY A C 1
ATOM 6602 O O . GLY A 1 904 ? -26.510 -39.418 -10.179 1.00 66.19 904 GLY A O 1
ATOM 6603 N N . GLY A 1 905 ? -26.411 -38.263 -12.097 1.00 70.69 905 GLY A N 1
ATOM 6604 C CA . GLY A 1 905 ? -25.907 -37.007 -11.519 1.00 70.69 905 GLY A CA 1
ATOM 6605 C C . GLY A 1 905 ? -24.384 -36.832 -11.490 1.00 70.69 905 GLY A C 1
ATOM 6606 O O . GLY A 1 905 ? -23.913 -35.780 -11.059 1.00 70.69 905 GLY A O 1
ATOM 6607 N N . LYS A 1 906 ? -23.599 -37.798 -11.977 1.00 81.56 906 LYS A N 1
ATOM 6608 C CA . LYS A 1 906 ? -22.145 -37.643 -12.178 1.00 81.56 906 LYS A CA 1
ATOM 6609 C C . LYS A 1 906 ? -21.864 -36.632 -13.298 1.00 81.56 906 LYS A C 1
ATOM 6611 O O . LYS A 1 906 ? -22.581 -36.621 -14.290 1.00 81.56 906 LYS A O 1
ATOM 6616 N N . LEU A 1 907 ? -20.845 -35.782 -13.150 1.00 84.94 907 LEU A N 1
ATOM 6617 C CA . LEU A 1 907 ? -20.456 -34.811 -14.184 1.00 84.94 907 LEU A CA 1
ATOM 6618 C C . LEU A 1 907 ? -19.801 -35.495 -15.400 1.00 84.94 907 LEU A C 1
ATOM 6620 O O . LEU A 1 907 ? -19.083 -36.485 -15.252 1.00 84.94 907 LEU A O 1
ATOM 6624 N N . LEU A 1 908 ? -20.023 -34.931 -16.591 1.00 87.06 908 LEU A N 1
ATOM 6625 C CA . LEU A 1 908 ? -19.490 -35.422 -17.876 1.00 87.06 908 LEU A CA 1
ATOM 6626 C C . LEU A 1 908 ? -17.990 -35.122 -18.090 1.00 87.06 908 LEU A C 1
ATOM 6628 O O . LEU A 1 908 ? -17.356 -35.733 -18.946 1.00 87.06 908 LEU A O 1
ATOM 6632 N N . ALA A 1 909 ? -17.428 -34.172 -17.341 1.00 87.75 909 ALA A N 1
ATOM 6633 C CA . ALA A 1 909 ? -16.000 -33.845 -17.254 1.00 87.75 909 ALA A CA 1
ATOM 6634 C C . ALA A 1 909 ? -15.742 -33.104 -15.921 1.00 87.75 909 ALA A C 1
ATOM 6636 O O . ALA A 1 909 ? -16.634 -33.061 -15.069 1.00 87.75 909 ALA A O 1
ATOM 6637 N N . LYS A 1 910 ? -14.556 -32.509 -15.714 1.00 87.44 910 LYS A N 1
ATOM 6638 C CA . LYS A 1 910 ? -14.347 -31.590 -14.578 1.00 87.44 910 LYS A CA 1
ATOM 6639 C C . LYS A 1 910 ? -15.286 -30.383 -14.696 1.00 87.44 910 LYS A C 1
ATOM 6641 O O . LYS A 1 910 ? -15.686 -30.019 -15.799 1.00 87.44 910 LYS A O 1
ATOM 6646 N N . ALA A 1 911 ? -15.618 -29.752 -13.571 1.00 84.81 911 ALA A N 1
ATOM 6647 C CA . ALA A 1 911 ? -16.539 -28.615 -13.553 1.00 84.81 911 ALA A CA 1
ATOM 6648 C C . ALA A 1 911 ? -16.060 -27.465 -14.455 1.00 84.81 911 ALA A C 1
ATOM 6650 O O . ALA A 1 911 ? -16.810 -27.005 -15.313 1.00 84.81 911 ALA A O 1
ATOM 6651 N N . ASP A 1 912 ? -14.794 -27.071 -14.332 1.00 86.69 912 ASP A N 1
ATOM 6652 C CA . ASP A 1 912 ? -14.214 -25.954 -15.087 1.00 86.69 912 ASP A CA 1
ATOM 6653 C C . ASP A 1 912 ? -14.139 -26.274 -16.588 1.00 86.69 912 ASP A C 1
ATOM 6655 O O . ASP A 1 912 ? -14.533 -25.459 -17.422 1.00 86.69 912 ASP A O 1
ATOM 6659 N N . ASP A 1 913 ? -13.770 -27.516 -16.933 1.00 86.81 913 ASP A N 1
ATOM 6660 C CA . ASP A 1 913 ? -13.790 -28.039 -18.306 1.00 86.81 913 ASP A CA 1
ATOM 6661 C C . ASP A 1 913 ? -15.194 -28.048 -18.929 1.00 86.81 913 ASP A C 1
ATOM 6663 O O . ASP A 1 913 ? -15.303 -28.099 -20.154 1.00 86.81 913 ASP A O 1
ATOM 6667 N N . LEU A 1 914 ? -16.270 -28.059 -18.131 1.00 88.31 914 LEU A N 1
ATOM 6668 C CA . LEU A 1 914 ? -17.655 -27.946 -18.606 1.00 88.31 914 LEU A CA 1
ATOM 6669 C C . LEU A 1 914 ? -18.075 -26.476 -18.729 1.00 88.31 914 LEU A C 1
ATOM 6671 O O . LEU A 1 914 ? -18.602 -26.085 -19.772 1.00 88.31 914 LEU A O 1
ATOM 6675 N N . CYS A 1 915 ? -17.792 -25.653 -17.716 1.00 86.88 915 CYS A N 1
ATOM 6676 C CA . CYS A 1 915 ? -18.084 -24.219 -17.720 1.00 86.88 915 CYS A CA 1
ATOM 6677 C C . CYS A 1 915 ? -17.400 -23.508 -18.900 1.00 86.88 915 CYS A C 1
ATOM 6679 O O . CYS A 1 915 ? -18.065 -22.838 -19.693 1.00 86.88 915 CYS A O 1
ATOM 6681 N N . LEU A 1 916 ? -16.098 -23.731 -19.100 1.00 87.31 916 LEU A N 1
ATOM 6682 C CA . LEU A 1 916 ? -15.288 -23.078 -20.139 1.00 87.31 916 LEU A CA 1
ATOM 6683 C C . LEU A 1 916 ? -15.579 -23.570 -21.573 1.00 87.31 916 LEU A C 1
ATOM 6685 O O . LEU A 1 916 ? -14.922 -23.117 -22.514 1.00 87.31 916 LEU A O 1
ATOM 6689 N N . ARG A 1 917 ? -16.558 -24.469 -21.777 1.00 87.69 917 ARG A N 1
ATOM 6690 C CA . ARG A 1 917 ? -17.137 -24.777 -23.107 1.00 87.69 917 ARG A CA 1
ATOM 6691 C C . ARG A 1 917 ? -18.193 -23.765 -23.541 1.00 87.69 917 ARG A C 1
ATOM 6693 O O . ARG A 1 917 ? -18.418 -23.625 -24.736 1.00 87.69 917 ARG A O 1
ATOM 6700 N N . CYS A 1 918 ? -18.851 -23.108 -22.585 1.00 85.06 918 CYS A N 1
ATOM 6701 C CA . CYS A 1 918 ? -19.862 -22.078 -22.843 1.00 85.06 918 CYS A CA 1
ATOM 6702 C C . CYS A 1 918 ? -19.340 -20.681 -22.471 1.00 85.06 918 CYS A C 1
ATOM 6704 O O . CYS A 1 918 ? -19.627 -19.717 -23.167 1.00 85.06 918 CYS A O 1
ATOM 6706 N N . HIS A 1 919 ? -18.517 -20.585 -21.424 1.00 86.00 919 HIS A N 1
ATOM 6707 C CA . HIS A 1 919 ? -17.852 -19.361 -20.974 1.00 86.00 919 HIS A CA 1
ATOM 6708 C C . HIS A 1 919 ? -16.415 -19.298 -21.517 1.00 86.00 919 HIS A C 1
ATOM 6710 O O . HIS A 1 919 ? -15.446 -19.230 -20.764 1.00 86.00 919 HIS A O 1
ATOM 6716 N N . SER A 1 920 ? -16.263 -19.405 -22.841 1.00 81.94 920 SER A N 1
ATOM 6717 C CA . SER A 1 920 ? -14.949 -19.472 -23.497 1.00 81.94 920 SER A CA 1
ATOM 6718 C C . SER A 1 920 ? -14.136 -18.181 -23.390 1.00 81.94 920 SER A C 1
ATOM 6720 O O . SER A 1 920 ? -12.914 -18.248 -23.420 1.00 81.94 920 SER A O 1
ATOM 6722 N N . GLU A 1 921 ? -14.791 -17.030 -23.234 1.00 77.38 921 GLU A N 1
ATOM 6723 C CA . GLU A 1 921 ? -14.151 -15.712 -23.102 1.00 77.38 921 GLU A CA 1
ATOM 6724 C C . GLU A 1 921 ? -13.295 -15.637 -21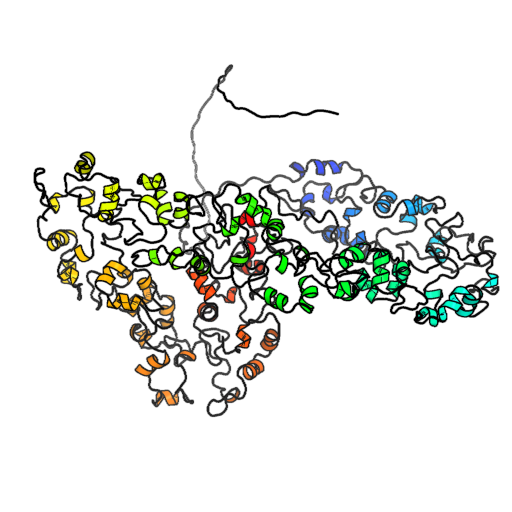.822 1.00 77.38 921 GLU A C 1
ATOM 6726 O O . GLU A 1 921 ? -12.107 -15.317 -21.880 1.00 77.38 921 GLU A O 1
ATOM 6731 N N . VAL A 1 922 ? -13.852 -16.103 -20.696 1.00 77.50 922 VAL A N 1
ATOM 6732 C CA . VAL A 1 922 ? -13.192 -16.175 -19.376 1.00 77.50 922 VAL A CA 1
ATOM 6733 C C . VAL A 1 922 ? -11.928 -17.050 -19.402 1.00 77.50 922 VAL A C 1
ATOM 6735 O O . VAL A 1 922 ? -11.011 -16.854 -18.609 1.00 77.50 922 VAL A O 1
ATOM 6738 N N . ARG A 1 923 ? -11.816 -18.002 -20.344 1.00 76.00 923 ARG A N 1
ATOM 6739 C CA . ARG A 1 923 ? -10.627 -18.865 -20.480 1.00 76.00 923 ARG A CA 1
ATOM 6740 C C . ARG A 1 923 ? -9.350 -18.061 -20.742 1.00 76.00 923 ARG A C 1
ATOM 6742 O O . ARG A 1 923 ? -8.290 -18.448 -20.261 1.00 76.00 923 ARG A O 1
ATOM 6749 N N . ASN A 1 924 ? -9.454 -16.967 -21.494 1.00 69.81 924 ASN A N 1
ATOM 6750 C CA . ASN A 1 924 ? -8.302 -16.136 -21.839 1.00 69.81 924 ASN A CA 1
ATOM 6751 C C . ASN A 1 924 ? -7.901 -15.223 -20.670 1.00 69.81 924 ASN A C 1
ATOM 6753 O O . ASN A 1 924 ? -6.721 -14.943 -20.490 1.00 69.81 924 ASN A O 1
ATOM 6757 N N . GLU A 1 925 ? -8.863 -14.816 -19.838 1.00 70.38 925 GLU A N 1
ATOM 6758 C CA . GLU A 1 925 ? -8.613 -14.074 -18.595 1.00 70.38 925 GLU A CA 1
ATOM 6759 C C . GLU A 1 925 ? -7.936 -14.960 -17.535 1.00 70.38 925 GLU A C 1
ATOM 6761 O O . GLU A 1 925 ? -7.030 -14.518 -16.837 1.00 70.38 925 GLU A O 1
ATOM 6766 N N . LEU A 1 926 ? -8.323 -16.238 -17.457 1.00 67.75 926 LEU A N 1
ATOM 6767 C CA . LEU A 1 926 ? -7.745 -17.231 -16.541 1.00 67.75 926 LEU A CA 1
ATOM 6768 C C . LEU A 1 926 ? -6.295 -17.631 -16.862 1.00 67.75 926 LEU A C 1
ATOM 6770 O O . LEU A 1 926 ? -5.628 -18.213 -16.010 1.00 67.75 926 LEU A O 1
ATOM 6774 N N . ALA A 1 927 ? -5.812 -17.367 -18.078 1.00 66.25 927 ALA A N 1
ATOM 6775 C CA . ALA A 1 927 ? -4.477 -17.764 -18.530 1.00 66.25 927 ALA A CA 1
ATOM 6776 C C . ALA A 1 927 ? -3.375 -16.732 -18.210 1.00 66.25 927 ALA A C 1
ATOM 6778 O O . ALA A 1 927 ? -2.209 -16.962 -18.534 1.00 66.25 927 ALA A O 1
ATOM 6779 N N . ALA A 1 928 ? -3.732 -15.591 -17.616 1.00 66.88 928 ALA A N 1
ATOM 6780 C CA . ALA A 1 928 ? -2.829 -14.470 -17.383 1.00 66.88 928 ALA A CA 1
ATOM 6781 C C . ALA A 1 928 ? -2.264 -14.453 -15.943 1.00 66.88 928 ALA A C 1
ATOM 6783 O O . ALA A 1 928 ? -2.951 -14.874 -15.008 1.00 66.88 928 ALA A O 1
ATOM 6784 N N . PRO A 1 929 ? -1.031 -13.948 -15.725 1.00 64.69 929 PRO A N 1
ATOM 6785 C CA . PRO A 1 929 ? -0.357 -13.993 -14.419 1.00 64.69 929 PRO A CA 1
ATOM 6786 C C . PRO A 1 929 ? -0.990 -13.085 -13.347 1.00 64.69 929 PRO A C 1
ATOM 6788 O O . PRO A 1 929 ? -0.665 -13.205 -12.170 1.00 64.69 929 PRO A O 1
ATOM 6791 N N . ASP A 1 930 ? -1.886 -12.183 -13.747 1.00 72.94 930 ASP A N 1
ATOM 6792 C CA . ASP A 1 930 ? -2.647 -11.247 -12.914 1.00 72.94 930 ASP A CA 1
ATOM 6793 C C . ASP A 1 930 ? -4.083 -11.726 -12.595 1.00 72.94 930 ASP A C 1
ATOM 6795 O O . ASP A 1 930 ? -4.891 -10.962 -12.066 1.00 72.94 930 ASP A O 1
ATOM 6799 N N . ALA A 1 931 ? -4.423 -12.984 -12.899 1.00 79.06 931 ALA A N 1
ATOM 6800 C CA . ALA A 1 931 ? -5.704 -13.585 -12.522 1.00 79.06 931 ALA A CA 1
ATOM 6801 C C . ALA A 1 931 ? -5.839 -13.793 -10.995 1.00 79.06 931 ALA A C 1
ATOM 6803 O O . ALA A 1 931 ? -4.866 -14.035 -10.279 1.00 79.06 931 ALA A O 1
ATOM 6804 N N . HIS A 1 932 ? -7.070 -13.731 -10.477 1.00 86.38 932 HIS A N 1
ATOM 6805 C CA . HIS A 1 932 ? -7.370 -13.868 -9.048 1.00 86.38 932 HIS A CA 1
ATOM 6806 C C . HIS A 1 932 ? -6.941 -15.255 -8.514 1.00 86.38 932 HIS A C 1
ATOM 6808 O O . HIS A 1 932 ? -7.528 -16.257 -8.927 1.00 86.38 932 HIS A O 1
ATOM 6814 N N . PRO A 1 933 ? -6.011 -15.367 -7.538 1.00 78.38 933 PRO A N 1
ATOM 6815 C CA . PRO A 1 933 ? -5.400 -16.652 -7.162 1.00 78.38 933 PRO A CA 1
ATOM 6816 C C . PRO A 1 933 ? -6.379 -17.769 -6.769 1.00 78.38 933 PRO A C 1
ATOM 6818 O O . PRO A 1 933 ? -6.159 -18.927 -7.110 1.00 78.38 933 PRO A O 1
ATOM 6821 N N . ALA A 1 934 ? -7.501 -17.434 -6.118 1.00 77.00 934 ALA A N 1
ATOM 6822 C CA . ALA A 1 934 ? -8.538 -18.412 -5.756 1.00 77.00 934 ALA A CA 1
ATOM 6823 C C . ALA A 1 934 ? -9.204 -19.127 -6.956 1.00 77.00 934 ALA A C 1
ATOM 6825 O O . ALA A 1 934 ? -9.904 -20.115 -6.757 1.00 77.00 934 ALA A O 1
ATOM 6826 N N . LEU A 1 935 ? -8.983 -18.682 -8.198 1.00 74.12 935 LEU A N 1
ATOM 6827 C CA . LEU A 1 935 ? -9.462 -19.380 -9.397 1.00 74.12 935 LEU A CA 1
ATOM 6828 C C . LEU A 1 935 ? -8.724 -20.706 -9.640 1.00 74.12 935 LEU A C 1
ATOM 6830 O O . LEU A 1 935 ? -9.262 -21.579 -10.319 1.00 74.12 935 LEU A O 1
ATOM 6834 N N . ALA A 1 936 ? -7.552 -20.905 -9.022 1.00 71.38 936 ALA A N 1
ATOM 6835 C CA . ALA A 1 936 ? -6.872 -22.199 -8.979 1.00 71.38 936 ALA A CA 1
ATOM 6836 C C . ALA A 1 936 ? -7.667 -23.272 -8.198 1.00 71.38 936 ALA A C 1
ATOM 6838 O O . ALA A 1 936 ? -7.536 -24.459 -8.491 1.00 71.38 936 ALA A O 1
ATOM 6839 N N . GLU A 1 937 ? -8.550 -22.865 -7.276 1.00 76.94 937 GLU A N 1
ATOM 6840 C CA . GLU A 1 937 ? -9.493 -23.744 -6.556 1.00 76.94 937 GLU A CA 1
ATOM 6841 C C . GLU A 1 937 ? -10.746 -24.094 -7.398 1.00 76.94 937 GLU A C 1
ATOM 6843 O O . GLU A 1 937 ? -11.689 -24.725 -6.913 1.00 76.94 937 GLU A O 1
ATOM 6848 N N . GLY A 1 938 ? -10.776 -23.675 -8.670 1.00 82.88 938 GLY A N 1
ATOM 6849 C CA . GLY A 1 938 ? -11.869 -23.896 -9.614 1.00 82.88 938 GLY A CA 1
ATOM 6850 C C . GLY A 1 938 ? -12.980 -22.844 -9.537 1.00 82.88 938 GLY A C 1
ATOM 6851 O O . GLY A 1 938 ? -13.197 -22.175 -8.524 1.00 82.88 938 GLY A O 1
ATOM 6852 N N . CYS A 1 939 ? -13.749 -22.718 -10.618 1.00 85.50 939 CYS A N 1
ATOM 6853 C CA . CYS A 1 939 ? -14.840 -21.752 -10.784 1.00 85.50 939 CYS A CA 1
ATOM 6854 C C . CYS A 1 939 ? -15.939 -21.925 -9.723 1.00 85.50 939 CYS A C 1
ATOM 6856 O O . CYS A 1 939 ? -16.595 -20.962 -9.326 1.00 85.50 939 CYS A O 1
ATOM 6858 N N . LEU A 1 940 ? -16.135 -23.159 -9.244 1.00 85.06 940 LEU A N 1
ATOM 6859 C CA . LEU A 1 940 ? -17.129 -23.495 -8.223 1.00 85.06 940 LEU A CA 1
ATOM 6860 C C . LEU A 1 940 ? -16.685 -23.148 -6.791 1.00 85.06 940 LEU A C 1
ATOM 6862 O O . LEU A 1 940 ? -17.372 -23.533 -5.848 1.00 85.06 940 LEU A O 1
ATOM 6866 N N . SER A 1 941 ? -15.574 -22.438 -6.594 1.00 83.00 941 SER A N 1
ATOM 6867 C CA . SER A 1 941 ? -15.270 -21.773 -5.322 1.00 83.00 941 SER A CA 1
ATOM 6868 C C . SER A 1 941 ? -16.269 -20.630 -5.081 1.00 83.00 941 SER A C 1
ATOM 6870 O O . SER A 1 941 ? -17.049 -20.671 -4.124 1.00 83.00 941 SER A O 1
ATOM 6872 N N . CYS A 1 942 ? -16.319 -19.680 -6.020 1.00 82.88 942 CYS A N 1
ATOM 6873 C CA . CYS A 1 942 ? -17.138 -18.468 -5.970 1.00 82.88 942 CYS A CA 1
ATOM 6874 C C . CYS A 1 942 ? -18.526 -18.609 -6.621 1.00 82.88 942 CYS A C 1
ATOM 6876 O O . CYS A 1 942 ? -19.442 -17.894 -6.219 1.00 82.88 942 CYS A O 1
ATOM 6878 N N . HIS A 1 943 ? -18.714 -19.513 -7.594 1.00 86.56 943 HIS A N 1
ATOM 6879 C CA . HIS A 1 943 ? -19.953 -19.594 -8.391 1.00 86.56 943 HIS A CA 1
ATOM 6880 C C . HIS A 1 943 ? -20.873 -20.773 -8.046 1.00 86.56 943 HIS A C 1
ATOM 6882 O O . HIS A 1 943 ? -20.443 -21.861 -7.643 1.00 86.56 943 HIS A O 1
ATOM 6888 N N . SER A 1 944 ? -22.178 -20.565 -8.220 1.00 87.19 944 SER A N 1
ATOM 6889 C CA . SER A 1 944 ? -23.221 -21.590 -8.134 1.00 87.19 944 SER A CA 1
ATOM 6890 C C . SER A 1 944 ? -23.611 -22.061 -9.541 1.00 87.19 944 SER A C 1
ATOM 6892 O O . SER A 1 944 ? -24.186 -21.287 -10.299 1.00 87.19 944 SER A O 1
ATOM 6894 N N . PRO A 1 945 ? -23.369 -23.325 -9.932 1.00 85.69 945 PRO A N 1
ATOM 6895 C CA . PRO A 1 945 ? -23.598 -23.778 -11.308 1.00 85.69 945 PRO A CA 1
ATOM 6896 C C . PRO A 1 945 ? -25.084 -24.005 -11.649 1.00 85.69 945 PRO A C 1
ATOM 6898 O O . PRO A 1 945 ? -25.391 -24.525 -12.719 1.00 85.69 945 PRO A O 1
ATOM 6901 N N . HIS A 1 946 ? -26.008 -23.670 -10.742 1.00 86.88 946 HIS A N 1
ATOM 6902 C CA . HIS A 1 946 ? -27.435 -23.971 -10.873 1.00 86.88 946 HIS A CA 1
ATOM 6903 C C . HIS A 1 946 ? -28.324 -22.742 -10.662 1.00 86.88 946 HIS A C 1
ATOM 6905 O O . HIS A 1 946 ? -29.102 -22.421 -11.555 1.00 86.88 946 HIS A O 1
ATOM 6911 N N . ALA A 1 947 ? -28.215 -22.069 -9.513 1.00 87.81 947 ALA A N 1
ATOM 6912 C CA . ALA A 1 947 ? -28.953 -20.844 -9.199 1.00 87.81 947 ALA A CA 1
ATOM 6913 C C . ALA A 1 947 ? -28.254 -20.035 -8.092 1.00 87.81 947 ALA A C 1
ATOM 6915 O O . ALA A 1 947 ? -27.629 -20.618 -7.199 1.00 87.81 947 ALA A O 1
ATOM 6916 N N . ALA A 1 948 ? -28.382 -18.712 -8.131 1.00 88.19 948 ALA A N 1
ATOM 6917 C CA . ALA A 1 948 ? -27.881 -17.769 -7.130 1.00 88.19 948 ALA A CA 1
ATOM 6918 C C . ALA A 1 948 ? -28.942 -16.701 -6.816 1.00 88.19 948 ALA A C 1
ATOM 6920 O O . ALA A 1 948 ? -29.920 -16.571 -7.541 1.00 88.19 948 ALA A O 1
ATOM 6921 N N . ASP A 1 949 ? -28.732 -15.905 -5.766 1.00 81.12 949 ASP A N 1
ATOM 6922 C CA . ASP A 1 949 ? -29.544 -14.704 -5.487 1.00 81.12 949 ASP A CA 1
ATOM 6923 C C . ASP A 1 949 ? -28.967 -13.454 -6.208 1.00 81.12 949 ASP A C 1
ATOM 6925 O O . ASP A 1 949 ? -29.240 -12.318 -5.822 1.00 81.12 949 ASP A O 1
ATOM 6929 N N . ARG A 1 950 ? -28.039 -13.640 -7.168 1.00 78.31 950 ARG A N 1
ATOM 6930 C CA . ARG A 1 950 ? -27.204 -12.573 -7.751 1.00 78.31 950 ARG A CA 1
ATOM 6931 C C . ARG A 1 950 ? -26.848 -12.836 -9.226 1.00 78.31 950 ARG A C 1
ATOM 6933 O O . ARG A 1 950 ? -26.431 -13.958 -9.539 1.00 78.31 950 ARG A O 1
ATOM 6940 N N . PRO A 1 951 ? -26.895 -11.810 -10.104 1.00 77.94 951 PRO A N 1
ATOM 6941 C CA . PRO A 1 951 ? -26.412 -11.908 -11.480 1.00 77.94 951 PRO A CA 1
ATOM 6942 C C . PRO A 1 951 ? -24.972 -12.421 -11.561 1.00 77.94 951 PRO A C 1
ATOM 6944 O O . PRO A 1 951 ? -24.139 -12.141 -10.696 1.00 77.94 951 PRO A O 1
ATOM 6947 N N . GLY A 1 952 ? -24.673 -13.187 -12.610 1.00 81.88 952 GLY A N 1
ATOM 6948 C CA . GLY A 1 952 ? -23.372 -13.846 -12.764 1.00 81.88 952 GLY A CA 1
ATOM 6949 C C . GLY A 1 952 ? -23.166 -15.068 -11.858 1.00 81.88 952 GLY A C 1
ATOM 6950 O O . GLY A 1 952 ? -22.058 -15.589 -11.820 1.00 81.88 952 GLY A O 1
ATOM 6951 N N . LEU A 1 953 ? -24.215 -15.541 -11.168 1.00 87.50 953 LEU A N 1
ATOM 6952 C CA . LEU A 1 953 ? -24.246 -16.778 -10.371 1.00 87.50 953 LEU A CA 1
ATOM 6953 C C . LEU A 1 953 ? -23.313 -16.820 -9.141 1.00 87.50 953 LEU A C 1
ATOM 6955 O O . LEU A 1 953 ? -22.993 -17.897 -8.628 1.00 87.50 953 LEU A O 1
ATOM 6959 N N . ILE A 1 954 ? -22.918 -15.656 -8.623 1.00 83.75 954 ILE A N 1
ATOM 6960 C CA . ILE A 1 954 ? -22.027 -15.535 -7.458 1.00 83.75 954 ILE A CA 1
ATOM 6961 C C . ILE A 1 954 ? -22.711 -16.079 -6.191 1.00 83.75 954 ILE A C 1
ATOM 6963 O O . ILE A 1 954 ? -23.872 -15.779 -5.910 1.00 83.75 954 ILE A O 1
ATOM 6967 N N . ARG A 1 955 ? -21.986 -16.878 -5.401 1.00 78.88 955 ARG A N 1
ATOM 6968 C CA . ARG A 1 955 ? -22.482 -17.489 -4.158 1.00 78.88 955 ARG A CA 1
ATOM 6969 C C . ARG A 1 955 ? -22.678 -16.478 -3.030 1.00 78.88 955 ARG A C 1
ATOM 6971 O O . ARG A 1 955 ? -21.801 -15.672 -2.745 1.00 78.88 955 ARG A O 1
ATOM 6978 N N . GLY A 1 956 ? -23.772 -16.655 -2.288 1.00 69.69 956 GLY A N 1
ATOM 6979 C CA . GLY A 1 956 ? -24.122 -15.843 -1.122 1.00 69.69 956 GLY A CA 1
ATOM 6980 C C . GLY A 1 956 ? -24.966 -14.621 -1.491 1.00 69.69 956 GLY A C 1
ATOM 6981 O O . GLY A 1 956 ? -24.808 -14.041 -2.560 1.00 69.69 956 GLY A O 1
ATOM 6982 N N . GLY A 1 957 ? -25.869 -14.220 -0.590 1.00 65.00 957 GLY A N 1
ATOM 6983 C CA . GLY A 1 957 ? -26.861 -13.171 -0.870 1.00 65.00 957 GLY A CA 1
ATOM 6984 C C . GLY A 1 957 ? -26.275 -11.775 -1.128 1.00 65.00 957 GLY A C 1
ATOM 6985 O O . GLY A 1 957 ? -26.932 -10.926 -1.725 1.00 65.00 957 GLY A O 1
ATOM 6986 N N . SER A 1 958 ? -25.022 -11.517 -0.740 1.00 69.75 958 SER A N 1
ATOM 6987 C CA . SER A 1 958 ? -24.345 -10.256 -1.043 1.00 69.75 958 SER A CA 1
ATOM 6988 C C . SER A 1 958 ? -22.889 -10.444 -1.451 1.00 69.75 958 SER A C 1
ATOM 6990 O O . SER A 1 958 ? -22.201 -11.366 -1.017 1.00 69.75 958 SER A O 1
ATOM 6992 N N . ASP A 1 959 ? -22.421 -9.500 -2.261 1.00 73.75 959 ASP A N 1
ATOM 6993 C CA . ASP A 1 959 ? -21.046 -9.390 -2.748 1.00 73.75 959 ASP A CA 1
ATOM 6994 C C . ASP A 1 959 ? -20.016 -9.371 -1.602 1.00 73.75 959 ASP A C 1
ATOM 6996 O O . ASP A 1 959 ? -19.003 -10.067 -1.641 1.00 73.75 959 ASP A O 1
ATOM 7000 N N . ARG A 1 960 ? -20.347 -8.668 -0.508 1.00 75.56 960 ARG A N 1
ATOM 7001 C CA . ARG A 1 960 ? -19.557 -8.657 0.729 1.00 75.56 960 ARG A CA 1
ATOM 7002 C C . ARG A 1 960 ? -19.445 -10.050 1.353 1.00 75.56 960 ARG A C 1
ATOM 7004 O O . ARG A 1 960 ? -18.357 -10.431 1.772 1.00 75.56 960 ARG A O 1
ATOM 7011 N N . VAL A 1 961 ? -20.542 -10.810 1.426 1.00 74.62 961 VAL A N 1
ATOM 7012 C CA . VAL A 1 961 ? -20.532 -12.177 1.982 1.00 74.62 961 VAL A CA 1
ATOM 7013 C C . VAL A 1 961 ? -19.730 -13.123 1.088 1.00 74.62 961 VAL A C 1
ATOM 7015 O O . VAL A 1 961 ? -18.967 -13.930 1.615 1.00 74.62 961 VAL A O 1
ATOM 7018 N N . ALA A 1 962 ? -19.843 -12.987 -0.237 1.00 78.06 962 ALA A N 1
ATOM 7019 C CA . ALA A 1 962 ? -19.049 -13.751 -1.195 1.00 78.06 962 ALA A CA 1
ATOM 7020 C C . ALA A 1 962 ? -17.542 -13.523 -0.973 1.00 78.06 962 ALA A C 1
ATOM 7022 O O . ALA A 1 962 ? -16.825 -14.440 -0.570 1.00 78.06 962 ALA A O 1
ATOM 7023 N N . CYS A 1 963 ? -17.068 -12.286 -1.152 1.00 82.44 963 CYS A N 1
ATOM 7024 C CA . CYS A 1 963 ? -15.641 -11.964 -1.126 1.00 82.44 963 CYS A CA 1
ATOM 7025 C C . CYS A 1 963 ? -15.016 -12.101 0.272 1.00 82.44 963 CYS A C 1
ATOM 7027 O O . CYS A 1 963 ? -13.920 -12.647 0.419 1.00 82.44 963 CYS A O 1
ATOM 7029 N N . LEU A 1 964 ? -15.693 -11.626 1.323 1.00 82.12 964 LEU A N 1
ATOM 7030 C CA . LEU A 1 964 ? -15.111 -11.592 2.670 1.00 82.12 964 LEU A CA 1
ATOM 7031 C C . LEU A 1 964 ? -15.196 -12.934 3.418 1.00 82.12 964 LEU A C 1
ATOM 7033 O O . LEU A 1 964 ? -14.606 -13.061 4.491 1.00 82.12 964 LEU A O 1
ATOM 7037 N N . SER A 1 965 ? -15.847 -13.953 2.841 1.00 76.31 965 SER A N 1
ATOM 7038 C CA . SER A 1 965 ? -15.727 -15.339 3.321 1.00 76.31 965 SER A CA 1
ATOM 7039 C C . SER A 1 965 ? -14.284 -15.860 3.227 1.00 76.31 965 SER A C 1
ATOM 7041 O O . SER A 1 965 ? -13.819 -16.552 4.136 1.00 76.31 965 SER A O 1
ATOM 7043 N N . CYS A 1 966 ? -13.552 -15.450 2.183 1.00 81.94 966 CYS A N 1
ATOM 7044 C CA . CYS A 1 966 ? -12.120 -15.700 2.006 1.00 81.94 966 CYS A CA 1
ATOM 7045 C C . CYS A 1 966 ? -11.263 -14.538 2.536 1.00 81.94 966 CYS A C 1
ATOM 7047 O O . CYS A 1 966 ? -10.307 -14.769 3.273 1.00 81.94 966 CYS A O 1
ATOM 7049 N N . HIS A 1 967 ? -11.616 -13.282 2.235 1.00 85.56 967 HIS A N 1
ATOM 7050 C CA . HIS A 1 967 ? -10.865 -12.093 2.673 1.00 85.56 967 HIS A CA 1
ATOM 7051 C C . HIS A 1 967 ? -11.183 -11.679 4.124 1.00 85.56 967 HIS A C 1
ATOM 7053 O O . HIS A 1 967 ? -11.531 -10.532 4.416 1.00 85.56 967 HIS A O 1
ATOM 7059 N N . GLN A 1 968 ? -11.036 -12.621 5.056 1.00 82.69 968 GLN A N 1
ATOM 7060 C CA . GLN A 1 968 ? -11.382 -12.447 6.471 1.00 82.69 968 GLN A CA 1
ATOM 7061 C C . GLN A 1 968 ? -10.530 -11.369 7.164 1.00 82.69 968 GLN A C 1
ATOM 7063 O O . GLN A 1 968 ? -11.026 -10.666 8.041 1.00 82.69 968 GLN A O 1
ATOM 7068 N N . GLU A 1 969 ? -9.282 -11.167 6.728 1.00 80.69 969 GLU A N 1
ATOM 7069 C CA . GLU A 1 969 ? -8.413 -10.081 7.207 1.00 80.69 969 GLU A CA 1
ATOM 7070 C C . GLU A 1 969 ? -8.966 -8.689 6.865 1.00 80.69 969 GLU A C 1
ATOM 7072 O O . GLU A 1 969 ? -8.878 -7.768 7.677 1.00 80.69 969 GLU A O 1
ATOM 7077 N N . ILE A 1 970 ? -9.590 -8.536 5.690 1.00 82.56 970 ILE A N 1
ATOM 7078 C CA . ILE A 1 970 ? -10.232 -7.284 5.272 1.00 82.56 970 ILE A CA 1
ATOM 7079 C C . ILE A 1 970 ? -11.481 -7.028 6.120 1.00 82.56 970 ILE A C 1
ATOM 7081 O O . ILE A 1 970 ? -11.668 -5.917 6.608 1.00 82.56 970 ILE A O 1
ATOM 7085 N N . GLU A 1 971 ? -12.304 -8.047 6.374 1.00 80.62 971 GLU A N 1
ATOM 7086 C CA . GLU A 1 971 ? -13.451 -7.929 7.286 1.00 80.62 971 GLU A CA 1
ATOM 7087 C C . GLU A 1 971 ? -13.010 -7.602 8.725 1.00 80.62 971 GLU A C 1
ATOM 7089 O O . GLU A 1 971 ? -13.599 -6.730 9.365 1.00 80.62 971 GLU A O 1
ATOM 7094 N N . ALA A 1 972 ? -11.945 -8.234 9.226 1.00 75.81 972 ALA A N 1
ATOM 7095 C CA . ALA A 1 972 ? -11.380 -7.947 10.544 1.00 75.81 972 ALA A CA 1
ATOM 7096 C C . ALA A 1 972 ? -10.852 -6.506 10.639 1.00 75.81 972 ALA A C 1
ATOM 7098 O O . ALA A 1 972 ? -11.209 -5.784 11.570 1.00 75.81 972 ALA A O 1
ATOM 7099 N N . ARG A 1 973 ? -10.076 -6.057 9.642 1.00 79.38 973 ARG A N 1
ATOM 7100 C CA . ARG A 1 973 ? -9.580 -4.677 9.528 1.00 79.38 973 ARG A CA 1
ATOM 7101 C C . ARG A 1 973 ? -10.721 -3.665 9.483 1.00 79.38 973 ARG A C 1
ATOM 7103 O O . ARG A 1 973 ? -10.653 -2.641 10.159 1.00 79.38 973 ARG A O 1
ATOM 7110 N N . ARG A 1 974 ? -11.780 -3.939 8.718 1.00 79.88 974 ARG A N 1
ATOM 7111 C CA . ARG A 1 974 ? -12.956 -3.062 8.644 1.00 79.88 974 ARG A CA 1
ATOM 7112 C C . ARG A 1 974 ? -13.689 -2.976 9.981 1.00 79.88 974 ARG A C 1
ATOM 7114 O O . ARG A 1 974 ? -14.087 -1.885 10.369 1.00 79.88 974 ARG A O 1
ATOM 7121 N N . ARG A 1 975 ? -13.811 -4.085 10.718 1.00 73.88 975 ARG A N 1
ATOM 7122 C CA . ARG A 1 975 ? -14.415 -4.110 12.065 1.00 73.88 975 ARG A CA 1
ATOM 7123 C C . ARG A 1 975 ? -13.600 -3.357 13.123 1.00 73.88 975 ARG A C 1
ATOM 7125 O O . ARG A 1 975 ? -14.196 -2.863 14.072 1.00 73.88 975 ARG A O 1
ATOM 7132 N N . SER A 1 976 ? -12.275 -3.274 12.984 1.00 73.69 976 SER A N 1
ATOM 7133 C CA . SER A 1 976 ? -11.386 -2.590 13.941 1.00 73.69 976 SER A CA 1
ATOM 7134 C C . SER A 1 976 ? -11.004 -1.154 13.554 1.00 73.69 976 SER A C 1
ATOM 7136 O O . SER A 1 976 ? -10.271 -0.495 14.292 1.00 73.69 976 SER A O 1
ATOM 7138 N N . SER A 1 977 ? -11.484 -0.648 12.415 1.00 78.62 977 SER A N 1
ATOM 7139 C CA . SER A 1 977 ? -11.117 0.671 11.888 1.00 78.62 977 SER A CA 1
ATOM 7140 C C . SER A 1 977 ? -12.053 1.789 12.353 1.00 78.62 977 SER A C 1
ATOM 7142 O O . SER A 1 977 ? -13.271 1.684 12.237 1.00 78.62 977 SER A O 1
ATOM 7144 N N . PHE A 1 978 ? -11.473 2.914 12.783 1.00 76.00 978 PHE A N 1
ATOM 7145 C CA . PHE A 1 978 ? -12.188 4.148 13.141 1.00 76.00 978 PHE A CA 1
ATOM 7146 C C . PHE A 1 978 ? -12.940 4.780 11.956 1.00 76.00 978 PHE A C 1
ATOM 7148 O O . PHE A 1 978 ? -13.941 5.474 12.131 1.00 76.00 978 PHE A O 1
ATOM 7155 N N . SER A 1 979 ? -12.461 4.579 10.729 1.00 77.38 979 SER A N 1
ATOM 7156 C CA . SER A 1 979 ? -13.160 4.993 9.512 1.00 77.38 979 SER A CA 1
ATOM 7157 C C . SER A 1 979 ? -13.059 3.910 8.446 1.00 77.38 979 SER A C 1
ATOM 7159 O O . SER A 1 979 ? -11.967 3.443 8.132 1.00 77.38 979 SER A O 1
ATOM 7161 N N . VAL A 1 980 ? -14.204 3.547 7.865 1.00 81.25 980 VAL A N 1
ATOM 7162 C CA . VAL A 1 980 ? -14.362 2.611 6.738 1.00 81.25 980 VAL A CA 1
ATOM 7163 C C . VAL A 1 980 ? -15.218 3.256 5.654 1.00 81.25 980 VAL A C 1
ATOM 7165 O O . VAL A 1 980 ? -16.042 4.121 5.959 1.00 81.25 980 VAL A O 1
ATOM 7168 N N . HIS A 1 981 ? -15.038 2.867 4.388 1.00 82.12 981 HIS A N 1
ATOM 7169 C CA . HIS A 1 981 ? -15.929 3.352 3.335 1.00 82.12 981 HIS A CA 1
ATOM 7170 C C . HIS A 1 981 ? -17.364 2.836 3.592 1.00 82.12 981 HIS A C 1
ATOM 7172 O O . HIS A 1 981 ? -17.523 1.648 3.898 1.00 82.12 981 HIS A O 1
ATOM 7178 N N . PRO A 1 982 ? -18.403 3.692 3.512 1.00 63.59 982 PRO A N 1
ATOM 7179 C CA . PRO A 1 982 ? -19.789 3.267 3.696 1.00 63.59 982 PRO A CA 1
ATOM 7180 C C . PRO A 1 982 ? -20.258 2.370 2.540 1.00 63.59 982 PRO A C 1
ATOM 7182 O O . PRO A 1 982 ? -19.844 2.560 1.397 1.00 63.59 982 PRO A O 1
ATOM 7185 N N . GLU A 1 983 ? -21.146 1.419 2.846 1.00 60.31 983 GLU A N 1
ATOM 7186 C CA . GLU A 1 983 ? -21.658 0.398 1.911 1.00 60.31 983 GLU A CA 1
ATOM 7187 C C . GLU A 1 983 ? -23.177 0.519 1.659 1.00 60.31 983 GLU A C 1
ATOM 7189 O O . GLU A 1 983 ? -23.894 -0.478 1.630 1.00 60.31 983 GLU A O 1
ATOM 7194 N N . THR A 1 984 ? -23.717 1.732 1.515 1.00 52.19 984 THR A N 1
ATOM 7195 C CA . THR A 1 984 ? -25.159 1.910 1.248 1.00 52.19 984 THR A CA 1
ATOM 7196 C C . THR A 1 984 ? -25.462 1.948 -0.250 1.00 52.19 984 THR A C 1
ATOM 7198 O O . THR A 1 984 ? -25.013 2.859 -0.948 1.00 52.19 984 THR A O 1
ATOM 7201 N N . GLY A 1 985 ? -26.281 1.001 -0.716 1.00 52.88 985 GLY A N 1
ATOM 7202 C CA . GLY A 1 985 ? -26.696 0.858 -2.117 1.00 52.88 985 GLY A CA 1
ATOM 7203 C C . GLY A 1 985 ? -25.649 0.176 -3.007 1.00 52.88 985 GLY A C 1
ATOM 7204 O O . GLY A 1 985 ? -24.683 -0.405 -2.520 1.00 52.88 985 GLY A O 1
ATOM 7205 N N . GLU A 1 986 ? -25.825 0.262 -4.329 1.00 47.38 986 GLU A N 1
ATOM 7206 C CA . GLU A 1 986 ? -24.946 -0.382 -5.329 1.00 47.38 986 GLU A CA 1
ATOM 7207 C C . GLU A 1 986 ? -23.469 0.041 -5.206 1.00 47.38 986 GLU A C 1
ATOM 7209 O O . GLU A 1 986 ? -22.564 -0.760 -5.437 1.00 47.38 986 GLU A O 1
ATOM 7214 N N . ALA A 1 987 ? -23.219 1.273 -4.750 1.00 44.97 987 ALA A N 1
ATOM 7215 C CA . ALA A 1 987 ? -21.884 1.804 -4.465 1.00 44.97 987 ALA A CA 1
ATOM 7216 C C . ALA A 1 987 ? -21.169 1.122 -3.274 1.00 44.97 987 ALA A C 1
ATOM 7218 O O . ALA A 1 987 ? -20.021 1.449 -2.982 1.00 44.97 987 ALA A O 1
ATOM 7219 N N . GLY A 1 988 ? -21.841 0.205 -2.566 1.00 56.75 988 GLY A N 1
ATOM 7220 C CA . GLY A 1 988 ? -21.292 -0.572 -1.454 1.00 56.75 988 GLY A CA 1
ATOM 7221 C C . GLY A 1 988 ? -20.751 -1.958 -1.812 1.00 56.75 988 GLY A C 1
ATOM 7222 O O . GLY A 1 988 ? -20.193 -2.619 -0.941 1.00 56.75 988 GLY A O 1
ATOM 7223 N N . ALA A 1 989 ? -20.901 -2.427 -3.054 1.00 75.88 989 ALA A N 1
ATOM 7224 C CA . ALA A 1 989 ? -20.337 -3.713 -3.469 1.00 75.88 989 ALA A CA 1
ATOM 7225 C C . ALA A 1 989 ? -18.799 -3.646 -3.551 1.00 75.88 989 ALA A C 1
ATOM 7227 O O . ALA A 1 989 ? -18.248 -2.672 -4.065 1.00 75.88 989 ALA A O 1
ATOM 7228 N N . CYS A 1 990 ? -18.089 -4.696 -3.132 1.00 81.06 990 CYS A N 1
ATOM 7229 C CA . CYS A 1 990 ? -16.649 -4.834 -3.373 1.00 81.06 990 CYS A CA 1
ATOM 7230 C C . CYS A 1 990 ? -16.365 -4.872 -4.887 1.00 81.06 990 CYS A C 1
ATOM 7232 O O . CYS A 1 990 ? -15.447 -4.204 -5.369 1.00 81.06 990 CYS A O 1
ATOM 7234 N N . SER A 1 991 ? -17.233 -5.545 -5.647 1.00 81.62 991 SER A N 1
ATOM 7235 C CA . SER A 1 991 ? -17.253 -5.560 -7.113 1.00 81.62 991 SER A CA 1
ATOM 7236 C C . SER A 1 991 ? -17.672 -4.234 -7.771 1.00 81.62 991 SER A C 1
ATOM 7238 O O . SER A 1 991 ? -17.728 -4.159 -8.998 1.00 81.62 991 SER A O 1
ATOM 7240 N N . SER A 1 992 ? -17.918 -3.150 -7.020 1.00 81.62 992 SER A N 1
ATOM 7241 C CA . SER A 1 992 ? -17.975 -1.800 -7.610 1.00 81.62 992 SER A CA 1
ATOM 7242 C C . SER A 1 992 ? -16.575 -1.308 -8.006 1.00 81.62 992 SER A C 1
ATOM 7244 O O . SER A 1 992 ? -16.409 -0.782 -9.105 1.00 81.62 992 SER A O 1
ATOM 7246 N N . CYS A 1 993 ? -15.567 -1.574 -7.166 1.00 84.56 993 CYS A N 1
ATOM 7247 C CA . CYS A 1 993 ? -14.173 -1.159 -7.352 1.00 84.56 993 CYS A CA 1
ATOM 7248 C C . CYS A 1 993 ? -13.269 -2.276 -7.893 1.00 84.56 993 CYS A C 1
ATOM 7250 O O . CYS A 1 993 ? -12.355 -1.992 -8.666 1.00 84.56 993 CYS A O 1
ATOM 7252 N N . HIS A 1 994 ? -13.509 -3.528 -7.490 1.00 87.31 994 HIS A N 1
ATOM 7253 C CA . HIS A 1 994 ? -12.688 -4.684 -7.860 1.00 87.31 994 HIS A CA 1
ATOM 7254 C C . HIS A 1 994 ? -13.314 -5.516 -8.996 1.00 87.31 994 HIS A C 1
ATOM 7256 O O . HIS A 1 994 ? -14.530 -5.496 -9.209 1.00 87.31 994 HIS A O 1
ATOM 7262 N N . THR A 1 995 ? -12.490 -6.277 -9.713 1.00 84.50 995 THR A N 1
ATOM 7263 C CA . THR A 1 995 ? -12.900 -7.372 -10.599 1.00 84.50 995 THR A CA 1
ATOM 7264 C C . THR A 1 995 ? -12.819 -8.707 -9.857 1.00 84.50 995 THR A C 1
ATOM 7266 O O . THR A 1 995 ? -11.949 -8.918 -9.016 1.00 84.50 995 THR A O 1
ATOM 7269 N N . GLY A 1 996 ? -13.737 -9.630 -10.160 1.00 79.31 996 GLY A N 1
ATOM 7270 C CA . GLY A 1 996 ? -13.738 -10.967 -9.551 1.00 79.31 996 GLY A CA 1
ATOM 7271 C C . GLY A 1 996 ? -12.777 -11.966 -10.208 1.00 79.31 996 GLY A C 1
ATOM 7272 O O . GLY A 1 996 ? -12.534 -13.024 -9.633 1.00 79.31 996 GLY A O 1
ATOM 7273 N N . HIS A 1 997 ? -12.261 -11.658 -11.407 1.00 83.88 997 HIS A N 1
ATOM 7274 C CA . HIS A 1 997 ? -11.490 -12.599 -12.231 1.00 83.88 997 HIS A CA 1
ATOM 7275 C C . HIS A 1 997 ? -10.079 -12.115 -12.566 1.00 83.88 997 HIS A C 1
ATOM 7277 O O . HIS A 1 997 ? -9.116 -12.745 -12.139 1.00 83.88 997 HIS A O 1
ATOM 7283 N N . ARG A 1 998 ? -9.946 -11.000 -13.289 1.00 83.12 998 ARG A N 1
ATOM 7284 C CA . ARG A 1 998 ? -8.661 -10.424 -13.718 1.00 83.12 998 ARG A CA 1
ATOM 7285 C C . ARG A 1 998 ? -8.760 -8.902 -13.806 1.00 83.12 998 ARG A C 1
ATOM 7287 O O . ARG A 1 998 ? -9.843 -8.374 -14.061 1.00 83.12 998 ARG A O 1
ATOM 7294 N N . SER A 1 999 ? -7.658 -8.185 -13.606 1.00 81.75 999 SER A N 1
ATOM 7295 C CA . SER A 1 999 ? -7.490 -6.824 -14.125 1.00 81.75 999 SER A CA 1
ATOM 7296 C C . SER A 1 999 ? -6.010 -6.486 -14.246 1.00 81.75 999 SER A C 1
ATOM 7298 O O . SER A 1 999 ? -5.240 -6.838 -13.355 1.00 81.75 999 SER A O 1
ATOM 7300 N N . ASP A 1 1000 ? -5.651 -5.700 -15.266 1.00 80.69 1000 ASP A N 1
ATOM 7301 C CA . ASP A 1 1000 ? -4.301 -5.177 -15.520 1.00 80.69 1000 ASP A CA 1
ATOM 7302 C C . ASP A 1 1000 ? -3.835 -4.140 -14.460 1.00 80.69 1000 ASP A C 1
ATOM 7304 O O . ASP A 1 1000 ? -3.091 -3.207 -14.769 1.00 80.69 1000 ASP A O 1
ATOM 7308 N N . GLN A 1 1001 ? -4.324 -4.231 -13.218 1.00 81.44 1001 GLN A N 1
ATOM 7309 C CA . GLN A 1 1001 ? -4.128 -3.288 -12.117 1.00 81.44 1001 GLN A CA 1
ATOM 7310 C C . GLN A 1 1001 ? -3.932 -4.029 -10.779 1.00 81.44 1001 GLN A C 1
ATOM 7312 O O . GLN A 1 1001 ? -4.668 -4.976 -10.482 1.00 81.44 1001 GLN A O 1
ATOM 7317 N N . PRO A 1 1002 ? -2.994 -3.584 -9.915 1.00 75.44 1002 PRO A N 1
ATOM 7318 C CA . PRO A 1 1002 ? -2.749 -4.209 -8.616 1.00 75.44 1002 PRO A CA 1
ATOM 7319 C C . PRO A 1 1002 ? -4.010 -4.338 -7.751 1.00 75.44 1002 PRO A C 1
ATOM 7321 O O . PRO A 1 1002 ? -4.847 -3.437 -7.708 1.00 75.44 1002 PRO A O 1
ATOM 7324 N N . ALA A 1 1003 ? -4.119 -5.459 -7.030 1.00 78.56 1003 ALA A N 1
ATOM 7325 C CA . ALA A 1 1003 ? -5.293 -5.819 -6.228 1.00 78.56 1003 ALA A CA 1
ATOM 7326 C C . ALA A 1 1003 ? -6.625 -5.831 -7.016 1.00 78.56 1003 ALA A C 1
ATOM 7328 O O . ALA A 1 1003 ? -7.690 -5.601 -6.437 1.00 78.56 1003 ALA A O 1
ATOM 7329 N N . LEU A 1 1004 ? -6.565 -6.139 -8.320 1.00 86.50 1004 LEU A N 1
ATOM 7330 C CA . LEU A 1 1004 ? -7.721 -6.381 -9.190 1.00 86.50 1004 LEU A CA 1
ATOM 7331 C C . LEU A 1 1004 ? -8.692 -5.191 -9.262 1.00 86.50 1004 LEU A C 1
ATOM 7333 O O . LEU A 1 1004 ? -9.906 -5.366 -9.285 1.00 86.50 1004 LEU A O 1
ATOM 7337 N N . LEU A 1 1005 ? -8.181 -3.960 -9.247 1.00 86.69 1005 LEU A N 1
ATOM 7338 C CA . LEU A 1 1005 ? -9.009 -2.758 -9.388 1.00 86.69 1005 LEU A CA 1
ATOM 7339 C C . LEU A 1 1005 ? -9.488 -2.596 -10.837 1.00 86.69 1005 LEU A C 1
ATOM 7341 O O . LEU A 1 1005 ? -8.689 -2.679 -11.756 1.00 86.69 1005 LEU A O 1
ATOM 7345 N N . LYS A 1 1006 ? -10.771 -2.285 -11.060 1.00 87.06 1006 LYS A N 1
ATOM 7346 C CA . LYS A 1 1006 ? -11.377 -2.162 -12.408 1.00 87.06 1006 LYS A CA 1
ATOM 7347 C C . LYS A 1 1006 ? -10.707 -1.154 -13.350 1.00 87.06 1006 LYS A C 1
ATOM 7349 O O . LYS A 1 1006 ? -10.937 -1.196 -14.555 1.00 87.06 1006 LYS A O 1
ATOM 7354 N N . ALA A 1 1007 ? -9.955 -0.214 -12.798 1.00 86.44 1007 ALA A N 1
ATOM 7355 C CA . ALA A 1 1007 ? -9.114 0.745 -13.496 1.00 86.44 1007 ALA A CA 1
ATOM 7356 C C . ALA A 1 1007 ? -8.032 1.234 -12.518 1.00 86.44 1007 ALA A C 1
ATOM 7358 O O . ALA A 1 1007 ? -8.025 0.848 -11.345 1.00 86.44 1007 ALA A O 1
ATOM 7359 N N . ALA A 1 1008 ? -7.147 2.119 -12.979 1.00 85.12 1008 ALA A N 1
ATOM 7360 C CA . ALA A 1 1008 ? -6.198 2.796 -12.101 1.00 85.12 1008 ALA A CA 1
ATOM 7361 C C . ALA A 1 1008 ? -6.914 3.529 -10.940 1.00 85.12 1008 ALA A C 1
ATOM 7363 O O . ALA A 1 1008 ? -8.049 4.000 -11.125 1.00 85.12 1008 ALA A O 1
ATOM 7364 N N . PRO A 1 1009 ? -6.319 3.590 -9.728 1.00 85.81 1009 PRO A N 1
ATOM 7365 C CA . PRO A 1 1009 ? -7.068 3.875 -8.502 1.00 85.81 1009 PRO A CA 1
ATOM 7366 C C . PRO A 1 1009 ? -7.758 5.241 -8.500 1.00 85.81 1009 PRO A C 1
ATOM 7368 O O . PRO A 1 1009 ? -8.853 5.375 -7.956 1.00 85.81 1009 PRO A O 1
ATOM 7371 N N . GLU A 1 1010 ? -7.154 6.247 -9.135 1.00 83.25 1010 GLU A N 1
ATOM 7372 C CA . GLU A 1 1010 ? -7.743 7.572 -9.310 1.00 83.25 1010 GLU A CA 1
ATOM 7373 C C . GLU A 1 1010 ? -9.034 7.521 -10.137 1.00 83.25 1010 GLU A C 1
ATOM 7375 O O . GLU A 1 1010 ? -10.050 8.042 -9.685 1.00 83.25 1010 GLU A O 1
ATOM 7380 N N . LYS A 1 1011 ? -9.068 6.788 -11.260 1.00 85.88 1011 LYS A N 1
ATOM 7381 C CA . LYS A 1 1011 ? -10.275 6.640 -12.097 1.00 85.88 1011 LYS A CA 1
ATOM 7382 C C . LYS A 1 1011 ? -11.390 5.874 -11.385 1.00 85.88 1011 LYS A C 1
ATOM 7384 O O . LYS A 1 1011 ? -12.563 6.234 -11.508 1.00 85.88 1011 LYS A O 1
ATOM 7389 N N . VAL A 1 1012 ? -11.035 4.837 -10.620 1.00 86.69 1012 VAL A N 1
ATOM 7390 C CA . VAL A 1 1012 ? -11.999 4.086 -9.797 1.00 86.69 1012 VAL A CA 1
ATOM 7391 C C . VAL A 1 1012 ? -12.613 5.007 -8.744 1.00 86.69 1012 VAL A C 1
ATOM 7393 O O . VAL A 1 1012 ? -13.837 5.097 -8.653 1.00 86.69 1012 VAL A O 1
ATOM 7396 N N . CYS A 1 1013 ? -11.795 5.755 -7.999 1.00 84.69 1013 CYS A N 1
ATOM 7397 C CA . CYS A 1 1013 ? -12.285 6.693 -6.992 1.00 84.69 1013 CYS A CA 1
ATOM 7398 C C . CYS A 1 1013 ? -13.089 7.856 -7.598 1.00 84.69 1013 CYS A C 1
ATOM 7400 O O . CYS A 1 1013 ? -14.156 8.182 -7.077 1.00 84.69 1013 CYS A O 1
ATOM 7402 N N . GLU A 1 1014 ? -12.633 8.460 -8.698 1.00 84.25 1014 GLU A N 1
ATOM 7403 C CA . GLU A 1 1014 ? -13.305 9.577 -9.377 1.00 84.25 1014 GLU A CA 1
ATOM 7404 C C . GLU A 1 1014 ? -14.709 9.227 -9.871 1.00 84.25 1014 GLU A C 1
ATOM 7406 O O . GLU A 1 1014 ? -15.578 10.099 -9.857 1.00 84.25 1014 GLU A O 1
ATOM 7411 N N . SER A 1 1015 ? -14.969 7.970 -10.250 1.00 81.88 1015 SER A N 1
ATOM 7412 C CA . SER A 1 1015 ? -16.292 7.526 -10.715 1.00 81.88 1015 SER A CA 1
ATOM 7413 C C . SER A 1 1015 ? -17.426 7.915 -9.747 1.00 81.88 1015 SER A C 1
ATOM 7415 O O . SER A 1 1015 ? -18.490 8.363 -10.191 1.00 81.88 1015 SER A O 1
ATOM 7417 N N . CYS A 1 1016 ? -17.155 7.865 -8.435 1.00 81.56 1016 CYS A N 1
ATOM 7418 C CA . CYS A 1 1016 ? -18.040 8.323 -7.362 1.00 81.56 1016 CYS A CA 1
ATOM 7419 C C . CYS A 1 1016 ? -17.619 9.681 -6.763 1.00 81.56 1016 CYS A C 1
ATOM 7421 O O . CYS A 1 1016 ? -18.472 10.524 -6.489 1.00 81.56 1016 CYS A O 1
ATOM 7423 N N . HIS A 1 1017 ? -16.318 9.930 -6.576 1.00 80.81 1017 HIS A N 1
ATOM 7424 C CA . HIS A 1 1017 ? -15.774 11.068 -5.813 1.00 80.81 1017 HIS A CA 1
ATOM 7425 C C . HIS A 1 1017 ? -15.329 12.255 -6.689 1.00 80.81 1017 HIS A C 1
ATOM 7427 O O . HIS A 1 1017 ? -14.374 12.955 -6.353 1.00 80.81 1017 HIS A O 1
ATOM 7433 N N . LYS A 1 1018 ? -16.054 12.525 -7.785 1.00 75.25 1018 LYS A N 1
ATOM 7434 C CA . LYS A 1 1018 ? -15.769 13.523 -8.852 1.00 75.25 1018 LYS A CA 1
ATOM 7435 C C . LYS A 1 1018 ? -15.299 14.917 -8.404 1.00 75.25 1018 LYS A C 1
ATOM 7437 O O . LYS A 1 1018 ? -14.658 15.621 -9.176 1.00 75.25 1018 LYS A O 1
ATOM 7442 N N . GLY A 1 1019 ? -15.641 15.347 -7.189 1.00 67.19 1019 GLY A N 1
ATOM 7443 C CA . GLY A 1 1019 ? -15.185 16.626 -6.638 1.00 67.19 1019 GLY A CA 1
ATOM 7444 C C . GLY A 1 1019 ? -13.750 16.608 -6.097 1.00 67.19 1019 GLY A C 1
ATOM 7445 O O . GLY A 1 1019 ? -13.088 17.638 -6.140 1.00 67.19 1019 GLY A O 1
ATOM 7446 N N . HIS A 1 1020 ? -13.250 15.473 -5.597 1.00 68.25 1020 HIS A N 1
ATOM 7447 C CA . HIS A 1 1020 ? -11.999 15.425 -4.826 1.00 68.25 1020 HIS A CA 1
ATOM 7448 C C . HIS A 1 1020 ? -10.769 15.771 -5.681 1.00 68.25 1020 HIS A C 1
ATOM 7450 O O . HIS A 1 1020 ? -9.905 16.528 -5.240 1.00 68.25 1020 HIS A O 1
ATOM 7456 N N . ALA A 1 1021 ? -10.737 15.317 -6.937 1.00 60.50 1021 ALA A N 1
ATOM 7457 C CA . ALA A 1 1021 ? -9.689 15.652 -7.905 1.00 60.50 1021 ALA A CA 1
ATOM 7458 C C . ALA A 1 1021 ? -9.565 17.168 -8.192 1.00 60.50 1021 ALA A C 1
ATOM 7460 O O . ALA A 1 1021 ? -8.545 17.618 -8.701 1.00 60.50 1021 ALA A O 1
ATOM 7461 N N . GLN A 1 1022 ? -10.575 17.976 -7.840 1.00 61.41 1022 GLN A N 1
ATOM 7462 C CA . GLN A 1 1022 ? -10.589 19.427 -8.073 1.00 61.41 1022 GLN A CA 1
ATOM 7463 C C . GLN A 1 1022 ? -9.970 20.247 -6.925 1.00 61.41 1022 GLN A C 1
ATOM 7465 O O . GLN A 1 1022 ? -9.790 21.455 -7.075 1.00 61.41 1022 GLN A O 1
ATOM 7470 N N . PHE A 1 1023 ? -9.682 19.630 -5.771 1.00 62.72 1023 PHE A N 1
ATOM 7471 C CA . PHE A 1 1023 ? -9.132 20.321 -4.591 1.00 62.72 1023 PHE A CA 1
ATOM 7472 C C . PHE A 1 1023 ? -8.111 19.507 -3.773 1.00 62.72 1023 PHE A C 1
ATOM 7474 O O . PHE A 1 1023 ? -7.634 19.988 -2.744 1.00 62.72 1023 PHE A O 1
ATOM 7481 N N . GLY A 1 1024 ? -7.796 18.279 -4.190 1.00 64.25 1024 GLY A N 1
ATOM 7482 C CA . GLY A 1 1024 ? -6.786 17.434 -3.557 1.00 64.25 1024 GLY A CA 1
ATOM 7483 C C . GLY A 1 1024 ? -5.343 17.845 -3.874 1.00 64.25 1024 GLY A C 1
ATOM 7484 O O . GLY A 1 1024 ? -5.075 18.792 -4.613 1.00 64.25 1024 GLY A O 1
ATOM 7485 N N . HIS A 1 1025 ? -4.398 17.085 -3.321 1.00 71.06 1025 HIS A N 1
ATOM 7486 C CA . HIS A 1 1025 ? -3.014 17.085 -3.799 1.00 71.06 1025 HIS A CA 1
ATOM 7487 C C . HIS A 1 1025 ? -2.970 16.524 -5.237 1.00 71.06 1025 HIS A C 1
ATOM 7489 O O . HIS A 1 1025 ? -3.799 15.664 -5.546 1.00 71.06 1025 HIS A O 1
ATOM 7495 N N . PRO A 1 1026 ? -2.031 16.946 -6.108 1.00 76.81 1026 PRO A N 1
ATOM 7496 C CA . PRO A 1 1026 ? -1.833 16.307 -7.406 1.00 76.81 1026 PRO A CA 1
ATOM 7497 C C . PRO A 1 1026 ? -1.687 14.783 -7.286 1.00 76.81 1026 PRO A C 1
ATOM 7499 O O . PRO A 1 1026 ? -1.028 14.289 -6.364 1.00 76.81 1026 PRO A O 1
ATOM 7502 N N . ILE A 1 1027 ? -2.326 14.075 -8.219 1.00 80.44 1027 ILE A N 1
ATOM 7503 C CA . ILE A 1 1027 ? -2.399 12.614 -8.347 1.00 80.44 1027 ILE A CA 1
ATOM 7504 C C . ILE A 1 1027 ? -2.427 12.228 -9.833 1.00 80.44 1027 ILE A C 1
ATOM 7506 O O . ILE A 1 1027 ? -2.793 13.048 -10.677 1.00 80.44 1027 ILE A O 1
ATOM 7510 N N . GLY A 1 1028 ? -2.079 10.980 -10.143 1.00 76.38 1028 GLY A N 1
ATOM 7511 C CA . GLY A 1 1028 ? -2.019 10.440 -11.501 1.00 76.38 1028 GLY A CA 1
ATOM 7512 C C . GLY A 1 1028 ? -0.605 10.414 -12.093 1.00 76.38 1028 GLY A C 1
ATOM 7513 O O . GLY A 1 1028 ? 0.384 10.691 -11.409 1.00 76.38 1028 GLY A O 1
ATOM 7514 N N . LYS A 1 1029 ? -0.524 10.038 -13.377 1.00 76.19 1029 LYS A N 1
ATOM 7515 C CA . LYS A 1 1029 ? 0.733 9.695 -14.060 1.00 76.19 1029 LYS A CA 1
ATOM 7516 C C . LYS A 1 1029 ? 1.758 10.836 -14.033 1.00 76.19 1029 LYS A C 1
ATOM 7518 O O . LYS A 1 1029 ? 1.462 11.944 -14.474 1.00 76.19 1029 LYS A O 1
ATOM 7523 N N . GLY A 1 1030 ? 2.966 10.541 -13.555 1.00 75.62 1030 GLY A N 1
ATOM 7524 C CA . GLY A 1 1030 ? 4.092 11.470 -13.428 1.00 75.62 1030 GLY A CA 1
ATOM 7525 C C . GLY A 1 1030 ? 4.197 12.175 -12.069 1.00 75.62 1030 GLY A C 1
ATOM 7526 O O . GLY A 1 1030 ? 5.209 12.820 -11.799 1.00 75.62 1030 GLY A O 1
ATOM 7527 N N . VAL A 1 1031 ? 3.203 12.049 -11.180 1.00 81.38 1031 VAL A N 1
ATOM 7528 C CA . VAL A 1 1031 ? 3.248 12.651 -9.836 1.00 81.38 1031 VAL A CA 1
ATOM 7529 C C . VAL A 1 1031 ? 3.790 11.631 -8.834 1.00 81.38 1031 VAL A C 1
ATOM 7531 O O . VAL A 1 1031 ? 3.022 10.956 -8.159 1.00 81.38 1031 VAL A O 1
ATOM 7534 N N . ILE A 1 1032 ? 5.108 11.480 -8.732 1.00 81.69 1032 ILE A N 1
ATOM 7535 C CA . ILE A 1 1032 ? 5.717 10.373 -7.970 1.00 81.69 1032 ILE A CA 1
ATOM 7536 C C . ILE A 1 1032 ? 5.525 10.498 -6.445 1.00 81.69 1032 ILE A C 1
ATOM 7538 O O . ILE A 1 1032 ? 5.866 11.514 -5.840 1.00 81.69 1032 ILE A O 1
ATOM 7542 N N . ASP A 1 1033 ? 5.040 9.424 -5.817 1.00 82.00 1033 ASP A N 1
ATOM 7543 C CA . ASP A 1 1033 ? 4.967 9.240 -4.365 1.00 82.00 1033 ASP A CA 1
ATOM 7544 C C . ASP A 1 1033 ? 6.358 8.844 -3.829 1.00 82.00 1033 ASP A C 1
ATOM 7546 O O . ASP A 1 1033 ? 6.832 7.731 -4.096 1.00 82.00 1033 ASP A O 1
ATOM 7550 N N . PRO A 1 1034 ? 7.047 9.710 -3.062 1.00 76.88 1034 PRO A N 1
ATOM 7551 C CA . PRO A 1 1034 ? 8.443 9.493 -2.681 1.00 76.88 1034 PRO A CA 1
ATOM 7552 C C . PRO A 1 1034 ? 8.655 8.318 -1.713 1.00 76.88 1034 PRO A C 1
ATOM 7554 O O . PRO A 1 1034 ? 9.798 7.920 -1.499 1.00 76.88 1034 PRO A O 1
ATOM 7557 N N . ARG A 1 1035 ? 7.587 7.733 -1.144 1.00 79.00 1035 ARG A N 1
ATOM 7558 C CA . ARG A 1 1035 ? 7.677 6.492 -0.353 1.00 79.00 1035 ARG A CA 1
ATOM 7559 C C . ARG A 1 1035 ? 7.812 5.236 -1.208 1.00 79.00 1035 ARG A C 1
ATOM 7561 O O . ARG A 1 1035 ? 8.338 4.239 -0.725 1.00 79.00 1035 ARG A O 1
ATOM 7568 N N . THR A 1 1036 ? 7.240 5.241 -2.413 1.00 77.56 1036 THR A N 1
ATOM 7569 C CA . THR A 1 1036 ? 7.021 4.022 -3.215 1.00 77.56 1036 THR A CA 1
ATOM 7570 C C . THR A 1 1036 ? 7.651 4.082 -4.602 1.00 77.56 1036 THR A C 1
ATOM 7572 O O . THR A 1 1036 ? 7.777 3.042 -5.242 1.00 77.56 1036 THR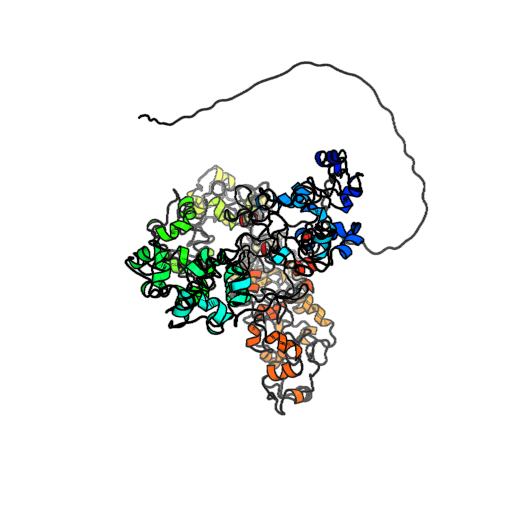 A O 1
ATOM 7575 N N . GLY A 1 1037 ? 8.029 5.274 -5.078 1.00 77.00 1037 GLY A N 1
ATOM 7576 C CA . GLY A 1 1037 ? 8.562 5.485 -6.426 1.00 77.00 1037 GLY A CA 1
ATOM 7577 C C . GLY A 1 1037 ? 7.520 5.347 -7.542 1.00 77.00 1037 GLY A C 1
ATOM 7578 O O . GLY A 1 1037 ? 7.892 5.340 -8.710 1.00 77.00 1037 GLY A O 1
ATOM 7579 N N . LYS A 1 1038 ? 6.230 5.230 -7.201 1.00 81.69 1038 LYS A N 1
ATOM 7580 C CA . LYS A 1 1038 ? 5.116 5.050 -8.147 1.00 81.69 1038 LYS A CA 1
ATOM 7581 C C . LYS A 1 1038 ? 4.242 6.300 -8.208 1.00 81.69 1038 LYS A C 1
ATOM 7583 O O . LYS A 1 1038 ? 4.349 7.172 -7.350 1.00 81.69 1038 LYS A O 1
ATOM 7588 N N . ASP A 1 1039 ? 3.358 6.371 -9.198 1.00 85.12 1039 ASP A N 1
ATOM 7589 C CA . ASP A 1 1039 ? 2.385 7.459 -9.318 1.00 85.12 1039 ASP A CA 1
ATOM 7590 C C . ASP A 1 1039 ? 1.520 7.597 -8.052 1.00 85.12 1039 ASP A C 1
ATOM 7592 O O . ASP A 1 1039 ? 0.933 6.630 -7.554 1.00 85.12 1039 ASP A O 1
ATOM 7596 N N . THR A 1 1040 ? 1.428 8.822 -7.534 1.00 86.94 1040 THR A N 1
ATOM 7597 C CA . THR A 1 1040 ? 0.592 9.168 -6.384 1.00 86.94 1040 THR A CA 1
ATOM 7598 C C . THR A 1 1040 ? -0.862 9.027 -6.800 1.00 86.94 1040 THR A C 1
ATOM 7600 O O . THR A 1 1040 ? -1.315 9.671 -7.743 1.00 86.94 1040 THR A O 1
ATOM 7603 N N . SER A 1 1041 ? -1.619 8.213 -6.076 1.00 87.38 1041 SER A N 1
ATOM 7604 C CA . SER A 1 1041 ? -3.039 7.979 -6.351 1.00 87.38 1041 SER A CA 1
ATOM 7605 C C . SER A 1 1041 ? -3.881 8.240 -5.105 1.00 87.38 1041 SER A C 1
ATOM 7607 O O . SER A 1 1041 ? -3.354 8.503 -4.022 1.00 87.38 1041 SER A O 1
ATOM 7609 N N . CYS A 1 1042 ? -5.205 8.109 -5.205 1.00 85.94 1042 CYS A N 1
ATOM 7610 C CA . CYS A 1 1042 ? -6.074 8.163 -4.026 1.00 85.94 1042 CYS A CA 1
ATOM 7611 C C . CYS A 1 1042 ? -5.637 7.160 -2.933 1.00 85.94 1042 CYS A C 1
ATOM 7613 O O . CYS A 1 1042 ? -5.739 7.471 -1.745 1.00 85.94 1042 CYS A O 1
ATOM 7615 N N . ALA A 1 1043 ? -5.075 6.007 -3.324 1.00 85.50 1043 ALA A N 1
ATOM 7616 C CA . ALA A 1 1043 ? -4.582 4.970 -2.415 1.00 85.50 1043 ALA A CA 1
ATOM 7617 C C . ALA A 1 1043 ? -3.282 5.345 -1.665 1.00 85.50 1043 ALA A C 1
ATOM 7619 O O . ALA A 1 1043 ? -3.000 4.786 -0.606 1.00 85.50 1043 ALA A O 1
ATOM 7620 N N . SER A 1 1044 ? -2.509 6.325 -2.153 1.00 86.56 1044 SER A N 1
ATOM 7621 C CA . SER A 1 1044 ? -1.325 6.855 -1.450 1.00 86.56 1044 SER A CA 1
ATOM 7622 C C . SER A 1 1044 ? -1.686 7.522 -0.117 1.00 86.56 1044 SER A C 1
ATOM 7624 O O . SER A 1 1044 ? -0.897 7.506 0.836 1.00 86.56 1044 SER A O 1
ATOM 7626 N N . CYS A 1 1045 ? -2.876 8.121 -0.038 1.00 86.31 1045 CYS A N 1
ATOM 7627 C CA . CYS A 1 1045 ? -3.337 8.876 1.128 1.00 86.31 1045 CYS A CA 1
ATOM 7628 C C . CYS A 1 1045 ? -4.516 8.214 1.846 1.00 86.31 1045 CYS A C 1
ATOM 7630 O O . CYS A 1 1045 ? -4.587 8.321 3.069 1.00 86.31 1045 CYS A O 1
ATOM 7632 N N . HIS A 1 1046 ? -5.395 7.502 1.133 1.00 88.50 1046 HIS A N 1
ATOM 7633 C CA . HIS A 1 1046 ? -6.574 6.839 1.692 1.00 88.50 1046 HIS A CA 1
ATOM 7634 C C . HIS A 1 1046 ? -6.481 5.312 1.603 1.00 88.50 1046 HIS A C 1
ATOM 7636 O O . HIS A 1 1046 ? -5.967 4.767 0.634 1.00 88.50 1046 HIS A O 1
ATOM 7642 N N . SER A 1 1047 ? -7.056 4.601 2.573 1.00 88.56 1047 SER A N 1
ATOM 7643 C CA . SER A 1 1047 ? -7.267 3.152 2.493 1.00 88.56 1047 SER A CA 1
ATOM 7644 C C . SER A 1 1047 ? -8.757 2.835 2.697 1.00 88.56 1047 SER A C 1
ATOM 7646 O O . SER A 1 1047 ? -9.258 2.920 3.822 1.00 88.56 1047 SER A O 1
ATOM 7648 N N . PRO A 1 1048 ? -9.503 2.493 1.625 1.00 84.25 1048 PRO A N 1
ATOM 7649 C CA . PRO A 1 1048 ? -10.961 2.345 1.686 1.00 84.25 1048 PRO A CA 1
ATOM 7650 C C . PRO A 1 1048 ? -11.409 1.145 2.532 1.00 84.25 1048 PRO A C 1
ATOM 7652 O O . PRO A 1 1048 ? -12.475 1.187 3.150 1.00 84.25 1048 PRO A O 1
ATOM 7655 N N . HIS A 1 1049 ? -10.560 0.115 2.633 1.00 86.62 1049 HIS A N 1
ATOM 7656 C CA . HIS A 1 1049 ? -10.749 -1.067 3.483 1.00 86.62 1049 HIS A CA 1
ATOM 7657 C C . HIS A 1 1049 ? -10.536 -0.803 4.987 1.00 86.62 1049 HIS A C 1
ATOM 7659 O O . HIS A 1 1049 ? -10.570 -1.741 5.778 1.00 86.62 1049 HIS A O 1
ATOM 7665 N N . GLY A 1 1050 ? -10.335 0.452 5.396 1.00 81.25 1050 GLY A N 1
ATOM 7666 C CA . GLY A 1 1050 ? -10.405 0.887 6.791 1.00 81.25 1050 GLY A CA 1
ATOM 7667 C C . GLY A 1 1050 ? -9.088 1.406 7.368 1.00 81.25 1050 GLY A C 1
ATOM 7668 O O . GLY A 1 1050 ? -8.013 0.856 7.094 1.00 81.25 1050 GLY A O 1
ATOM 7669 N N . THR A 1 1051 ? -9.171 2.465 8.182 1.00 84.88 1051 THR A N 1
ATOM 7670 C CA . THR A 1 1051 ? -8.037 3.025 8.938 1.00 84.88 1051 THR A CA 1
ATOM 7671 C C . THR A 1 1051 ? -8.429 3.499 10.341 1.00 84.88 1051 THR A C 1
ATOM 7673 O O . THR A 1 1051 ? -9.603 3.701 10.655 1.00 84.88 1051 THR A O 1
ATOM 7676 N N . GLY A 1 1052 ? -7.420 3.721 11.189 1.00 79.88 1052 GLY A N 1
ATOM 7677 C CA . GLY A 1 1052 ? -7.558 4.358 12.504 1.00 79.88 1052 GLY A CA 1
ATOM 7678 C C . GLY A 1 1052 ? -7.672 5.891 12.474 1.00 79.88 1052 GLY A C 1
ATOM 7679 O O . GLY A 1 1052 ? -7.570 6.515 13.524 1.00 79.88 1052 GLY A O 1
ATOM 7680 N N . PHE A 1 1053 ? -7.844 6.517 11.303 1.00 80.88 1053 PHE A N 1
ATOM 7681 C CA . PHE A 1 1053 ? -7.822 7.976 11.143 1.00 80.88 1053 PHE A CA 1
ATOM 7682 C C . PHE A 1 1053 ? -9.059 8.478 10.378 1.00 80.88 1053 PHE A C 1
ATOM 7684 O O . PHE A 1 1053 ? -9.596 7.759 9.534 1.00 80.88 1053 PHE A O 1
ATOM 7691 N N . PRO A 1 1054 ? -9.531 9.714 10.637 1.00 78.25 1054 PRO A N 1
ATOM 7692 C CA . PRO A 1 1054 ? -10.704 10.264 9.961 1.00 78.25 1054 PRO A CA 1
ATOM 7693 C C . PRO A 1 1054 ? -10.530 10.330 8.438 1.00 78.25 1054 PRO A C 1
ATOM 7695 O O . PRO A 1 1054 ? -9.418 10.460 7.925 1.00 78.25 1054 PRO A O 1
ATOM 7698 N N . ALA A 1 1055 ? -11.656 10.289 7.719 1.00 81.81 1055 ALA A N 1
ATOM 7699 C CA . ALA A 1 1055 ? -11.717 10.381 6.256 1.00 81.81 1055 ALA A CA 1
ATOM 7700 C C . ALA A 1 1055 ? -10.876 9.317 5.513 1.00 81.81 1055 ALA A C 1
ATOM 7702 O O . ALA A 1 1055 ? -10.371 9.570 4.421 1.00 81.81 1055 ALA A O 1
ATOM 7703 N N . LEU A 1 1056 ? -10.756 8.111 6.086 1.00 86.69 1056 LEU A N 1
ATOM 7704 C CA . LEU A 1 1056 ? -10.049 6.955 5.505 1.00 86.69 1056 LEU A CA 1
ATOM 7705 C C . LEU A 1 1056 ? -8.539 7.163 5.323 1.00 86.69 1056 LEU A C 1
ATOM 7707 O O . LEU A 1 1056 ? -7.909 6.406 4.588 1.00 86.69 1056 LEU A O 1
ATOM 7711 N N . LEU A 1 1057 ? -7.947 8.186 5.946 1.00 87.62 1057 LEU A N 1
ATOM 7712 C CA . LEU A 1 1057 ? -6.536 8.518 5.750 1.00 87.62 1057 LEU A CA 1
ATOM 7713 C C . LEU A 1 1057 ? -5.619 7.433 6.324 1.00 87.62 1057 LEU A C 1
ATOM 7715 O O . LEU A 1 1057 ? -5.901 6.872 7.380 1.00 87.62 1057 LEU A O 1
ATOM 7719 N N . THR A 1 1058 ? -4.496 7.149 5.665 1.00 83.94 1058 THR A N 1
ATOM 7720 C CA . THR A 1 1058 ? -3.508 6.164 6.153 1.00 83.94 1058 THR A CA 1
ATOM 7721 C C . THR A 1 1058 ? -2.776 6.626 7.415 1.00 83.94 1058 THR A C 1
ATOM 7723 O O . THR A 1 1058 ? -2.264 5.792 8.155 1.00 83.94 1058 THR A O 1
ATOM 7726 N N . HIS A 1 1059 ? -2.746 7.938 7.669 1.00 83.81 1059 HIS A N 1
ATOM 7727 C CA . HIS A 1 1059 ? -2.051 8.593 8.779 1.00 83.81 1059 HIS A CA 1
ATOM 7728 C C . HIS A 1 1059 ? -2.854 9.811 9.276 1.00 83.81 1059 HIS A C 1
ATOM 7730 O O . HIS A 1 1059 ? -3.715 10.335 8.566 1.00 83.81 1059 HIS A O 1
ATOM 7736 N N . SER A 1 1060 ? -2.544 10.323 10.472 1.00 79.56 1060 SER A N 1
ATOM 7737 C CA . SER A 1 1060 ? -3.177 11.532 11.020 1.00 79.56 1060 SER A CA 1
ATOM 7738 C C . SER A 1 1060 ? -2.878 12.779 10.153 1.00 79.56 1060 SER A C 1
ATOM 7740 O O . SER A 1 1060 ? -1.698 13.075 9.891 1.00 79.56 1060 SER A O 1
ATOM 7742 N N . PRO A 1 1061 ? -3.908 13.561 9.759 1.00 72.31 1061 PRO A N 1
ATOM 7743 C CA . PRO A 1 1061 ? -3.759 14.729 8.883 1.00 72.31 1061 PRO A CA 1
ATOM 7744 C C . PRO A 1 1061 ? -3.071 15.933 9.539 1.00 72.31 1061 PRO A C 1
ATOM 7746 O O . PRO A 1 1061 ? -2.630 16.836 8.838 1.00 72.31 1061 PRO A O 1
ATOM 7749 N N . GLN A 1 1062 ? -2.963 15.980 10.871 1.00 62.75 1062 GLN A N 1
ATOM 7750 C CA . GLN A 1 1062 ? -2.423 17.142 11.589 1.00 62.75 1062 GLN A CA 1
ATOM 7751 C C . GLN A 1 1062 ? -0.920 17.363 11.340 1.00 62.75 1062 GLN A C 1
ATOM 7753 O O . GLN A 1 1062 ? -0.440 18.485 11.491 1.00 62.75 1062 GLN A O 1
ATOM 7758 N N . ARG A 1 1063 ? -0.180 16.300 10.986 1.00 67.94 1063 ARG A N 1
ATOM 7759 C CA . ARG A 1 1063 ? 1.221 16.358 10.516 1.00 67.94 1063 ARG A CA 1
ATOM 7760 C C . ARG A 1 1063 ? 1.697 15.033 9.924 1.00 67.94 1063 ARG A C 1
ATOM 7762 O O . ARG A 1 1063 ? 2.458 15.040 8.962 1.00 67.94 1063 ARG A O 1
ATOM 7769 N N . SER A 1 1064 ? 1.300 13.914 10.537 1.00 75.56 1064 SER A N 1
ATOM 7770 C CA . SER A 1 1064 ? 1.946 12.609 10.325 1.00 75.56 1064 SER A CA 1
ATOM 7771 C C . SER A 1 1064 ? 1.810 12.057 8.906 1.00 75.56 1064 SER A C 1
ATOM 7773 O O . SER A 1 1064 ? 2.724 11.375 8.459 1.00 75.56 1064 SER A O 1
ATOM 7775 N N . LEU A 1 1065 ? 0.734 12.402 8.187 1.00 80.62 1065 LEU A N 1
ATOM 7776 C CA . LEU A 1 1065 ? 0.564 12.093 6.765 1.00 80.62 1065 LEU A CA 1
ATOM 7777 C C . LEU A 1 1065 ? 1.502 12.920 5.871 1.00 80.62 1065 LEU A C 1
ATOM 7779 O O . LEU A 1 1065 ? 2.118 12.385 4.960 1.00 80.62 1065 LEU A O 1
ATOM 7783 N N . CYS A 1 1066 ? 1.649 14.218 6.141 1.00 79.06 1066 CYS A N 1
ATOM 7784 C CA . CYS A 1 1066 ? 2.406 15.131 5.282 1.00 79.06 1066 CYS A CA 1
ATOM 7785 C C . CYS A 1 1066 ? 3.919 14.855 5.339 1.00 79.06 1066 CYS A C 1
ATOM 7787 O O . CYS A 1 1066 ? 4.603 14.873 4.318 1.00 79.06 1066 CYS A O 1
ATOM 7789 N N . VAL A 1 1067 ? 4.445 14.543 6.530 1.00 79.94 1067 VAL A N 1
ATOM 7790 C CA . VAL A 1 1067 ? 5.873 14.210 6.719 1.00 79.94 1067 VAL A CA 1
ATOM 7791 C C . VAL A 1 1067 ? 6.271 12.842 6.153 1.00 79.94 1067 VAL A C 1
ATOM 7793 O O . VAL A 1 1067 ? 7.446 12.499 6.198 1.00 79.94 1067 VAL A O 1
ATOM 7796 N N . GLN A 1 1068 ? 5.326 12.072 5.601 1.00 78.44 1068 GLN A N 1
ATOM 7797 C CA . GLN A 1 1068 ? 5.650 10.884 4.808 1.00 78.44 1068 GLN A CA 1
ATOM 7798 C C . GLN A 1 1068 ? 6.314 11.239 3.467 1.00 78.44 1068 GLN A C 1
ATOM 7800 O O . GLN A 1 1068 ? 7.044 10.418 2.919 1.00 78.44 1068 GLN A O 1
ATOM 7805 N N . CYS A 1 1069 ? 6.049 12.443 2.939 1.00 75.94 1069 CYS A N 1
ATOM 7806 C CA . CYS A 1 1069 ? 6.483 12.862 1.601 1.00 75.94 1069 CYS A CA 1
ATOM 7807 C C . CYS A 1 1069 ? 7.305 14.165 1.583 1.00 75.94 1069 CYS A C 1
ATOM 7809 O O . CYS A 1 1069 ? 8.019 14.424 0.614 1.00 75.94 1069 CYS A O 1
ATOM 7811 N N . HIS A 1 1070 ? 7.227 14.981 2.640 1.00 70.12 1070 HIS A N 1
ATOM 7812 C CA . HIS A 1 1070 ? 7.938 16.259 2.748 1.00 70.12 1070 HIS A CA 1
ATOM 7813 C C . HIS A 1 1070 ? 8.963 16.248 3.885 1.00 70.12 1070 HIS A C 1
ATOM 7815 O O . HIS A 1 1070 ? 8.646 15.873 5.018 1.00 70.12 1070 HIS A O 1
ATOM 7821 N N . ALA A 1 1071 ? 10.178 16.716 3.594 1.00 55.28 1071 ALA A N 1
ATOM 7822 C CA . ALA A 1 1071 ? 11.244 16.851 4.577 1.00 55.28 1071 ALA A CA 1
ATOM 7823 C C . ALA A 1 1071 ? 10.988 18.021 5.548 1.00 55.28 1071 ALA A C 1
ATOM 7825 O O . ALA A 1 1071 ? 10.190 18.927 5.298 1.00 55.28 1071 ALA A O 1
ATOM 7826 N N . ALA A 1 1072 ? 11.682 18.008 6.690 1.00 45.62 1072 ALA A N 1
ATOM 7827 C CA . ALA A 1 1072 ? 11.463 18.966 7.777 1.00 45.62 1072 ALA A CA 1
ATOM 7828 C C . ALA A 1 1072 ? 11.897 20.416 7.462 1.00 45.62 1072 ALA A C 1
ATOM 7830 O O . ALA A 1 1072 ? 11.560 21.319 8.227 1.00 45.62 1072 ALA A O 1
ATOM 7831 N N . ASP A 1 1073 ? 12.620 20.634 6.363 1.00 48.03 1073 ASP A N 1
ATOM 7832 C CA . ASP A 1 1073 ? 13.032 21.943 5.839 1.00 48.03 1073 ASP A CA 1
ATOM 7833 C C . ASP A 1 1073 ? 12.079 22.501 4.760 1.00 48.03 1073 ASP A C 1
ATOM 7835 O O . ASP A 1 1073 ? 12.279 23.613 4.276 1.00 48.03 1073 ASP A O 1
ATOM 7839 N N . GLY A 1 1074 ? 11.029 21.753 4.401 1.00 42.47 1074 GLY A N 1
ATOM 7840 C CA . GLY A 1 1074 ? 10.082 22.114 3.346 1.00 42.47 1074 GLY A CA 1
ATOM 7841 C C . GLY A 1 1074 ? 10.489 21.656 1.943 1.00 42.47 1074 GLY A C 1
ATOM 7842 O O . GLY A 1 1074 ? 9.741 21.904 0.998 1.00 42.47 1074 GLY A O 1
ATOM 7843 N N . THR A 1 1075 ? 11.621 20.963 1.780 1.00 39.94 1075 THR A N 1
ATOM 7844 C CA . THR A 1 1075 ? 11.945 20.320 0.504 1.00 39.94 1075 THR A CA 1
ATOM 7845 C C . THR A 1 1075 ? 11.063 19.087 0.272 1.00 39.94 1075 THR A C 1
ATOM 7847 O O . THR A 1 1075 ? 10.776 18.298 1.179 1.00 39.94 1075 THR A O 1
ATOM 7850 N N . VAL A 1 1076 ? 10.618 18.901 -0.974 1.00 41.50 1076 VAL A N 1
ATOM 7851 C CA . VAL A 1 1076 ? 10.271 17.560 -1.469 1.00 41.50 1076 VAL A CA 1
ATOM 7852 C C . VAL A 1 1076 ? 11.570 16.757 -1.493 1.00 41.50 1076 VAL A C 1
ATOM 7854 O O . VAL A 1 1076 ? 12.612 17.320 -1.829 1.00 41.50 1076 VAL A O 1
ATOM 7857 N N . GLY A 1 1077 ? 11.518 15.473 -1.127 1.00 36.56 1077 GLY A N 1
ATOM 7858 C CA . GLY A 1 1077 ? 12.691 14.605 -0.980 1.00 36.56 1077 GLY A CA 1
ATOM 7859 C C . GLY A 1 1077 ? 13.438 14.323 -2.287 1.00 36.56 1077 GLY A C 1
ATOM 7860 O O . GLY A 1 1077 ? 13.399 13.208 -2.801 1.00 36.56 1077 GLY A O 1
ATOM 7861 N N . THR A 1 1078 ? 14.142 15.319 -2.824 1.00 32.66 1078 THR A N 1
ATOM 7862 C CA . THR A 1 1078 ? 15.030 15.150 -3.970 1.00 32.66 1078 THR A CA 1
ATOM 7863 C C . THR A 1 1078 ? 16.236 14.315 -3.553 1.00 32.66 1078 THR A C 1
ATOM 7865 O O . THR A 1 1078 ? 16.995 14.674 -2.649 1.00 32.66 1078 THR A O 1
ATOM 7868 N N . ARG A 1 1079 ? 16.455 13.191 -4.245 1.00 31.52 1079 ARG A N 1
ATOM 7869 C CA . ARG A 1 1079 ? 17.748 12.503 -4.200 1.00 31.52 1079 ARG A CA 1
ATOM 7870 C C . ARG A 1 1079 ? 18.803 13.491 -4.710 1.00 31.52 1079 ARG A C 1
ATOM 7872 O O . ARG A 1 1079 ? 18.836 13.793 -5.902 1.00 31.52 1079 ARG A O 1
ATOM 7879 N N . ARG A 1 1080 ? 19.678 13.994 -3.832 1.00 32.09 1080 ARG A N 1
ATOM 7880 C CA . ARG A 1 1080 ? 20.900 14.702 -4.250 1.00 32.09 1080 ARG A CA 1
ATOM 7881 C C . ARG A 1 1080 ? 21.828 13.692 -4.929 1.00 32.09 1080 ARG A C 1
ATOM 7883 O O . ARG A 1 1080 ? 22.638 13.066 -4.258 1.00 32.09 1080 ARG A O 1
ATOM 7890 N N . GLY A 1 1081 ? 21.652 13.505 -6.235 1.00 28.69 1081 GLY A N 1
ATOM 7891 C CA . GLY A 1 1081 ? 22.365 12.475 -6.997 1.00 28.69 1081 GLY A CA 1
ATOM 7892 C C . GLY A 1 1081 ? 22.188 12.504 -8.518 1.00 28.69 1081 GLY A C 1
ATOM 7893 O O . GLY A 1 1081 ? 22.939 11.817 -9.194 1.00 28.69 1081 GLY A O 1
ATOM 7894 N N . VAL A 1 1082 ? 21.264 13.301 -9.074 1.00 28.17 1082 VAL A N 1
ATOM 7895 C CA . VAL A 1 1082 ? 21.185 13.545 -10.527 1.00 28.17 1082 VAL A CA 1
ATOM 7896 C C . VAL A 1 1082 ? 21.058 15.045 -10.772 1.00 28.17 1082 VAL A C 1
ATOM 7898 O O . VAL A 1 1082 ? 20.067 15.665 -10.387 1.00 28.17 1082 VAL A O 1
ATOM 7901 N N . SER A 1 1083 ? 22.078 15.641 -11.386 1.00 27.39 1083 SER A N 1
ATOM 7902 C CA . SER A 1 1083 ? 22.112 17.059 -11.743 1.00 27.39 1083 SER A CA 1
ATOM 7903 C C . SER A 1 1083 ? 22.067 17.234 -13.260 1.00 27.39 1083 SER A C 1
ATOM 7905 O O . SER A 1 1083 ? 23.087 17.068 -13.918 1.00 27.39 1083 SER A O 1
ATOM 7907 N N . GLY A 1 1084 ? 20.908 17.629 -13.789 1.00 31.11 1084 GLY A N 1
ATOM 7908 C CA . GLY A 1 1084 ? 20.809 18.293 -15.094 1.00 31.11 1084 GLY A CA 1
ATOM 7909 C C . GLY A 1 1084 ? 21.221 17.478 -16.325 1.00 31.11 1084 GLY A C 1
ATOM 7910 O O . GLY A 1 1084 ? 22.049 17.948 -17.096 1.00 31.11 1084 GLY A O 1
ATOM 7911 N N . GLY A 1 1085 ? 20.596 16.320 -16.545 1.00 23.88 1085 GLY A N 1
ATOM 7912 C CA . GLY A 1 1085 ? 20.400 15.765 -17.892 1.00 23.88 1085 GLY A CA 1
ATOM 7913 C C . GLY A 1 1085 ? 18.962 16.044 -18.341 1.00 23.88 1085 GLY A C 1
ATOM 7914 O O . GLY A 1 1085 ? 18.052 15.980 -17.513 1.00 23.88 1085 GLY A O 1
ATOM 7915 N N . GLY A 1 1086 ? 18.750 16.414 -19.606 1.00 23.45 1086 GLY A N 1
ATOM 7916 C CA . GLY A 1 1086 ? 17.406 16.653 -20.140 1.00 23.45 1086 GLY A CA 1
ATOM 7917 C C . GLY A 1 1086 ? 16.659 15.342 -20.389 1.00 23.45 1086 GLY A C 1
ATOM 7918 O O . GLY A 1 1086 ? 17.255 14.393 -20.885 1.00 23.45 1086 GLY A O 1
ATOM 7919 N N . MET A 1 1087 ? 15.364 15.299 -20.066 1.00 25.97 1087 MET A N 1
ATOM 7920 C CA . MET A 1 1087 ? 14.475 14.241 -20.550 1.00 25.97 1087 MET A CA 1
ATOM 7921 C C . MET A 1 1087 ? 13.913 14.642 -21.914 1.00 25.97 1087 MET A C 1
ATOM 7923 O O . MET A 1 1087 ? 13.129 15.588 -22.006 1.00 25.97 1087 MET A O 1
ATOM 7927 N N . SER A 1 1088 ? 14.282 13.884 -22.937 1.00 26.89 1088 SER A N 1
ATOM 7928 C CA . SER A 1 1088 ? 13.541 13.739 -24.186 1.00 26.89 1088 SER A CA 1
ATOM 7929 C C . SER A 1 1088 ? 13.498 12.241 -24.470 1.00 26.89 1088 SER A C 1
ATOM 7931 O O . SER A 1 1088 ? 14.553 11.660 -24.714 1.00 26.89 1088 SER A O 1
ATOM 7933 N N . GLU A 1 1089 ? 12.285 11.685 -24.388 1.00 30.28 1089 GLU A N 1
ATOM 7934 C CA . GLU A 1 1089 ? 11.943 10.248 -24.292 1.00 30.28 1089 GLU A CA 1
ATOM 7935 C C . GLU A 1 1089 ? 12.321 9.570 -22.954 1.00 30.28 1089 GLU A C 1
ATOM 7937 O O . GLU A 1 1089 ? 13.517 9.399 -22.640 1.00 30.28 1089 GLU A O 1
#

Foldseek 3Di:
DDDDDDDDDDDDDDDDDDDDDDDDDDDDDDDDDDDDDDDDDDDDDDDDDDDDDDDDDDDDDDDDDDDDQPCVPVVVLLVQCVAPFFADLQVDSVSCVLFWDDDDPPDDTDTPDDAPVSVCVPVVVVVVVLPAPDFAVCVVLRVVCLQADNGAHNDPPRGPDPQLVSVCVPDPPVLQVDVQFDVCSVPHPVLFADNGDDNEPPRGPDYPPCSVCVPVVPCCDQQHVVQVRAGCVPPRPVVQADNSGDPDNVRGAPDWQVCLVPPVLFFDDDDHPDDTDGPDDQLVSVCVPVVVLVVQLPEPFFAPCLVVSVVVLQADNTGDNDPPRGPDQLLCSVCVPVVVLVVQLPAPFFAVCLVVNVVVLFADNGHDHDPVRGPDDQLVSCCVPPVCLVVFCPAPFFAVCSVVSVPVLAADNGHDNDHPRGPDQQQVSPCVVVVVLVVQCPAPFWDPCLVRNVPVLQADNGHHHDPVRGPDDQQVSVCVVVVVVVVVCVVFAFAVCLVVRVPVLAADPTHDNDPPRGPDDQLVSVCVPDDCPVVVVLFPDFDPCLVVSNPVLFADNGTGNDPPRGPDQQLVSVCVVVVVLVVQVVDPQKDFAPCSVVRVPCLQAPPGTHNDPPRGPDQQLVSVCVPDPQPDPVNCVVVVNDNCSPPRPQAFADNGIDNQPPRGAPFFAVCLSVVVLVLFFDADDNPDPPGDTHTPDDQLVSCCVPPPPPVLPPDAPWFAPCNVVSVPVLFADNGHDNDPPRGSDQQLVSCCVPVVVLVVQLVAPFWDVCLVVRVVVLFADNGGHNDPVRGPDDQQVSVCVPVVVLVCLLVAPWFQVCLVVRVVVLAADDTHDNDPPRGPDPQQVSVVVPDDCPDPVNCVVDVARCPPPRPVLQADNGHENDPPRGAPFFDPCAVVQVLAADVRRHGPDDPQVSVCVVVVVLVVLQVDPQWDVCCVVPPVLQARNTHDNDPPRGHDVALCCRPCVVVVVLVVQLVPFPDAADQPPPCNHPVLQADNTGDPDPPRGPDPQQVSCCVPVVCQCVPDDDFDDPCAQVLPRDTHHPVLFADNSHHNEPPRGPDHPVPTSVCSQADPVRDGDDDPPDDDDDDDD

Sequence (1089 aa):
MMREHRRRERETKPGRRRSGVLLTLAGLLAVLALGGVPLLAQKGLGGGQKPAAPSRLGVERKPGLAAKACIECHGEVRSQRSRKVVHEPFRNDKGCESCHRRHGIVGTLALQQEEPALCYSCHAPSEKAFQQAHVHAPVGEGNCSSCHAAHASDNPGLLRRPEVETCLACHDAAAFQKPGTHPPAREACGACHDPHATPTAGLLRQPDPEVCVSCHRDGGSATAPRHAGFSVTGAACISCHAPHGGGDTRLLRAAVHDPIDDCTSCHEMAPAGTPPPLTAAGRELCLQCHETQAEEAGARVVHAAFADGACTDCHSPHASDVKAQLVAAQKNLCTDCHSDLTEQLARPSPHEPAAAGECTACHRPHAGEHRGLLAAAGGELCAQCHESSETFAAAKVVHPPAADGDCASCHEPHGGLEPKLATREGPGLCVECHDSQAQELALPVVHLPMAAGDCAACHAPHGGDREHLVRGTGADLCAQCHADLKRQLAGARLHPPFEEGDCATCHLSHAGRRPALLRDDAGKLCAQCHDVAPQLAGARSVHAPVRAGDCGACHAAHGSRYPGLLAGPVRSFCLTCHDDLMARLSRPGARIHAPLRDGQCLDCHAGHAAAQPGLLRKAAGELCASCHDAGDAELATAHQGLAFAKADCLTCHDPHVSQAAGLLNPVAHTPFAKGECESCHRMAPADSPKAATALVAPAAQLCQQCHVPDELLREPRVVHAPVTKGDCAACHAPHATRQPHLLGAPEREVCAACHRNVEKELAKPLVHAPARDGDCRQCHNPHASDQKGLLVGKDGALCFLCHDAEKDLLKAAEVHPPFADGDCLTCHTSHAADRPGMLRKEARALCLECHSPGDAGMKKAHRFGVGRLDCGSCHNPHASEQEKLIRDEPHAVFGSCGRCHEPGGKLLAKADDLCLRCHSEVRNELAAPDAHPALAEGCLSCHSPHAADRPGLIRGGSDRVACLSCHQEIEARRRSSFSVHPETGEAGACSSCHTGHRSDQPALLKAAPEKVCESCHKGHAQFGHPIGKGVIDPRTGKDTSCASCHSPHGTGFPALLTHSPQRSLCVQCHAADGTVGTRRGVSGGGMSE

pLDDT: mean 77.85, std 16.13, range [23.45, 93.56]